Protein AF-A0AAE0RMM4-F1 (afdb_monomer)

pLDDT: mean 82.78, std 16.57, range [26.34, 98.44]

Secondary structure (DSSP, 8-state):
---PPP---------TT--EESS-SSTT-EEETTTTEEESSPPPHHHHHTSPPS---SS-HHHH--GGGGHHHHHHHHT--GGGGGSBHHHHHHHHHTT--SHHHHHHHHHHHHHT--TTTS---SSPPPTTBTHHHHHHHHTTSS-HHHHHHHHHHHHT--EEEEEEEE--TTPPTTPPPPTTTSEEEEEEEEETTEEEEE-HHHHEEEE------S-------PPTT-----------PEEEE-GGGEEE-HHHHTTTEEESSGGGG--SSPPPHHHHHHB-EE-HHHHHTT-EESS--BSEEEESSSEEEEEEE--TTTTTTEEEEEEEEE--SS-------GGGGEEEEE-TTSSEEEEEEE-SSSSEEEEEEEEEETT---TT---EEEEEEEEEEPPPTT-PPPPPPPPP--TT-SEE-HHHHHTTEEESS--SSEEE--TTSEEEEEEEESSTTSSTT-EEEEEEEE-SSS--EETT-EEEEEETTEEEEEEE--SSSEEEEEEEEE-TT--SPPEEEEEEEEE---SSPPPPPPTT--SEEEE-TTGGGGTEEES---SEEEESSSEEEEEEEESS--EEEEEEEETT--HHHHGGGEEEEE-SSEEEEEEE--SSEEEEEEEEEESSTTSPPEEEEEEEEEE-PPPSSS-TTHHHHHHHHS----HHHHHHHHHHHHHHHT-HHHHHHHHHHHHHTT-GGGHHHHHHHHHHHHHHHHHHHHHHHHHHT-HHHHHHHHHHHHHTT-GGG-HHHHHHHHHHHHHHHHHHHHHHHHHTS-HHHHHHHHH-SS--HHHHHHHHHHHHHTT--TGGGSSHHHHHHHHT--GGGSHHHHHHT--GGGS-HHHHHHHHHHHTT--HHHHHHH-HHHHHHHHHHHHHHHHHHHHH-S----S-----TTGGGT-

Nearest PDB structures (foldseek):
  4hkb-assembly5_H  TM=4.360E-01  e=5.974E-03  Homo sapiens
  4hkb-assembly3_D  TM=3.668E-01  e=4.487E-03  Homo sapiens
  5lf5-assembly1_A-2  TM=2.000E-01  e=2.445E-04  Mus musculus
  3uc2-assembly4_D  TM=5.697E-01  e=1.032E+00  Pseudomonas aeruginosa PAO1
  4lzk-assembly1_C  TM=1.511E-01  e=2.985E-01  Burkholderia cenocepacia J2315

Mean predicted aligned error: 17.11 Å

Sequence (915 aa):
MGSAPSSFDQQVAPTPNRLYATYQLLPSFVYSEKLKCYVDKEPTEDEEALVPEPHPPPTRKDEIFNVQRFAEVDARAIKAPGRLLKEPLKALVNYLIEGYTDDLSKIRVIYRWITNQSMDTIKFPKNEPSPTQSQYQLWRIKQKKGNYAQLVSLLCRFAHIPCVIIHGKLKGTTYDVGDQLDGETHYGEWNAVLIDNHWRFINAYWGTCAEGMEDVQEWAPVEHSLPDGLESDANEATGKMFYHCDENYFLTDPEQMGSTHLPDKPEWQLKTEVMSHQDFEEMVFLKDRFFNLKMKTISHEKCHVYSENGELEIRFGVPKEISINADFQYLLFRLKNGEDKSTIRYDRFVFLHREHNMEVLVARIRSPVADTFKFELVGKDTTIKSPLYDYDWIALYKIIFKQPKDGREGCQPYPETPVIGWGPGRALLEIGMAPMSHCTGEVKTDENGMVEIKFSPKSAGGLANLAYTAKLYTGGVKQTEIPDRVVHRVENGDVIFNVRAPWREEYALHLFCSKPGQKNEPQNICNYLVVSNQKHHNGSYPKGFQDKLGPSKNFNEFGLTPSHVSGMIYTDVDEVTLSFQKTKYIDLSINLSGGEIKQTDAHRLITRQDTDTEIIIKVRLPSPNAYGLKIRGTATPNFPHEDIYSYIIDYRRQSGKKKKKENEEKQEETGLSSIPEILRRKIQQAIADRNIDDLESAIRELKGLGLPTAQAAIDSAEGELDFLKVRKELIEATDEKNYDRLTAAIDEVKKKQYEPRLPRELAAAMAVLDRLKTIQRLLHAIMALDQRTIAEIRGYQSPPPAVHCVMKATLLLLGHWEEETEEWKNIQIALGKTGKESIKRQIGGFKIESVPLDVALGARDLIREFTLEQVRLVSAGAATFYVWVHGMAEEIEKRAGEEQVGSARPRTRQRRKRE

InterPro domains:
  IPR002931 Transglutaminase-like [PF01841] (91-200)
  IPR038765 Papain-like cysteine peptidase superfamily [SSF54001] (87-221)
  IPR053041 Transglutaminase-like Superfamily Modulators [PTHR47020] (49-655)
  IPR056564 KY-like, immunoglobulin-like domain [PF23265] (278-406)
  IPR056564 KY-like, immunoglobulin-like domain [PF23265] (430-539)
  IPR056564 KY-like, immunoglobulin-like domain [PF23265] (545-654)

Solvent-accessible surface area (backbone atoms only — not comparable to full-atom values): 51334 Å² total; per-residue (Å²): 133,87,79,75,84,79,85,76,79,92,75,74,72,55,76,82,69,69,54,37,22,61,55,75,87,45,93,74,36,38,76,37,82,72,60,67,28,21,25,63,56,86,70,54,74,72,49,51,70,52,53,74,53,68,46,53,53,95,67,55,42,81,81,78,52,58,75,82,81,40,52,68,47,44,49,51,23,72,64,54,61,76,68,39,40,74,32,43,47,62,60,39,42,52,61,58,34,63,94,56,86,54,61,64,57,40,50,48,15,52,52,44,32,57,22,63,59,53,77,85,77,54,85,72,70,95,59,87,61,59,86,60,22,37,44,28,58,58,50,27,36,76,68,72,72,46,53,52,33,60,50,52,36,55,51,28,30,69,69,56,35,59,34,33,33,41,45,30,41,38,65,50,96,86,55,59,75,67,50,84,86,51,80,79,86,22,50,43,66,26,31,35,37,51,45,98,88,32,56,34,32,35,29,63,58,77,11,38,36,72,55,58,94,71,87,72,88,69,82,84,79,79,80,73,87,66,77,92,82,71,80,75,81,86,69,87,80,78,94,67,69,44,65,44,70,41,63,79,30,55,46,28,43,45,77,64,43,55,50,40,44,47,47,73,51,62,60,72,46,30,48,94,72,68,80,49,73,66,54,61,45,43,32,38,42,49,36,69,43,28,62,75,59,58,46,42,78,68,67,60,66,42,10,69,43,80,22,60,74,26,49,50,74,47,36,31,38,33,42,75,92,45,36,75,42,47,46,75,53,73,48,57,42,74,64,77,86,76,90,80,84,74,88,74,72,48,70,32,26,50,51,58,29,34,40,75,83,46,33,35,41,35,40,36,39,45,30,59,57,64,46,45,30,42,39,37,37,28,30,36,59,72,79,59,90,43,99,89,56,63,74,35,54,22,40,35,33,29,36,37,28,38,71,36,91,82,70,62,78,48,44,74,44,46,36,80,74,58,94,82,44,42,10,72,42,55,58,28,47,75,75,39,41,42,70,40,50,58,50,27,14,63,44,70,36,44,82,72,12,34,42,74,45,34,30,35,49,55,52,96,76,83,62,85,63,55,48,65,47,63,48,39,25,42,30,41,96,66,70,45,80,47,78,46,29,44,33,34,35,70,56,99,76,25,45,35,37,44,38,45,43,48,51,61,47,52,25,28,36,44,33,29,41,36,61,76,92,58,92,67,80,65,42,74,33,36,23,32,43,37,40,25,76,18,89,59,78,39,77,55,51,31,86,92,50,55,52,74,30,16,68,34,96,61,29,74,80,64,40,56,46,62,72,62,74,62,20,66,42,82,40,68,59,53,63,49,78,45,39,30,40,36,79,55,76,67,53,74,48,78,46,56,41,35,69,90,59,51,78,86,53,31,66,79,34,47,48,78,48,78,55,94,51,39,37,39,40,38,40,53,51,95,60,72,31,35,32,27,40,42,34,26,31,28,78,48,92,94,52,78,66,41,74,34,36,31,37,39,41,40,31,42,74,79,78,81,92,83,47,87,67,52,56,70,58,43,67,74,67,62,87,76,64,26,60,68,52,48,35,52,50,47,34,54,49,18,60,73,72,65,37,64,68,58,29,52,51,32,49,53,55,54,56,72,67,50,43,68,90,45,44,71,58,46,55,54,49,51,54,51,51,54,50,54,50,54,53,49,50,38,51,52,22,44,74,70,67,38,69,70,57,33,52,52,34,52,51,50,37,57,77,70,64,46,54,89,83,35,62,66,61,51,53,51,37,50,53,53,51,54,51,52,51,51,56,51,50,42,49,46,58,56,63,68,52,59,72,62,49,55,50,53,67,48,63,48,91,74,63,54,69,61,48,47,31,31,53,34,20,45,41,40,66,74,69,47,44,55,76,64,42,69,47,67,69,46,46,36,51,51,65,64,37,64,73,80,62,12,58,60,48,46,56,75,66,58,59,76,89,77,55,56,65,43,52,32,46,38,28,43,59,55,39,62,93,56,52,68,66,64,31,36,78,75,31,62,56,47,27,51,48,39,54,33,43,49,52,52,26,54,52,48,48,67,69,59,57,93,66,84,70,95,60,63,57,85,58,44,79,76,51,69,79,75,111

Organism: NCBI:txid2493646

Structure (mmCIF, N/CA/C/O backbone):
data_AF-A0AAE0RMM4-F1
#
_entry.id   AF-A0AAE0RMM4-F1
#
loop_
_atom_site.group_PDB
_atom_site.id
_atom_site.type_symbol
_atom_site.label_atom_id
_atom_site.label_alt_id
_atom_site.label_comp_id
_atom_site.label_asym_id
_atom_site.label_entity_id
_atom_site.label_seq_id
_atom_site.pdbx_PDB_ins_code
_atom_site.Cartn_x
_atom_site.Cartn_y
_atom_site.Cartn_z
_atom_site.occupancy
_atom_site.B_iso_or_equiv
_atom_site.auth_seq_id
_atom_site.auth_comp_id
_atom_site.auth_asym_id
_atom_site.auth_atom_id
_atom_site.pdbx_PDB_model_num
ATOM 1 N N . MET A 1 1 ? -32.066 -17.339 1.267 1.00 31.38 1 MET A N 1
ATOM 2 C CA . MET A 1 1 ? -32.830 -17.722 2.472 1.00 31.38 1 MET A CA 1
ATOM 3 C C . MET A 1 1 ? -32.324 -16.848 3.598 1.00 31.38 1 MET A C 1
ATOM 5 O O . MET A 1 1 ? -31.118 -16.801 3.792 1.00 31.38 1 MET A O 1
ATOM 9 N N . GLY A 1 2 ? -33.211 -16.048 4.186 1.00 33.69 2 GLY A N 1
ATOM 10 C CA . GLY A 1 2 ? -32.845 -14.961 5.090 1.00 33.69 2 GLY A CA 1
ATOM 11 C C . GLY A 1 2 ? -32.428 -15.453 6.472 1.00 33.69 2 GLY A C 1
ATOM 12 O O . GLY A 1 2 ? -33.124 -16.261 7.079 1.00 33.69 2 GLY A O 1
ATOM 13 N N . SER A 1 3 ? -31.310 -14.930 6.965 1.00 26.34 3 SER A N 1
ATOM 14 C CA . SER A 1 3 ? -30.968 -14.933 8.383 1.00 26.34 3 SER A CA 1
ATOM 15 C C . SER A 1 3 ? -31.565 -13.676 9.016 1.00 26.34 3 SER A C 1
ATOM 17 O O . SER A 1 3 ? -31.219 -12.560 8.629 1.00 26.34 3 SER A O 1
ATOM 19 N N . ALA A 1 4 ? -32.505 -13.874 9.937 1.00 28.42 4 ALA A N 1
ATOM 20 C CA . ALA A 1 4 ? -33.125 -12.823 10.736 1.00 28.42 4 ALA A CA 1
ATOM 21 C C . ALA A 1 4 ? -32.075 -12.023 11.536 1.00 28.42 4 ALA A C 1
ATOM 23 O O . ALA A 1 4 ? -31.050 -12.597 11.916 1.00 28.42 4 ALA A O 1
ATOM 24 N N . PRO A 1 5 ? -32.317 -10.733 11.835 1.00 30.98 5 PRO A N 1
ATOM 25 C CA . PRO A 1 5 ? -31.498 -10.010 12.796 1.00 30.98 5 PRO A CA 1
ATOM 26 C C . PRO A 1 5 ? -31.717 -10.635 14.179 1.00 30.98 5 PRO A C 1
ATOM 28 O O . PRO A 1 5 ? -32.853 -10.772 14.636 1.00 30.98 5 PRO A O 1
ATOM 31 N N . SER A 1 6 ? -30.632 -11.067 14.819 1.00 28.50 6 SER A N 1
ATOM 32 C CA . SER A 1 6 ? -30.656 -11.547 16.197 1.00 28.50 6 SER A CA 1
ATOM 33 C C . SER A 1 6 ? -31.197 -10.446 17.105 1.00 28.50 6 SER A C 1
ATOM 35 O O . SER A 1 6 ? -30.678 -9.330 17.108 1.00 28.50 6 SER A O 1
ATOM 37 N N . SER A 1 7 ? -32.243 -10.763 17.864 1.00 30.33 7 SER A N 1
ATOM 38 C CA . SER A 1 7 ? -32.762 -9.928 18.941 1.00 30.33 7 SER A CA 1
ATOM 39 C C . SER A 1 7 ? -31.673 -9.740 19.999 1.00 30.33 7 SER A C 1
ATOM 41 O O . SER A 1 7 ? -31.420 -10.644 20.794 1.00 30.33 7 SER A O 1
ATOM 43 N N . PHE A 1 8 ? -31.004 -8.591 19.982 1.00 32.50 8 PHE A N 1
ATOM 44 C CA . PHE A 1 8 ? -30.183 -8.158 21.103 1.00 32.50 8 PHE A CA 1
ATOM 45 C C . PHE A 1 8 ? -31.124 -7.638 22.187 1.00 32.50 8 PHE A C 1
ATOM 47 O O . PHE A 1 8 ? -31.835 -6.653 21.981 1.00 32.50 8 PHE A O 1
ATOM 54 N N . ASP A 1 9 ? -31.174 -8.355 23.308 1.00 31.59 9 ASP A N 1
ATOM 55 C CA . ASP A 1 9 ? -31.851 -7.909 24.519 1.00 31.59 9 ASP A CA 1
ATOM 56 C C . ASP A 1 9 ? -31.324 -6.523 24.908 1.00 31.59 9 ASP A C 1
ATOM 58 O O . ASP A 1 9 ? -30.129 -6.332 25.133 1.00 31.59 9 ASP A O 1
ATOM 62 N N . GLN A 1 10 ? -32.236 -5.551 24.979 1.00 40.06 10 GLN A N 1
ATOM 63 C CA . GLN A 1 10 ? -31.996 -4.248 25.584 1.00 40.06 10 GLN A CA 1
ATOM 64 C C . GLN A 1 10 ? -31.670 -4.451 27.064 1.00 40.06 10 GLN A C 1
ATOM 66 O O . GLN A 1 10 ? -32.562 -4.535 27.907 1.00 40.06 10 GLN A O 1
ATOM 71 N N . GLN A 1 11 ? -30.390 -4.506 27.399 1.00 43.09 11 GLN A N 1
ATOM 72 C CA . GLN A 1 11 ? -29.939 -4.304 28.763 1.00 43.09 11 GLN A CA 1
ATOM 73 C C . GLN A 1 11 ? -28.890 -3.206 28.769 1.00 43.09 11 GLN A C 1
ATOM 75 O O . GLN A 1 11 ? -27.945 -3.243 27.991 1.00 43.09 11 GLN A O 1
ATOM 80 N N . VAL A 1 12 ? -29.076 -2.285 29.721 1.00 40.84 12 VAL A N 1
ATOM 81 C CA . VAL A 1 12 ? -28.135 -1.248 30.168 1.00 40.84 12 VAL A CA 1
ATOM 82 C C . VAL A 1 12 ? -28.390 0.140 29.557 1.00 40.84 12 VAL A C 1
ATOM 84 O O . VAL A 1 12 ? -27.606 0.666 28.780 1.00 40.84 12 VAL A O 1
ATOM 87 N N . ALA A 1 13 ? -29.470 0.793 29.997 1.00 39.59 13 ALA A N 1
ATOM 88 C CA . ALA A 1 13 ? -29.472 2.253 30.104 1.00 39.59 13 ALA A CA 1
ATOM 89 C C . ALA A 1 13 ? -29.291 2.608 31.595 1.00 39.59 13 ALA A C 1
ATOM 91 O O . ALA A 1 13 ? -30.165 2.259 32.396 1.00 39.59 13 ALA A O 1
ATOM 92 N N . PRO A 1 14 ? -28.177 3.244 32.010 1.00 43.59 14 PRO A N 1
ATOM 93 C CA . PRO A 1 14 ? -28.006 3.708 33.384 1.00 43.59 14 PRO A CA 1
ATOM 94 C C . PRO A 1 14 ? -29.035 4.793 33.713 1.00 43.59 14 PRO A C 1
ATOM 96 O O . PRO A 1 14 ? -29.628 5.414 32.827 1.00 43.59 14 PRO A O 1
ATOM 99 N N . THR A 1 15 ? -29.257 5.025 35.008 1.00 46.28 15 THR A N 1
ATOM 100 C CA . THR A 1 15 ? -30.277 5.958 35.504 1.00 46.28 15 THR A CA 1
ATOM 101 C C . THR A 1 15 ? -30.297 7.292 34.744 1.00 46.28 15 THR A C 1
ATOM 103 O O . THR A 1 15 ? -29.258 7.945 34.584 1.00 46.28 15 THR A O 1
ATOM 106 N N . PRO A 1 16 ? -31.480 7.731 34.289 1.00 48.22 16 PRO A N 1
ATOM 107 C CA . PRO A 1 16 ? -31.612 8.713 33.228 1.00 48.22 16 PRO A CA 1
ATOM 108 C C . PRO A 1 16 ? -31.490 10.137 33.775 1.00 48.22 16 PRO A C 1
ATOM 110 O O . PRO A 1 16 ? -32.518 10.764 34.012 1.00 48.22 16 PRO A O 1
ATOM 113 N N . ASN A 1 17 ? -30.272 10.655 34.015 1.00 58.69 17 ASN A N 1
ATOM 114 C CA . ASN A 1 17 ? -30.037 12.110 34.165 1.00 58.69 17 ASN A CA 1
ATOM 115 C C . ASN A 1 17 ? -28.594 12.597 34.418 1.00 58.69 17 ASN A C 1
ATOM 117 O O . ASN A 1 17 ? -28.436 13.764 34.771 1.00 58.69 17 ASN A O 1
ATOM 121 N N . ARG A 1 18 ? -27.554 11.775 34.277 1.00 75.00 18 ARG A N 1
ATOM 122 C CA . ARG A 1 18 ? -26.218 12.140 34.781 1.00 75.00 18 ARG A CA 1
ATOM 123 C C . ARG A 1 18 ? -25.382 12.931 33.774 1.00 75.00 18 ARG A C 1
ATOM 125 O O . ARG A 1 18 ? -25.498 12.738 32.564 1.00 75.00 18 ARG A O 1
ATOM 132 N N . LEU A 1 19 ? -24.540 13.822 34.292 1.00 86.88 19 LEU A N 1
ATOM 133 C CA . LEU A 1 19 ? -23.474 14.490 33.543 1.00 86.88 19 LEU A CA 1
ATOM 134 C C . LEU A 1 19 ? -22.120 13.954 34.004 1.00 86.88 19 LEU A C 1
ATOM 136 O O . LEU A 1 19 ? -21.882 13.828 35.205 1.00 86.88 19 LEU A O 1
ATOM 140 N N . TYR A 1 20 ? -21.243 13.688 33.042 1.00 91.31 20 TYR A N 1
ATOM 141 C CA . TYR A 1 20 ? -19.915 13.128 33.267 1.00 91.31 20 TYR A CA 1
ATOM 142 C C . TYR A 1 20 ? -18.869 14.058 32.655 1.00 91.31 20 TYR A C 1
ATOM 144 O O . TYR A 1 20 ? -19.015 14.487 31.507 1.00 91.31 20 TYR A O 1
ATOM 152 N N . ALA A 1 21 ? -17.808 14.363 33.395 1.00 95.44 21 ALA A N 1
ATOM 153 C CA . ALA A 1 21 ? -16.701 15.165 32.890 1.00 95.44 21 ALA A CA 1
ATOM 154 C C . ALA A 1 21 ? -15.375 14.768 33.532 1.00 95.44 21 ALA A C 1
ATOM 156 O O . ALA A 1 21 ? -15.301 14.423 34.702 1.00 95.44 21 ALA A O 1
ATOM 157 N N . THR A 1 22 ? -14.292 14.856 32.778 1.00 96.50 22 THR A N 1
ATOM 158 C CA . THR A 1 22 ? -12.929 14.571 33.270 1.00 96.50 22 THR A CA 1
ATOM 159 C C . THR A 1 22 ? -12.366 15.669 34.183 1.00 96.50 22 THR A C 1
ATOM 161 O O . THR A 1 22 ? -11.329 15.470 34.815 1.00 96.50 22 THR A O 1
ATOM 164 N N . TYR A 1 23 ? -13.074 16.794 34.299 1.00 94.44 23 TYR A N 1
ATOM 165 C CA . TYR A 1 23 ? -12.816 17.895 35.223 1.00 94.44 23 TYR A CA 1
ATOM 166 C C . TYR A 1 23 ? -14.077 18.238 36.026 1.00 94.44 23 TYR A C 1
ATOM 168 O O . TYR A 1 23 ? -15.196 17.866 35.663 1.00 94.44 23 TYR A O 1
ATOM 176 N N . GLN A 1 24 ? -13.903 18.968 37.126 1.00 93.00 24 GLN A N 1
ATOM 177 C CA . GLN A 1 24 ? -15.009 19.354 37.992 1.00 93.00 24 GLN A CA 1
ATOM 178 C C . GLN A 1 24 ? -15.811 20.515 37.374 1.00 93.00 24 GLN A C 1
ATOM 180 O O . GLN A 1 24 ? -15.461 21.680 37.537 1.00 93.00 24 GLN A O 1
ATOM 185 N N . LEU A 1 25 ? -16.906 20.195 36.670 1.00 87.19 25 LEU A N 1
ATOM 186 C CA . LEU A 1 25 ? -17.806 21.183 36.044 1.00 87.19 25 LEU A CA 1
ATOM 187 C C . LEU A 1 25 ? -18.466 22.127 37.057 1.00 87.19 25 LEU A C 1
ATOM 189 O O . LEU A 1 25 ? -18.622 23.318 36.797 1.00 87.19 25 LEU A O 1
ATOM 193 N N . LEU A 1 26 ? -18.900 21.577 38.191 1.00 87.44 26 LEU A N 1
ATOM 194 C CA . LEU A 1 26 ? -19.493 22.312 39.304 1.00 87.44 26 LEU A CA 1
ATOM 195 C C . LEU A 1 26 ? -18.904 21.793 40.619 1.00 87.44 26 LEU A C 1
ATOM 197 O O . LEU A 1 26 ? -18.636 20.595 40.713 1.00 87.44 26 LEU A O 1
ATOM 201 N N . PRO A 1 27 ? -18.795 22.626 41.669 1.00 89.00 27 PRO A N 1
ATOM 202 C CA . PRO A 1 27 ? -18.263 22.196 42.966 1.00 89.00 27 PRO A CA 1
ATOM 203 C C . PRO A 1 27 ? -19.001 21.009 43.603 1.00 89.00 27 PRO A C 1
ATOM 205 O O . PRO A 1 27 ? -18.436 20.310 44.434 1.00 89.00 27 PRO A O 1
ATOM 208 N N . SER A 1 28 ? -20.265 20.780 43.227 1.00 88.00 28 SER A N 1
ATOM 209 C CA . SER A 1 28 ? -21.065 19.647 43.702 1.00 88.00 28 SER A CA 1
ATOM 210 C C . SER A 1 28 ? -20.707 18.313 43.044 1.00 88.00 28 SER A C 1
ATOM 212 O O . SER A 1 28 ? -21.186 17.281 43.502 1.00 88.00 28 SER A O 1
ATOM 214 N N . PHE A 1 29 ? -19.929 18.320 41.959 1.00 91.31 29 PHE A N 1
ATOM 215 C CA . PHE A 1 29 ? -19.553 17.097 41.262 1.00 91.31 29 PHE A CA 1
ATOM 216 C C . PHE A 1 29 ? -18.502 16.338 42.073 1.00 91.31 29 PHE A C 1
ATOM 218 O O . PHE A 1 29 ? -17.522 16.927 42.538 1.00 91.31 29 PHE A O 1
ATOM 225 N N . VAL A 1 30 ? -18.691 15.027 42.190 1.00 91.00 30 VAL A N 1
ATOM 226 C CA . VAL A 1 30 ? -17.834 14.105 42.945 1.00 91.00 30 VAL A CA 1
ATOM 227 C C . VAL A 1 30 ? -17.028 13.259 41.965 1.00 91.00 30 VAL A C 1
ATOM 229 O O . VAL A 1 30 ? -17.526 12.906 40.900 1.00 91.00 30 VAL A O 1
ATOM 232 N N . TYR A 1 31 ? -15.777 12.949 42.295 1.00 91.81 31 TYR A N 1
ATOM 233 C CA . TYR A 1 31 ? -14.935 12.088 41.467 1.00 91.81 31 TYR A CA 1
ATOM 234 C C . TYR A 1 31 ? -15.276 10.607 41.696 1.00 91.81 31 TYR A C 1
ATOM 236 O O . TYR A 1 31 ? -15.276 10.159 42.840 1.00 91.81 31 TYR A O 1
ATOM 244 N N . SER A 1 32 ? -15.553 9.854 40.628 1.00 89.88 32 SER A N 1
ATOM 245 C CA . SER A 1 32 ? -15.705 8.393 40.677 1.00 89.88 32 SER A CA 1
ATOM 246 C C . SER A 1 32 ? -14.390 7.730 40.272 1.00 89.88 32 SER A C 1
ATOM 248 O O . SER A 1 32 ? -13.906 7.914 39.152 1.00 89.88 32 SER A O 1
ATOM 250 N N . GLU A 1 33 ? -13.820 6.934 41.179 1.00 89.06 33 GLU A N 1
ATOM 251 C CA . GLU A 1 33 ? -12.584 6.188 40.921 1.00 89.06 33 GLU A CA 1
ATOM 252 C C . GLU A 1 33 ? -12.758 5.104 39.861 1.00 89.06 33 GLU A C 1
ATOM 254 O O . GLU A 1 33 ? -11.825 4.844 39.108 1.00 89.06 33 GLU A O 1
ATOM 259 N N . LYS A 1 34 ? -13.941 4.494 39.771 1.00 86.50 34 LYS A N 1
ATOM 260 C CA . LYS A 1 34 ? -14.252 3.483 38.759 1.00 86.50 34 LYS A CA 1
ATOM 261 C C . LYS A 1 34 ? -14.322 4.104 37.364 1.00 86.50 34 LYS A C 1
ATOM 263 O O . LYS A 1 34 ? -13.664 3.658 36.432 1.00 86.50 34 LYS A O 1
ATOM 268 N N . LEU A 1 35 ? -15.097 5.179 37.226 1.00 88.06 35 LEU A N 1
ATOM 269 C CA . LEU A 1 35 ? -15.331 5.823 35.930 1.00 88.06 35 LEU A CA 1
ATOM 270 C C . LEU A 1 35 ? -14.198 6.768 35.506 1.00 88.06 35 LEU A C 1
ATOM 272 O O . LEU A 1 35 ? -14.200 7.250 34.375 1.00 88.06 35 LEU A O 1
ATOM 276 N N . LYS A 1 36 ? -13.243 7.055 36.402 1.00 93.50 36 LYS A N 1
ATOM 277 C CA . LYS A 1 36 ? -12.116 7.976 36.172 1.00 93.50 36 LYS A CA 1
ATOM 278 C C . LYS A 1 36 ? -12.579 9.360 35.705 1.00 93.50 36 LYS A C 1
ATOM 280 O O . LYS A 1 36 ? -11.971 9.990 34.838 1.00 93.50 36 LYS A O 1
ATOM 285 N N . CYS A 1 37 ? -13.698 9.835 36.249 1.00 93.44 37 CYS A N 1
ATOM 286 C CA . CYS A 1 37 ? -14.288 11.126 35.910 1.00 93.44 37 CYS A CA 1
ATOM 287 C C . CYS A 1 37 ? -15.147 11.680 37.056 1.00 93.44 37 CYS A C 1
ATOM 289 O O . CYS A 1 37 ? -15.567 10.956 37.958 1.00 93.44 37 CYS A O 1
ATOM 291 N N . TYR A 1 38 ? -15.450 12.971 36.993 1.00 93.50 38 TYR A N 1
ATOM 292 C CA . TYR A 1 38 ? -16.406 13.651 37.856 1.00 93.50 38 TYR A CA 1
ATOM 293 C C . TYR A 1 38 ? -17.845 13.411 37.393 1.00 93.50 38 TYR A C 1
ATOM 295 O O . TYR A 1 38 ? -18.152 13.488 36.200 1.00 93.50 38 TYR A O 1
ATOM 303 N N . VAL A 1 39 ? -18.728 13.173 38.359 1.00 89.62 39 VAL A N 1
ATOM 304 C CA . VAL A 1 39 ? -20.163 12.932 38.184 1.00 89.62 39 VAL A CA 1
ATOM 305 C C . VAL A 1 39 ? -20.979 13.906 39.029 1.00 89.62 39 VAL A C 1
ATOM 307 O O . VAL A 1 39 ? -20.541 14.340 40.093 1.00 89.62 39 VAL A O 1
ATOM 310 N N . ASP A 1 40 ? -22.177 14.254 38.570 1.00 84.12 40 ASP A N 1
ATOM 311 C CA . ASP A 1 40 ? -23.056 15.238 39.221 1.00 84.12 40 ASP A CA 1
ATOM 312 C C . ASP A 1 40 ? -23.592 14.823 40.603 1.00 84.12 40 ASP A C 1
ATOM 314 O O . ASP A 1 40 ? -23.956 15.688 41.403 1.00 84.12 40 ASP A O 1
ATOM 318 N N . LYS A 1 41 ? -23.615 13.520 40.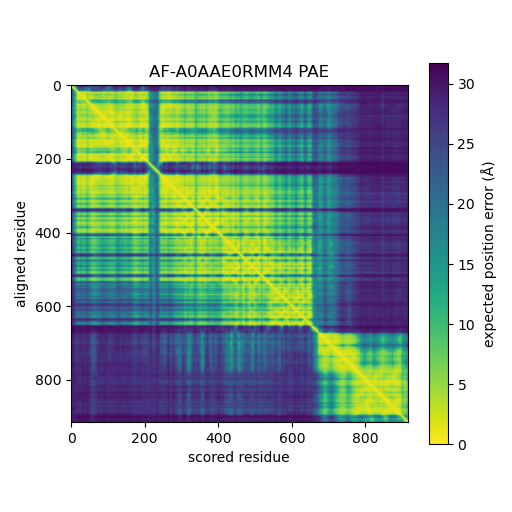902 1.00 76.88 41 LYS A N 1
ATOM 319 C CA . LYS A 1 41 ? -23.910 12.938 42.219 1.00 76.88 41 LYS A CA 1
ATOM 320 C C . LYS A 1 41 ? -23.195 11.592 42.369 1.00 76.88 41 LYS A C 1
ATOM 322 O O . LYS A 1 41 ? -23.083 10.853 41.391 1.00 76.88 41 LYS A O 1
ATOM 327 N N . GLU A 1 42 ? -22.796 11.241 43.592 1.00 69.19 42 GLU A N 1
ATOM 328 C CA . GLU A 1 42 ? -22.278 9.907 43.929 1.00 69.19 42 GLU A CA 1
ATOM 329 C C . GLU A 1 42 ? -23.230 8.806 43.399 1.00 69.19 42 GLU A C 1
ATOM 331 O O . GLU A 1 42 ? -24.443 8.872 43.658 1.00 69.19 42 GLU A O 1
ATOM 336 N N . PRO A 1 43 ? -22.756 7.874 42.551 1.00 67.88 43 PRO A N 1
ATOM 337 C CA . PRO A 1 43 ? -23.603 6.827 41.997 1.00 67.88 43 PRO A CA 1
ATOM 338 C C . PRO A 1 43 ? -23.841 5.717 43.018 1.00 67.88 43 PRO A C 1
ATOM 340 O O . PRO A 1 43 ? -23.003 5.463 43.878 1.00 67.88 43 PRO A O 1
ATOM 343 N N . THR A 1 44 ? -25.002 5.065 42.952 1.00 73.25 44 THR A N 1
ATOM 344 C CA . THR A 1 44 ? -25.202 3.825 43.716 1.00 73.25 44 THR A CA 1
ATOM 345 C C . THR A 1 44 ? -24.362 2.698 43.106 1.00 73.25 44 THR A C 1
ATOM 347 O O . THR A 1 44 ? -24.018 2.761 41.925 1.00 73.25 44 THR A O 1
ATOM 350 N N . GLU A 1 45 ? -24.060 1.644 43.871 1.00 68.81 45 GLU A N 1
ATOM 351 C CA . GLU A 1 45 ? -23.296 0.489 43.360 1.00 68.81 45 GLU A CA 1
ATOM 352 C C . GLU A 1 45 ? -23.927 -0.115 42.088 1.00 68.81 45 GLU A C 1
ATOM 354 O O . GLU A 1 45 ? -23.218 -0.430 41.131 1.00 68.81 45 GLU A O 1
ATOM 359 N N . ASP A 1 46 ? -25.262 -0.187 42.031 1.00 68.94 46 ASP A N 1
ATOM 360 C CA . ASP A 1 46 ? -26.008 -0.665 40.859 1.00 68.94 46 ASP A CA 1
ATOM 361 C C . ASP A 1 46 ? -25.867 0.269 39.644 1.00 68.94 46 ASP A C 1
ATOM 363 O O . ASP A 1 46 ? -25.764 -0.187 38.508 1.00 68.94 46 ASP A O 1
ATOM 367 N N . GLU A 1 47 ? -25.847 1.588 39.859 1.00 67.88 47 GLU A N 1
ATOM 368 C CA . GLU A 1 47 ? -25.671 2.574 38.786 1.00 67.88 47 GLU A CA 1
ATOM 369 C C . GLU A 1 47 ? -24.227 2.594 38.268 1.00 67.88 47 GLU A C 1
ATOM 371 O O . GLU A 1 47 ? -24.013 2.729 37.062 1.00 67.88 47 GLU A O 1
ATOM 376 N N . GLU A 1 48 ? -23.239 2.420 39.154 1.00 67.06 48 GLU A N 1
ATOM 377 C CA . GLU A 1 48 ? -21.838 2.249 38.764 1.00 67.06 48 GLU A CA 1
ATOM 378 C C . GLU A 1 48 ? -21.624 0.950 37.985 1.00 67.06 48 GLU A C 1
ATOM 380 O O . GLU A 1 48 ? -20.782 0.916 37.090 1.00 67.06 48 GLU A O 1
ATOM 385 N N . ALA A 1 49 ? -22.352 -0.130 38.285 1.00 70.50 49 ALA A N 1
ATOM 386 C CA . ALA A 1 49 ? -22.239 -1.408 37.576 1.00 70.50 49 ALA A CA 1
ATOM 387 C C . ALA A 1 49 ? -22.671 -1.337 36.099 1.00 70.50 49 ALA A C 1
ATOM 389 O O . ALA A 1 49 ? -22.182 -2.123 35.290 1.00 70.50 49 ALA A O 1
ATOM 390 N N . LEU A 1 50 ? -23.541 -0.387 35.743 1.00 75.38 50 LEU A N 1
ATOM 391 C CA . LEU A 1 50 ? -24.112 -0.235 34.399 1.00 75.38 50 LEU A CA 1
ATOM 392 C C . LEU A 1 50 ? -23.231 0.569 33.432 1.00 75.38 50 LEU A C 1
ATOM 394 O O . LEU A 1 50 ? -23.481 0.552 32.232 1.00 75.38 50 LEU A O 1
ATOM 398 N N . VAL A 1 51 ? -22.226 1.298 33.918 1.00 85.12 51 VAL A N 1
ATOM 399 C CA . VAL A 1 51 ? -21.319 2.071 33.059 1.00 85.12 51 VAL A CA 1
ATOM 400 C C . VAL A 1 51 ? -19.919 1.469 33.156 1.00 85.12 51 VAL A C 1
ATOM 402 O O . VAL A 1 51 ? -19.356 1.422 34.254 1.00 85.12 51 VAL A O 1
ATOM 405 N N . PRO A 1 52 ? -19.338 0.992 32.043 1.00 90.31 52 PRO A N 1
ATOM 406 C CA . PRO A 1 52 ? -18.009 0.410 32.070 1.00 90.31 52 PRO A CA 1
ATOM 407 C C . PRO A 1 52 ? -16.947 1.493 32.275 1.00 90.31 52 PRO A C 1
ATOM 409 O O . PRO A 1 52 ? -17.100 2.642 31.850 1.00 90.31 52 PRO A O 1
ATOM 412 N N . GLU A 1 53 ? -15.833 1.092 32.881 1.00 92.62 53 GLU A N 1
ATOM 413 C CA . GLU A 1 53 ? -14.620 1.908 32.977 1.00 92.62 53 GLU A CA 1
ATOM 414 C C . GLU A 1 53 ? -14.138 2.329 31.573 1.00 92.62 53 GLU A C 1
ATOM 416 O O . GLU A 1 53 ? -14.454 1.649 30.587 1.00 92.62 53 GLU A O 1
ATOM 421 N N . PRO A 1 54 ? -13.396 3.441 31.426 1.00 95.44 54 PRO A N 1
ATOM 422 C CA . PRO A 1 54 ? -12.782 3.787 30.148 1.00 95.44 54 PRO A CA 1
ATOM 423 C C . PRO A 1 54 ? -11.834 2.668 29.695 1.00 95.44 54 PRO A C 1
ATOM 425 O O . PRO A 1 54 ? -10.919 2.275 30.414 1.00 95.44 54 PRO A O 1
ATOM 428 N N . HIS A 1 55 ? -12.068 2.139 28.496 1.00 94.94 55 HIS A N 1
ATOM 429 C CA . HIS A 1 55 ? -11.302 1.030 27.935 1.00 94.94 55 HIS A CA 1
ATOM 430 C C . HIS A 1 55 ? -11.214 1.147 26.410 1.00 94.94 55 HIS A C 1
ATOM 432 O O . HIS A 1 55 ? -12.084 1.771 25.790 1.00 94.94 55 HIS A O 1
ATOM 438 N N . PRO A 1 56 ? -10.190 0.539 25.786 1.00 96.44 56 PRO A N 1
ATOM 439 C CA . PRO A 1 56 ? -10.078 0.519 24.339 1.00 96.44 56 PRO A CA 1
ATOM 440 C C . PRO A 1 56 ? -11.274 -0.182 23.688 1.00 96.44 56 PRO A C 1
ATOM 442 O O . PRO A 1 56 ? -11.654 -1.275 24.116 1.00 96.44 56 PRO A O 1
ATOM 445 N N . PRO A 1 57 ? -11.864 0.410 22.642 1.00 95.81 57 PRO A N 1
ATOM 446 C CA . PRO A 1 57 ? -12.938 -0.223 21.905 1.00 95.81 57 PRO A CA 1
ATOM 447 C C . PRO A 1 57 ? -12.419 -1.457 21.142 1.00 95.81 57 PRO A C 1
ATOM 449 O O . PRO A 1 57 ? -11.386 -1.365 20.480 1.00 95.81 57 PRO A O 1
ATOM 452 N N . PRO A 1 58 ? -13.122 -2.605 21.173 1.00 94.94 58 PRO A N 1
ATOM 453 C CA . PRO A 1 58 ? -12.679 -3.820 20.486 1.00 94.94 58 PRO A CA 1
ATOM 454 C C . PRO A 1 58 ? -12.956 -3.798 18.980 1.00 94.94 58 PRO A C 1
ATOM 456 O O . PRO A 1 58 ? -12.462 -4.662 18.264 1.00 94.94 58 PRO A O 1
ATOM 459 N N . THR A 1 59 ? -13.760 -2.844 18.504 1.00 95.81 59 THR A N 1
ATOM 460 C CA . THR A 1 59 ? -14.105 -2.676 17.088 1.00 95.81 59 THR A CA 1
ATOM 461 C C . THR A 1 59 ? -13.774 -1.270 16.622 1.00 95.81 59 THR A C 1
ATOM 463 O O . THR A 1 59 ? -13.880 -0.304 17.388 1.00 95.81 59 THR A O 1
ATOM 466 N N . ARG A 1 60 ? -13.421 -1.156 15.344 1.00 94.62 60 ARG A N 1
ATOM 467 C CA . ARG A 1 60 ? -13.157 0.114 14.669 1.00 94.62 60 ARG A CA 1
ATOM 468 C C . ARG A 1 60 ? -14.445 0.776 14.205 1.00 94.62 60 ARG A C 1
ATOM 470 O O . ARG A 1 60 ? -15.488 0.134 14.048 1.00 94.62 60 ARG A O 1
ATOM 477 N N . LYS A 1 61 ? -14.366 2.071 13.921 1.00 94.75 61 LYS A N 1
ATOM 478 C CA . LYS A 1 61 ? -15.465 2.846 13.345 1.00 94.75 61 LYS A CA 1
ATOM 479 C C . LYS A 1 61 ? -16.030 2.226 12.067 1.00 94.75 61 LYS A C 1
ATOM 481 O O . LYS A 1 61 ? -17.248 2.143 11.932 1.00 94.75 61 LYS A O 1
ATOM 486 N N . ASP A 1 62 ? -15.171 1.825 11.129 1.00 93.06 62 ASP A N 1
ATOM 487 C CA . ASP A 1 62 ? -15.585 1.321 9.811 1.00 93.06 62 ASP A CA 1
ATOM 488 C C . ASP A 1 62 ? -16.310 -0.035 9.879 1.00 93.06 62 ASP A C 1
ATOM 490 O O . ASP A 1 62 ? -17.045 -0.385 8.955 1.00 93.06 62 ASP A O 1
ATOM 494 N N . GLU A 1 63 ? -16.177 -0.759 10.993 1.00 94.38 63 GLU A N 1
ATOM 495 C CA . GLU A 1 63 ? -16.901 -2.005 11.259 1.00 94.38 63 GLU A CA 1
ATOM 496 C C . GLU A 1 63 ? -18.350 -1.769 11.713 1.00 94.38 63 GLU A C 1
ATOM 498 O O . GLU A 1 63 ? -19.229 -2.578 11.410 1.00 94.38 63 GLU A O 1
ATOM 503 N N . ILE A 1 64 ? -18.616 -0.665 12.420 1.00 93.75 64 ILE A N 1
ATOM 504 C CA . ILE A 1 64 ? -19.926 -0.390 13.039 1.00 93.75 64 ILE A CA 1
ATOM 505 C C . ILE A 1 64 ? -20.709 0.731 12.349 1.00 93.75 64 ILE A C 1
ATOM 507 O O . ILE A 1 64 ? -21.931 0.794 12.473 1.00 93.75 64 ILE A O 1
ATOM 511 N N . PHE A 1 65 ? -20.038 1.615 11.607 1.00 94.50 65 PHE A N 1
ATOM 512 C CA . PHE A 1 65 ? -20.650 2.795 11.006 1.00 94.50 65 PHE A CA 1
ATOM 513 C C . PHE A 1 65 ? -20.354 2.907 9.508 1.00 94.50 65 PHE A C 1
ATOM 515 O O . PHE A 1 65 ? -19.212 2.891 9.059 1.00 94.50 65 PHE A O 1
ATOM 522 N N . ASN A 1 66 ? -21.418 3.098 8.728 1.00 91.62 66 ASN A N 1
ATOM 523 C CA . ASN A 1 66 ? -21.355 3.363 7.297 1.00 91.62 66 ASN A CA 1
ATOM 524 C C . ASN A 1 66 ? -22.341 4.485 6.962 1.00 91.62 66 ASN A C 1
ATOM 526 O O . ASN A 1 66 ? -23.550 4.283 7.062 1.00 91.62 66 ASN A O 1
ATOM 530 N N . VAL A 1 67 ? -21.833 5.645 6.539 1.00 88.88 67 VAL A N 1
ATOM 531 C CA . VAL A 1 67 ? -22.641 6.857 6.318 1.00 88.88 67 VAL A CA 1
ATOM 532 C C . VAL A 1 67 ? -23.827 6.631 5.374 1.00 88.88 67 VAL A C 1
ATOM 534 O O . VAL A 1 67 ? -24.920 7.131 5.632 1.00 88.88 67 VAL A O 1
ATOM 537 N N . GLN A 1 68 ? -23.674 5.808 4.329 1.00 88.69 68 GLN A N 1
ATOM 538 C CA . GLN A 1 68 ? -24.749 5.559 3.365 1.00 88.69 68 GLN A CA 1
ATOM 539 C C . GLN A 1 68 ? -25.950 4.836 3.995 1.00 88.69 68 GLN A C 1
ATOM 541 O O . GLN A 1 68 ? -27.079 5.027 3.546 1.00 88.69 68 GLN A O 1
ATOM 546 N N . ARG A 1 69 ? -25.742 4.045 5.056 1.00 92.50 69 ARG A N 1
ATOM 547 C CA . ARG A 1 69 ? -26.823 3.352 5.781 1.00 92.50 69 ARG A CA 1
ATOM 548 C C . ARG A 1 69 ? -27.632 4.272 6.699 1.00 92.50 69 ARG A C 1
ATOM 550 O O . ARG A 1 69 ? -28.737 3.904 7.077 1.00 92.50 69 ARG A O 1
ATOM 557 N N . PHE A 1 70 ? -27.119 5.460 7.023 1.00 93.75 70 PHE A N 1
ATOM 558 C CA . PHE A 1 70 ? -27.758 6.418 7.934 1.00 93.75 70 PHE A CA 1
ATOM 559 C C . PHE A 1 70 ? -28.438 7.587 7.203 1.00 93.75 70 PHE A C 1
ATOM 561 O O . PHE A 1 70 ? -28.809 8.575 7.831 1.00 93.75 70 PHE A O 1
ATOM 568 N N . ALA A 1 71 ? -28.668 7.482 5.889 1.00 92.62 71 ALA A N 1
ATOM 569 C CA . ALA A 1 71 ? -29.255 8.561 5.090 1.00 92.62 71 ALA A CA 1
ATOM 570 C C . ALA A 1 71 ? -30.626 9.051 5.610 1.00 92.62 71 ALA A C 1
ATOM 572 O O . ALA A 1 71 ? -30.904 10.250 5.591 1.00 92.62 71 ALA A O 1
ATOM 573 N N . GLU A 1 72 ? -31.482 8.150 6.106 1.00 93.56 72 GLU A N 1
ATOM 574 C CA . GLU A 1 72 ? -32.780 8.518 6.698 1.00 93.56 72 GLU A CA 1
ATOM 575 C C . GLU A 1 72 ? -32.623 9.222 8.054 1.00 93.56 72 GLU A C 1
ATOM 577 O O . GLU A 1 72 ? -33.301 10.218 8.327 1.00 93.56 72 GLU A O 1
ATOM 582 N N . VAL A 1 73 ? -31.675 8.747 8.868 1.00 95.38 73 VAL A N 1
ATOM 583 C CA . VAL A 1 73 ? -31.301 9.342 10.158 1.00 95.38 73 VAL A CA 1
ATOM 584 C C . VAL A 1 73 ? -30.792 10.768 9.948 1.00 95.38 73 VAL A C 1
ATOM 586 O O . VAL A 1 73 ? -31.272 11.708 10.588 1.00 95.38 73 VAL A O 1
ATOM 589 N N . ASP A 1 74 ? -29.910 10.957 8.969 1.00 94.19 74 ASP A N 1
ATOM 590 C CA . ASP A 1 74 ? -29.377 12.262 8.591 1.00 94.19 74 ASP A CA 1
ATOM 591 C C . ASP A 1 74 ? -30.463 13.189 8.051 1.00 94.19 74 ASP A C 1
ATOM 593 O O . ASP A 1 74 ? -30.541 14.358 8.436 1.00 94.19 74 ASP A O 1
ATOM 597 N N . ALA A 1 75 ? -31.350 12.673 7.196 1.00 94.06 75 ALA A N 1
ATOM 598 C CA . ALA A 1 75 ? -32.464 13.446 6.667 1.00 94.06 75 ALA A CA 1
ATOM 599 C C . ALA A 1 75 ? -33.382 13.957 7.785 1.00 94.06 75 ALA A C 1
ATOM 601 O O . ALA A 1 75 ? -33.881 15.079 7.687 1.00 94.06 75 ALA A O 1
ATOM 602 N N . ARG A 1 76 ? -33.593 13.177 8.853 1.00 95.19 76 ARG A N 1
ATOM 603 C CA . ARG A 1 76 ? -34.379 13.606 10.018 1.00 95.19 76 ARG A CA 1
ATOM 604 C C . ARG A 1 76 ? -33.714 14.765 10.760 1.00 95.19 76 ARG A C 1
ATOM 606 O O . ARG A 1 76 ? -34.388 15.748 11.063 1.00 95.19 76 ARG A O 1
ATOM 613 N N . ALA A 1 77 ? -32.406 14.684 10.997 1.00 94.31 77 ALA A N 1
ATOM 614 C CA . ALA A 1 77 ? -31.638 15.764 11.615 1.00 94.31 77 ALA A CA 1
ATOM 615 C C . ALA A 1 77 ? -31.694 17.060 10.789 1.00 94.31 77 ALA A C 1
ATOM 617 O O . ALA A 1 77 ? -31.965 18.135 11.327 1.00 94.31 77 ALA A O 1
ATOM 618 N N . ILE A 1 78 ? -31.492 16.955 9.472 1.00 91.69 78 ILE A N 1
ATOM 619 C CA . ILE A 1 78 ? -31.481 18.098 8.546 1.00 91.69 78 ILE A CA 1
ATOM 620 C C . ILE A 1 78 ? -32.874 18.738 8.429 1.00 91.69 78 ILE A C 1
ATOM 622 O O . ILE A 1 78 ? -32.991 19.959 8.338 1.00 91.69 78 ILE A O 1
ATOM 626 N N . LYS A 1 79 ? -33.944 17.932 8.454 1.00 93.25 79 LYS A N 1
ATOM 627 C CA . LYS A 1 79 ? -35.341 18.394 8.342 1.00 93.25 79 LYS A CA 1
ATOM 628 C C . LYS A 1 79 ? -35.945 18.873 9.667 1.00 93.25 79 LYS A C 1
ATOM 630 O O . LYS A 1 79 ? -37.134 19.202 9.690 1.00 93.25 79 LYS A O 1
ATOM 635 N N . ALA A 1 80 ? -35.169 18.922 10.752 1.00 93.06 80 ALA A N 1
ATOM 636 C CA . ALA A 1 80 ? -35.661 19.340 12.058 1.00 93.06 80 ALA A CA 1
ATOM 637 C C . ALA A 1 80 ? -36.344 20.726 11.987 1.00 93.06 80 ALA A C 1
ATOM 639 O O . ALA A 1 80 ? -35.720 21.705 11.569 1.00 93.06 80 ALA A O 1
ATOM 640 N N . PRO A 1 81 ? -37.627 20.848 12.390 1.00 92.19 81 PRO A N 1
ATOM 641 C CA . PRO A 1 81 ? -38.356 22.105 12.282 1.00 92.19 81 PRO A CA 1
ATOM 642 C C . PRO A 1 81 ? -37.715 23.230 13.099 1.00 92.19 81 PRO A C 1
ATOM 644 O O . PRO A 1 81 ? -37.554 23.109 14.313 1.00 92.19 81 PRO A O 1
ATOM 647 N N . GLY A 1 82 ? -37.475 24.388 12.477 1.00 87.31 82 GLY A N 1
ATOM 648 C CA . GLY A 1 82 ? -36.884 25.553 13.154 1.00 87.31 82 GLY A CA 1
ATOM 649 C C . GLY A 1 82 ? -37.676 26.067 14.368 1.00 87.31 82 GLY A C 1
ATOM 650 O O . GLY A 1 82 ? -37.111 26.735 15.230 1.00 87.31 82 GLY A O 1
ATOM 651 N N . ARG A 1 83 ? -38.970 25.723 14.500 1.00 91.81 83 ARG A N 1
ATOM 652 C CA . ARG A 1 83 ? -39.765 26.027 15.708 1.00 91.81 83 ARG A CA 1
ATOM 653 C C . ARG A 1 83 ? -39.208 25.369 16.976 1.00 91.81 83 ARG A C 1
ATOM 655 O O . ARG A 1 83 ? -39.303 25.974 18.040 1.00 91.81 83 ARG A O 1
ATOM 662 N N . LEU A 1 84 ? -38.567 24.200 16.854 1.00 92.56 84 LEU A N 1
ATOM 663 C CA . LEU A 1 84 ? -37.998 23.449 17.981 1.00 92.56 84 LEU A CA 1
ATOM 664 C C . LEU A 1 84 ? -36.865 24.213 18.680 1.00 92.56 84 LEU A C 1
ATOM 666 O O . LEU A 1 84 ? -36.610 24.001 19.863 1.00 92.56 84 LEU A O 1
ATOM 670 N N . LEU A 1 85 ? -36.237 25.171 17.988 1.00 89.75 85 LEU A N 1
ATOM 671 C CA . LEU A 1 85 ? -35.252 26.077 18.581 1.00 89.75 85 LEU A CA 1
ATOM 672 C C . LEU A 1 85 ? -35.849 26.946 19.702 1.00 89.75 85 LEU A C 1
ATOM 674 O O . LEU A 1 85 ? -35.142 27.308 20.640 1.00 89.75 85 LEU A O 1
ATOM 678 N N . LYS A 1 86 ? -37.147 27.263 19.632 1.00 90.12 86 LYS A N 1
ATOM 679 C CA . LYS A 1 86 ? -37.868 28.067 20.635 1.00 90.12 86 LYS A CA 1
ATOM 680 C C . LYS A 1 86 ? -38.570 27.218 21.699 1.00 90.12 86 LYS A C 1
ATOM 682 O O . LYS A 1 86 ? -39.123 27.777 22.643 1.00 90.12 86 LYS A O 1
ATOM 687 N N . GLU A 1 87 ? -38.564 25.900 21.541 1.00 92.56 87 GLU A N 1
ATOM 688 C CA . GLU A 1 87 ? -39.149 24.938 22.477 1.00 92.56 87 GLU A CA 1
ATOM 689 C C . GLU A 1 87 ? -38.080 24.401 23.446 1.00 92.56 87 GLU A C 1
ATOM 691 O O . GLU A 1 87 ? -36.883 24.613 23.213 1.00 92.56 87 GLU A O 1
ATOM 696 N N . PRO A 1 88 ? -38.475 23.721 24.542 1.00 91.38 88 PRO A N 1
ATOM 697 C CA . PRO A 1 88 ? -37.518 23.126 25.462 1.00 91.38 88 PRO A CA 1
ATOM 698 C C . PRO A 1 88 ? -36.593 22.093 24.810 1.00 91.38 88 PRO A C 1
ATOM 700 O O . PRO A 1 88 ? -37.042 21.327 23.959 1.00 91.38 88 PRO A O 1
ATOM 703 N N . LEU A 1 89 ? -35.337 21.996 25.270 1.00 89.12 89 LEU A N 1
ATOM 704 C CA . LEU A 1 89 ? -34.326 21.085 24.691 1.00 89.12 89 LEU A CA 1
ATOM 705 C C . LEU A 1 89 ? -34.805 19.625 24.590 1.00 89.12 89 LEU A C 1
ATOM 707 O O . LEU A 1 89 ? -34.535 18.940 23.607 1.00 89.12 89 LEU A O 1
ATOM 711 N N . LYS A 1 90 ? -35.601 19.170 25.566 1.00 91.06 90 LYS A N 1
ATOM 712 C CA . LYS A 1 90 ? -36.231 17.841 25.560 1.00 91.06 90 LYS A CA 1
ATOM 713 C C . LYS A 1 90 ? -37.151 17.611 24.353 1.00 91.06 90 LYS A C 1
ATOM 715 O O . LYS A 1 90 ? -37.177 16.508 23.821 1.00 91.06 90 LYS A O 1
ATOM 720 N N . ALA A 1 91 ? -37.906 18.622 23.920 1.00 94.12 91 ALA A N 1
ATOM 721 C CA . ALA A 1 91 ? -38.809 18.505 22.773 1.00 94.12 91 ALA A CA 1
ATOM 722 C C . ALA A 1 91 ? -38.027 18.308 21.467 1.00 94.12 91 ALA A C 1
ATOM 724 O O . ALA A 1 91 ? -38.398 17.470 20.647 1.00 94.12 91 ALA A O 1
ATOM 725 N N . LEU A 1 92 ? -36.908 19.026 21.316 1.00 95.12 92 LEU A N 1
ATOM 726 C CA . LEU A 1 92 ? -35.983 18.825 20.206 1.00 95.12 92 LEU A CA 1
ATOM 727 C C . LEU A 1 92 ? -35.412 17.403 20.216 1.00 95.12 92 LEU A C 1
ATOM 729 O O . LEU A 1 92 ? -35.487 16.721 19.201 1.00 95.12 92 LEU A O 1
ATOM 733 N N . VAL A 1 93 ? -34.880 16.938 21.350 1.00 94.94 93 VAL A N 1
ATOM 734 C CA . VAL A 1 93 ? -34.274 15.599 21.436 1.00 94.94 93 VAL A CA 1
ATOM 735 C C . VAL A 1 93 ? -35.299 14.502 21.166 1.00 94.94 93 VAL A C 1
ATOM 737 O O . VAL A 1 93 ? -35.022 13.629 20.351 1.00 94.94 93 VAL A O 1
ATOM 740 N N . ASN A 1 94 ? -36.501 14.594 21.746 1.00 95.38 94 ASN A N 1
ATOM 741 C CA . ASN A 1 94 ? -37.599 13.667 21.463 1.00 95.38 94 ASN A CA 1
ATOM 742 C C . ASN A 1 94 ? -37.921 13.610 19.966 1.00 95.38 94 ASN A C 1
ATOM 744 O O . ASN A 1 94 ? -38.110 12.525 19.429 1.00 95.38 94 ASN A O 1
ATOM 748 N N . TYR A 1 95 ? -37.954 14.763 19.287 1.00 97.00 95 TYR A N 1
ATOM 749 C CA . TYR A 1 95 ? -38.121 14.788 17.840 1.00 97.00 95 TYR A CA 1
ATOM 750 C C . TYR A 1 95 ? -36.954 14.099 17.132 1.00 97.00 95 TYR A C 1
ATOM 752 O O . TYR A 1 95 ? -37.199 13.321 16.222 1.00 97.00 95 TYR A O 1
ATOM 760 N N . LEU A 1 96 ? -35.700 14.354 17.504 1.00 96.81 96 LEU A N 1
ATOM 761 C CA . LEU A 1 96 ? -34.556 13.756 16.810 1.00 96.81 96 LEU A CA 1
ATOM 762 C C . LEU A 1 96 ? -34.555 12.225 16.929 1.00 96.81 96 LEU A C 1
ATOM 764 O O . LEU A 1 96 ? -34.375 11.553 15.918 1.00 96.81 96 LEU A O 1
ATOM 768 N N . ILE A 1 97 ? -34.813 11.684 18.121 1.00 96.06 97 ILE A N 1
ATOM 769 C CA . ILE A 1 97 ? -34.672 10.245 18.400 1.00 96.06 97 ILE A CA 1
ATOM 770 C C . ILE A 1 97 ? -35.938 9.410 18.158 1.00 96.06 97 ILE A C 1
ATOM 772 O O . ILE A 1 97 ? -35.892 8.189 18.273 1.00 96.06 97 ILE A O 1
ATOM 776 N N . GLU A 1 98 ? -37.080 10.037 17.868 1.00 95.19 98 GLU A N 1
ATOM 777 C CA . GLU A 1 98 ? -38.346 9.325 17.666 1.00 95.19 98 GLU A CA 1
ATOM 778 C C . GLU A 1 98 ? -38.227 8.265 16.558 1.00 95.19 98 GLU A C 1
ATOM 780 O O . GLU A 1 98 ? -37.893 8.570 15.412 1.00 95.19 98 GLU A O 1
ATOM 785 N N . GLY A 1 99 ? -38.554 7.020 16.919 1.00 92.19 99 GLY A N 1
ATOM 786 C CA . GLY A 1 99 ? -38.472 5.854 16.038 1.00 92.19 99 GLY A CA 1
ATOM 787 C C . GLY A 1 99 ? -37.147 5.089 16.111 1.00 92.19 99 GLY A C 1
ATOM 788 O O . GLY A 1 99 ? -37.082 3.989 15.572 1.00 92.19 99 GLY A O 1
ATOM 789 N N . TYR A 1 100 ? -36.128 5.609 16.806 1.00 93.25 100 TYR A N 1
ATOM 790 C CA . TYR A 1 100 ? -34.830 4.946 16.959 1.00 93.25 100 TYR A CA 1
ATOM 791 C C . TYR A 1 100 ? -34.670 4.329 18.348 1.00 93.25 100 TYR A C 1
ATOM 793 O O . TYR A 1 100 ? -34.782 5.004 19.375 1.00 93.25 100 TYR A O 1
ATOM 801 N N . THR A 1 101 ? -34.389 3.028 18.382 1.00 87.69 101 THR A N 1
ATOM 802 C CA . THR A 1 101 ? -34.204 2.271 19.626 1.00 87.69 101 THR A CA 1
ATOM 803 C C . THR A 1 101 ? -32.738 2.046 19.968 1.00 87.69 101 THR A C 1
ATOM 805 O O . THR A 1 101 ? -32.414 1.983 21.153 1.00 87.69 101 THR A O 1
ATOM 808 N N . ASP A 1 102 ? -31.867 1.963 18.962 1.00 91.25 102 ASP A N 1
ATOM 809 C CA . ASP A 1 102 ? -30.425 1.772 19.111 1.00 91.25 102 ASP A CA 1
ATOM 810 C C . ASP A 1 102 ? -29.694 3.091 19.392 1.00 91.25 102 ASP A C 1
ATOM 812 O O . ASP A 1 102 ? -30.068 4.158 18.897 1.00 91.25 102 ASP A O 1
ATOM 816 N N . ASP A 1 103 ? -28.633 3.025 20.193 1.00 92.19 103 ASP A N 1
ATOM 817 C CA . ASP A 1 103 ? -27.905 4.220 20.626 1.00 92.19 103 ASP A CA 1
ATOM 818 C C . ASP A 1 103 ? -27.071 4.842 19.502 1.00 92.19 103 ASP A C 1
ATOM 820 O O . ASP A 1 103 ? -26.915 6.064 19.465 1.00 92.19 103 ASP A O 1
ATOM 824 N N . LEU A 1 104 ? -26.621 4.034 18.535 1.00 95.50 104 LEU A N 1
ATOM 825 C CA . LEU A 1 104 ? -25.863 4.494 17.373 1.00 95.50 104 LEU A CA 1
ATOM 826 C C . LEU A 1 104 ? -26.684 5.449 16.483 1.00 95.50 104 LEU A C 1
ATOM 828 O O . LEU A 1 104 ? -26.209 6.528 16.118 1.00 95.50 104 LEU A O 1
ATOM 832 N N . SER A 1 105 ? -27.935 5.110 16.170 1.00 95.81 105 SER A N 1
ATOM 833 C CA . SER A 1 105 ? -28.834 5.975 15.393 1.00 95.81 105 SER A CA 1
ATOM 834 C C . SER A 1 105 ? -29.202 7.242 16.159 1.00 95.81 105 SER A C 1
ATOM 836 O O . SER A 1 105 ? -29.202 8.334 15.583 1.00 95.81 105 SER A O 1
ATOM 838 N N . LYS A 1 106 ? -29.450 7.132 17.472 1.00 95.88 106 LYS A N 1
ATOM 839 C CA . LYS A 1 106 ? -29.727 8.290 18.338 1.00 95.88 106 LYS A CA 1
ATOM 840 C C . LYS A 1 106 ? -28.546 9.261 18.392 1.00 95.88 106 LYS A C 1
ATOM 842 O O . LYS A 1 106 ? -28.746 10.471 18.265 1.00 95.88 106 LYS A O 1
ATOM 847 N N . ILE A 1 107 ? -27.315 8.771 18.551 1.00 96.81 107 ILE A N 1
ATOM 848 C CA . ILE A 1 107 ? -26.152 9.661 18.566 1.00 96.81 107 ILE A CA 1
ATOM 849 C C . ILE A 1 107 ? -25.863 10.234 17.179 1.00 96.81 107 ILE A C 1
ATOM 851 O O . ILE A 1 107 ? -25.511 11.408 17.076 1.00 96.81 107 ILE A O 1
ATOM 855 N N . ARG A 1 108 ? -26.082 9.463 16.103 1.00 96.94 108 ARG A N 1
ATOM 856 C CA . ARG A 1 108 ? -25.914 9.951 14.729 1.00 96.94 108 ARG A CA 1
ATOM 857 C C . ARG A 1 108 ? -26.855 11.112 14.424 1.00 96.94 108 ARG A C 1
ATOM 859 O O . ARG A 1 108 ? -26.394 12.138 13.928 1.00 96.94 108 ARG A O 1
ATOM 866 N N . VAL A 1 109 ? -28.144 10.997 14.756 1.00 97.12 109 VAL A N 1
ATOM 867 C CA . VAL A 1 109 ? -29.111 12.083 14.512 1.00 97.12 109 VAL A CA 1
ATOM 868 C C . VAL A 1 109 ? -28.788 13.327 15.344 1.00 97.12 109 VAL A C 1
ATOM 870 O O . VAL A 1 109 ? -28.912 14.444 14.841 1.00 97.12 109 VAL A O 1
ATOM 873 N N . ILE A 1 110 ? -28.316 13.157 16.586 1.00 96.75 110 ILE A N 1
ATOM 874 C CA . ILE A 1 110 ? -27.855 14.266 17.432 1.00 96.75 110 ILE A CA 1
ATOM 875 C C . ILE A 1 110 ? -26.645 14.949 16.798 1.00 96.75 110 ILE A C 1
ATOM 877 O O . ILE A 1 110 ? -26.677 16.159 16.580 1.00 96.75 110 ILE A O 1
ATOM 881 N N . TYR A 1 111 ? -25.603 14.184 16.470 1.00 96.31 111 TYR A N 1
ATOM 882 C CA . TYR A 1 111 ? -24.379 14.708 15.872 1.00 96.31 111 TYR A CA 1
ATOM 883 C C . TYR A 1 111 ? -24.675 15.447 14.569 1.00 96.31 111 TYR A C 1
ATOM 885 O O . TYR A 1 111 ? -24.291 16.604 14.415 1.00 96.31 111 TYR A O 1
ATOM 893 N N . ARG A 1 112 ? -25.451 14.826 13.670 1.00 95.00 112 ARG A N 1
ATOM 894 C CA . ARG A 1 112 ? -25.812 15.430 12.389 1.00 95.00 112 ARG A CA 1
ATOM 895 C C . ARG A 1 112 ? -26.655 16.688 12.557 1.00 95.00 112 ARG A C 1
ATOM 897 O O . ARG A 1 112 ? -26.501 17.622 11.774 1.00 95.00 112 ARG A O 1
ATOM 904 N N . TRP A 1 113 ? -27.533 16.739 13.562 1.00 94.62 113 TRP A N 1
ATOM 905 C CA . TRP A 1 113 ? -28.302 17.947 13.849 1.00 94.62 113 TRP A CA 1
ATOM 906 C C . TRP A 1 113 ? -27.373 19.082 14.273 1.00 94.62 113 TRP A C 1
ATOM 908 O O . TRP A 1 113 ? -27.503 20.176 13.729 1.00 94.62 113 TRP A O 1
ATOM 918 N N . ILE A 1 114 ? -26.418 18.816 15.173 1.00 93.31 114 ILE A N 1
ATOM 919 C CA . ILE A 1 114 ? -25.432 19.803 15.635 1.00 93.31 114 ILE A CA 1
ATOM 920 C C . ILE A 1 114 ? -24.599 20.323 14.460 1.00 93.31 114 ILE A C 1
ATOM 922 O O . ILE A 1 114 ? -24.552 21.534 14.260 1.00 93.31 114 ILE A O 1
ATOM 926 N N . THR A 1 115 ? -24.011 19.437 13.648 1.00 90.56 115 THR A N 1
ATOM 927 C CA . THR A 1 115 ? -23.152 19.835 12.514 1.00 90.56 115 THR A CA 1
ATOM 928 C C . THR A 1 115 ? -23.917 20.530 11.388 1.00 90.56 115 THR A C 1
ATOM 930 O O . THR A 1 115 ? -23.325 21.172 10.527 1.00 90.56 115 THR A O 1
ATOM 933 N N . ASN A 1 116 ? -25.250 20.440 11.386 1.00 88.69 116 ASN A N 1
ATOM 934 C CA . ASN A 1 116 ? -26.118 21.179 10.472 1.00 88.69 116 ASN A CA 1
ATOM 935 C C . ASN A 1 116 ? -26.519 22.573 11.002 1.00 88.69 116 ASN A C 1
ATOM 937 O O . ASN A 1 116 ? -27.170 23.334 10.283 1.00 88.69 116 ASN A O 1
ATOM 941 N N . GLN A 1 117 ? -26.181 22.927 12.248 1.00 87.12 117 GLN A N 1
ATOM 942 C CA . GLN A 1 117 ? -26.489 24.247 12.803 1.00 87.12 117 GLN A CA 1
ATOM 943 C C . GLN A 1 117 ? -25.458 25.277 12.335 1.00 87.12 117 GLN A C 1
ATOM 945 O O . GLN A 1 117 ? -24.391 25.434 12.920 1.00 87.12 117 GLN A O 1
ATOM 950 N N . SER A 1 118 ? -25.806 26.038 11.302 1.00 77.69 118 SER A N 1
ATOM 951 C CA . SER A 1 118 ? -24.991 27.171 10.865 1.00 77.69 118 SER A CA 1
ATOM 952 C C . SER A 1 118 ? -25.119 28.339 11.848 1.00 77.69 118 SER A C 1
ATOM 954 O O . SER A 1 118 ? -26.132 29.045 11.887 1.00 77.69 118 SER A O 1
ATOM 956 N N . MET A 1 119 ? -24.067 28.575 12.633 1.00 78.88 119 MET A N 1
ATOM 957 C CA . MET A 1 119 ? -24.038 29.661 13.616 1.00 78.88 119 MET A CA 1
ATOM 958 C C . MET A 1 119 ? -24.188 31.041 12.967 1.00 78.88 119 MET A C 1
ATOM 960 O O . MET A 1 119 ? -24.711 31.952 13.611 1.00 78.88 119 MET A O 1
ATOM 964 N N . ASP A 1 120 ? -23.785 31.207 11.706 1.00 71.00 120 ASP A N 1
ATOM 965 C CA . ASP A 1 120 ? -23.855 32.488 10.990 1.00 71.00 120 ASP A CA 1
ATOM 966 C C . ASP A 1 120 ? -25.239 32.784 10.414 1.00 71.00 120 ASP A C 1
ATOM 968 O O . ASP A 1 120 ? -25.671 33.938 10.404 1.00 71.00 120 ASP A O 1
ATOM 972 N N . THR A 1 121 ? -25.981 31.753 10.006 1.00 73.38 121 THR A N 1
ATOM 973 C CA . THR A 1 121 ? -27.326 31.927 9.433 1.00 73.38 121 THR A CA 1
ATOM 974 C C . THR A 1 121 ? -28.432 31.938 10.486 1.00 73.38 121 THR A C 1
ATOM 976 O O . THR A 1 121 ? -29.496 32.528 10.258 1.00 73.38 121 THR A O 1
ATOM 979 N N . ILE A 1 122 ? -28.206 31.329 11.656 1.00 78.94 122 ILE A N 1
ATOM 980 C CA . ILE A 1 122 ? -29.186 31.344 12.743 1.00 78.94 122 ILE A CA 1
ATOM 981 C C . ILE A 1 122 ? -29.342 32.775 13.276 1.00 78.94 122 ILE A C 1
ATOM 983 O O . ILE A 1 122 ? -28.421 33.392 13.818 1.00 78.94 122 ILE A O 1
ATOM 987 N N . LYS A 1 123 ? -30.565 33.306 13.160 1.00 79.31 123 LYS A N 1
ATOM 988 C CA . LYS A 1 123 ? -30.942 34.609 13.719 1.00 79.31 123 LYS A CA 1
ATOM 989 C C . LYS A 1 123 ? -31.177 34.489 15.218 1.00 79.31 123 LYS A C 1
ATOM 991 O O . LYS A 1 123 ? -32.288 34.210 15.668 1.00 79.31 123 LYS A O 1
ATOM 996 N N . PHE A 1 124 ? -30.124 34.728 15.985 1.00 82.19 124 PHE A N 1
ATOM 997 C CA . PHE A 1 124 ? -30.207 34.779 17.436 1.00 82.19 124 PHE A CA 1
ATOM 998 C C . PHE A 1 124 ? -30.892 36.064 17.933 1.00 82.19 124 PHE A C 1
ATOM 1000 O O . PHE A 1 124 ? -30.724 37.130 17.331 1.00 82.19 124 PHE A O 1
ATOM 1007 N N . PRO A 1 125 ? -31.658 35.999 19.036 1.00 79.81 125 PRO A N 1
ATOM 1008 C CA . PRO A 1 125 ? -32.189 37.197 19.673 1.00 79.81 125 PRO A CA 1
ATOM 1009 C C . PRO A 1 125 ? -31.053 38.060 20.244 1.00 79.81 125 PRO A C 1
ATOM 1011 O O . PRO A 1 125 ? -30.018 37.550 20.672 1.00 79.81 125 PRO A O 1
ATOM 1014 N N . LYS A 1 126 ? -31.265 39.384 20.268 1.00 78.75 126 LYS A N 1
ATOM 1015 C CA . LYS A 1 126 ? -30.318 40.341 20.872 1.00 78.75 126 LYS A CA 1
ATOM 1016 C C . LYS A 1 126 ? -30.173 40.135 22.382 1.00 78.75 126 LYS A C 1
ATOM 1018 O O . LYS A 1 126 ? -29.084 40.296 22.919 1.00 78.75 126 LYS A O 1
ATOM 1023 N N . ASN A 1 127 ? -31.274 39.781 23.040 1.00 84.88 127 ASN A N 1
ATOM 1024 C CA . ASN A 1 127 ? -31.309 39.481 24.468 1.00 84.88 127 ASN A CA 1
ATOM 1025 C C . ASN A 1 127 ? -31.112 37.979 24.697 1.00 84.88 127 ASN A C 1
ATOM 1027 O O . ASN A 1 127 ? -31.458 37.175 23.830 1.00 84.88 127 ASN A O 1
ATOM 1031 N N . GLU A 1 128 ? -30.601 37.620 25.875 1.00 88.88 128 GLU A N 1
ATOM 1032 C CA . GLU A 1 128 ? -30.402 36.229 26.288 1.00 88.88 128 GLU A CA 1
ATOM 1033 C C . GLU A 1 128 ? -31.717 35.426 26.161 1.00 88.88 128 GLU A C 1
ATOM 1035 O O . GLU A 1 128 ? -32.731 35.813 26.756 1.00 88.88 128 GLU A O 1
ATOM 1040 N N . PRO A 1 129 ? -31.743 34.337 25.360 1.00 88.25 129 PRO A N 1
ATOM 1041 C CA . PRO A 1 129 ? -32.893 33.442 25.295 1.00 88.25 129 PRO A CA 1
ATOM 1042 C C . PRO A 1 129 ? -33.181 32.810 26.658 1.00 88.25 129 PRO A C 1
ATOM 1044 O O . PRO A 1 129 ? -32.281 32.654 27.479 1.00 88.25 129 PRO A O 1
ATOM 1047 N N . SER A 1 130 ? -34.419 32.360 26.886 1.00 88.44 130 SER A N 1
ATOM 1048 C CA . SER A 1 130 ? -34.723 31.609 28.110 1.00 88.44 130 SER A CA 1
ATOM 1049 C C . SER A 1 130 ? -33.828 30.361 28.202 1.00 88.44 130 SER A C 1
ATOM 1051 O O . SER A 1 130 ? -33.789 29.611 27.223 1.00 88.44 130 SER A O 1
ATOM 1053 N N . PRO A 1 131 ? -33.205 30.068 29.365 1.00 86.38 131 PRO A N 1
ATOM 1054 C CA . PRO A 1 131 ? -32.376 28.873 29.564 1.00 86.38 131 PRO A CA 1
ATOM 1055 C C . PRO A 1 131 ? -33.081 27.546 29.265 1.00 86.38 131 PRO A C 1
ATOM 1057 O O . PRO A 1 131 ? -32.436 26.519 29.070 1.00 86.38 131 PRO A O 1
ATOM 1060 N N . THR A 1 132 ? -34.415 27.560 29.230 1.00 83.44 132 THR A N 1
ATOM 1061 C CA . THR A 1 132 ? -35.225 26.390 28.890 1.00 83.44 132 THR A CA 1
ATOM 1062 C C . THR A 1 132 ? -35.216 26.073 27.394 1.00 83.44 132 THR A C 1
ATOM 1064 O O . THR A 1 132 ? -35.380 24.910 27.045 1.00 83.44 132 THR A O 1
ATOM 1067 N N . GLN A 1 133 ? -35.015 27.061 26.514 1.00 88.31 133 GLN A N 1
ATOM 1068 C CA . GLN A 1 133 ? -35.153 26.922 25.060 1.00 88.31 133 GLN A CA 1
ATOM 1069 C C . GLN A 1 133 ? -33.925 26.277 24.409 1.00 88.31 133 GLN A C 1
ATOM 1071 O O . GLN A 1 133 ? -32.794 26.593 24.766 1.00 88.31 133 GLN A O 1
ATOM 1076 N N . SER A 1 134 ? -34.122 25.459 23.372 1.00 88.25 134 SER A N 1
ATOM 1077 C CA . SER A 1 134 ? -33.022 24.787 22.658 1.00 88.25 134 SER A CA 1
ATOM 1078 C C . SER A 1 134 ? -31.994 25.766 22.069 1.00 88.25 134 SER A C 1
ATOM 1080 O O . SER A 1 134 ? -30.788 25.532 22.150 1.00 88.25 134 SER A O 1
ATOM 1082 N N . GLN A 1 135 ? -32.447 26.910 21.540 1.00 90.19 135 GLN A N 1
ATOM 1083 C CA . GLN A 1 135 ? -31.572 27.958 20.997 1.00 90.19 135 GLN A CA 1
ATOM 1084 C C . GLN A 1 135 ? -30.638 28.590 22.036 1.00 90.19 135 GLN A C 1
ATOM 1086 O O . GLN A 1 135 ? -29.656 29.218 21.649 1.00 90.19 135 GLN A O 1
ATOM 1091 N N . TYR A 1 136 ? -30.924 28.445 23.336 1.00 91.06 136 TYR A N 1
ATOM 1092 C CA . TYR A 1 136 ? -30.094 28.997 24.405 1.00 91.06 136 TYR A CA 1
ATOM 1093 C C . TYR A 1 136 ? -28.665 28.455 24.358 1.00 91.06 136 TYR A C 1
ATOM 1095 O O . TYR A 1 136 ? -27.710 29.218 24.479 1.00 91.06 136 TYR A O 1
ATOM 1103 N N . GLN A 1 137 ? -28.503 27.149 24.129 1.00 90.69 137 GLN A N 1
ATOM 1104 C CA . GLN A 1 137 ? -27.174 26.535 24.096 1.00 90.69 137 GLN A CA 1
ATOM 1105 C C . GLN A 1 137 ? -26.383 26.965 22.856 1.00 90.69 137 GLN A C 1
ATOM 1107 O O . GLN A 1 137 ? -25.209 27.307 22.966 1.00 90.69 137 GLN A O 1
ATOM 1112 N N . LEU A 1 138 ? -27.040 27.047 21.695 1.00 90.94 138 LEU A N 1
ATOM 1113 C CA . LEU A 1 138 ? -26.425 27.578 20.474 1.00 90.94 138 LEU A CA 1
ATOM 1114 C C . LEU A 1 138 ? -26.036 29.059 20.641 1.00 90.94 138 LEU A C 1
ATOM 1116 O O . LEU A 1 138 ? -24.947 29.469 20.245 1.00 90.94 138 LEU A O 1
ATOM 1120 N N . TRP A 1 139 ? -26.885 29.853 21.306 1.00 90.88 139 TRP A N 1
ATOM 1121 C CA . TRP A 1 139 ? -26.580 31.242 21.655 1.00 90.88 139 TRP A CA 1
ATOM 1122 C C . TRP A 1 139 ? -25.361 31.335 22.579 1.00 90.88 139 TRP A C 1
ATOM 1124 O O . TRP A 1 139 ? -24.476 32.150 22.331 1.00 90.88 139 TRP A O 1
ATOM 1134 N N . ARG A 1 140 ? -25.263 30.475 23.605 1.00 91.56 140 ARG A N 1
ATOM 1135 C CA . ARG A 1 140 ? -24.095 30.422 24.500 1.00 91.56 140 ARG A CA 1
ATOM 1136 C C . ARG A 1 140 ? -22.807 30.136 23.737 1.00 91.56 140 ARG A C 1
ATOM 1138 O O . ARG A 1 140 ? -21.819 30.816 23.995 1.00 91.56 140 ARG A O 1
ATOM 1145 N N . ILE A 1 141 ? -22.825 29.184 22.801 1.00 90.50 141 ILE A N 1
ATOM 1146 C CA . ILE A 1 141 ? -21.670 28.883 21.942 1.00 90.50 141 ILE A CA 1
ATOM 1147 C C . ILE A 1 141 ? -21.278 30.125 21.132 1.00 90.50 141 ILE A C 1
ATOM 1149 O O . ILE A 1 141 ? -20.124 30.546 21.181 1.00 90.50 141 ILE A O 1
ATOM 1153 N N . LYS A 1 142 ? -22.243 30.790 20.480 1.00 87.88 142 LYS A N 1
ATOM 1154 C CA . LYS A 1 142 ? -21.973 32.009 19.697 1.00 87.88 142 LYS A CA 1
ATOM 1155 C C . LYS A 1 142 ? -21.418 33.165 20.539 1.00 87.88 142 LYS A C 1
ATOM 1157 O O . LYS A 1 142 ? -20.616 33.949 20.047 1.00 87.88 142 LYS A O 1
ATOM 1162 N N . GLN A 1 143 ? -21.811 33.262 21.808 1.00 87.94 143 GLN A N 1
ATOM 1163 C CA . GLN A 1 143 ? -21.310 34.270 22.751 1.00 87.94 143 GLN A CA 1
ATOM 1164 C C . GLN A 1 143 ? -20.034 33.839 23.499 1.00 87.94 143 GLN A C 1
ATOM 1166 O O . GLN A 1 143 ? -19.653 34.508 24.457 1.00 87.94 143 GLN A O 1
ATOM 1171 N N . LYS A 1 144 ? -19.393 32.721 23.118 1.00 86.50 144 LYS A N 1
ATOM 1172 C CA . LYS A 1 144 ? -18.228 32.136 23.816 1.00 86.50 144 LYS A CA 1
ATOM 1173 C C . LYS A 1 144 ? -18.475 31.857 25.311 1.00 86.50 144 LYS A C 1
ATOM 1175 O O . LYS A 1 144 ? -17.555 31.852 26.118 1.00 86.50 144 LYS A O 1
ATOM 1180 N N . LYS A 1 145 ? -19.737 31.625 25.691 1.00 87.19 145 LYS A N 1
ATOM 1181 C CA . LYS A 1 145 ? -20.182 31.281 27.056 1.00 87.19 145 LYS A CA 1
ATOM 1182 C C . LYS A 1 145 ? -20.468 29.790 27.233 1.00 87.19 145 LYS A C 1
ATOM 1184 O O . LYS A 1 145 ? -20.933 29.386 28.297 1.00 87.19 145 LYS A O 1
ATOM 1189 N N . GLY A 1 146 ? -20.280 28.988 26.194 1.00 87.62 146 GLY A N 1
ATOM 1190 C CA . GLY A 1 146 ? -20.455 27.538 26.172 1.00 87.62 146 GLY A CA 1
ATOM 1191 C C . GLY A 1 146 ? -19.716 26.952 24.974 1.00 87.62 146 GLY A C 1
ATOM 1192 O O . GLY A 1 146 ? -19.198 27.700 24.146 1.00 87.62 146 GLY A O 1
ATOM 1193 N N . ASN A 1 147 ? -19.670 25.628 24.876 1.00 91.25 147 ASN A N 1
ATOM 1194 C CA . ASN A 1 147 ? -18.967 24.931 23.802 1.00 91.25 147 ASN A CA 1
ATOM 1195 C C . ASN A 1 147 ? -19.794 23.751 23.264 1.00 91.25 147 ASN A C 1
ATOM 1197 O O . ASN A 1 147 ? -20.838 23.387 23.816 1.00 91.25 147 ASN A O 1
ATOM 1201 N N . TYR A 1 148 ? -19.330 23.168 22.160 1.00 93.94 148 TYR A N 1
ATOM 1202 C CA . TYR A 1 148 ? -20.001 22.042 21.516 1.00 93.94 148 TYR A CA 1
ATOM 1203 C C . TYR A 1 148 ? -20.003 20.784 22.392 1.00 93.94 148 TYR A C 1
ATOM 1205 O O . TYR A 1 148 ? -21.012 20.082 22.415 1.00 93.94 148 TYR A O 1
ATOM 1213 N N . ALA A 1 149 ? -18.938 20.523 23.157 1.00 95.38 149 ALA A N 1
ATOM 1214 C CA . ALA A 1 149 ? -18.847 19.328 23.995 1.00 95.38 149 ALA A CA 1
ATOM 1215 C C . ALA A 1 149 ? -19.906 19.302 25.113 1.00 95.38 149 ALA A C 1
ATOM 1217 O O . ALA A 1 149 ? -20.518 18.266 25.394 1.00 95.38 149 ALA A O 1
ATOM 1218 N N . GLN A 1 150 ? -20.192 20.468 25.700 1.00 93.94 150 GLN A N 1
ATOM 1219 C CA . GLN A 1 150 ? -21.285 20.670 26.651 1.00 93.94 150 GLN A CA 1
ATOM 1220 C C . GLN A 1 150 ? -22.657 20.475 25.992 1.00 93.94 150 GLN A C 1
ATOM 1222 O O . GLN A 1 150 ? -23.538 19.855 26.587 1.00 93.94 150 GLN A O 1
ATOM 1227 N N . LEU A 1 151 ? -22.853 20.973 24.764 1.00 94.38 151 LEU A N 1
ATOM 1228 C CA . LEU A 1 151 ? -24.102 20.781 24.018 1.00 94.38 151 LEU A CA 1
ATOM 1229 C C . LEU A 1 151 ? -24.354 19.300 23.701 1.00 94.38 151 LEU A C 1
ATOM 1231 O O . LEU A 1 151 ? -25.462 18.821 23.936 1.00 94.38 151 LEU A O 1
ATOM 1235 N N . VAL A 1 152 ? -23.342 18.574 23.217 1.00 95.81 152 VAL A N 1
ATOM 1236 C CA . VAL A 1 152 ? -23.427 17.126 22.964 1.00 95.81 152 VAL A CA 1
ATOM 1237 C C . VAL A 1 152 ? -23.818 16.397 24.247 1.00 95.81 152 VAL A C 1
ATOM 1239 O O . VAL A 1 152 ? -24.812 15.678 24.251 1.00 95.81 152 VAL A O 1
ATOM 1242 N N . SER A 1 153 ? -23.112 16.644 25.355 1.00 94.06 153 SER A N 1
ATOM 1243 C CA . SER A 1 153 ? -23.406 16.009 26.647 1.00 94.06 153 SER A CA 1
ATOM 1244 C C . SER A 1 153 ? -24.846 16.268 27.116 1.00 94.06 153 SER A C 1
ATOM 1246 O O . SER A 1 153 ? -25.540 15.341 27.538 1.00 94.06 153 SER A O 1
ATOM 1248 N N . LEU A 1 154 ? -25.352 17.498 26.959 1.00 92.06 154 LEU A N 1
ATOM 1249 C CA . LEU A 1 154 ? -26.740 17.842 27.283 1.00 92.06 154 LEU A CA 1
ATOM 1250 C C . LEU A 1 154 ? -27.759 17.112 26.396 1.00 92.06 154 LEU A C 1
ATOM 1252 O O . LEU A 1 154 ? -28.774 16.636 26.906 1.00 92.06 154 LEU A O 1
ATOM 1256 N N . LEU A 1 155 ? -27.518 17.019 25.087 1.00 94.31 155 LEU A N 1
ATOM 1257 C CA . LEU A 1 155 ? -28.407 16.313 24.160 1.00 94.31 155 LEU A CA 1
ATOM 1258 C C . LEU A 1 155 ? -28.405 14.801 24.434 1.00 94.31 155 LEU A C 1
ATOM 1260 O O . LEU A 1 155 ? -29.476 14.202 24.532 1.00 94.31 155 LEU A O 1
ATOM 1264 N N . CYS A 1 156 ? -27.228 14.208 24.653 1.00 93.81 156 CYS A N 1
ATOM 1265 C CA . CYS A 1 156 ? -27.063 12.803 25.030 1.00 93.81 156 CYS A CA 1
ATOM 1266 C C . CYS A 1 156 ? -27.783 12.472 26.341 1.00 93.81 156 CYS A C 1
ATOM 1268 O O . CYS A 1 156 ? -28.468 11.455 26.424 1.00 93.81 156 CYS A O 1
ATOM 1270 N N . ARG A 1 157 ? -27.730 13.369 27.336 1.00 89.88 157 ARG A N 1
ATOM 1271 C CA . ARG A 1 157 ? -28.470 13.218 28.598 1.00 89.88 157 ARG A CA 1
ATOM 1272 C C . ARG A 1 157 ? -29.977 13.065 28.372 1.00 89.88 157 ARG A C 1
ATOM 1274 O O . ARG A 1 157 ? -30.597 12.201 28.988 1.00 89.88 157 ARG A O 1
ATOM 1281 N N . PHE A 1 158 ? -30.570 13.879 27.495 1.00 90.38 158 PHE A N 1
ATOM 1282 C CA . PHE A 1 158 ? -31.995 13.769 27.151 1.00 90.38 158 PHE A CA 1
ATOM 1283 C C . PHE A 1 158 ? -32.315 12.556 26.267 1.00 90.38 158 PHE A C 1
ATOM 1285 O O . PHE A 1 158 ? -33.452 12.096 26.285 1.00 90.38 158 PHE A O 1
ATOM 1292 N N . ALA A 1 159 ? -31.335 12.042 25.522 1.00 91.50 159 ALA A N 1
ATOM 1293 C CA . ALA A 1 159 ? -31.461 10.828 24.716 1.00 91.50 159 ALA A CA 1
ATOM 1294 C C . ALA A 1 159 ? -31.125 9.539 25.480 1.00 91.50 159 ALA A C 1
ATOM 1296 O O . ALA A 1 159 ? -31.214 8.457 24.903 1.00 91.50 159 ALA A O 1
ATOM 1297 N N . HIS A 1 160 ? -30.773 9.653 26.764 1.00 88.31 160 HIS A N 1
ATOM 1298 C CA . HIS A 1 160 ? -30.374 8.541 27.628 1.00 88.31 160 HIS A CA 1
ATOM 1299 C C . HIS A 1 160 ? -29.110 7.806 27.156 1.00 88.31 160 HIS A C 1
ATOM 1301 O O . HIS A 1 160 ? -28.996 6.599 27.328 1.00 88.31 160 HIS A O 1
ATOM 1307 N N . ILE A 1 161 ? -28.149 8.552 26.604 1.00 91.19 161 ILE A N 1
ATOM 1308 C CA . ILE A 1 161 ? -26.845 8.043 26.167 1.00 91.19 161 ILE A CA 1
ATOM 1309 C C . ILE A 1 161 ? -25.771 8.550 27.138 1.00 91.19 161 ILE A C 1
ATOM 1311 O O . ILE A 1 161 ? -25.613 9.770 27.272 1.00 91.19 161 ILE A O 1
ATOM 1315 N N . PRO A 1 162 ? -25.013 7.666 27.813 1.00 91.81 162 PRO A N 1
ATOM 1316 C CA . PRO A 1 162 ? -23.874 8.082 28.622 1.00 91.81 162 PRO A CA 1
ATOM 1317 C C . PRO A 1 162 ? -22.840 8.817 27.767 1.00 91.81 162 PRO A C 1
ATOM 1319 O O . PRO A 1 162 ? -22.411 8.333 26.720 1.00 91.81 162 PRO A O 1
ATOM 1322 N N . CYS A 1 163 ? -22.460 10.014 28.209 1.00 94.50 163 CYS A N 1
ATOM 1323 C CA . CYS A 1 163 ? -21.570 10.900 27.473 1.00 94.50 163 CYS A CA 1
ATOM 1324 C C . CYS A 1 163 ? -20.657 11.644 28.444 1.00 94.50 163 CYS A C 1
ATOM 1326 O O . CYS A 1 163 ? -21.136 12.408 29.286 1.00 94.50 163 CYS A O 1
ATOM 1328 N N . VAL A 1 164 ? -19.349 11.464 28.283 1.00 95.88 164 VAL A N 1
ATOM 1329 C CA . VAL A 1 164 ? -18.312 12.131 29.073 1.00 95.88 164 VAL A CA 1
ATOM 1330 C C . VAL A 1 164 ? -17.762 13.322 28.307 1.00 95.88 164 VAL A C 1
ATOM 1332 O O . VAL A 1 164 ? -17.496 13.225 27.111 1.00 95.88 164 VAL A O 1
ATOM 1335 N N . ILE A 1 165 ? -17.609 14.457 28.988 1.00 97.69 165 ILE A N 1
ATOM 1336 C CA . ILE A 1 165 ? -16.846 15.605 28.493 1.00 97.69 165 ILE A CA 1
ATOM 1337 C C . ILE A 1 165 ? -15.374 15.393 28.851 1.00 97.69 165 ILE A C 1
ATOM 1339 O O . ILE A 1 165 ? -14.997 15.276 30.023 1.00 97.69 165 ILE A O 1
ATOM 1343 N N . ILE A 1 166 ? -14.534 15.341 27.830 1.00 98.25 166 ILE A N 1
ATOM 1344 C CA . ILE A 1 166 ? -13.093 15.158 27.948 1.00 98.25 166 ILE A CA 1
ATOM 1345 C C . ILE A 1 166 ? -12.430 16.511 27.719 1.00 98.25 166 ILE A C 1
ATOM 1347 O O . ILE A 1 166 ? -12.780 17.193 26.761 1.00 98.25 166 ILE A O 1
ATOM 1351 N N . HIS A 1 167 ? -11.506 16.887 28.602 1.00 96.25 167 HIS A N 1
ATOM 1352 C CA . HIS A 1 167 ? -10.638 18.050 28.428 1.00 96.25 167 HIS A CA 1
ATOM 1353 C C . HIS A 1 167 ? -9.189 17.605 28.251 1.00 96.25 167 HIS A C 1
ATOM 1355 O O . HIS A 1 167 ? -8.780 16.540 28.732 1.00 96.25 167 HIS A O 1
ATOM 1361 N N . GLY A 1 168 ? -8.422 18.434 27.558 1.00 95.69 168 GLY A N 1
ATOM 1362 C CA . GLY A 1 168 ? -7.000 18.223 27.365 1.00 95.69 168 GLY A CA 1
ATOM 1363 C C . GLY A 1 168 ? -6.439 19.156 26.305 1.00 95.69 168 GLY A C 1
ATOM 1364 O O . GLY A 1 168 ? -6.936 20.269 26.121 1.00 95.69 168 GLY A O 1
ATOM 1365 N N . LYS A 1 169 ? -5.405 18.690 25.607 1.00 95.50 169 LYS A N 1
ATOM 1366 C CA . LYS A 1 169 ? -4.651 19.475 24.627 1.00 95.50 169 LYS A CA 1
ATOM 1367 C C . LYS A 1 169 ? -4.968 19.047 23.201 1.00 95.50 169 LYS A C 1
ATOM 1369 O O . LYS A 1 169 ? -5.079 17.855 22.916 1.00 95.50 169 LYS A O 1
ATOM 1374 N N . LEU A 1 170 ? -5.082 20.024 22.308 1.00 93.38 170 LEU A N 1
ATOM 1375 C CA . LEU A 1 170 ? -5.400 19.854 20.897 1.00 93.38 170 LEU A CA 1
ATOM 1376 C C . LEU A 1 170 ? -4.292 20.415 20.005 1.00 93.38 170 LEU A C 1
ATOM 1378 O O . LEU A 1 170 ? -3.879 21.563 20.159 1.00 93.38 170 LEU A O 1
ATOM 1382 N N . LYS A 1 171 ? -3.910 19.656 18.978 1.00 93.12 171 LYS A N 1
ATOM 1383 C CA . LYS A 1 171 ? -3.141 20.162 17.830 1.00 93.12 171 LYS A CA 1
ATOM 1384 C C . LYS A 1 171 ? -4.092 20.789 16.806 1.00 93.12 171 LYS A C 1
ATOM 1386 O O . LYS A 1 171 ? -4.356 20.219 15.748 1.00 93.12 171 LYS A O 1
ATOM 1391 N N . GLY A 1 172 ? -4.701 21.908 17.204 1.00 84.25 172 GLY A N 1
ATOM 1392 C CA . GLY A 1 172 ? -5.694 22.650 16.422 1.00 84.25 172 GLY A CA 1
ATOM 1393 C C . GLY A 1 172 ? -5.083 23.645 15.431 1.00 84.25 172 GLY A C 1
ATOM 1394 O O . GLY A 1 172 ? -3.934 23.520 15.029 1.00 84.25 172 GLY A O 1
ATOM 1395 N N . THR A 1 173 ? -5.855 24.665 15.053 1.00 76.62 173 THR A N 1
ATOM 1396 C CA . THR A 1 173 ? -5.455 25.690 14.066 1.00 76.62 173 THR A CA 1
ATOM 1397 C C . THR A 1 173 ? -4.278 26.563 14.499 1.00 76.62 173 THR A C 1
ATOM 1399 O O . THR A 1 173 ? -3.674 27.217 13.662 1.00 76.62 173 THR A O 1
ATOM 1402 N N . THR A 1 174 ? -3.986 26.622 15.797 1.00 78.62 174 THR A N 1
ATOM 1403 C CA . THR A 1 174 ? -2.895 27.421 16.374 1.00 78.62 174 THR A CA 1
ATOM 1404 C C . THR A 1 174 ? -1.592 26.641 16.536 1.00 78.62 174 THR A C 1
ATOM 1406 O O . THR A 1 174 ? -0.601 27.236 16.940 1.00 78.62 174 THR A O 1
ATOM 1409 N N . TYR A 1 175 ? -1.593 25.334 16.258 1.00 88.06 175 TYR A N 1
ATOM 1410 C CA . TYR A 1 175 ? -0.423 24.472 16.401 1.00 88.06 175 TYR A CA 1
ATOM 1411 C C . TYR A 1 175 ? 0.343 24.368 15.081 1.00 88.06 175 TYR A C 1
ATOM 1413 O O . TYR A 1 175 ? -0.230 23.948 14.071 1.00 88.06 175 TYR A O 1
ATOM 1421 N N . ASP A 1 176 ? 1.646 24.642 15.109 1.00 87.75 176 ASP A N 1
ATOM 1422 C CA . ASP A 1 176 ? 2.561 24.274 14.034 1.00 87.75 176 ASP A CA 1
ATOM 1423 C C . ASP A 1 176 ? 3.389 23.034 14.396 1.00 87.75 176 ASP A C 1
ATOM 1425 O O . ASP A 1 176 ? 3.658 22.704 15.553 1.00 87.75 176 ASP A O 1
ATOM 1429 N N . VAL A 1 177 ? 3.787 22.285 13.365 1.00 90.69 177 VAL A N 1
ATOM 1430 C CA . VAL A 1 177 ? 4.491 21.012 13.553 1.00 90.69 177 VAL A CA 1
ATOM 1431 C C . VAL A 1 177 ? 5.800 21.200 14.327 1.00 90.69 177 VAL A C 1
ATOM 1433 O O . VAL A 1 177 ? 6.697 21.935 13.912 1.00 90.69 177 VAL A O 1
ATOM 1436 N N . GLY A 1 178 ? 5.932 20.466 15.432 1.00 86.75 178 GLY A N 1
ATOM 1437 C CA . GLY A 1 178 ? 7.105 20.512 16.303 1.00 86.75 178 GLY A CA 1
ATOM 1438 C C . GLY A 1 178 ? 7.083 21.623 17.356 1.00 86.75 178 GLY A C 1
ATOM 1439 O O . GLY A 1 178 ? 8.102 21.824 18.018 1.00 86.75 178 GLY A O 1
ATOM 1440 N N . ASP A 1 179 ? 5.965 22.329 17.523 1.00 88.50 179 ASP A N 1
ATOM 1441 C CA . ASP A 1 179 ? 5.773 23.244 18.647 1.00 88.50 179 ASP A CA 1
ATOM 1442 C C . ASP A 1 179 ? 5.553 22.493 19.965 1.00 88.50 179 ASP A C 1
ATOM 1444 O O . ASP A 1 179 ? 5.098 21.344 19.989 1.00 88.50 179 ASP A O 1
ATOM 1448 N N . GLN A 1 180 ? 5.876 23.166 21.070 1.00 90.06 180 GLN A N 1
ATOM 1449 C CA . GLN A 1 180 ? 5.505 22.724 22.414 1.00 90.06 180 GLN A CA 1
ATOM 1450 C C . GLN A 1 180 ? 4.073 23.158 22.721 1.00 90.06 180 GLN A C 1
ATOM 1452 O O . GLN A 1 180 ? 3.651 24.253 22.348 1.00 90.06 180 GLN A O 1
ATOM 1457 N N . LEU A 1 181 ? 3.335 22.307 23.421 1.00 88.56 181 LEU A N 1
ATOM 1458 C CA . LEU A 1 181 ? 1.935 22.522 23.747 1.00 88.56 181 LEU A CA 1
ATOM 1459 C C . LEU A 1 181 ? 1.802 23.098 25.156 1.00 88.56 181 LEU A C 1
ATOM 1461 O O . LEU A 1 181 ? 2.146 22.453 26.147 1.00 88.56 181 LEU A O 1
ATOM 1465 N N . ASP A 1 182 ? 1.224 24.290 25.260 1.00 86.94 182 ASP A N 1
ATOM 1466 C CA . ASP A 1 182 ? 0.788 24.859 26.535 1.00 86.94 182 ASP A CA 1
ATOM 1467 C C . ASP A 1 182 ? -0.725 24.697 26.764 1.00 86.94 182 ASP A C 1
ATOM 1469 O O . ASP A 1 182 ? -1.522 24.571 25.834 1.00 86.94 182 ASP A O 1
ATOM 1473 N N . GLY A 1 183 ? -1.121 24.685 28.038 1.00 79.69 183 GLY A N 1
ATOM 1474 C CA . GLY A 1 183 ? -2.504 24.450 28.452 1.00 79.69 183 GLY A CA 1
ATOM 1475 C C . GLY A 1 183 ? -3.459 25.632 28.269 1.00 79.69 183 GLY A C 1
ATOM 1476 O O . GLY A 1 183 ? -4.640 25.453 28.539 1.00 79.69 183 GLY A O 1
ATOM 1477 N N . GLU A 1 184 ? -3.002 26.815 27.851 1.00 83.81 184 GLU A N 1
ATOM 1478 C CA . GLU A 1 184 ? -3.883 27.967 27.612 1.00 83.81 184 GLU A CA 1
ATOM 1479 C C . GLU A 1 184 ? -4.270 28.067 26.136 1.00 83.81 184 GLU A C 1
ATOM 1481 O O . GLU A 1 184 ? -5.449 28.211 25.810 1.00 83.81 184 GLU A O 1
ATOM 1486 N N . THR A 1 185 ? -3.293 27.959 25.235 1.00 86.25 185 THR A N 1
ATOM 1487 C CA . THR A 1 185 ? -3.505 28.138 23.793 1.00 86.25 185 THR A CA 1
ATOM 1488 C C . THR A 1 185 ? -3.961 26.858 23.095 1.00 86.25 185 THR A C 1
ATOM 1490 O O . THR A 1 185 ? -4.686 26.934 22.103 1.00 86.25 185 THR A O 1
ATOM 1493 N N . HIS A 1 186 ? -3.607 25.687 23.635 1.00 92.31 186 HIS A N 1
ATOM 1494 C CA . HIS A 1 186 ? -3.944 24.384 23.054 1.00 92.31 186 HIS A CA 1
ATOM 1495 C C . HIS A 1 186 ? -5.063 23.659 23.804 1.00 92.31 186 HIS A C 1
ATOM 1497 O O . HIS A 1 186 ? -5.313 22.486 23.540 1.00 92.31 186 HIS A O 1
ATOM 1503 N N . TYR A 1 187 ? -5.749 24.315 24.741 1.00 92.81 187 TYR A N 1
ATOM 1504 C CA . TYR A 1 187 ? -6.864 23.702 25.460 1.00 92.81 187 TYR A CA 1
ATOM 1505 C C . TYR A 1 187 ? -8.029 23.356 24.529 1.00 92.81 187 TYR A C 1
ATOM 1507 O O . TYR A 1 187 ? -8.428 24.150 23.672 1.00 92.81 187 TYR A O 1
ATOM 1515 N N . GLY A 1 188 ? -8.660 22.209 24.762 1.00 92.44 188 GLY A N 1
ATOM 1516 C CA . GLY A 1 188 ? -9.920 21.883 24.115 1.00 92.44 188 GLY A CA 1
ATOM 1517 C C . GLY A 1 188 ? -10.758 20.854 24.850 1.00 92.44 188 GLY A C 1
ATOM 1518 O O . GLY A 1 188 ? -10.290 20.145 25.739 1.00 92.44 188 GLY A O 1
ATOM 1519 N N . GLU A 1 189 ? -12.025 20.782 24.438 1.00 95.50 189 GLU A N 1
ATOM 1520 C CA . GLU A 1 189 ? -13.011 19.848 24.973 1.00 95.50 189 GLU A CA 1
ATOM 1521 C C . GLU A 1 189 ? -13.705 19.074 23.852 1.00 95.50 189 GLU A C 1
ATOM 1523 O O . GLU A 1 189 ? -14.136 19.650 22.850 1.00 95.50 189 GLU A O 1
ATOM 1528 N N . TRP A 1 190 ? -13.857 17.769 24.051 1.00 97.56 190 TRP A N 1
ATOM 1529 C CA . TRP A 1 190 ? -14.575 16.850 23.166 1.00 97.56 190 TRP A CA 1
ATOM 1530 C C . TRP A 1 190 ? -15.342 15.819 23.998 1.00 97.56 190 TRP A C 1
ATOM 1532 O O . TRP A 1 190 ? -15.435 15.941 25.222 1.00 97.56 190 TRP A O 1
ATOM 1542 N N . ASN A 1 191 ? -15.941 14.815 23.357 1.00 98.31 191 ASN A N 1
ATOM 1543 C CA . ASN A 1 191 ? -16.752 13.823 24.049 1.00 98.31 191 ASN A CA 1
ATOM 1544 C C . ASN A 1 191 ? -16.293 12.390 23.804 1.00 98.31 191 ASN A C 1
ATOM 1546 O O . ASN A 1 191 ? -15.781 12.057 22.735 1.00 98.31 191 ASN A O 1
ATOM 1550 N N . ALA A 1 192 ? -16.582 11.531 24.779 1.00 98.06 192 ALA A N 1
ATOM 1551 C CA . ALA A 1 192 ? -16.742 10.101 24.564 1.00 98.06 192 ALA A CA 1
ATOM 1552 C C . ALA A 1 192 ? -18.187 9.701 24.877 1.00 98.06 192 ALA A C 1
ATOM 1554 O O . ALA A 1 192 ? -18.727 10.073 25.919 1.00 98.06 192 ALA A O 1
ATOM 1555 N N . VAL A 1 193 ? -18.815 8.952 23.978 1.00 96.75 193 VAL A N 1
ATOM 1556 C CA . VAL A 1 193 ? -20.171 8.408 24.131 1.00 96.75 193 VAL A CA 1
ATOM 1557 C C . VAL A 1 193 ? -20.109 6.897 24.295 1.00 96.75 193 VAL A C 1
ATOM 1559 O O . VAL A 1 193 ? -19.241 6.253 23.706 1.00 96.75 193 VAL A O 1
ATOM 1562 N N . LEU A 1 194 ? -21.008 6.329 25.093 1.00 94.31 194 LEU A N 1
ATOM 1563 C CA . LEU A 1 194 ? -21.112 4.884 25.262 1.00 94.31 194 LEU A CA 1
ATOM 1564 C C . LEU A 1 194 ? -22.078 4.313 24.219 1.00 94.31 194 LEU A C 1
ATOM 1566 O O . LEU A 1 194 ? -23.245 4.698 24.189 1.00 94.31 194 LEU A O 1
ATOM 1570 N N . ILE A 1 195 ? -21.592 3.406 23.374 1.00 92.12 195 ILE A N 1
ATOM 1571 C CA . ILE A 1 195 ? -22.383 2.702 22.357 1.00 92.12 195 ILE A CA 1
ATOM 1572 C C . ILE A 1 195 ? -22.092 1.214 22.498 1.00 92.12 195 ILE A C 1
ATOM 1574 O O . ILE A 1 195 ? -20.927 0.816 22.489 1.00 92.12 195 ILE A O 1
ATOM 1578 N N . ASP A 1 196 ? -23.139 0.406 22.660 1.00 87.62 196 ASP A N 1
ATOM 1579 C CA . ASP A 1 196 ? -23.041 -1.049 22.826 1.00 87.62 196 ASP A CA 1
ATOM 1580 C C . ASP A 1 196 ? -21.990 -1.452 23.876 1.00 87.62 196 ASP A C 1
ATOM 1582 O O . ASP A 1 196 ? -21.155 -2.321 23.636 1.00 87.62 196 ASP A O 1
ATOM 1586 N N . ASN A 1 197 ? -22.002 -0.778 25.033 1.00 88.88 197 ASN A N 1
ATOM 1587 C CA . ASN A 1 197 ? -21.063 -0.967 26.149 1.00 88.88 197 ASN A CA 1
ATOM 1588 C C . ASN A 1 197 ? -19.591 -0.597 25.864 1.00 88.88 197 ASN A C 1
ATOM 1590 O O . ASN A 1 197 ? -18.700 -0.978 26.620 1.00 88.88 197 ASN A O 1
ATOM 1594 N N . HIS A 1 198 ? -19.316 0.181 24.816 1.00 94.00 198 HIS A N 1
ATOM 1595 C CA . HIS A 1 198 ? -17.962 0.624 24.495 1.00 94.00 198 HIS A CA 1
ATOM 1596 C C . HIS A 1 198 ? -17.898 2.133 24.247 1.00 94.00 198 HIS A C 1
ATOM 1598 O O . HIS A 1 198 ? -18.750 2.716 23.573 1.00 94.00 198 HIS A O 1
ATOM 1604 N N . TRP A 1 199 ? -16.857 2.778 24.768 1.00 96.75 199 TRP A N 1
ATOM 1605 C CA . TRP A 1 199 ? -16.649 4.214 24.597 1.00 96.75 199 TRP A CA 1
ATOM 1606 C C . TRP A 1 199 ? -16.187 4.543 23.165 1.00 96.75 199 TRP A C 1
ATOM 1608 O O . TRP A 1 199 ? -15.389 3.814 22.570 1.00 96.75 199 TRP A O 1
ATOM 1618 N N . ARG A 1 200 ? -16.714 5.625 22.581 1.00 97.75 200 ARG A N 1
ATOM 1619 C CA . ARG A 1 200 ? -16.359 6.128 21.241 1.00 97.75 200 ARG A CA 1
ATOM 1620 C C . ARG A 1 200 ? -16.214 7.644 21.250 1.00 97.75 200 ARG A C 1
ATOM 1622 O O . ARG A 1 200 ? -17.047 8.334 21.833 1.00 97.75 200 ARG A O 1
ATOM 1629 N N . PHE A 1 201 ? -15.190 8.165 20.580 1.00 98.44 201 PHE A N 1
ATOM 1630 C CA . PHE A 1 201 ? -14.935 9.602 20.536 1.00 98.44 201 PHE A CA 1
ATOM 1631 C C . PHE A 1 201 ? -15.848 10.342 19.565 1.00 98.44 201 PHE A C 1
ATOM 1633 O O . PHE A 1 201 ? -16.149 9.861 18.477 1.00 98.44 201 PHE A O 1
ATOM 1640 N N . ILE A 1 202 ? -16.248 11.552 19.944 1.00 97.69 202 ILE A N 1
ATOM 1641 C CA . ILE A 1 202 ? -16.924 12.508 19.070 1.00 97.69 202 ILE A CA 1
ATOM 1642 C C . ILE A 1 202 ? -16.354 13.901 19.345 1.00 97.69 202 ILE A C 1
ATOM 1644 O O . ILE A 1 202 ? -16.291 14.334 20.497 1.00 97.69 202 ILE A O 1
ATOM 1648 N N . ASN A 1 203 ? -16.011 14.639 18.289 1.00 95.69 203 ASN A N 1
ATOM 1649 C CA . ASN A 1 203 ? -15.740 16.073 18.360 1.00 95.69 203 ASN A CA 1
ATOM 1650 C C . ASN A 1 203 ? -16.684 16.820 17.405 1.00 95.69 203 ASN A C 1
ATOM 1652 O O . ASN A 1 203 ? -16.456 16.923 16.203 1.00 95.69 203 ASN A O 1
ATOM 1656 N N . ALA A 1 204 ? -17.782 17.345 17.950 1.00 93.06 204 ALA A N 1
ATOM 1657 C CA . ALA A 1 204 ? -18.771 18.072 17.157 1.00 93.06 204 ALA A CA 1
ATOM 1658 C C . ALA A 1 204 ? -18.304 19.473 16.731 1.00 93.06 204 ALA A C 1
ATOM 1660 O O . ALA A 1 204 ? -18.848 20.007 15.769 1.00 93.06 204 ALA A O 1
ATOM 1661 N N . TYR A 1 205 ? -17.311 20.063 17.411 1.00 90.69 205 TYR A N 1
ATOM 1662 C CA . TYR A 1 205 ? -16.748 21.346 16.991 1.00 90.69 205 TYR A CA 1
ATOM 1663 C C . TYR A 1 205 ? -15.981 21.181 15.676 1.00 90.69 205 TYR A C 1
ATOM 1665 O O . TYR A 1 205 ? -16.321 21.844 14.704 1.00 90.69 205 TYR A O 1
ATOM 1673 N N . TRP A 1 206 ? -15.032 20.240 15.614 1.00 89.81 206 TRP A N 1
ATOM 1674 C CA . TRP A 1 206 ? -14.274 19.957 14.384 1.00 89.81 206 TRP A CA 1
ATOM 1675 C C . TRP A 1 206 ? -15.129 19.240 13.326 1.00 89.81 206 TRP A C 1
ATOM 1677 O O . TRP A 1 206 ? -14.930 19.436 12.136 1.00 89.81 206 TRP A O 1
ATOM 1687 N N . GLY A 1 207 ? -16.162 18.506 13.752 1.00 88.19 207 GLY A N 1
ATOM 1688 C CA . GLY A 1 207 ? -17.197 17.954 12.872 1.00 88.19 207 GLY A CA 1
ATOM 1689 C C . GLY A 1 207 ? -18.076 18.988 12.162 1.00 88.19 207 GLY A C 1
ATOM 1690 O O . GLY A 1 207 ? -18.712 18.677 11.152 1.00 88.19 207 GLY A O 1
ATOM 1691 N N . THR A 1 208 ? -18.153 20.209 12.700 1.00 84.12 208 THR A N 1
ATOM 1692 C CA . THR A 1 208 ? -18.905 21.321 12.110 1.00 84.12 208 THR A CA 1
ATOM 1693 C C . THR A 1 208 ? -17.959 22.110 11.211 1.00 84.12 208 THR A C 1
ATOM 1695 O O . THR A 1 208 ? -17.418 23.135 11.617 1.00 84.12 208 THR A O 1
ATOM 1698 N N . CYS A 1 209 ? -17.735 21.626 9.989 1.00 66.75 209 CYS A N 1
ATOM 1699 C CA . CYS A 1 209 ? -16.908 22.344 9.026 1.00 66.75 209 CYS A CA 1
ATOM 1700 C C . CYS A 1 209 ? -17.752 23.395 8.289 1.00 66.75 209 CYS A C 1
ATOM 1702 O O . CYS A 1 209 ? -18.836 23.086 7.788 1.00 66.75 209 CYS A O 1
ATOM 1704 N N . ALA A 1 210 ? -17.268 24.638 8.238 1.00 50.72 210 ALA A N 1
ATOM 1705 C CA . ALA A 1 210 ? -17.818 25.692 7.395 1.00 50.72 210 ALA A CA 1
ATOM 1706 C C . ALA A 1 210 ? -16.884 25.886 6.195 1.00 50.72 210 ALA A C 1
ATOM 1708 O O . ALA A 1 210 ? -15.796 26.431 6.345 1.00 50.72 210 ALA A O 1
ATOM 1709 N N . GLU A 1 211 ? -17.304 25.461 5.007 1.00 44.91 211 GLU A N 1
ATOM 1710 C CA . GLU A 1 211 ? -16.610 25.789 3.765 1.00 44.91 211 GLU A CA 1
ATOM 1711 C C . GLU A 1 211 ? -17.183 27.100 3.207 1.00 44.91 211 GLU A C 1
ATOM 1713 O O . GLU A 1 211 ? -18.319 27.176 2.725 1.00 44.91 211 GLU A O 1
ATOM 1718 N N . GLY A 1 212 ? -16.391 28.165 3.306 1.00 34.44 212 GLY A N 1
ATOM 1719 C CA . GLY A 1 212 ? -16.593 29.436 2.621 1.00 34.44 212 GLY A CA 1
ATOM 1720 C C . GLY A 1 212 ? -15.268 30.186 2.579 1.00 34.44 212 GLY A C 1
ATOM 1721 O O . GLY A 1 212 ? -14.670 30.418 3.624 1.00 34.44 212 GLY A O 1
ATOM 1722 N N . MET A 1 213 ? -14.795 30.502 1.373 1.00 33.53 213 MET A N 1
ATOM 1723 C CA . MET A 1 213 ? -13.541 31.221 1.142 1.00 33.53 213 MET A CA 1
ATOM 1724 C C . MET A 1 213 ? -13.578 32.606 1.803 1.00 33.53 213 MET A C 1
ATOM 1726 O O . MET A 1 213 ? -14.273 33.502 1.329 1.00 33.53 213 MET A O 1
ATOM 1730 N N . GLU A 1 214 ? -12.794 32.787 2.861 1.00 30.73 214 GLU A N 1
ATOM 1731 C CA . GLU A 1 214 ? -12.117 34.053 3.127 1.00 30.73 214 GLU A CA 1
ATOM 1732 C C . GLU A 1 214 ? -10.624 33.784 2.953 1.00 30.73 214 GLU A C 1
ATOM 1734 O O . GLU A 1 214 ? -10.041 32.980 3.682 1.00 30.73 214 GLU A O 1
ATOM 1739 N N . ASP A 1 215 ? -10.030 34.431 1.949 1.00 38.78 215 ASP A N 1
ATOM 1740 C CA . ASP A 1 215 ? -8.585 34.547 1.793 1.00 38.78 215 ASP A CA 1
ATOM 1741 C C . ASP A 1 215 ? -8.002 35.150 3.077 1.00 38.78 215 ASP A C 1
ATOM 1743 O O . ASP A 1 215 ? -7.936 36.371 3.243 1.00 38.78 215 ASP A O 1
ATOM 1747 N N . VAL A 1 216 ? -7.555 34.302 4.005 1.00 32.69 216 VAL A N 1
ATOM 1748 C CA . VAL A 1 216 ? -6.582 34.734 5.005 1.00 32.69 216 VAL A CA 1
ATOM 1749 C C . VAL A 1 216 ? -5.247 34.776 4.288 1.00 32.69 216 VAL A C 1
ATOM 1751 O O . VAL A 1 216 ? -4.537 33.789 4.125 1.00 32.69 216 VAL A O 1
ATOM 1754 N N . GLN A 1 217 ? -4.984 35.972 3.790 1.00 36.53 217 GLN A N 1
ATOM 1755 C CA . GLN A 1 217 ? -3.780 36.412 3.131 1.00 36.53 217 GLN A CA 1
ATOM 1756 C C . GLN A 1 217 ? -2.589 36.345 4.097 1.00 36.53 217 GLN A C 1
ATOM 1758 O O . GLN A 1 217 ? -2.198 37.342 4.685 1.00 36.53 217 GLN A O 1
ATOM 1763 N N . GLU A 1 218 ? -2.006 35.165 4.239 1.00 34.22 218 GLU A N 1
ATOM 1764 C CA . GLU A 1 218 ? -0.609 34.912 4.587 1.00 34.22 218 GLU A CA 1
ATOM 1765 C C . GLU A 1 218 ? -0.302 33.525 4.007 1.00 34.22 218 GLU A C 1
ATOM 1767 O O . GLU A 1 218 ? -1.142 32.641 4.086 1.00 34.22 218 GLU A O 1
ATOM 1772 N N . TRP A 1 219 ? 0.859 33.349 3.370 1.00 33.91 219 TRP A N 1
ATOM 1773 C CA . TRP A 1 219 ? 1.217 32.219 2.487 1.00 33.91 219 TRP A CA 1
ATOM 1774 C C . TRP A 1 219 ? 0.589 32.291 1.084 1.00 33.91 219 TRP A C 1
ATOM 1776 O O . TRP A 1 219 ? -0.431 31.682 0.787 1.00 33.91 219 TRP A O 1
ATOM 1786 N N . ALA A 1 220 ? 1.259 33.004 0.172 1.00 27.36 220 ALA A N 1
ATOM 1787 C CA . ALA A 1 220 ? 1.024 32.819 -1.258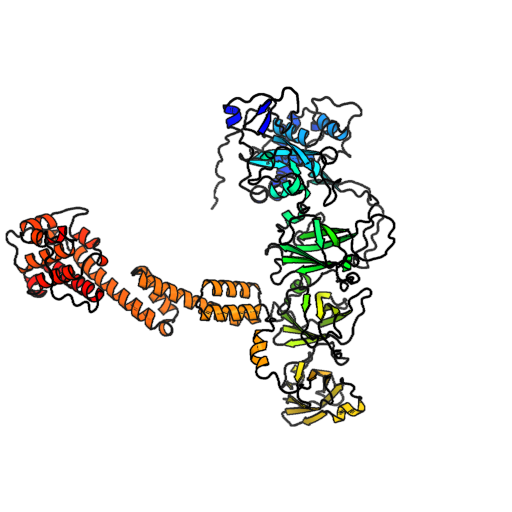 1.00 27.36 220 ALA A CA 1
ATOM 1788 C C . ALA A 1 220 ? 1.512 31.406 -1.651 1.00 27.36 220 ALA A C 1
ATOM 1790 O O . ALA A 1 220 ? 2.711 31.136 -1.501 1.00 27.36 220 ALA A O 1
ATOM 1791 N N . PRO A 1 221 ? 0.640 30.503 -2.134 1.00 31.47 221 PRO A N 1
ATOM 1792 C CA . PRO A 1 221 ? 1.091 29.250 -2.713 1.00 31.47 221 PRO A CA 1
ATOM 1793 C C . PRO A 1 221 ? 1.953 29.580 -3.932 1.00 31.47 221 PRO A C 1
ATOM 1795 O O . PRO A 1 221 ? 1.543 30.335 -4.813 1.00 31.47 221 PRO A O 1
ATOM 1798 N N . VAL A 1 222 ? 3.169 29.040 -3.982 1.00 35.72 222 VAL A N 1
ATOM 1799 C CA . VAL A 1 222 ? 3.937 29.043 -5.226 1.00 35.72 222 VAL A CA 1
ATOM 1800 C C . VAL A 1 222 ? 3.263 28.022 -6.130 1.00 35.72 222 VAL A C 1
ATOM 1802 O O . VAL A 1 222 ? 3.263 26.833 -5.823 1.00 35.72 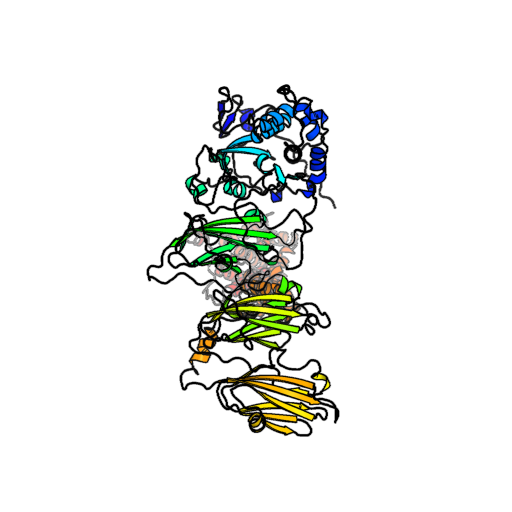222 VAL A O 1
ATOM 1805 N N . GLU A 1 223 ? 2.639 28.521 -7.194 1.00 33.47 223 GLU A N 1
ATOM 1806 C CA . GLU A 1 223 ? 1.957 27.757 -8.234 1.00 33.47 223 GLU A CA 1
ATOM 1807 C C . GLU A 1 223 ? 2.739 26.490 -8.609 1.00 33.47 223 GLU A C 1
ATOM 1809 O O . GLU A 1 223 ? 3.815 26.544 -9.211 1.00 33.47 223 GLU A O 1
ATOM 1814 N N . HIS A 1 224 ? 2.159 25.329 -8.312 1.00 37.12 224 HIS A N 1
ATOM 1815 C CA . HIS A 1 224 ? 2.293 24.216 -9.234 1.00 37.12 224 HIS A CA 1
ATOM 1816 C C . HIS A 1 224 ? 1.459 24.570 -10.459 1.00 37.12 224 HIS A C 1
ATOM 1818 O O . HIS A 1 224 ? 0.291 24.928 -10.317 1.00 37.12 224 HIS A O 1
ATOM 1824 N N . SER A 1 225 ? 2.066 24.493 -11.643 1.00 37.78 225 SER A N 1
ATOM 1825 C CA . SER A 1 225 ? 1.397 24.659 -12.928 1.00 37.78 225 SER A CA 1
ATOM 1826 C C . SER A 1 225 ? 0.165 23.751 -12.991 1.00 37.78 225 SER A C 1
ATOM 1828 O O . SER A 1 225 ? 0.257 22.562 -13.304 1.00 37.78 225 SER A O 1
ATOM 1830 N N . LEU A 1 226 ? -1.000 24.315 -12.679 1.00 37.16 226 LEU A N 1
ATOM 1831 C CA . LEU A 1 226 ? -2.263 23.819 -13.196 1.00 37.16 226 LEU A CA 1
ATOM 1832 C C . LEU A 1 226 ? -2.192 23.921 -14.731 1.00 37.16 226 LEU A C 1
ATOM 1834 O O . LEU A 1 226 ? -1.436 24.744 -15.252 1.00 37.16 226 LEU A O 1
ATOM 1838 N N . PRO A 1 227 ? -2.911 23.071 -15.477 1.00 32.97 227 PRO A N 1
ATOM 1839 C CA . PRO A 1 227 ? -2.847 23.079 -16.934 1.00 32.97 227 PRO A CA 1
ATOM 1840 C C . PRO A 1 227 ? -3.153 24.477 -17.488 1.00 32.97 227 PRO A C 1
ATOM 1842 O O . PRO A 1 227 ? -4.202 25.041 -17.171 1.00 32.97 227 PRO A O 1
ATOM 1845 N N . ASP A 1 228 ? -2.259 25.012 -18.327 1.00 33.31 228 ASP A N 1
ATOM 1846 C CA . ASP A 1 228 ? -2.507 26.231 -19.101 1.00 33.31 228 ASP A CA 1
ATOM 1847 C C . ASP A 1 228 ? -3.823 26.070 -19.882 1.00 33.31 228 ASP A C 1
ATOM 1849 O O . ASP A 1 228 ? -3.944 25.188 -20.737 1.00 33.31 228 ASP A O 1
ATOM 1853 N N . GLY A 1 229 ? -4.821 26.909 -19.579 1.00 35.59 229 GLY A N 1
ATOM 1854 C CA . GLY A 1 229 ? -6.072 26.982 -20.345 1.00 35.59 229 GLY A CA 1
ATOM 1855 C C . GLY A 1 229 ? -7.386 27.046 -19.559 1.00 35.59 229 GLY A C 1
ATOM 1856 O O . GLY A 1 229 ? -8.440 27.074 -20.190 1.00 35.59 229 GLY A O 1
ATOM 1857 N N . LEU A 1 230 ? -7.371 27.096 -18.226 1.00 33.47 230 LEU A N 1
ATOM 1858 C CA . LEU A 1 230 ? -8.555 27.468 -17.441 1.00 33.47 230 LEU A CA 1
ATOM 1859 C C . LEU A 1 230 ? -8.367 28.885 -16.894 1.00 33.47 230 LEU A C 1
ATOM 1861 O O . LEU A 1 230 ? -7.972 29.071 -15.747 1.00 33.47 230 LEU A O 1
ATOM 1865 N N . GLU A 1 231 ? -8.659 29.886 -17.727 1.00 28.03 231 GLU A N 1
ATOM 1866 C CA . GLU A 1 231 ? -9.068 31.191 -17.206 1.00 28.03 231 GLU A CA 1
ATOM 1867 C C . GLU A 1 231 ? -10.312 30.937 -16.346 1.00 28.03 231 GLU A C 1
ATOM 1869 O O . GLU A 1 231 ? -11.362 30.532 -16.852 1.00 28.03 231 GLU A O 1
ATOM 1874 N N . SER A 1 232 ? -10.183 31.073 -15.026 1.00 30.38 232 SER A N 1
ATOM 1875 C CA . SER A 1 232 ? -11.357 31.104 -14.173 1.00 30.38 232 SER A CA 1
ATOM 1876 C C . SER A 1 232 ? -12.070 32.424 -14.447 1.00 30.38 232 SER A C 1
ATOM 1878 O O . SER A 1 232 ? -11.562 33.503 -14.145 1.00 30.38 232 SER A O 1
ATOM 1880 N N . ASP A 1 233 ? -13.270 32.334 -15.018 1.00 27.42 233 ASP A N 1
ATOM 1881 C CA . ASP A 1 233 ? -14.280 33.384 -14.931 1.00 27.42 233 ASP A CA 1
ATOM 1882 C C . ASP A 1 233 ? -14.656 33.555 -13.448 1.00 27.42 233 ASP A C 1
ATOM 1884 O O . ASP A 1 233 ? -15.699 33.105 -12.972 1.00 27.42 233 ASP A O 1
ATOM 1888 N N . ALA A 1 234 ? -13.768 34.178 -12.676 1.00 32.75 234 ALA A N 1
ATOM 1889 C CA . ALA A 1 234 ? -14.034 34.645 -11.329 1.00 32.75 234 ALA A CA 1
ATOM 1890 C C . ALA A 1 234 ? -14.871 35.924 -11.432 1.00 32.75 234 ALA A C 1
ATOM 1892 O O . ALA A 1 234 ? -14.402 37.026 -11.163 1.00 32.75 234 ALA A O 1
ATOM 1893 N N . ASN A 1 235 ? -16.123 35.771 -11.863 1.00 30.30 235 ASN A N 1
ATOM 1894 C CA . ASN A 1 235 ? -17.129 36.813 -11.753 1.00 30.30 235 ASN A CA 1
ATOM 1895 C C . ASN A 1 235 ? -18.382 36.246 -11.072 1.00 30.30 235 ASN A C 1
ATOM 1897 O O . ASN A 1 235 ? -19.056 35.360 -11.587 1.00 30.30 235 ASN A O 1
ATOM 1901 N N . GLU A 1 236 ? -18.658 36.800 -9.889 1.00 33.66 236 GLU A N 1
ATOM 1902 C CA . GLU A 1 236 ? -19.932 36.758 -9.161 1.00 33.66 236 GLU A CA 1
ATOM 1903 C C . GLU A 1 236 ? -20.468 35.377 -8.725 1.00 33.66 236 GLU A C 1
ATOM 1905 O O . GLU A 1 236 ? -21.613 35.016 -8.993 1.00 33.66 236 GLU A O 1
ATOM 1910 N N . ALA A 1 237 ? -19.704 34.639 -7.913 1.00 30.70 237 ALA A N 1
ATOM 1911 C CA . ALA A 1 237 ? -20.286 33.625 -7.029 1.00 30.70 237 ALA A CA 1
ATOM 1912 C C . ALA A 1 237 ? -20.568 34.244 -5.649 1.00 30.70 237 ALA A C 1
ATOM 1914 O O . ALA A 1 237 ? -19.671 34.491 -4.848 1.00 30.70 237 ALA A O 1
ATOM 1915 N N . THR A 1 238 ? -21.840 34.534 -5.379 1.00 31.38 238 THR A N 1
ATOM 1916 C CA . THR A 1 238 ? -22.348 35.056 -4.103 1.00 31.38 238 THR A CA 1
ATOM 1917 C C . THR A 1 238 ? -21.850 34.235 -2.906 1.00 31.38 238 THR A C 1
ATOM 1919 O O . THR A 1 238 ? -22.168 33.049 -2.813 1.00 31.38 238 THR A O 1
ATOM 1922 N N . GLY A 1 239 ? -21.130 34.879 -1.979 1.00 35.56 239 GLY A N 1
ATOM 1923 C CA . GLY A 1 239 ? -20.591 34.295 -0.746 1.00 35.56 239 GLY A CA 1
ATOM 1924 C C . GLY A 1 239 ? -21.661 33.655 0.140 1.00 35.56 239 GLY A C 1
ATOM 1925 O O . GLY A 1 239 ? -22.294 34.311 0.969 1.00 35.56 239 GLY A O 1
ATOM 1926 N N . LYS A 1 240 ? -21.872 32.353 -0.040 1.00 38.12 240 LYS A N 1
ATOM 1927 C CA . LYS A 1 240 ? -22.762 31.531 0.776 1.00 38.12 240 LYS A CA 1
ATOM 1928 C C . LYS A 1 240 ? -21.917 30.406 1.370 1.00 38.12 240 LYS A C 1
ATOM 1930 O O . LYS A 1 240 ? -21.550 29.488 0.651 1.00 38.12 240 LYS A O 1
ATOM 1935 N N . MET A 1 241 ? -21.584 30.504 2.659 1.00 44.28 241 MET A N 1
ATOM 1936 C CA . MET A 1 241 ? -20.886 29.440 3.393 1.00 44.28 241 MET A CA 1
ATOM 1937 C C . MET A 1 241 ? -21.752 28.173 3.408 1.00 44.28 241 MET A C 1
ATOM 1939 O O . MET A 1 241 ? -22.933 28.232 3.772 1.00 44.28 241 MET A O 1
ATOM 1943 N N . PHE A 1 242 ? -21.178 27.035 3.027 1.00 44.66 242 PHE A N 1
ATOM 1944 C CA . PHE A 1 242 ? -21.809 25.722 3.119 1.00 44.66 242 PHE A CA 1
ATOM 1945 C C . PHE A 1 242 ? -21.243 24.988 4.333 1.00 44.66 242 PHE A C 1
ATOM 1947 O O . PHE A 1 242 ? -20.035 24.912 4.515 1.00 44.66 242 PHE A O 1
ATOM 1954 N N . TYR A 1 243 ? -22.116 24.456 5.187 1.00 59.12 243 TYR A N 1
ATOM 1955 C CA . TYR A 1 243 ? -21.691 23.669 6.342 1.00 59.12 243 TYR A CA 1
ATOM 1956 C C . TYR A 1 243 ? -21.784 22.184 5.987 1.00 59.12 243 TYR A C 1
ATOM 1958 O O . TYR A 1 243 ? -22.876 21.687 5.687 1.00 59.12 243 TYR A O 1
ATOM 1966 N N . HIS A 1 244 ? -20.648 21.487 5.997 1.00 71.50 244 HIS A N 1
ATOM 1967 C CA . HIS A 1 244 ? -20.557 20.053 5.738 1.00 71.50 244 HIS A CA 1
ATOM 1968 C C . HIS A 1 244 ? -20.210 19.308 7.033 1.00 71.50 244 HIS A C 1
ATOM 1970 O O . HIS A 1 244 ? -19.442 19.785 7.865 1.00 71.50 244 HIS A O 1
ATOM 1976 N N . CYS A 1 245 ? -20.812 18.133 7.217 1.00 84.50 245 CYS A N 1
ATOM 1977 C CA . CYS A 1 245 ? -20.539 17.275 8.365 1.00 84.50 245 CYS A CA 1
ATOM 1978 C C . CYS A 1 245 ? -19.232 16.521 8.113 1.00 84.50 245 CYS A C 1
ATOM 1980 O O . CYS A 1 245 ? -19.200 15.653 7.241 1.00 84.50 245 CYS A O 1
ATOM 1982 N N . ASP A 1 246 ? -18.169 16.841 8.849 1.00 88.31 246 ASP A N 1
ATOM 1983 C CA . ASP A 1 246 ? -16.924 16.081 8.753 1.00 88.31 246 ASP A CA 1
ATOM 1984 C C . ASP A 1 246 ? -17.060 14.765 9.521 1.00 88.31 246 ASP A C 1
ATOM 1986 O O . ASP A 1 246 ? -17.178 14.723 10.747 1.00 88.31 246 ASP A O 1
ATOM 1990 N N . GLU A 1 247 ? -17.055 13.665 8.774 1.00 90.69 247 GLU A N 1
ATOM 1991 C CA . GLU A 1 247 ? -17.186 12.336 9.341 1.00 90.69 247 GLU A CA 1
ATOM 1992 C C . GLU A 1 247 ? -15.972 11.950 10.192 1.00 90.69 247 GLU A C 1
ATOM 1994 O O . GLU A 1 247 ? -16.139 11.140 11.098 1.00 90.69 247 GLU A O 1
ATOM 1999 N N . ASN A 1 248 ? -14.774 12.507 9.982 1.00 92.12 248 ASN A N 1
ATOM 2000 C CA . ASN A 1 248 ? -13.558 12.120 10.714 1.00 92.12 248 ASN A CA 1
ATOM 2001 C C . ASN A 1 248 ? -13.678 12.287 12.232 1.00 92.12 248 ASN A C 1
ATOM 2003 O O . ASN A 1 248 ? -13.037 11.546 12.975 1.00 92.12 248 ASN A O 1
ATOM 2007 N N . TYR A 1 249 ? -14.566 13.172 12.688 1.00 94.62 249 TYR A N 1
ATOM 2008 C CA . TYR A 1 249 ? -14.786 13.492 14.099 1.00 94.62 249 TYR A CA 1
ATOM 2009 C C . TYR A 1 249 ? -16.058 12.868 14.696 1.00 94.62 249 TYR A C 1
ATOM 2011 O O . TYR A 1 249 ? -16.496 13.255 15.785 1.00 94.62 249 TYR A O 1
ATOM 2019 N N . PHE A 1 250 ? -16.660 11.899 13.999 1.00 96.88 250 PHE A N 1
ATOM 2020 C CA . PHE A 1 250 ? -17.754 11.063 14.495 1.00 96.88 250 PHE A CA 1
ATOM 2021 C C . PHE A 1 250 ? -17.272 9.630 14.730 1.00 96.88 250 PHE A C 1
ATOM 2023 O O . PHE A 1 250 ? -16.844 8.967 13.785 1.00 96.88 250 PHE A O 1
ATOM 2030 N N . LEU A 1 251 ? -17.376 9.140 15.969 1.00 97.12 251 LEU A N 1
ATOM 2031 C CA . LEU A 1 251 ? -16.928 7.805 16.399 1.00 97.12 251 LEU A CA 1
ATOM 2032 C C . LEU A 1 251 ? -15.466 7.516 16.048 1.00 97.12 251 LEU A C 1
ATOM 2034 O O . LEU A 1 251 ? -15.133 6.403 15.658 1.00 97.12 251 LEU A O 1
ATOM 2038 N N . THR A 1 252 ? -14.611 8.531 16.145 1.00 97.00 252 THR A N 1
ATOM 2039 C CA . THR A 1 252 ? -13.199 8.470 15.758 1.00 97.00 252 THR A CA 1
ATOM 2040 C C . THR A 1 252 ? -12.468 7.388 16.548 1.00 97.00 252 THR A C 1
ATOM 2042 O O . THR A 1 252 ? -12.583 7.322 17.775 1.00 97.00 252 THR A O 1
ATOM 2045 N N . ASP A 1 253 ? -11.706 6.544 15.850 1.00 97.75 253 ASP A N 1
ATOM 2046 C CA . ASP A 1 253 ? -10.886 5.517 16.494 1.00 97.75 253 ASP A CA 1
ATOM 2047 C C . ASP A 1 253 ? -9.829 6.178 17.403 1.00 97.75 253 ASP A C 1
ATOM 2049 O O . ASP A 1 253 ? -9.263 7.208 17.019 1.00 97.75 253 ASP A O 1
ATOM 2053 N N . PRO A 1 254 ? -9.490 5.592 18.570 1.00 97.12 254 PRO A N 1
ATOM 2054 C CA . PRO A 1 254 ? -8.505 6.168 19.491 1.00 97.12 254 PRO A CA 1
ATOM 2055 C C . PRO A 1 254 ? -7.140 6.463 18.868 1.00 97.12 254 PRO A C 1
ATOM 2057 O O . PRO A 1 254 ? -6.502 7.449 19.225 1.00 97.12 254 PRO A O 1
ATOM 2060 N N . GLU A 1 255 ? -6.709 5.646 17.905 1.00 94.06 255 GLU A N 1
ATOM 2061 C CA . GLU A 1 255 ? -5.441 5.850 17.201 1.00 94.06 255 GLU A CA 1
ATOM 2062 C C . GLU A 1 255 ? -5.454 7.120 16.336 1.00 94.06 255 GLU A C 1
ATOM 2064 O O . GLU A 1 255 ? -4.485 7.874 16.333 1.00 94.06 255 GLU A O 1
ATOM 2069 N N . GLN A 1 256 ? -6.573 7.399 15.655 1.00 95.88 256 GLN A N 1
ATOM 2070 C CA . GLN A 1 256 ? -6.747 8.636 14.892 1.00 95.88 256 GLN A CA 1
ATOM 2071 C C . GLN A 1 256 ? -6.933 9.828 15.830 1.00 95.88 256 GLN A C 1
ATOM 2073 O O . GLN A 1 256 ? -6.281 10.855 15.653 1.00 95.88 256 GLN A O 1
ATOM 2078 N N . MET A 1 257 ? -7.778 9.692 16.854 1.00 96.69 257 MET A N 1
ATOM 2079 C CA . MET A 1 257 ? -8.055 10.771 17.803 1.00 96.69 257 MET A CA 1
ATOM 2080 C C . MET A 1 257 ? -6.775 11.222 18.523 1.00 96.69 257 MET A C 1
ATOM 2082 O O . MET A 1 257 ? -6.505 12.418 18.611 1.00 96.69 257 MET A O 1
ATOM 2086 N N . GLY A 1 258 ? -5.934 10.268 18.936 1.00 95.94 258 GLY A N 1
ATOM 2087 C CA . GLY A 1 258 ? -4.657 10.514 19.608 1.00 95.94 258 GLY A CA 1
ATOM 2088 C C . GLY A 1 258 ? -3.593 11.217 18.758 1.00 95.94 258 GLY A C 1
ATOM 2089 O O . GLY A 1 258 ? -2.587 11.644 19.308 1.00 95.94 258 GLY A O 1
ATOM 2090 N N . SER A 1 259 ? -3.796 11.386 17.445 1.00 95.25 259 SER A N 1
ATOM 2091 C CA . SER A 1 259 ? -2.896 12.192 16.599 1.00 95.25 259 SER A CA 1
ATOM 2092 C C . SER A 1 259 ? -3.059 13.702 16.807 1.00 95.25 259 SER A C 1
ATOM 2094 O O . SER A 1 259 ? -2.146 14.479 16.527 1.00 95.25 259 SER A O 1
ATOM 2096 N N . THR A 1 260 ? -4.228 14.119 17.302 1.00 95.00 260 THR A N 1
ATOM 2097 C CA . THR A 1 260 ? -4.629 15.527 17.418 1.00 95.00 260 THR A CA 1
ATOM 2098 C C . THR A 1 260 ? -5.182 15.893 18.791 1.00 95.00 260 THR A C 1
ATOM 2100 O O . THR A 1 260 ? -5.180 17.075 19.120 1.00 95.00 260 THR A O 1
ATOM 2103 N N . HIS A 1 261 ? -5.624 14.921 19.595 1.00 96.12 261 HIS A N 1
ATOM 2104 C CA . HIS A 1 261 ? -6.271 15.131 20.888 1.00 96.12 261 HIS A CA 1
ATOM 2105 C C . HIS A 1 261 ? -5.567 14.324 21.984 1.00 96.12 261 HIS A C 1
ATOM 2107 O O . HIS A 1 261 ? -5.577 13.092 21.958 1.00 96.12 261 HIS A O 1
ATOM 2113 N N . LEU A 1 262 ? -5.027 15.011 22.991 1.00 97.31 262 LEU A N 1
ATOM 2114 C CA . LEU A 1 262 ? -4.442 14.401 24.182 1.00 97.31 262 LEU A CA 1
ATOM 2115 C C . LEU A 1 262 ? -5.293 14.739 25.420 1.00 97.31 262 LEU A C 1
ATOM 2117 O O . LEU A 1 262 ? -5.218 15.867 25.910 1.00 97.31 262 LEU A O 1
ATOM 2121 N N . PRO A 1 263 ? -6.096 13.798 25.947 1.00 97.44 263 PRO A N 1
ATOM 2122 C CA . PRO A 1 263 ? -6.787 13.952 27.225 1.00 97.44 263 PRO A CA 1
ATOM 2123 C C . PRO A 1 263 ? -5.816 14.225 28.383 1.00 97.44 263 PRO A C 1
ATOM 2125 O O . PRO A 1 263 ? -4.791 13.554 28.501 1.00 97.44 263 PRO A O 1
ATOM 2128 N N . ASP A 1 264 ? -6.189 15.114 29.307 1.00 95.75 264 ASP A N 1
ATOM 2129 C CA . ASP A 1 264 ? -5.412 15.335 30.540 1.00 95.75 264 ASP A CA 1
ATOM 2130 C C . ASP A 1 264 ? -5.525 14.152 31.527 1.00 95.75 264 ASP A C 1
ATOM 2132 O O . ASP A 1 264 ? -4.675 13.972 32.400 1.00 95.75 264 ASP A O 1
ATOM 2136 N N . LYS A 1 265 ? -6.570 13.324 31.391 1.00 96.12 265 LYS A N 1
ATOM 2137 C CA . LYS A 1 265 ? -6.725 12.049 32.108 1.00 96.12 265 LYS A CA 1
ATOM 2138 C C . LYS A 1 265 ? -6.300 10.886 31.199 1.00 96.12 265 LYS A C 1
ATOM 2140 O O . LYS A 1 265 ? -7.023 10.617 30.238 1.00 96.12 265 LYS A O 1
ATOM 2145 N N . PRO A 1 266 ? -5.173 10.194 31.467 1.00 96.56 266 PRO A N 1
ATOM 2146 C CA . PRO A 1 266 ? -4.623 9.180 30.561 1.00 96.56 266 PRO A CA 1
ATOM 2147 C C . PRO A 1 266 ? -5.594 8.054 30.187 1.00 96.56 266 PRO A C 1
ATOM 2149 O O . PRO A 1 266 ? -5.591 7.594 29.049 1.00 96.56 266 PRO A O 1
ATOM 2152 N N . GLU A 1 267 ? -6.470 7.642 31.103 1.00 96.50 267 GLU A N 1
ATOM 2153 C CA . GLU A 1 267 ? -7.445 6.566 30.890 1.00 96.50 267 GLU A CA 1
ATOM 2154 C C . GLU A 1 267 ? -8.437 6.902 29.765 1.00 96.50 267 GLU A C 1
ATOM 2156 O O . GLU A 1 267 ? -8.881 6.030 29.018 1.00 96.50 267 GLU A O 1
ATOM 2161 N N . TRP A 1 268 ? -8.719 8.192 29.575 1.00 97.81 268 TRP A N 1
ATOM 2162 C CA . TRP A 1 268 ? -9.609 8.696 28.532 1.00 97.81 268 TRP A CA 1
ATOM 2163 C C . TRP A 1 268 ? -8.952 8.819 27.159 1.00 97.81 268 TRP A C 1
ATOM 2165 O O . TRP A 1 268 ? -9.579 9.337 26.240 1.00 97.81 268 TRP A O 1
ATOM 2175 N N . GLN A 1 269 ? -7.728 8.310 26.986 1.00 97.88 269 GLN A N 1
ATOM 2176 C CA . GLN A 1 269 ? -7.161 8.056 25.660 1.00 97.88 269 GLN A CA 1
ATOM 2177 C C . GLN A 1 269 ? -7.798 6.835 24.993 1.00 97.88 269 GLN A C 1
ATOM 2179 O O . GLN A 1 269 ? -7.741 6.724 23.773 1.00 97.88 269 GLN A O 1
ATOM 2184 N N . LEU A 1 270 ? -8.426 5.938 25.771 1.00 97.50 270 LEU A N 1
ATOM 2185 C CA . LEU A 1 270 ? -9.019 4.683 25.289 1.00 97.50 270 LEU A CA 1
ATOM 2186 C C . LEU A 1 270 ? -8.007 3.818 24.510 1.00 97.50 270 LEU A C 1
ATOM 2188 O O . LEU A 1 270 ? -8.351 3.167 23.523 1.00 97.50 270 LEU A O 1
ATOM 2192 N N . LYS A 1 271 ? -6.745 3.820 24.953 1.00 95.94 271 LYS A N 1
ATOM 2193 C CA . LYS A 1 271 ? -5.649 3.020 24.390 1.00 95.94 271 LYS A CA 1
ATOM 2194 C C . LYS A 1 271 ? -5.148 2.012 25.416 1.00 95.94 271 LYS A C 1
ATOM 2196 O O . LYS A 1 271 ? -5.184 2.272 26.615 1.00 95.94 271 LYS A O 1
ATOM 2201 N N . THR A 1 272 ? -4.674 0.863 24.936 1.00 93.62 272 THR A N 1
ATOM 2202 C CA . THR A 1 272 ? -3.998 -0.129 25.786 1.00 93.62 272 THR A CA 1
ATOM 2203 C C . THR A 1 272 ? -2.682 0.427 26.323 1.00 93.62 272 THR A C 1
ATOM 2205 O O . THR A 1 272 ? -2.369 0.248 27.495 1.00 93.62 272 THR A O 1
ATOM 2208 N N . GLU A 1 273 ? -1.952 1.149 25.474 1.00 93.62 273 GLU A N 1
ATOM 2209 C CA . GLU A 1 273 ? -0.744 1.885 25.833 1.00 93.62 273 GLU A CA 1
ATOM 2210 C C . GLU A 1 273 ? -1.034 3.380 25.704 1.00 93.62 273 GLU A C 1
ATOM 2212 O O . GLU A 1 273 ? -1.311 3.886 24.611 1.00 93.62 273 GLU A O 1
ATOM 2217 N N . VAL A 1 274 ? -1.043 4.072 26.845 1.00 94.81 274 VAL A N 1
ATOM 2218 C CA . VAL A 1 274 ? -1.316 5.510 26.906 1.00 94.81 274 VAL A CA 1
ATOM 2219 C C . VAL A 1 274 ? -0.093 6.301 26.448 1.00 94.81 274 VAL A C 1
ATOM 2221 O O . VAL A 1 274 ? 1.038 6.024 26.840 1.00 94.81 274 VAL A O 1
ATOM 2224 N N . MET A 1 275 ? -0.337 7.307 25.622 1.00 95.19 275 MET A N 1
ATOM 2225 C CA . MET A 1 275 ? 0.652 8.250 25.128 1.00 95.19 275 MET A CA 1
ATOM 2226 C C . MET A 1 275 ? 0.976 9.290 26.202 1.00 95.19 275 MET A C 1
ATOM 2228 O O . MET A 1 275 ? 0.074 9.847 26.837 1.00 95.19 275 MET A O 1
ATOM 2232 N N . SER A 1 276 ? 2.263 9.569 26.401 1.00 95.56 276 SER A N 1
ATOM 2233 C CA . SER A 1 276 ? 2.699 10.648 27.284 1.00 95.56 276 SER A CA 1
ATOM 2234 C C . SER A 1 276 ? 2.575 12.017 26.603 1.00 95.56 276 SER A C 1
ATOM 2236 O O . SER A 1 276 ? 2.472 12.115 25.382 1.00 95.56 276 SER A O 1
ATOM 2238 N N . HIS A 1 277 ? 2.624 13.098 27.386 1.00 94.12 277 HIS A N 1
ATOM 2239 C CA . HIS A 1 277 ? 2.647 14.459 26.836 1.00 94.12 277 HIS A CA 1
ATOM 2240 C C . HIS A 1 277 ? 3.823 14.683 25.883 1.00 94.12 277 HIS A C 1
ATOM 2242 O O . HIS A 1 277 ? 3.646 15.230 24.800 1.00 94.12 277 HIS A O 1
ATOM 2248 N N . GLN A 1 278 ? 5.010 14.222 26.281 1.00 93.81 278 GLN A N 1
ATOM 2249 C CA . GLN A 1 278 ? 6.220 14.370 25.483 1.00 93.81 278 GLN A CA 1
ATOM 2250 C C . GLN A 1 278 ? 6.117 13.577 24.177 1.00 93.81 278 GLN A C 1
ATOM 2252 O O . GLN A 1 278 ? 6.441 14.105 23.117 1.00 93.81 278 GLN A O 1
ATOM 2257 N N . ASP A 1 279 ? 5.618 12.339 24.228 1.00 94.56 279 ASP A N 1
ATOM 2258 C CA . ASP A 1 279 ? 5.428 11.537 23.016 1.00 94.56 279 ASP A CA 1
ATOM 2259 C C . ASP A 1 279 ? 4.395 12.179 22.083 1.00 94.56 279 ASP A C 1
ATOM 2261 O O . ASP A 1 279 ? 4.596 12.202 20.871 1.00 94.56 279 ASP A O 1
ATOM 2265 N N . PHE A 1 280 ? 3.325 12.764 22.631 1.00 95.50 280 PHE A N 1
ATOM 2266 C CA . PHE A 1 280 ? 2.334 13.502 21.848 1.00 95.50 280 PHE A CA 1
ATOM 2267 C C . PHE A 1 280 ? 2.921 14.754 21.186 1.00 95.50 280 PHE A C 1
ATOM 2269 O O . PHE A 1 280 ? 2.565 15.063 20.054 1.00 95.50 280 PHE A O 1
ATOM 2276 N N . GLU A 1 281 ? 3.827 15.485 21.832 1.00 93.88 281 GLU A N 1
ATOM 2277 C CA . GLU A 1 281 ? 4.512 16.632 21.214 1.00 93.88 281 GLU A CA 1
ATOM 2278 C C . GLU A 1 281 ? 5.504 16.190 20.132 1.00 93.88 281 GLU A C 1
ATOM 2280 O O . GLU A 1 281 ? 5.555 16.771 19.044 1.00 93.88 281 GLU A O 1
ATOM 2285 N N . GLU A 1 282 ? 6.272 15.138 20.415 1.00 94.94 282 GLU A N 1
ATOM 2286 C CA . GLU A 1 282 ? 7.358 14.674 19.558 1.00 94.94 282 GLU A CA 1
ATOM 2287 C C . GLU A 1 282 ? 6.896 13.799 18.393 1.00 94.94 282 GLU A C 1
ATOM 2289 O O . GLU A 1 282 ? 7.641 13.696 17.419 1.00 94.94 282 GLU A O 1
ATOM 2294 N N . MET A 1 283 ? 5.713 13.179 18.446 1.00 95.31 283 MET A N 1
ATOM 2295 C CA . MET A 1 283 ? 5.208 12.341 17.354 1.00 95.31 283 MET A CA 1
ATOM 2296 C C . MET A 1 283 ? 5.012 13.142 16.063 1.00 95.31 283 MET A C 1
ATOM 2298 O O . MET A 1 283 ? 4.676 14.329 16.084 1.00 95.31 283 MET A O 1
ATOM 2302 N N . VAL A 1 284 ? 5.171 12.473 14.919 1.00 96.31 284 VAL A N 1
ATOM 2303 C CA . VAL A 1 284 ? 4.810 13.013 13.605 1.00 96.31 284 VAL A CA 1
ATOM 2304 C C . VAL A 1 284 ? 3.374 13.531 13.631 1.00 96.31 284 VAL A C 1
ATOM 2306 O O . VAL A 1 284 ? 2.473 12.907 14.197 1.00 96.31 284 VAL A O 1
ATOM 2309 N N . PHE A 1 285 ? 3.149 14.685 13.004 1.00 96.38 285 PHE A N 1
ATOM 2310 C CA . PHE A 1 285 ? 1.815 15.251 12.955 1.00 96.38 285 PHE A CA 1
ATOM 2311 C C . PHE A 1 285 ? 1.014 14.601 11.823 1.00 96.38 285 PHE A C 1
ATOM 2313 O O . PHE A 1 285 ? 1.095 15.009 10.664 1.00 96.38 285 PHE A O 1
ATOM 2320 N N . LEU A 1 286 ? 0.288 13.539 12.172 1.00 96.44 286 LEU A N 1
ATOM 2321 C CA . LEU A 1 286 ? -0.589 12.802 11.266 1.00 96.44 286 LEU A CA 1
ATOM 2322 C C . LEU A 1 286 ? -1.971 13.451 11.232 1.00 96.44 286 LEU A C 1
ATOM 2324 O O . LEU A 1 286 ? -2.518 13.830 12.265 1.00 96.44 286 LEU A O 1
ATOM 2328 N N . LYS A 1 287 ? -2.529 13.571 10.032 1.00 94.31 287 LYS A N 1
ATOM 2329 C CA . LYS A 1 287 ? -3.834 14.181 9.768 1.00 94.31 287 LYS A CA 1
ATOM 2330 C C . LYS A 1 287 ? -4.808 13.131 9.237 1.00 94.31 287 LYS A C 1
ATOM 2332 O O . LYS A 1 287 ? -4.425 12.001 8.930 1.00 94.31 287 LYS A O 1
ATOM 2337 N N . ASP A 1 288 ? -6.084 13.489 9.147 1.00 92.62 288 ASP A N 1
ATOM 2338 C CA . ASP A 1 288 ? -7.181 12.547 8.903 1.00 92.62 288 ASP A CA 1
ATOM 2339 C C . ASP A 1 288 ? -6.978 11.672 7.655 1.00 92.62 288 ASP A C 1
ATOM 2341 O O . ASP A 1 288 ? -7.236 10.462 7.687 1.00 92.62 288 ASP A O 1
ATOM 2345 N N . ARG A 1 289 ? -6.405 12.236 6.579 1.00 94.56 289 ARG A N 1
ATOM 2346 C CA . ARG A 1 289 ? -6.152 11.495 5.337 1.00 94.56 289 ARG A CA 1
ATOM 2347 C C . ARG A 1 289 ? -5.194 10.320 5.523 1.00 94.56 289 ARG A C 1
ATOM 2349 O O . ARG A 1 289 ? -5.365 9.314 4.837 1.00 94.56 289 ARG A O 1
ATOM 2356 N N . PHE A 1 290 ? -4.240 10.390 6.454 1.00 97.38 290 PHE A N 1
ATOM 2357 C CA . PHE A 1 290 ? -3.356 9.261 6.775 1.00 97.38 290 PHE A CA 1
ATOM 2358 C C . PHE A 1 290 ? -4.158 8.036 7.223 1.00 97.38 290 PHE A C 1
ATOM 2360 O O . PHE A 1 290 ? -3.943 6.926 6.730 1.00 97.38 290 PHE A O 1
ATOM 2367 N N . PHE A 1 291 ? -5.134 8.253 8.105 1.00 95.69 291 PHE A N 1
ATOM 2368 C CA . PHE A 1 291 ? -5.996 7.199 8.630 1.00 95.69 291 PHE A CA 1
ATOM 2369 C C . PHE A 1 291 ? -7.035 6.753 7.599 1.00 95.69 291 PHE A C 1
ATOM 2371 O O . PHE A 1 291 ? -7.262 5.551 7.452 1.00 95.69 291 PHE A O 1
ATOM 2378 N N . ASN A 1 292 ? -7.609 7.682 6.821 1.00 92.81 292 ASN A N 1
ATOM 2379 C CA . ASN A 1 292 ? -8.543 7.337 5.742 1.00 92.81 292 ASN A CA 1
ATOM 2380 C C . ASN A 1 292 ? -7.888 6.441 4.678 1.00 92.81 292 ASN A C 1
ATOM 2382 O O . ASN A 1 292 ? -8.504 5.482 4.219 1.00 92.81 292 ASN A O 1
ATOM 2386 N N . LEU A 1 293 ? -6.630 6.723 4.320 1.00 94.88 293 LEU A N 1
ATOM 2387 C CA . LEU A 1 293 ? -5.831 5.905 3.402 1.00 94.88 293 LEU A CA 1
ATOM 2388 C C . LEU A 1 293 ? -5.191 4.688 4.093 1.00 94.88 293 LEU A C 1
ATOM 2390 O O . LEU A 1 293 ? -4.461 3.934 3.455 1.00 94.88 293 LEU A O 1
ATOM 2394 N N . LYS A 1 294 ? -5.446 4.474 5.391 1.00 95.38 294 LYS A N 1
ATOM 2395 C CA . LYS A 1 294 ? -4.909 3.359 6.190 1.00 95.38 294 LYS A CA 1
ATOM 2396 C C . LYS A 1 294 ? -3.376 3.233 6.078 1.00 95.38 294 LYS A C 1
ATOM 2398 O O . LYS A 1 294 ? -2.838 2.125 6.072 1.00 95.38 294 LYS A O 1
ATOM 2403 N N . MET A 1 295 ? -2.681 4.365 5.961 1.00 97.12 295 MET A N 1
ATOM 2404 C CA . MET A 1 295 ? -1.227 4.426 5.812 1.00 97.12 295 MET A CA 1
ATOM 2405 C C . MET A 1 295 ? -0.502 4.076 7.117 1.00 97.12 295 MET A C 1
ATOM 2407 O O . MET A 1 295 ? -1.101 4.007 8.190 1.00 97.12 295 MET A O 1
ATOM 2411 N N . LYS A 1 296 ? 0.808 3.833 7.014 1.00 96.81 296 LYS A N 1
ATOM 2412 C CA . LYS A 1 296 ? 1.700 3.581 8.154 1.00 96.81 296 LYS A CA 1
ATOM 2413 C C . LYS A 1 296 ? 2.973 4.408 8.046 1.00 96.81 296 LYS A C 1
ATOM 2415 O O . LYS A 1 296 ? 3.477 4.633 6.949 1.00 96.81 296 LYS A O 1
ATOM 2420 N N . THR A 1 297 ? 3.533 4.813 9.174 1.00 96.44 297 THR A N 1
ATOM 2421 C CA . THR A 1 297 ? 4.901 5.337 9.253 1.00 96.44 297 THR A CA 1
ATOM 2422 C C . THR A 1 297 ? 5.891 4.172 9.184 1.00 96.44 297 THR A C 1
ATOM 2424 O O . THR A 1 297 ? 5.645 3.126 9.778 1.00 96.44 297 THR A O 1
ATOM 2427 N N . ILE A 1 298 ? 6.990 4.317 8.433 1.00 96.50 298 ILE A N 1
ATOM 2428 C CA . ILE A 1 298 ? 8.049 3.289 8.358 1.00 96.50 298 ILE A CA 1
ATOM 2429 C C . ILE A 1 298 ? 9.365 3.808 8.933 1.00 96.50 298 ILE A C 1
ATOM 2431 O O . ILE A 1 298 ? 10.010 3.110 9.706 1.00 96.50 298 ILE A O 1
ATOM 2435 N N . SER A 1 299 ? 9.798 5.007 8.532 1.00 94.62 299 SER A N 1
ATOM 2436 C CA . SER A 1 299 ? 11.147 5.490 8.866 1.00 94.62 299 SER A CA 1
ATOM 2437 C C . SER A 1 299 ? 11.205 6.425 10.077 1.00 94.62 299 SER A C 1
ATOM 2439 O O . SER A 1 299 ? 12.154 6.359 10.847 1.00 94.62 299 SER A O 1
ATOM 2441 N N . HIS A 1 300 ? 10.239 7.342 10.211 1.00 95.19 300 HIS A N 1
ATOM 2442 C CA . HIS A 1 300 ? 10.293 8.444 11.175 1.00 95.19 300 HIS A CA 1
ATOM 2443 C C . HIS A 1 300 ? 8.933 8.625 11.849 1.00 95.19 300 HIS A C 1
ATOM 2445 O O . HIS A 1 300 ? 7.986 9.105 11.227 1.00 95.19 300 HIS A O 1
ATOM 2451 N N . GLU A 1 301 ? 8.854 8.258 13.125 1.00 95.06 301 GLU A N 1
ATOM 2452 C CA . GLU A 1 301 ? 7.656 8.425 13.960 1.00 95.06 301 GLU A CA 1
ATOM 2453 C C . GLU A 1 301 ? 7.651 9.753 14.723 1.00 95.06 301 GLU A C 1
ATOM 2455 O O . GLU A 1 301 ? 6.627 10.129 15.283 1.00 95.06 301 GLU A O 1
ATOM 2460 N N . LYS A 1 302 ? 8.774 10.483 14.724 1.00 96.88 302 LYS A N 1
ATOM 2461 C CA . LYS A 1 302 ? 8.890 11.809 15.338 1.00 96.88 302 LYS A CA 1
ATOM 2462 C C . LYS A 1 302 ? 8.745 12.925 14.305 1.00 96.88 302 LYS A C 1
ATOM 2464 O O . LYS A 1 302 ? 9.207 12.783 13.174 1.00 96.88 302 LYS A O 1
ATOM 2469 N N . CYS A 1 303 ? 8.140 14.045 14.697 1.00 95.25 303 CYS A N 1
ATOM 2470 C CA . CYS A 1 303 ? 7.931 15.212 13.840 1.00 95.25 303 CYS A CA 1
ATOM 2471 C C . CYS A 1 303 ? 9.238 15.938 13.501 1.00 95.25 303 CYS A C 1
ATOM 2473 O O . CYS A 1 303 ? 9.355 16.480 12.404 1.00 95.25 303 CYS A O 1
ATOM 2475 N N . HIS A 1 304 ? 10.222 15.919 14.405 1.00 96.06 304 HIS A N 1
ATOM 2476 C CA . HIS A 1 304 ? 11.553 16.472 14.173 1.00 96.06 304 HIS A CA 1
ATOM 2477 C C . HIS A 1 304 ? 12.456 15.445 13.491 1.00 96.06 304 HIS A C 1
ATOM 2479 O O . HIS A 1 304 ? 12.757 14.392 14.058 1.00 96.06 304 HIS A O 1
ATOM 2485 N N . VAL A 1 305 ? 12.935 15.774 12.294 1.00 96.38 305 VAL A N 1
ATOM 2486 C CA . VAL A 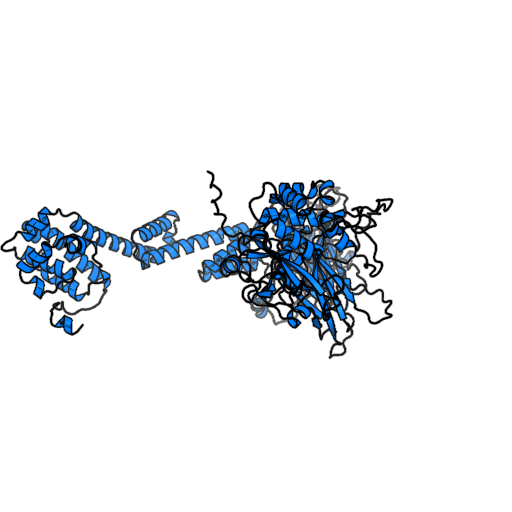1 305 ? 13.845 14.921 11.519 1.00 96.38 305 VAL A CA 1
ATOM 2487 C C . VAL A 1 305 ? 15.113 15.701 11.210 1.00 96.38 305 VAL A C 1
ATOM 2489 O O . VAL A 1 305 ? 15.049 16.844 10.771 1.00 96.38 305 VAL A O 1
ATOM 2492 N N . TYR A 1 306 ? 16.274 15.091 11.428 1.00 94.94 306 TYR A N 1
ATOM 2493 C CA . TYR A 1 306 ? 17.568 15.748 11.254 1.00 94.94 306 TYR A CA 1
ATOM 2494 C C . TYR A 1 306 ? 18.341 15.132 10.089 1.00 94.94 306 TYR A C 1
ATOM 2496 O O . TYR A 1 306 ? 18.391 13.911 9.952 1.00 94.94 306 TYR A O 1
ATOM 2504 N N . SER A 1 307 ? 19.005 15.972 9.295 1.00 92.75 307 SER A N 1
ATOM 2505 C CA . SER A 1 307 ? 19.968 15.543 8.277 1.00 92.75 307 SER A CA 1
ATOM 2506 C C . SER A 1 307 ? 21.322 16.217 8.501 1.00 92.75 307 SER A C 1
ATOM 2508 O O . SER A 1 307 ? 21.410 17.434 8.647 1.00 92.75 307 SER A O 1
ATOM 2510 N N . GLU A 1 308 ? 22.386 15.413 8.528 1.00 88.25 308 GLU A N 1
ATOM 2511 C CA . GLU A 1 308 ? 23.775 15.861 8.733 1.00 88.25 308 GLU A CA 1
ATOM 2512 C C . GLU A 1 308 ? 24.533 16.088 7.411 1.00 88.25 308 GLU A C 1
ATOM 2514 O O . GLU A 1 308 ? 25.615 16.670 7.403 1.00 88.25 308 GLU A O 1
ATOM 2519 N N . ASN A 1 309 ? 24.003 15.588 6.293 1.00 84.50 309 ASN A N 1
ATOM 2520 C CA . ASN A 1 309 ? 24.655 15.567 4.978 1.00 84.50 309 ASN A CA 1
ATOM 2521 C C . ASN A 1 309 ? 23.862 16.318 3.894 1.00 84.50 309 ASN A C 1
ATOM 2523 O O . ASN A 1 309 ? 24.242 16.262 2.728 1.00 84.50 309 ASN A O 1
ATOM 2527 N N . GLY A 1 310 ? 22.778 17.004 4.267 1.00 87.94 310 GLY A N 1
ATOM 2528 C CA . GLY A 1 310 ? 21.947 17.773 3.339 1.00 87.94 310 GLY A CA 1
ATOM 2529 C C . GLY A 1 310 ? 20.852 16.969 2.632 1.00 87.94 310 GLY A C 1
ATOM 2530 O O . GLY A 1 310 ? 20.110 17.557 1.854 1.00 87.94 310 GLY A O 1
ATOM 2531 N N . GLU A 1 311 ? 20.710 15.668 2.903 1.00 91.69 311 GLU A N 1
ATOM 2532 C CA . GLU A 1 311 ? 19.685 14.796 2.311 1.00 91.69 311 GLU A CA 1
ATOM 2533 C C . GLU A 1 311 ? 19.116 13.812 3.349 1.00 91.69 311 GLU A C 1
ATOM 2535 O O . GLU A 1 311 ? 19.789 13.440 4.311 1.00 91.69 311 GLU A O 1
ATOM 2540 N N . LEU A 1 312 ? 17.857 13.406 3.199 1.00 95.06 312 LEU A N 1
ATOM 2541 C CA . LEU A 1 312 ? 17.217 12.367 4.007 1.00 95.06 312 LEU A CA 1
ATOM 2542 C C . LEU A 1 312 ? 16.094 11.674 3.233 1.00 95.06 312 LEU A C 1
ATOM 2544 O O . LEU A 1 312 ? 15.638 12.170 2.205 1.00 95.06 312 LEU A O 1
ATOM 2548 N N . GLU A 1 313 ? 15.608 10.550 3.754 1.00 96.44 313 GLU A N 1
ATOM 2549 C CA . GLU A 1 313 ? 14.435 9.852 3.222 1.00 96.44 313 GLU A CA 1
ATOM 2550 C C . GLU A 1 313 ? 13.369 9.670 4.305 1.00 96.44 313 GLU A C 1
ATOM 2552 O O . GLU A 1 313 ? 13.663 9.201 5.405 1.00 96.44 313 GLU A O 1
ATOM 2557 N N . ILE A 1 314 ? 12.118 9.990 3.975 1.00 98.00 314 ILE A N 1
ATOM 2558 C CA . ILE A 1 314 ? 10.943 9.657 4.786 1.00 98.00 314 ILE A CA 1
ATOM 2559 C C . ILE A 1 314 ? 10.131 8.600 4.040 1.00 98.00 314 ILE A C 1
ATOM 2561 O O . ILE A 1 314 ? 9.835 8.757 2.856 1.00 98.00 314 ILE A O 1
ATOM 2565 N N . ARG A 1 315 ? 9.786 7.509 4.728 1.00 97.69 315 ARG A N 1
ATOM 2566 C CA . ARG A 1 315 ? 9.092 6.352 4.156 1.00 97.69 315 ARG A CA 1
ATOM 2567 C C . ARG A 1 315 ? 7.762 6.094 4.850 1.00 97.69 315 ARG A C 1
ATOM 2569 O O . ARG A 1 315 ? 7.694 6.075 6.083 1.00 97.69 315 ARG A O 1
ATOM 2576 N N . PHE A 1 316 ? 6.744 5.812 4.042 1.00 98.12 316 PHE A N 1
ATOM 2577 C CA . PHE A 1 316 ? 5.394 5.475 4.484 1.00 98.12 316 PHE A CA 1
ATOM 2578 C C . PHE A 1 316 ? 4.918 4.178 3.838 1.00 98.12 316 PHE A C 1
ATOM 2580 O O . PHE A 1 316 ? 5.121 3.961 2.644 1.00 98.12 316 PHE A O 1
ATOM 2587 N N . GLY A 1 317 ? 4.246 3.342 4.620 1.00 97.44 317 GLY A N 1
ATOM 2588 C CA . GLY A 1 317 ? 3.528 2.176 4.132 1.00 97.44 317 GLY A CA 1
ATOM 2589 C C . GLY A 1 317 ? 2.182 2.588 3.550 1.00 97.44 317 GLY A C 1
ATOM 2590 O O . GLY A 1 317 ? 1.419 3.312 4.191 1.00 97.44 317 GLY A O 1
ATOM 2591 N N . VAL A 1 318 ? 1.889 2.105 2.349 1.00 95.50 318 VAL A N 1
ATOM 2592 C CA . VAL A 1 318 ? 0.629 2.295 1.632 1.00 95.50 318 VAL A CA 1
ATOM 2593 C C . VAL A 1 318 ? -0.017 0.921 1.446 1.00 95.50 318 VAL A C 1
ATOM 2595 O O . VAL A 1 318 ? 0.625 0.030 0.886 1.00 95.50 318 VAL A O 1
ATOM 2598 N N . PRO A 1 319 ? -1.270 0.715 1.886 1.00 93.94 319 PRO A N 1
ATOM 2599 C CA . PRO A 1 319 ? -1.956 -0.556 1.690 1.00 93.94 319 PRO A CA 1
ATOM 2600 C C . PRO A 1 319 ? -2.032 -0.945 0.217 1.00 93.94 319 PRO A C 1
ATOM 2602 O O . PRO A 1 319 ? -2.308 -0.117 -0.660 1.00 93.94 319 PRO A O 1
ATOM 2605 N N . LYS A 1 320 ? -1.826 -2.233 -0.055 1.00 86.56 320 LYS A N 1
ATOM 2606 C CA . LYS A 1 320 ? -1.786 -2.781 -1.411 1.00 86.56 320 LYS A CA 1
ATOM 2607 C C . LYS A 1 320 ? -3.079 -2.522 -2.185 1.00 86.56 320 LYS A C 1
ATOM 2609 O O . LYS A 1 320 ? -3.028 -2.309 -3.393 1.00 86.56 320 LYS A O 1
ATOM 2614 N N . GLU A 1 321 ? -4.216 -2.510 -1.494 1.00 86.19 321 GLU A N 1
ATOM 2615 C CA . GLU A 1 321 ? -5.558 -2.356 -2.061 1.00 86.19 321 GLU A CA 1
ATOM 2616 C C . GLU A 1 321 ? -5.774 -0.970 -2.677 1.00 86.19 321 GLU A C 1
ATOM 2618 O O . GLU A 1 321 ? -6.487 -0.842 -3.672 1.00 86.19 321 GLU A O 1
ATOM 2623 N N . ILE A 1 322 ? -5.142 0.059 -2.105 1.00 87.56 322 ILE A N 1
ATOM 2624 C CA . ILE A 1 322 ? -5.266 1.441 -2.574 1.00 87.56 322 ILE A CA 1
ATOM 2625 C C . ILE A 1 322 ? -4.011 1.945 -3.281 1.00 87.56 322 ILE A C 1
ATOM 2627 O O . ILE A 1 322 ? -4.084 2.985 -3.920 1.00 87.56 322 ILE A O 1
ATOM 2631 N N . SER A 1 323 ? -2.874 1.243 -3.209 1.00 84.31 323 SER A N 1
ATOM 2632 C CA . SER A 1 323 ? -1.568 1.723 -3.695 1.00 84.31 323 SER A CA 1
ATOM 2633 C C . SER A 1 323 ? -1.603 2.285 -5.120 1.00 84.31 323 SER A C 1
ATOM 2635 O O . SER A 1 323 ? -0.997 3.315 -5.404 1.00 84.31 323 SER A O 1
ATOM 2637 N N . ILE A 1 324 ? -2.367 1.654 -6.013 1.00 81.25 324 ILE A N 1
ATOM 2638 C CA . ILE A 1 324 ? -2.506 2.059 -7.414 1.00 81.25 324 ILE A CA 1
ATOM 2639 C C . ILE A 1 324 ? -3.414 3.281 -7.618 1.00 81.25 324 ILE A C 1
ATOM 2641 O O . ILE A 1 324 ? -3.257 4.010 -8.596 1.00 81.25 324 ILE A O 1
ATOM 2645 N N . ASN A 1 325 ? -4.361 3.486 -6.702 1.00 85.19 325 ASN A N 1
ATOM 2646 C CA . ASN A 1 325 ? -5.398 4.511 -6.772 1.00 85.19 325 ASN A CA 1
ATOM 2647 C C . ASN A 1 325 ? -5.154 5.675 -5.806 1.00 85.19 325 ASN A C 1
ATOM 2649 O O . ASN A 1 325 ? -5.815 6.703 -5.920 1.00 85.19 325 ASN A O 1
ATOM 2653 N N . ALA A 1 326 ? -4.228 5.535 -4.867 1.00 90.19 326 ALA A N 1
ATOM 2654 C CA . ALA A 1 326 ? -3.771 6.627 -4.039 1.00 90.19 326 ALA A CA 1
ATOM 2655 C C . ALA A 1 326 ? -2.907 7.547 -4.897 1.00 90.19 326 ALA A C 1
ATOM 2657 O O . ALA A 1 326 ? -2.023 7.079 -5.619 1.00 90.19 326 ALA A O 1
ATOM 2658 N N . ASP A 1 327 ? -3.160 8.841 -4.811 1.00 90.50 327 ASP A N 1
ATOM 2659 C CA . ASP A 1 327 ? -2.311 9.852 -5.413 1.00 90.50 327 ASP A CA 1
ATOM 2660 C C . ASP A 1 327 ? -1.784 10.793 -4.339 1.00 90.50 327 ASP A C 1
ATOM 2662 O O . ASP A 1 327 ? -2.491 11.097 -3.374 1.00 90.50 327 ASP A O 1
ATOM 2666 N N . PHE A 1 328 ? -0.530 11.205 -4.490 1.00 93.19 328 PHE A N 1
ATOM 2667 C CA . PHE A 1 328 ? 0.222 11.904 -3.458 1.00 93.19 328 PHE A CA 1
ATOM 2668 C C . PHE A 1 328 ? 0.910 13.127 -4.042 1.00 93.19 328 PHE A C 1
ATOM 2670 O O . PHE A 1 328 ? 1.530 13.059 -5.101 1.00 93.19 328 PHE A O 1
ATOM 2677 N N . GLN A 1 329 ? 0.850 14.224 -3.302 1.00 92.50 329 GLN A N 1
ATOM 2678 C CA . GLN A 1 329 ? 1.611 15.433 -3.579 1.00 92.50 329 GLN A CA 1
ATOM 2679 C C . GLN A 1 329 ? 2.313 15.877 -2.302 1.00 92.50 329 GLN A C 1
ATOM 2681 O O . GLN A 1 329 ? 2.106 15.313 -1.223 1.00 92.50 329 GLN A O 1
ATOM 2686 N N . TYR A 1 330 ? 3.175 16.873 -2.422 1.00 93.94 330 TYR A N 1
ATOM 2687 C CA . TYR A 1 330 ? 3.951 17.360 -1.302 1.00 93.94 330 TYR A CA 1
ATOM 2688 C C . TYR A 1 330 ? 4.139 18.866 -1.382 1.00 93.94 330 TYR A C 1
ATOM 2690 O O . TYR A 1 330 ? 4.136 19.447 -2.464 1.00 93.94 330 TYR A O 1
ATOM 2698 N N . LEU A 1 331 ? 4.379 19.469 -0.224 1.00 90.94 331 LEU A N 1
ATOM 2699 C CA . LEU A 1 331 ? 4.839 20.841 -0.103 1.00 90.94 331 LEU A CA 1
ATOM 2700 C C . LEU A 1 331 ? 6.084 20.873 0.784 1.00 90.94 331 LEU A C 1
ATOM 2702 O O . LEU A 1 331 ? 6.204 20.116 1.750 1.00 90.94 331 LEU A O 1
ATOM 2706 N N . LEU A 1 332 ? 7.033 21.739 0.436 1.00 90.56 332 LEU A N 1
ATOM 2707 C CA . LEU A 1 332 ? 8.245 21.959 1.215 1.00 90.56 332 LEU A CA 1
ATOM 2708 C C . LEU A 1 332 ? 8.445 23.458 1.414 1.00 90.56 332 LEU A C 1
ATOM 2710 O O . LEU A 1 332 ? 8.708 24.196 0.464 1.00 90.56 332 LEU A O 1
ATOM 2714 N N . PHE A 1 333 ? 8.354 23.895 2.664 1.00 86.94 333 PHE A N 1
ATOM 2715 C CA . PHE A 1 333 ? 8.483 25.293 3.051 1.00 86.94 333 PHE A CA 1
ATOM 2716 C C . PHE A 1 333 ? 9.726 25.489 3.900 1.00 86.94 333 PHE A C 1
ATOM 2718 O O . PHE A 1 333 ? 9.965 24.738 4.839 1.00 86.94 333 PHE A O 1
ATOM 2725 N N . ARG A 1 334 ? 10.506 26.530 3.622 1.00 87.06 334 ARG A N 1
ATOM 2726 C CA . ARG A 1 334 ? 11.587 26.957 4.514 1.00 87.06 334 ARG A CA 1
ATOM 2727 C C . ARG A 1 334 ? 11.007 27.833 5.626 1.00 87.06 334 ARG A C 1
ATOM 2729 O O . ARG A 1 334 ? 10.391 28.856 5.327 1.00 87.06 334 ARG A O 1
ATOM 2736 N N . LEU A 1 335 ? 11.216 27.461 6.887 1.00 81.56 335 LEU A N 1
ATOM 2737 C CA . LEU A 1 335 ? 10.753 28.227 8.047 1.00 81.56 335 LEU A CA 1
ATOM 2738 C C . LEU A 1 335 ? 11.754 29.367 8.307 1.00 81.56 335 LEU A C 1
ATOM 2740 O O . LEU A 1 335 ? 12.821 29.148 8.870 1.00 81.56 335 LEU A O 1
ATOM 2744 N N . LYS A 1 336 ? 11.468 30.573 7.802 1.00 68.12 336 LYS A N 1
ATOM 2745 C CA . LYS A 1 336 ? 12.399 31.717 7.858 1.00 68.12 336 LYS A CA 1
ATOM 2746 C C . LYS A 1 336 ? 12.526 32.323 9.259 1.00 68.12 336 LYS A C 1
ATOM 2748 O O . LYS A 1 336 ? 11.526 32.522 9.935 1.00 68.12 336 LYS A O 1
ATOM 2753 N N . ASN A 1 337 ? 13.725 32.835 9.553 1.00 53.59 337 ASN A N 1
ATOM 2754 C CA . ASN A 1 337 ? 13.959 33.968 10.457 1.00 53.59 337 ASN A CA 1
ATOM 2755 C C . ASN A 1 337 ? 14.318 35.220 9.623 1.00 53.59 337 ASN A C 1
ATOM 2757 O O . ASN A 1 337 ? 15.487 35.565 9.510 1.00 53.59 337 ASN A O 1
ATOM 2761 N N . GLY A 1 338 ? 13.329 35.883 9.010 1.00 48.78 338 GLY A N 1
ATOM 2762 C CA . GLY A 1 338 ? 13.484 37.217 8.395 1.00 48.78 338 GLY A CA 1
ATOM 2763 C C . GLY A 1 338 ? 14.235 37.327 7.045 1.00 48.78 338 GLY A C 1
ATOM 2764 O O . GLY A 1 338 ? 15.215 36.649 6.771 1.00 48.78 338 GLY A O 1
ATOM 2765 N N . GLU A 1 339 ? 13.740 38.233 6.194 1.00 45.41 339 GLU A N 1
ATOM 2766 C CA . GLU A 1 339 ? 14.418 38.923 5.069 1.00 45.41 339 GLU A CA 1
ATOM 2767 C C . GLU A 1 339 ? 14.888 38.189 3.793 1.00 45.41 339 GLU A C 1
ATOM 2769 O O . GLU A 1 339 ? 15.382 38.861 2.887 1.00 45.41 339 GLU A O 1
ATOM 2774 N N . ASP A 1 340 ? 14.684 36.885 3.593 1.00 48.69 340 ASP A N 1
ATOM 2775 C CA . ASP A 1 340 ? 15.111 36.284 2.313 1.00 48.69 340 ASP A CA 1
ATOM 2776 C C . ASP A 1 340 ? 14.066 36.479 1.187 1.00 48.69 340 ASP A C 1
ATOM 2778 O O . ASP A 1 340 ? 12.988 35.885 1.217 1.00 48.69 340 ASP A O 1
ATOM 2782 N N . LYS A 1 341 ? 14.359 37.310 0.178 1.00 49.62 341 LYS A N 1
ATOM 2783 C CA . LYS A 1 341 ? 13.553 37.476 -1.057 1.00 49.62 341 LYS A CA 1
ATOM 2784 C C . LYS A 1 341 ? 13.904 36.436 -2.139 1.00 49.62 341 LYS A C 1
ATOM 2786 O O . LYS A 1 341 ? 13.607 36.658 -3.313 1.00 49.62 341 LYS A O 1
ATOM 2791 N N . SER A 1 342 ? 14.577 35.338 -1.788 1.00 51.31 342 SER A N 1
ATOM 2792 C CA . SER A 1 342 ? 14.986 34.322 -2.760 1.00 51.31 342 SER A CA 1
ATOM 2793 C C . SER A 1 342 ? 13.789 33.649 -3.455 1.00 51.31 342 SER A C 1
ATOM 2795 O O . SER A 1 342 ? 12.870 33.137 -2.822 1.00 51.31 342 SER A O 1
ATOM 2797 N N . THR A 1 343 ? 13.819 33.629 -4.790 1.00 57.53 343 THR A N 1
ATOM 2798 C CA . THR A 1 343 ? 12.863 32.977 -5.711 1.00 57.53 343 THR A CA 1
ATOM 2799 C C . THR A 1 343 ? 13.099 31.462 -5.841 1.00 57.53 343 THR A C 1
ATOM 2801 O O . THR A 1 343 ? 12.811 30.860 -6.877 1.00 57.53 343 THR A O 1
ATOM 2804 N N . ILE A 1 344 ? 13.685 30.822 -4.823 1.00 67.44 344 ILE A N 1
ATOM 2805 C CA . ILE A 1 344 ? 14.067 29.407 -4.893 1.00 67.44 344 ILE A CA 1
ATOM 2806 C C . ILE A 1 344 ? 12.812 28.527 -4.825 1.00 67.44 344 ILE A C 1
ATOM 2808 O O . ILE A 1 344 ? 12.099 28.496 -3.827 1.00 67.44 344 ILE A O 1
ATOM 2812 N N . ARG A 1 345 ? 12.590 27.782 -5.909 1.00 72.81 345 ARG A N 1
ATOM 2813 C CA . ARG A 1 345 ? 11.607 26.701 -6.060 1.00 72.81 345 ARG A CA 1
ATOM 2814 C C . ARG A 1 345 ? 12.044 25.470 -5.245 1.00 72.81 345 ARG A C 1
ATOM 2816 O O . ARG A 1 345 ? 12.919 24.720 -5.687 1.00 72.81 345 ARG A O 1
ATOM 2823 N N . TYR A 1 346 ? 11.486 25.295 -4.041 1.00 84.12 346 TYR A N 1
ATOM 2824 C CA . TYR A 1 346 ? 11.790 24.163 -3.144 1.00 84.12 346 TYR A CA 1
ATOM 2825 C C . TYR A 1 346 ? 11.053 22.861 -3.518 1.00 84.12 346 TYR A C 1
ATOM 2827 O O . TYR A 1 346 ? 11.438 21.788 -3.065 1.00 84.12 346 TYR A O 1
ATOM 2835 N N . ASP A 1 347 ? 10.061 22.914 -4.411 1.00 80.75 347 ASP A N 1
ATOM 2836 C CA . ASP A 1 347 ? 9.357 21.749 -4.971 1.00 80.75 347 ASP A CA 1
ATOM 2837 C C . ASP A 1 347 ? 10.313 20.745 -5.632 1.00 80.75 347 ASP A C 1
ATOM 2839 O O . ASP A 1 347 ? 10.131 19.533 -5.530 1.00 80.75 347 ASP A O 1
ATOM 2843 N N . ARG A 1 348 ? 11.391 21.238 -6.251 1.00 87.50 348 ARG A N 1
ATOM 2844 C CA . ARG A 1 348 ? 12.406 20.395 -6.899 1.00 87.50 348 ARG A CA 1
ATOM 2845 C C . ARG A 1 348 ? 13.425 19.797 -5.935 1.00 87.50 348 ARG A C 1
ATOM 2847 O O . ARG A 1 348 ? 14.386 19.180 -6.372 1.00 87.50 348 ARG A O 1
ATOM 2854 N N . PHE A 1 349 ? 13.271 19.998 -4.635 1.00 91.62 349 PHE A N 1
ATOM 2855 C CA . PHE A 1 349 ? 14.154 19.436 -3.614 1.00 91.62 349 PHE A CA 1
ATOM 2856 C C . PHE A 1 349 ? 13.565 18.203 -2.928 1.00 91.62 349 PHE A C 1
ATOM 2858 O O . PHE A 1 349 ? 14.176 17.637 -2.023 1.00 91.62 349 PHE A O 1
ATOM 2865 N N . VAL A 1 350 ? 12.410 17.751 -3.411 1.00 93.75 350 VAL A N 1
ATOM 2866 C CA . VAL A 1 350 ? 11.768 16.509 -3.007 1.00 93.75 350 VAL A CA 1
ATOM 2867 C C . VAL A 1 350 ? 11.677 15.597 -4.224 1.00 93.75 350 VAL A C 1
ATOM 2869 O O . VAL A 1 350 ? 11.218 15.991 -5.292 1.00 93.75 350 VAL A O 1
ATOM 2872 N N . PHE A 1 351 ? 12.103 14.357 -4.050 1.00 94.88 351 PHE A N 1
ATOM 2873 C CA . PHE A 1 351 ? 11.899 13.265 -4.980 1.00 94.88 351 PHE A CA 1
ATOM 2874 C C . PHE A 1 351 ? 10.923 12.281 -4.335 1.00 94.88 351 PHE A C 1
ATOM 2876 O O . PHE A 1 351 ? 11.300 11.462 -3.494 1.00 94.88 351 PHE A O 1
ATOM 2883 N N . LEU A 1 352 ? 9.645 12.420 -4.695 1.00 94.81 352 LEU A N 1
ATOM 2884 C CA . LEU A 1 352 ? 8.574 11.540 -4.240 1.00 94.81 352 LEU A CA 1
ATOM 2885 C C . LEU A 1 352 ? 8.395 10.392 -5.239 1.00 94.81 352 LEU A C 1
ATOM 2887 O O . LEU A 1 352 ? 8.060 10.620 -6.402 1.00 94.81 352 LEU A O 1
ATOM 2891 N N . HIS A 1 353 ? 8.611 9.158 -4.792 1.00 92.50 353 HIS A N 1
ATOM 2892 C CA . HIS A 1 353 ? 8.439 7.968 -5.621 1.00 92.50 353 HIS A CA 1
ATOM 2893 C C . HIS A 1 353 ? 7.975 6.764 -4.799 1.00 92.50 353 HIS A C 1
ATOM 2895 O O . HIS A 1 353 ? 7.880 6.815 -3.575 1.00 92.50 353 HIS A O 1
ATOM 2901 N N . ARG A 1 354 ? 7.698 5.652 -5.481 1.00 89.50 354 ARG A N 1
ATOM 2902 C CA . ARG A 1 354 ? 7.375 4.368 -4.846 1.00 89.50 354 ARG A CA 1
ATOM 2903 C C . ARG A 1 354 ? 8.508 3.361 -4.987 1.00 89.50 354 ARG A C 1
ATOM 2905 O O . ARG A 1 354 ? 9.286 3.425 -5.948 1.00 89.50 354 ARG A O 1
ATOM 2912 N N . GLU A 1 355 ? 8.599 2.447 -4.027 1.00 86.19 355 GLU A N 1
ATOM 2913 C CA . GLU A 1 355 ? 9.445 1.256 -4.125 1.00 86.19 355 GLU A CA 1
ATOM 2914 C C . GLU A 1 355 ? 8.798 0.178 -5.014 1.00 86.19 355 GLU A C 1
ATOM 2916 O O . GLU A 1 355 ? 7.671 0.309 -5.489 1.00 86.19 355 GLU A O 1
ATOM 2921 N N . HIS A 1 356 ? 9.537 -0.903 -5.259 1.00 75.62 356 HIS A N 1
ATOM 2922 C CA . HIS A 1 356 ? 9.246 -1.912 -6.277 1.00 75.62 356 HIS A CA 1
ATOM 2923 C C . HIS A 1 356 ? 7.864 -2.581 -6.169 1.00 75.62 356 HIS A C 1
ATOM 2925 O O . HIS A 1 356 ? 7.274 -2.928 -7.189 1.00 75.62 356 HIS A O 1
ATOM 2931 N N . ASN A 1 357 ? 7.347 -2.762 -4.952 1.00 73.75 357 ASN A N 1
ATOM 2932 C CA . ASN A 1 357 ? 6.043 -3.378 -4.692 1.00 73.75 357 ASN A CA 1
ATOM 2933 C C . ASN A 1 357 ? 4.885 -2.364 -4.634 1.00 73.75 357 ASN A C 1
ATOM 2935 O O . ASN A 1 357 ? 3.750 -2.775 -4.419 1.00 73.75 357 ASN A O 1
ATOM 2939 N N . MET A 1 358 ? 5.150 -1.064 -4.820 1.00 80.00 358 MET A N 1
ATOM 2940 C CA . MET A 1 358 ? 4.183 0.039 -4.701 1.00 80.00 358 MET A CA 1
ATOM 2941 C C . MET A 1 358 ? 3.560 0.221 -3.303 1.00 80.00 358 MET A C 1
ATOM 2943 O O . MET A 1 358 ? 2.740 1.118 -3.122 1.00 80.00 358 MET A O 1
ATOM 2947 N N . GLU A 1 359 ? 3.960 -0.577 -2.312 1.00 88.44 359 GLU A N 1
ATOM 2948 C CA . GLU A 1 359 ? 3.445 -0.532 -0.934 1.00 88.44 359 GLU A CA 1
ATOM 2949 C C . GLU A 1 359 ? 4.258 0.413 -0.041 1.00 88.44 359 GLU A C 1
ATOM 2951 O O . GLU A 1 359 ? 3.888 0.656 1.103 1.00 88.44 359 GLU A O 1
ATOM 2956 N N . VAL A 1 360 ? 5.363 0.962 -0.550 1.00 93.75 360 VAL A N 1
ATOM 2957 C CA . VAL A 1 360 ? 6.173 1.958 0.155 1.00 93.75 360 VAL A CA 1
ATOM 2958 C C . VAL A 1 360 ? 6.275 3.220 -0.689 1.00 93.75 360 VAL A C 1
ATOM 2960 O O . VAL A 1 360 ? 6.759 3.188 -1.824 1.00 93.75 360 VAL A O 1
ATOM 2963 N N . LEU A 1 361 ? 5.820 4.332 -0.117 1.00 95.81 361 LEU A N 1
ATOM 2964 C CA . LEU A 1 361 ? 6.024 5.683 -0.625 1.00 95.81 361 LEU A CA 1
ATOM 2965 C C . LEU A 1 361 ? 7.279 6.268 0.027 1.00 95.81 361 LEU A C 1
ATOM 2967 O O . LEU A 1 361 ? 7.408 6.250 1.252 1.00 95.81 361 LEU A O 1
ATOM 2971 N N . VAL A 1 362 ? 8.183 6.802 -0.786 1.00 96.56 362 VAL A N 1
ATOM 2972 C CA . VAL A 1 362 ? 9.461 7.376 -0.361 1.00 96.56 362 VAL A CA 1
ATOM 2973 C C . VAL A 1 362 ? 9.509 8.834 -0.791 1.00 96.56 362 VAL A C 1
ATOM 2975 O O . VAL A 1 362 ? 9.419 9.139 -1.978 1.00 96.56 362 VAL A O 1
ATOM 2978 N N . ALA A 1 363 ? 9.677 9.728 0.178 1.00 97.06 363 ALA A N 1
ATOM 2979 C CA . ALA A 1 363 ? 10.025 11.122 -0.045 1.00 97.06 363 ALA A CA 1
ATOM 2980 C C . ALA A 1 363 ? 11.514 11.300 0.266 1.00 97.06 363 ALA A C 1
ATOM 2982 O O . ALA A 1 363 ? 11.904 11.352 1.436 1.00 97.06 363 ALA A O 1
ATOM 2983 N N . ARG A 1 364 ? 12.355 11.371 -0.771 1.00 96.25 364 ARG A N 1
ATOM 2984 C CA . ARG A 1 364 ? 13.759 11.763 -0.613 1.00 96.25 364 ARG A CA 1
ATOM 2985 C C . ARG A 1 364 ? 13.851 13.279 -0.685 1.00 96.25 364 ARG A C 1
ATOM 2987 O O . ARG A 1 364 ? 13.447 13.876 -1.677 1.00 96.25 364 ARG A O 1
ATOM 2994 N N . ILE A 1 365 ? 14.325 13.900 0.384 1.00 95.50 365 ILE A N 1
ATOM 2995 C CA . ILE A 1 365 ? 14.311 15.350 0.559 1.00 95.50 365 ILE A CA 1
ATOM 2996 C C . ILE A 1 365 ? 15.748 15.803 0.749 1.00 95.50 365 ILE A C 1
ATOM 2998 O O . ILE A 1 365 ? 16.447 15.301 1.630 1.00 95.50 365 ILE A O 1
ATOM 3002 N N . ARG A 1 366 ? 16.183 16.767 -0.057 1.00 92.31 366 ARG A N 1
ATOM 3003 C CA . ARG A 1 366 ? 17.507 17.382 0.058 1.00 92.31 366 ARG A CA 1
ATOM 3004 C C . ARG A 1 366 ? 17.396 18.889 0.191 1.00 92.31 366 ARG A C 1
ATOM 3006 O O . ARG A 1 366 ? 16.359 19.451 -0.123 1.00 92.31 366 ARG A O 1
ATOM 3013 N N . SER A 1 367 ? 18.439 19.558 0.661 1.00 90.12 367 SER A N 1
ATOM 3014 C CA . SER A 1 367 ? 18.401 21.008 0.858 1.00 90.12 367 SER A CA 1
ATOM 3015 C C . SER A 1 367 ? 19.640 21.701 0.296 1.00 90.12 367 SER A C 1
ATOM 3017 O O . SER A 1 367 ? 20.757 21.206 0.477 1.00 90.12 367 SER A O 1
ATOM 3019 N N . PRO A 1 368 ? 19.478 22.876 -0.344 1.00 86.50 368 PRO A N 1
ATOM 3020 C CA . PRO A 1 368 ? 20.605 23.695 -0.776 1.00 86.50 368 PRO A CA 1
ATOM 3021 C C . PRO A 1 368 ? 21.239 24.479 0.385 1.00 86.50 368 PRO A C 1
ATOM 3023 O O . PRO A 1 368 ? 22.289 25.093 0.209 1.00 86.50 368 PRO A O 1
ATOM 3026 N N . VAL A 1 369 ? 20.609 24.497 1.564 1.00 86.56 369 VAL A N 1
ATOM 3027 C CA . VAL A 1 369 ? 21.045 25.274 2.732 1.00 86.56 369 VAL A CA 1
ATOM 3028 C C . VAL A 1 369 ? 20.863 24.489 4.030 1.00 86.56 369 VAL A C 1
ATOM 3030 O O . VAL A 1 369 ? 19.963 23.658 4.154 1.00 86.56 369 VAL A O 1
ATOM 3033 N N . ALA A 1 370 ? 21.703 24.776 5.021 1.00 89.12 370 ALA A N 1
ATOM 3034 C CA . ALA A 1 370 ? 21.502 24.289 6.380 1.00 89.12 370 ALA A CA 1
ATOM 3035 C C . ALA A 1 370 ? 20.453 25.166 7.076 1.00 89.12 370 ALA A C 1
ATOM 3037 O O . ALA A 1 370 ? 20.764 26.278 7.502 1.00 89.12 370 ALA A O 1
ATOM 3038 N N . ASP A 1 371 ? 19.207 24.701 7.118 1.00 89.56 371 ASP A N 1
ATOM 3039 C CA . ASP A 1 371 ? 18.092 25.413 7.740 1.00 89.56 371 ASP A CA 1
ATOM 3040 C C . ASP A 1 371 ? 16.954 24.448 8.117 1.00 89.56 371 ASP A C 1
ATOM 3042 O O . ASP A 1 371 ? 17.032 23.238 7.873 1.00 89.56 371 ASP A O 1
ATOM 3046 N N . THR A 1 372 ? 15.889 24.990 8.706 1.00 91.00 372 THR A N 1
ATOM 3047 C CA . THR A 1 372 ? 14.678 24.261 9.079 1.00 91.00 372 THR A CA 1
ATOM 3048 C C . THR A 1 372 ? 13.593 24.405 8.015 1.00 91.00 372 THR A C 1
ATOM 3050 O O . THR A 1 372 ? 13.310 25.492 7.509 1.00 91.00 372 THR A O 1
ATOM 3053 N N . PHE A 1 373 ? 12.947 23.290 7.702 1.00 92.19 373 PHE A N 1
ATOM 3054 C CA . PHE A 1 373 ? 11.902 23.176 6.702 1.00 92.19 373 PHE A CA 1
ATOM 3055 C C . PHE A 1 373 ? 10.673 22.475 7.276 1.00 92.19 373 PHE A C 1
ATOM 3057 O O . PHE A 1 373 ? 10.790 21.564 8.091 1.00 92.19 373 PHE A O 1
ATOM 3064 N N . LYS A 1 374 ? 9.493 22.871 6.813 1.00 92.81 374 LYS A N 1
ATOM 3065 C CA . LYS A 1 374 ? 8.230 22.166 7.013 1.00 92.81 374 LYS A CA 1
ATOM 3066 C C . LYS A 1 374 ? 7.944 21.354 5.756 1.00 92.81 374 LYS A C 1
ATOM 3068 O O . LYS A 1 374 ? 7.837 21.921 4.670 1.00 92.81 374 LYS A O 1
ATOM 3073 N N . PHE A 1 375 ? 7.868 20.039 5.902 1.00 95.44 375 PHE A N 1
ATOM 3074 C CA . PHE A 1 375 ? 7.456 19.126 4.842 1.00 95.44 375 PHE A CA 1
ATOM 3075 C C . PHE A 1 375 ? 6.027 18.673 5.105 1.00 95.44 375 PHE A C 1
ATOM 3077 O O . PHE A 1 375 ? 5.726 18.186 6.195 1.00 95.44 375 PHE A O 1
ATOM 3084 N N . GLU A 1 376 ? 5.171 18.812 4.103 1.00 95.56 376 GLU A N 1
ATOM 3085 C CA . GLU A 1 376 ? 3.779 18.388 4.152 1.00 95.56 376 GLU A CA 1
ATOM 3086 C C . GLU A 1 376 ? 3.538 17.356 3.057 1.00 95.56 376 GLU A C 1
ATOM 3088 O O . GLU A 1 376 ? 3.789 17.612 1.881 1.00 95.56 376 GLU A O 1
ATOM 3093 N N . LEU A 1 377 ? 3.046 16.184 3.444 1.00 97.44 377 LEU A N 1
ATOM 3094 C CA . LEU A 1 377 ? 2.548 15.172 2.525 1.00 97.44 377 LEU A CA 1
ATOM 3095 C C . LEU A 1 377 ? 1.027 15.292 2.456 1.00 97.44 377 LEU A C 1
ATOM 3097 O O . LEU A 1 377 ? 0.362 15.256 3.494 1.00 97.44 377 LEU A O 1
ATOM 3101 N N . VAL A 1 378 ? 0.482 15.375 1.246 1.00 96.62 378 VAL A N 1
ATOM 3102 C CA . VAL A 1 378 ? -0.963 15.378 0.989 1.00 96.62 378 VAL A CA 1
ATOM 3103 C C . VAL A 1 378 ? -1.323 14.242 0.040 1.00 96.62 378 VAL A C 1
ATOM 3105 O O . VAL A 1 378 ? -0.489 13.762 -0.733 1.00 96.62 378 VAL A O 1
ATOM 3108 N N . GLY A 1 379 ? -2.570 13.787 0.074 1.00 94.69 379 GLY A N 1
ATOM 3109 C CA . GLY A 1 379 ? -3.004 12.743 -0.847 1.00 94.69 379 GLY A CA 1
ATOM 3110 C C . GLY A 1 379 ? -4.503 12.538 -0.905 1.00 94.69 379 GLY A C 1
ATOM 3111 O O . GLY A 1 379 ? -5.275 13.120 -0.141 1.00 94.69 379 GLY A O 1
ATOM 3112 N N . LYS A 1 380 ? -4.917 11.687 -1.840 1.00 92.94 380 LYS A N 1
ATOM 3113 C CA . LYS A 1 380 ? -6.313 11.285 -2.007 1.00 92.94 380 LYS A CA 1
ATOM 3114 C C . LYS A 1 380 ? -6.440 9.896 -2.607 1.00 92.94 380 LYS A C 1
ATOM 3116 O O . LYS A 1 380 ? -5.550 9.408 -3.297 1.00 92.94 380 LYS A O 1
ATOM 3121 N N . ASP A 1 381 ? -7.598 9.293 -2.379 1.00 92.94 381 ASP A N 1
ATOM 3122 C CA . ASP A 1 381 ? -8.038 8.111 -3.115 1.00 92.94 381 ASP A CA 1
ATOM 3123 C C . ASP A 1 381 ? -8.761 8.552 -4.392 1.00 92.94 381 ASP A C 1
ATOM 3125 O O . ASP A 1 381 ? -9.857 9.109 -4.357 1.00 92.94 381 ASP A O 1
ATOM 3129 N N . THR A 1 382 ? -8.145 8.289 -5.539 1.00 88.19 382 THR A N 1
ATOM 3130 C CA . THR A 1 382 ? -8.663 8.692 -6.851 1.00 88.19 382 THR A CA 1
ATOM 3131 C C . THR A 1 382 ? -9.853 7.854 -7.337 1.00 88.19 382 THR A C 1
ATOM 3133 O O . THR A 1 382 ? -10.388 8.124 -8.419 1.00 88.19 382 THR A O 1
ATOM 3136 N N . THR A 1 383 ? -10.283 6.835 -6.583 1.00 88.88 383 THR A N 1
ATOM 3137 C CA . THR A 1 383 ? -11.539 6.111 -6.842 1.00 88.88 383 THR A CA 1
ATOM 3138 C C . THR A 1 383 ? -12.766 6.857 -6.321 1.00 88.88 383 THR A C 1
ATOM 3140 O O . THR A 1 383 ? -13.865 6.669 -6.854 1.00 88.88 383 THR A O 1
ATOM 3143 N N . ILE A 1 384 ? -12.594 7.734 -5.329 1.00 86.69 384 ILE A N 1
ATOM 3144 C CA . ILE A 1 384 ? -13.682 8.493 -4.718 1.00 86.69 384 ILE A CA 1
ATOM 3145 C C . ILE A 1 384 ? -13.994 9.702 -5.599 1.00 86.69 384 ILE A C 1
ATOM 3147 O O . ILE A 1 384 ? -13.249 10.675 -5.665 1.00 86.69 384 ILE A O 1
ATOM 3151 N N . LYS A 1 385 ? -15.129 9.633 -6.299 1.00 82.88 385 LYS A N 1
ATOM 3152 C CA . LYS A 1 385 ? -15.612 10.689 -7.197 1.00 82.88 385 LYS A CA 1
ATOM 3153 C C . LYS A 1 385 ? -16.602 11.595 -6.468 1.00 82.88 385 LYS A C 1
ATOM 3155 O O . LYS A 1 385 ? -17.801 11.535 -6.727 1.00 82.88 385 LYS A O 1
ATOM 3160 N N . SER A 1 386 ? -16.108 12.399 -5.533 1.00 78.88 386 SER A N 1
ATOM 3161 C CA . SER A 1 386 ? -16.885 13.458 -4.884 1.00 78.88 386 SER A CA 1
ATOM 3162 C C . SER A 1 386 ? -16.179 14.794 -5.102 1.00 78.88 386 SER A C 1
ATOM 3164 O O . SER A 1 386 ? -14.974 14.852 -4.878 1.00 78.88 386 SER A O 1
ATOM 3166 N N . PRO A 1 387 ? -16.882 15.870 -5.501 1.00 75.75 387 PRO A N 1
ATOM 3167 C CA . PRO A 1 387 ? -16.268 17.193 -5.626 1.00 75.75 387 PRO A CA 1
ATOM 3168 C C . PRO A 1 387 ? -15.780 17.751 -4.280 1.00 75.75 387 PRO A C 1
ATOM 3170 O O . PRO A 1 387 ? -14.926 18.623 -4.270 1.00 75.75 387 PRO A O 1
ATOM 3173 N N . LEU A 1 388 ? -16.300 17.230 -3.163 1.00 75.19 388 LEU A N 1
ATOM 3174 C CA . LEU A 1 388 ? -15.879 17.579 -1.800 1.00 75.19 388 LEU A CA 1
ATOM 3175 C C . LEU A 1 388 ? -14.705 16.719 -1.297 1.00 75.19 388 LEU A C 1
ATOM 3177 O O . LEU A 1 388 ? -14.288 16.850 -0.154 1.00 75.19 388 LEU A O 1
ATOM 3181 N N . TYR A 1 389 ? -14.221 15.767 -2.101 1.00 82.12 389 TYR A N 1
ATOM 3182 C CA . TYR A 1 389 ? -13.129 14.874 -1.723 1.00 82.12 389 TYR A CA 1
ATOM 3183 C C . TYR A 1 389 ? -11.922 15.134 -2.620 1.00 82.12 389 TYR A C 1
ATOM 3185 O O . TYR A 1 389 ? -11.825 14.596 -3.725 1.00 82.12 389 TYR A O 1
ATOM 3193 N N . ASP A 1 390 ? -11.001 15.955 -2.127 1.00 87.00 390 ASP A N 1
ATOM 3194 C CA . ASP A 1 390 ? -9.750 16.268 -2.814 1.00 87.00 390 ASP A CA 1
ATOM 3195 C C . ASP A 1 390 ? -8.520 15.932 -1.951 1.00 87.00 390 ASP A C 1
ATOM 3197 O O . ASP A 1 390 ? -8.629 15.238 -0.926 1.00 87.00 390 ASP A O 1
ATOM 3201 N N . TYR A 1 391 ? -7.334 16.348 -2.411 1.00 88.94 391 TYR A N 1
ATOM 3202 C CA . TYR A 1 391 ? -6.094 16.231 -1.650 1.00 88.94 391 TYR A CA 1
ATOM 3203 C C . TYR A 1 391 ? -6.258 16.877 -0.284 1.00 88.94 391 TYR A C 1
ATOM 3205 O O . TYR A 1 391 ? -6.731 18.001 -0.160 1.00 88.94 391 TYR A O 1
ATOM 3213 N N . ASP A 1 392 ? -5.834 16.141 0.730 1.00 92.12 392 ASP A N 1
ATOM 3214 C CA . ASP A 1 392 ? -5.858 16.596 2.109 1.00 92.12 392 ASP A CA 1
ATOM 3215 C C . ASP A 1 392 ? -4.592 16.103 2.815 1.00 92.12 392 ASP A C 1
ATOM 3217 O O . ASP A 1 392 ? -3.919 15.172 2.344 1.00 92.12 392 ASP A O 1
ATOM 3221 N N . TRP A 1 393 ? -4.244 16.745 3.924 1.00 93.69 393 TRP A N 1
ATOM 3222 C CA . TRP A 1 393 ? -3.020 16.486 4.665 1.00 93.69 393 TRP A CA 1
ATOM 3223 C C . TRP A 1 393 ? -2.979 15.067 5.219 1.00 93.69 393 TRP A C 1
ATOM 3225 O O . TRP A 1 393 ? -3.915 14.583 5.852 1.00 93.69 393 TRP A O 1
ATOM 3235 N N . ILE A 1 394 ? -1.836 14.418 5.010 1.00 97.50 394 ILE A N 1
ATOM 3236 C CA . ILE A 1 394 ? -1.503 13.084 5.510 1.00 97.50 394 ILE A CA 1
ATOM 3237 C C . ILE A 1 394 ? -0.553 13.212 6.695 1.00 97.50 394 ILE A C 1
ATOM 3239 O O . ILE A 1 394 ? -0.867 12.759 7.792 1.00 97.50 394 ILE A O 1
ATOM 3243 N N . ALA A 1 395 ? 0.617 13.811 6.477 1.00 97.56 395 ALA A N 1
ATOM 3244 C CA . ALA A 1 395 ? 1.668 13.877 7.483 1.00 97.56 395 ALA A CA 1
ATOM 3245 C C . ALA A 1 395 ? 2.488 15.155 7.332 1.00 97.56 395 ALA A C 1
ATOM 3247 O O . ALA A 1 395 ? 2.819 15.556 6.215 1.00 97.56 395 ALA A O 1
ATOM 3248 N N . LEU A 1 396 ? 2.830 15.770 8.460 1.00 96.88 396 LEU A N 1
ATOM 3249 C CA . LEU A 1 396 ? 3.665 16.960 8.518 1.00 96.88 396 LEU A CA 1
ATOM 3250 C C . LEU A 1 396 ? 4.922 16.678 9.350 1.00 96.88 396 LEU A C 1
ATOM 3252 O O . LEU A 1 396 ? 4.853 16.077 10.427 1.00 96.88 396 LEU A O 1
ATOM 3256 N N . TYR A 1 397 ? 6.066 17.153 8.859 1.00 97.31 397 TYR A N 1
ATOM 3257 C CA . TYR A 1 397 ? 7.374 17.035 9.505 1.00 97.31 397 TYR A CA 1
ATOM 3258 C C . TYR A 1 397 ? 8.091 18.383 9.565 1.00 97.31 397 TYR A C 1
ATOM 3260 O O . TYR A 1 397 ? 8.012 19.188 8.637 1.00 97.31 397 TYR A O 1
ATOM 3268 N N . LYS A 1 398 ? 8.865 18.582 10.633 1.00 95.94 398 LYS A N 1
ATOM 3269 C CA . LYS A 1 398 ? 9.845 19.656 10.789 1.00 95.94 398 LYS A CA 1
ATOM 3270 C C . LYS A 1 398 ? 11.241 19.084 10.560 1.00 95.94 398 LYS A C 1
ATOM 3272 O O . LYS A 1 398 ? 11.799 18.376 11.398 1.00 95.94 398 LYS A O 1
ATOM 3277 N N . ILE A 1 399 ? 11.793 19.365 9.391 1.00 95.56 399 ILE A N 1
ATOM 3278 C CA . ILE A 1 399 ? 13.077 18.848 8.933 1.00 95.56 399 ILE A CA 1
ATOM 3279 C C . ILE A 1 399 ? 14.170 19.874 9.210 1.00 95.56 399 ILE A C 1
ATOM 3281 O O . ILE A 1 399 ? 14.048 21.030 8.826 1.00 95.56 399 ILE A O 1
ATOM 3285 N N . ILE A 1 400 ? 15.262 19.453 9.837 1.00 94.50 400 ILE A N 1
ATOM 3286 C CA . ILE A 1 400 ? 16.392 20.306 10.203 1.00 94.50 400 ILE A CA 1
ATOM 3287 C C . ILE A 1 400 ? 17.633 19.811 9.458 1.00 94.50 400 ILE A C 1
ATOM 3289 O O . ILE A 1 400 ? 18.204 18.767 9.792 1.00 94.50 400 ILE A O 1
ATOM 3293 N N . PHE A 1 401 ? 18.069 20.573 8.455 1.00 92.25 401 PHE A N 1
ATOM 3294 C CA . PHE A 1 401 ? 19.315 20.320 7.735 1.00 92.25 401 PHE A CA 1
ATOM 3295 C C . PHE A 1 401 ? 20.468 21.036 8.429 1.00 92.25 401 PHE A C 1
ATOM 3297 O O . PHE A 1 401 ? 20.465 22.258 8.572 1.00 92.25 401 PHE A O 1
ATOM 3304 N N . LYS A 1 402 ? 21.476 20.278 8.851 1.00 89.25 402 LYS A N 1
ATOM 3305 C CA . LYS A 1 402 ? 22.702 20.824 9.432 1.00 89.25 402 LYS A CA 1
ATOM 3306 C C . LYS A 1 402 ? 23.764 21.032 8.364 1.00 89.25 402 LYS A C 1
ATOM 3308 O O . LYS A 1 402 ? 23.713 20.459 7.278 1.00 89.25 402 LYS A O 1
ATOM 3313 N N . GLN A 1 403 ? 24.742 21.869 8.693 1.00 82.50 403 GLN A N 1
ATOM 3314 C CA . GLN A 1 403 ? 25.861 22.133 7.803 1.00 82.50 403 GLN A CA 1
ATOM 3315 C C . GLN A 1 403 ? 26.724 20.866 7.646 1.00 82.50 403 GLN A C 1
ATOM 3317 O O . GLN A 1 403 ? 27.124 20.289 8.664 1.00 82.50 403 GLN A O 1
ATOM 3322 N N . PRO A 1 404 ? 27.035 20.433 6.409 1.00 75.94 404 PRO A N 1
ATOM 3323 C CA . PRO A 1 404 ? 27.852 19.247 6.184 1.00 75.94 404 PRO A CA 1
ATOM 3324 C C . PRO A 1 404 ? 29.236 19.385 6.824 1.00 75.94 404 PRO A C 1
ATOM 3326 O O . PRO A 1 404 ? 29.918 20.399 6.656 1.00 75.94 404 PRO A O 1
ATOM 3329 N N . LYS A 1 405 ? 29.690 18.340 7.528 1.00 73.12 405 LYS A N 1
ATOM 3330 C CA . LYS A 1 405 ? 30.993 18.330 8.230 1.00 73.12 405 LYS A CA 1
ATOM 3331 C C . LYS A 1 405 ? 32.204 18.483 7.306 1.00 73.12 405 LYS A C 1
ATOM 3333 O O . LYS A 1 405 ? 33.290 18.814 7.765 1.00 73.12 405 LYS A O 1
ATOM 3338 N N . ASP A 1 406 ? 32.030 18.204 6.024 1.00 71.25 406 ASP A N 1
ATOM 3339 C CA . ASP A 1 406 ? 33.058 18.253 4.988 1.00 71.25 406 ASP A CA 1
ATOM 3340 C C . ASP A 1 406 ? 33.035 19.546 4.160 1.00 71.25 406 ASP A C 1
ATOM 3342 O O . ASP A 1 406 ? 33.767 19.651 3.177 1.00 71.25 406 ASP A O 1
ATOM 3346 N N . GLY A 1 407 ? 32.228 20.538 4.557 1.00 64.75 407 GLY A N 1
ATOM 3347 C CA . GLY A 1 407 ? 32.216 21.871 3.950 1.00 64.75 407 GLY A CA 1
ATOM 3348 C C . GLY A 1 407 ? 31.679 21.916 2.519 1.00 64.75 407 GLY A C 1
ATOM 3349 O O . GLY A 1 407 ? 31.862 22.926 1.843 1.00 64.75 407 GLY A O 1
ATOM 3350 N N . ARG A 1 408 ? 31.038 20.839 2.042 1.00 66.56 408 ARG A N 1
ATOM 3351 C CA . ARG A 1 408 ? 30.388 20.815 0.726 1.00 66.56 408 ARG A CA 1
ATOM 3352 C C . ARG A 1 408 ? 29.273 21.861 0.681 1.00 66.56 408 ARG A C 1
ATOM 3354 O O . ARG A 1 408 ? 28.509 21.999 1.637 1.00 66.56 408 ARG A O 1
ATOM 3361 N N . GLU A 1 409 ? 29.181 22.574 -0.439 1.00 63.94 409 GLU A N 1
ATOM 3362 C CA . GLU A 1 409 ? 28.028 23.428 -0.740 1.00 63.94 409 GLU A CA 1
ATOM 3363 C C . GLU A 1 409 ? 26.749 22.576 -0.811 1.00 63.94 409 GLU A C 1
ATOM 3365 O O . GLU A 1 409 ? 26.813 21.370 -1.070 1.00 63.94 409 GLU A O 1
ATOM 3370 N N . GLY A 1 410 ? 25.596 23.185 -0.523 1.00 73.06 410 GLY A N 1
ATOM 3371 C CA . GLY A 1 410 ? 24.331 22.463 -0.397 1.00 73.06 410 GLY A CA 1
ATOM 3372 C C . GLY A 1 410 ? 23.906 21.710 -1.660 1.00 73.06 410 GLY A C 1
ATOM 3373 O O . GLY A 1 410 ? 24.440 21.898 -2.756 1.00 73.06 410 GLY A O 1
ATOM 3374 N N . CYS A 1 411 ? 22.931 20.819 -1.500 1.00 83.06 411 CYS A N 1
ATOM 3375 C CA . CYS A 1 411 ? 22.489 19.933 -2.569 1.00 83.06 411 CYS A CA 1
ATOM 3376 C C . CYS A 1 411 ? 21.896 20.713 -3.755 1.00 83.06 411 CYS A C 1
ATOM 3378 O O . CYS A 1 411 ? 21.305 21.778 -3.591 1.00 83.06 411 CYS A O 1
ATOM 3380 N N . GLN A 1 412 ? 22.024 20.162 -4.963 1.00 87.00 412 GLN A N 1
ATOM 3381 C CA . GLN A 1 412 ? 21.372 20.698 -6.166 1.00 87.00 412 GLN A CA 1
ATOM 3382 C C . GLN A 1 412 ? 19.888 20.292 -6.208 1.00 87.00 412 GLN A C 1
ATOM 3384 O O . GLN A 1 412 ? 19.531 19.298 -5.587 1.00 87.00 412 GLN A O 1
ATOM 3389 N N . PRO A 1 413 ? 18.996 20.994 -6.928 1.00 89.50 413 PRO A N 1
ATOM 3390 C CA . PRO A 1 413 ? 17.617 20.533 -7.121 1.00 89.50 413 PRO A CA 1
ATOM 3391 C C . PRO A 1 413 ? 17.570 19.273 -7.997 1.00 89.50 413 PRO A C 1
ATOM 3393 O O . PRO A 1 413 ? 18.445 19.057 -8.838 1.00 89.50 413 PRO A O 1
ATOM 3396 N N . TYR A 1 414 ? 16.580 18.408 -7.790 1.00 91.56 414 TYR A N 1
ATOM 3397 C CA . TYR A 1 414 ? 16.247 17.327 -8.717 1.00 91.56 414 TYR A CA 1
ATOM 3398 C C . TYR A 1 414 ? 15.771 17.905 -10.062 1.00 91.56 414 TYR A C 1
ATOM 3400 O O . TYR A 1 414 ? 15.329 19.061 -10.127 1.00 91.56 414 TYR A O 1
ATOM 3408 N N . PRO A 1 415 ? 15.856 17.124 -11.153 1.00 91.06 415 PRO A N 1
ATOM 3409 C CA . PRO A 1 415 ? 15.205 17.476 -12.406 1.00 91.06 415 PRO A CA 1
ATOM 3410 C C . PRO A 1 415 ? 13.707 17.762 -12.209 1.00 91.06 415 PRO A C 1
ATOM 3412 O O . PRO A 1 415 ? 13.055 17.184 -11.341 1.00 91.06 415 PRO A O 1
ATOM 3415 N N . GLU A 1 416 ? 13.149 18.655 -13.022 1.00 86.94 416 GLU A N 1
ATOM 3416 C CA . GLU A 1 416 ? 11.733 19.013 -12.922 1.00 86.94 416 GLU A CA 1
ATOM 3417 C C . GLU A 1 416 ? 10.830 17.839 -13.327 1.00 86.94 416 GLU A C 1
ATOM 3419 O O . GLU A 1 416 ? 11.114 17.103 -14.277 1.00 86.94 416 GLU A O 1
ATOM 3424 N N . THR A 1 417 ? 9.777 17.643 -12.529 1.00 83.19 417 THR A N 1
ATOM 3425 C CA . THR A 1 417 ? 8.902 16.467 -12.558 1.00 83.19 417 THR A CA 1
ATOM 3426 C C . THR A 1 417 ? 7.568 16.827 -13.210 1.00 83.19 417 THR A C 1
ATOM 3428 O O . THR A 1 417 ? 6.950 17.806 -12.793 1.00 83.19 417 THR A O 1
ATOM 3431 N N . PRO A 1 418 ? 7.078 16.051 -14.190 1.00 83.50 418 PRO A N 1
ATOM 3432 C CA . PRO A 1 418 ? 5.741 16.250 -14.743 1.00 83.50 418 PRO A CA 1
ATOM 3433 C C . PRO A 1 418 ? 4.631 15.977 -13.717 1.00 83.50 418 PRO A C 1
ATOM 3435 O O . PRO A 1 418 ? 4.837 15.253 -12.747 1.00 83.50 418 PRO A O 1
ATOM 3438 N N . VAL A 1 419 ? 3.422 16.484 -13.982 1.00 83.00 419 VAL A N 1
ATOM 3439 C CA . VAL A 1 419 ? 2.257 16.416 -13.069 1.00 83.00 419 VAL A CA 1
ATOM 3440 C C . VAL A 1 419 ? 1.937 14.996 -12.584 1.00 83.00 419 VAL A C 1
ATOM 3442 O O . VAL A 1 419 ? 1.532 14.817 -11.443 1.00 83.00 419 VAL A O 1
ATOM 3445 N N . ILE A 1 420 ? 2.145 13.972 -13.419 1.00 85.69 420 ILE A N 1
ATOM 3446 C CA . ILE A 1 420 ? 1.855 12.572 -13.055 1.00 85.69 420 ILE A CA 1
ATOM 3447 C C . ILE A 1 420 ? 2.919 11.926 -12.143 1.00 85.69 420 ILE A C 1
ATOM 3449 O O . ILE A 1 420 ? 2.803 10.743 -11.823 1.00 85.69 420 ILE A O 1
ATOM 3453 N N . GLY A 1 421 ? 3.964 12.669 -11.764 1.00 90.81 421 GLY A N 1
ATOM 3454 C CA . GLY A 1 421 ? 5.005 12.234 -10.836 1.00 90.81 421 GLY A CA 1
ATOM 3455 C C . GLY A 1 421 ? 6.073 11.312 -11.436 1.00 90.81 421 GLY A C 1
ATOM 3456 O O . GLY A 1 421 ? 6.215 11.177 -12.659 1.00 90.81 421 GLY A O 1
ATOM 3457 N N . TRP A 1 422 ? 6.850 10.688 -10.542 1.00 92.62 422 TRP A N 1
ATOM 3458 C CA . TRP A 1 422 ? 7.932 9.756 -10.867 1.00 92.62 422 TRP A CA 1
ATOM 3459 C C . TRP A 1 422 ? 7.505 8.291 -10.786 1.00 92.62 422 TRP A C 1
ATOM 3461 O O . TRP A 1 422 ? 6.858 7.848 -9.838 1.00 92.62 422 TRP A O 1
ATOM 3471 N N . GLY A 1 423 ? 8.005 7.507 -11.734 1.00 91.31 423 GLY A N 1
ATOM 3472 C CA . GLY A 1 423 ? 7.812 6.071 -11.838 1.00 91.31 423 GLY A CA 1
ATOM 3473 C C . GLY A 1 423 ? 6.552 5.672 -12.605 1.00 91.31 423 GLY A C 1
ATOM 3474 O O . GLY A 1 423 ? 5.806 6.517 -13.110 1.00 91.31 423 GLY A O 1
ATOM 3475 N N . PRO A 1 424 ? 6.319 4.357 -12.730 1.00 87.06 424 PRO A N 1
ATOM 3476 C CA . PRO A 1 424 ? 5.122 3.832 -13.365 1.00 87.06 424 PRO A CA 1
ATOM 3477 C C . PRO A 1 424 ? 3.894 4.083 -12.485 1.00 87.06 424 PRO A C 1
ATOM 3479 O O . PRO A 1 424 ? 3.762 3.528 -11.395 1.00 87.06 424 PRO A O 1
ATOM 3482 N N . GLY A 1 425 ? 2.982 4.917 -12.981 1.00 83.00 425 GLY A N 1
ATOM 3483 C CA . GLY A 1 425 ? 1.763 5.310 -12.276 1.00 83.00 425 GLY A CA 1
ATOM 3484 C C . GLY A 1 425 ? 0.474 4.895 -12.984 1.00 83.00 425 GLY A C 1
ATOM 3485 O O . GLY A 1 425 ? 0.458 4.078 -13.909 1.00 83.00 425 GLY A O 1
ATOM 3486 N N . ARG A 1 426 ? -0.632 5.511 -12.561 1.00 81.25 426 ARG A N 1
ATOM 3487 C CA . ARG A 1 426 ? -1.975 5.279 -13.109 1.00 81.25 426 ARG A CA 1
ATOM 3488 C C . ARG A 1 426 ? -2.057 5.535 -14.619 1.00 81.25 426 ARG A C 1
ATOM 3490 O O . ARG A 1 426 ? -2.657 4.728 -15.324 1.00 81.25 426 ARG A O 1
ATOM 3497 N N . ALA A 1 427 ? -1.391 6.576 -15.123 1.00 85.62 427 ALA A N 1
ATOM 3498 C CA . ALA A 1 427 ? -1.369 6.907 -16.552 1.00 85.62 427 ALA A CA 1
ATOM 3499 C C . ALA A 1 427 ? -0.849 5.747 -17.427 1.00 85.62 427 ALA A C 1
ATOM 3501 O O . ALA A 1 427 ? -1.448 5.423 -18.452 1.00 85.62 427 ALA A O 1
ATOM 3502 N N . LEU A 1 428 ? 0.218 5.064 -16.993 1.00 86.00 428 LEU A N 1
ATOM 3503 C CA . LEU A 1 428 ? 0.767 3.888 -17.679 1.00 86.00 428 LEU A CA 1
ATOM 3504 C C . LEU A 1 428 ? -0.230 2.716 -17.708 1.00 86.00 428 LEU A C 1
ATOM 3506 O O . LEU A 1 428 ? -0.330 1.981 -18.690 1.00 86.00 428 LEU A O 1
ATOM 3510 N N . LEU A 1 429 ? -0.981 2.533 -16.624 1.00 82.62 429 LEU A N 1
ATOM 3511 C CA . LEU A 1 429 ? -1.929 1.429 -16.488 1.00 82.62 429 LEU A CA 1
ATOM 3512 C C . LEU A 1 429 ? -3.206 1.667 -17.289 1.00 82.62 429 LEU A C 1
ATOM 3514 O O . LEU A 1 429 ? -3.739 0.718 -17.861 1.00 82.62 429 LEU A O 1
ATOM 3518 N N . GLU A 1 430 ? -3.668 2.916 -17.366 1.00 82.69 430 GLU A N 1
ATOM 3519 C CA . GLU A 1 430 ? -4.835 3.319 -18.157 1.00 82.69 430 GLU A CA 1
ATOM 3520 C C . GLU A 1 430 ? -4.612 3.125 -19.663 1.00 82.69 430 GLU A C 1
ATOM 3522 O O . GLU A 1 430 ? -5.552 2.784 -20.380 1.00 82.69 430 GLU A O 1
ATOM 3527 N N . ILE A 1 431 ? -3.367 3.242 -20.144 1.00 82.62 431 ILE A N 1
ATOM 3528 C CA . ILE A 1 431 ? -3.019 2.887 -21.530 1.00 82.62 431 ILE A CA 1
ATOM 3529 C C . ILE A 1 431 ? -2.812 1.375 -21.742 1.00 82.62 431 ILE A C 1
ATOM 3531 O O . ILE A 1 431 ? -2.536 0.938 -22.859 1.00 82.62 431 ILE A O 1
ATOM 3535 N N . GLY A 1 432 ? -2.949 0.562 -20.689 1.00 79.75 432 GLY A N 1
ATOM 3536 C CA . GLY A 1 432 ? -2.856 -0.896 -20.758 1.00 79.75 432 GLY A CA 1
ATOM 3537 C C . GLY A 1 432 ? -1.430 -1.449 -20.750 1.00 79.75 432 GLY A C 1
ATOM 3538 O O . GLY A 1 432 ? -1.226 -2.564 -21.231 1.00 79.75 432 GLY A O 1
ATOM 3539 N N . MET A 1 433 ? -0.452 -0.711 -20.218 1.00 82.56 433 MET A N 1
ATOM 3540 C CA . MET A 1 433 ? 0.939 -1.161 -20.094 1.00 82.56 433 MET A CA 1
ATOM 3541 C C . MET A 1 433 ? 1.306 -1.480 -18.640 1.00 82.56 433 MET A C 1
ATOM 3543 O O . MET A 1 433 ? 0.718 -0.956 -17.696 1.00 82.56 433 MET A O 1
ATOM 3547 N N . ALA A 1 434 ? 2.286 -2.363 -18.462 1.00 82.62 434 ALA A N 1
ATOM 3548 C CA . ALA A 1 434 ? 2.874 -2.701 -17.171 1.00 82.62 434 ALA A CA 1
ATOM 3549 C C . ALA A 1 434 ? 4.408 -2.567 -17.230 1.00 82.62 434 ALA A C 1
ATOM 3551 O O . ALA A 1 434 ? 5.010 -2.964 -18.235 1.00 82.62 434 ALA A O 1
ATOM 3552 N N . PRO A 1 435 ? 5.058 -2.014 -16.190 1.00 84.00 435 PRO A N 1
ATOM 3553 C CA . PRO A 1 435 ? 6.515 -1.967 -16.107 1.00 84.00 435 PRO A CA 1
ATOM 3554 C C . PRO A 1 435 ? 7.084 -3.379 -15.910 1.00 84.00 435 PRO A C 1
ATOM 3556 O O . PRO A 1 435 ? 6.545 -4.169 -15.141 1.00 84.00 435 PRO A O 1
ATOM 3559 N N . MET A 1 436 ? 8.177 -3.698 -16.607 1.00 80.38 436 MET A N 1
ATOM 3560 C CA . MET A 1 436 ? 8.823 -5.016 -16.541 1.00 80.38 436 MET A CA 1
ATOM 3561 C C . MET A 1 436 ? 10.200 -4.951 -15.892 1.00 80.38 436 MET A C 1
ATOM 3563 O O . MET A 1 436 ? 10.513 -5.803 -15.067 1.00 80.38 436 MET A O 1
ATOM 3567 N N . SER A 1 437 ? 11.026 -3.961 -16.250 1.00 79.62 437 SER A N 1
ATOM 3568 C CA . SER A 1 437 ? 12.369 -3.826 -15.667 1.00 79.62 437 SER A CA 1
ATOM 3569 C C . SER A 1 437 ? 12.394 -2.917 -14.438 1.00 79.62 437 SER A C 1
ATOM 3571 O O . SER A 1 437 ? 12.755 -3.377 -13.360 1.00 79.62 437 SER A O 1
ATOM 3573 N N . HIS A 1 438 ? 11.965 -1.657 -14.565 1.00 83.69 438 HIS A N 1
ATOM 3574 C CA . HIS A 1 438 ? 12.055 -0.663 -13.489 1.00 83.69 438 HIS A CA 1
ATOM 3575 C C . HIS A 1 438 ? 10.674 -0.239 -12.989 1.00 83.69 438 HIS A C 1
ATOM 3577 O O . HIS A 1 438 ? 9.942 0.470 -13.684 1.00 83.69 438 HIS A O 1
ATOM 3583 N N . CYS A 1 439 ? 10.334 -0.669 -11.772 1.00 83.19 439 CYS A N 1
ATOM 3584 C CA . CYS A 1 439 ? 9.040 -0.379 -11.143 1.00 83.19 439 CYS A CA 1
ATOM 3585 C C . CYS A 1 439 ? 9.077 0.809 -10.166 1.00 83.19 439 CYS A C 1
ATOM 3587 O O . CYS A 1 439 ? 8.048 1.198 -9.631 1.00 83.19 439 CYS A O 1
ATOM 3589 N N . THR A 1 440 ? 10.255 1.398 -9.957 1.00 88.69 440 THR A N 1
ATOM 3590 C CA . THR A 1 440 ? 10.496 2.562 -9.094 1.00 88.69 440 THR A CA 1
ATOM 3591 C C . THR A 1 440 ? 10.605 3.848 -9.905 1.00 88.69 440 THR A C 1
ATOM 3593 O O . THR A 1 440 ? 10.823 3.801 -11.110 1.00 88.69 440 THR A O 1
ATOM 3596 N N . GLY A 1 441 ? 10.516 5.011 -9.254 1.00 90.81 441 GLY A N 1
ATOM 3597 C CA . GLY A 1 441 ? 10.764 6.302 -9.912 1.00 90.81 441 GLY A CA 1
ATOM 3598 C C . GLY A 1 441 ? 12.228 6.564 -10.272 1.00 90.81 441 GLY A C 1
ATOM 3599 O O . GLY A 1 441 ? 12.500 7.380 -11.145 1.00 90.81 441 GLY A O 1
ATOM 3600 N N . GLU A 1 442 ? 13.170 5.875 -9.626 1.00 93.44 442 GLU A N 1
ATOM 3601 C CA . GLU A 1 442 ? 14.610 5.999 -9.879 1.00 93.44 442 GLU A CA 1
ATOM 3602 C C . GLU A 1 442 ? 15.121 4.840 -10.739 1.00 93.44 442 GLU A C 1
ATOM 3604 O O . GLU A 1 442 ? 14.738 3.686 -10.530 1.00 93.44 442 GLU A O 1
ATOM 3609 N N . VAL A 1 443 ? 16.022 5.148 -11.674 1.00 93.62 443 VAL A N 1
ATOM 3610 C CA . VAL A 1 443 ? 16.715 4.189 -12.537 1.00 93.62 443 VAL A CA 1
ATOM 3611 C C . VAL A 1 443 ? 18.205 4.504 -12.553 1.00 93.62 443 VAL A C 1
ATOM 3613 O O . VAL A 1 443 ? 18.599 5.639 -12.805 1.00 93.62 443 VAL A O 1
ATOM 3616 N N . LYS A 1 444 ? 19.052 3.498 -12.333 1.00 93.69 444 LYS A N 1
ATOM 3617 C CA . LYS A 1 444 ? 20.513 3.651 -12.390 1.00 93.69 444 LYS A CA 1
ATOM 3618 C C . LYS A 1 444 ? 21.050 3.122 -13.711 1.00 93.69 444 LYS A C 1
ATOM 3620 O O . LYS A 1 444 ? 20.648 2.049 -14.153 1.00 93.69 444 LYS A O 1
ATOM 3625 N N . THR A 1 445 ? 21.966 3.859 -14.330 1.00 92.19 445 THR A N 1
ATOM 3626 C CA . THR A 1 445 ? 22.657 3.377 -15.531 1.00 92.19 445 THR A CA 1
ATOM 3627 C C . THR A 1 445 ? 23.763 2.378 -15.193 1.00 92.19 445 THR A C 1
ATOM 3629 O O . THR A 1 445 ? 24.295 2.373 -14.081 1.00 92.19 445 THR A O 1
ATOM 3632 N N . ASP A 1 446 ? 24.169 1.585 -16.182 1.00 88.38 446 ASP A N 1
ATOM 3633 C CA . ASP A 1 446 ? 25.371 0.752 -16.128 1.00 88.38 446 ASP A CA 1
ATOM 3634 C C . ASP A 1 446 ? 26.674 1.589 -16.091 1.00 88.38 446 ASP A C 1
ATOM 3636 O O . ASP A 1 446 ? 26.662 2.827 -16.105 1.00 88.38 446 ASP A O 1
ATOM 3640 N N . GLU A 1 447 ? 27.825 0.904 -16.075 1.00 83.06 447 GLU A N 1
ATOM 3641 C CA . GLU A 1 447 ? 29.162 1.528 -16.084 1.00 83.06 447 GLU A CA 1
ATOM 3642 C C . GLU A 1 447 ? 29.437 2.409 -17.321 1.00 83.06 447 GLU A C 1
ATOM 3644 O O . GLU A 1 447 ? 30.329 3.260 -17.289 1.00 83.06 447 GLU A O 1
ATOM 3649 N N . ASN A 1 448 ? 28.642 2.246 -18.382 1.00 81.56 448 ASN A N 1
ATOM 3650 C CA . ASN A 1 448 ? 28.735 2.967 -19.649 1.00 81.56 448 ASN A CA 1
ATOM 3651 C C . ASN A 1 448 ? 27.651 4.048 -19.797 1.00 81.56 448 ASN A C 1
ATOM 3653 O O . ASN A 1 448 ? 27.464 4.569 -20.896 1.00 81.56 448 ASN A O 1
ATOM 3657 N N . GLY A 1 449 ? 26.896 4.354 -18.738 1.00 87.44 449 GLY A N 1
ATOM 3658 C CA . GLY A 1 449 ? 25.837 5.361 -18.789 1.00 87.44 449 GLY A CA 1
ATOM 3659 C C . GLY A 1 449 ? 24.603 4.929 -19.580 1.00 87.44 449 GLY A C 1
ATOM 3660 O O . GLY A 1 449 ? 23.885 5.784 -20.095 1.00 87.44 449 GLY A O 1
ATOM 3661 N N . MET A 1 450 ? 24.350 3.628 -19.720 1.00 89.50 450 MET A N 1
ATOM 3662 C CA . MET A 1 450 ? 23.187 3.096 -20.428 1.00 89.50 450 MET A CA 1
ATOM 3663 C C . MET A 1 450 ? 22.179 2.416 -19.516 1.00 89.50 450 MET A C 1
ATOM 3665 O O . MET A 1 450 ? 22.535 1.849 -18.486 1.00 89.50 450 MET A O 1
ATOM 3669 N N . VAL A 1 451 ? 20.917 2.407 -19.942 1.00 92.94 451 VAL A N 1
ATOM 3670 C CA . VAL A 1 451 ? 19.879 1.582 -19.320 1.00 92.94 451 VAL A CA 1
ATOM 3671 C C . VAL A 1 451 ? 18.790 1.190 -20.320 1.00 92.94 451 VAL A C 1
ATOM 3673 O O . VAL A 1 451 ? 18.451 1.966 -21.217 1.00 92.94 451 VAL A O 1
ATOM 3676 N N . GLU A 1 452 ? 18.242 -0.018 -20.162 1.00 92.94 452 GLU A N 1
ATOM 3677 C CA . GLU A 1 452 ? 17.073 -0.496 -20.905 1.00 92.94 452 GLU A CA 1
ATOM 3678 C C . GLU A 1 452 ? 15.827 -0.532 -20.006 1.00 92.94 452 GLU A C 1
ATOM 3680 O O . GLU A 1 452 ? 15.765 -1.236 -18.992 1.00 92.94 452 GLU A O 1
ATOM 3685 N N . ILE A 1 453 ? 14.802 0.226 -20.387 1.00 93.38 453 ILE A N 1
ATOM 3686 C CA . ILE A 1 453 ? 13.537 0.316 -19.656 1.00 93.38 453 ILE A CA 1
ATOM 3687 C C . ILE A 1 453 ? 12.459 -0.390 -20.465 1.00 93.38 453 ILE A C 1
ATOM 3689 O O . ILE A 1 453 ? 12.176 -0.017 -21.601 1.00 93.38 453 ILE A O 1
ATOM 3693 N N . LYS A 1 454 ? 11.873 -1.429 -19.878 1.00 90.12 454 LYS A N 1
ATOM 3694 C CA . LYS A 1 454 ? 11.006 -2.382 -20.560 1.00 90.12 454 LYS A CA 1
ATOM 3695 C C . LYS A 1 454 ? 9.595 -2.335 -19.996 1.00 90.12 454 LYS A C 1
ATOM 3697 O O . LYS A 1 454 ? 9.415 -2.360 -18.777 1.00 90.12 454 LYS A O 1
ATOM 3702 N N . PHE A 1 455 ? 8.615 -2.367 -20.890 1.00 88.25 455 PHE A N 1
ATOM 3703 C CA . PHE A 1 455 ? 7.192 -2.410 -20.583 1.00 88.25 455 PHE A CA 1
ATOM 3704 C C . PHE A 1 455 ? 6.485 -3.480 -21.410 1.00 88.25 455 PHE A C 1
ATOM 3706 O O . PHE A 1 455 ? 6.838 -3.696 -22.568 1.00 88.25 455 PHE A O 1
ATOM 3713 N N . SER A 1 456 ? 5.457 -4.103 -20.838 1.00 83.19 456 SER A N 1
ATOM 3714 C CA . SER A 1 456 ? 4.658 -5.127 -21.513 1.00 83.19 456 SER A CA 1
ATOM 3715 C C . SER A 1 456 ? 3.189 -4.707 -21.637 1.00 83.19 456 SER A C 1
ATOM 3717 O O . SER A 1 456 ? 2.644 -4.108 -20.702 1.00 83.19 456 SER A O 1
ATOM 3719 N N . PRO A 1 457 ? 2.525 -4.998 -22.768 1.00 80.44 457 PRO A N 1
ATOM 3720 C CA . PRO A 1 457 ? 1.088 -4.816 -22.923 1.00 80.44 457 PRO A CA 1
ATOM 3721 C C . PRO A 1 457 ? 0.296 -5.814 -22.062 1.00 80.44 457 PRO A C 1
ATOM 3723 O O . PRO A 1 457 ? 0.569 -7.012 -22.074 1.00 80.44 457 PRO A O 1
ATOM 3726 N N . LYS A 1 458 ? -0.759 -5.352 -21.378 1.00 70.06 458 LYS A N 1
ATOM 3727 C CA . LYS A 1 458 ? -1.677 -6.221 -20.612 1.00 70.06 458 LYS A CA 1
ATOM 3728 C C . LYS A 1 458 ? -2.607 -7.064 -21.491 1.00 70.06 458 LYS A C 1
ATOM 3730 O O . LYS A 1 458 ? -3.137 -8.068 -21.033 1.00 70.06 458 LYS A O 1
ATOM 3735 N N . SER A 1 459 ? -2.835 -6.665 -22.744 1.00 66.44 459 SER A N 1
ATOM 3736 C CA . SER A 1 459 ? -3.681 -7.402 -23.691 1.00 66.44 459 SER A CA 1
ATOM 3737 C C . SER A 1 459 ? -3.011 -7.536 -25.057 1.00 66.44 459 SER A C 1
ATOM 3739 O O . SER A 1 459 ? -2.447 -6.578 -25.596 1.00 66.44 459 SER A O 1
ATOM 3741 N N . ALA A 1 460 ? -3.076 -8.740 -25.630 1.00 52.81 460 ALA A N 1
ATOM 3742 C CA . ALA A 1 460 ? -2.566 -9.020 -26.965 1.00 52.81 460 ALA A CA 1
ATOM 3743 C C . ALA A 1 460 ? -3.444 -8.306 -28.010 1.00 52.81 460 ALA A C 1
ATOM 3745 O O . ALA A 1 460 ? -4.594 -8.678 -28.221 1.00 52.81 460 ALA A O 1
ATOM 3746 N N . GLY A 1 461 ? -2.911 -7.255 -28.640 1.00 53.84 461 GLY A N 1
ATOM 3747 C CA . GLY A 1 461 ? -3.547 -6.560 -29.770 1.00 53.84 461 GLY A CA 1
ATOM 3748 C C . GLY A 1 461 ? -3.919 -5.090 -29.542 1.00 53.84 461 GLY A C 1
ATOM 3749 O O . GLY A 1 461 ? -4.033 -4.353 -30.517 1.00 53.84 461 GLY A O 1
ATOM 3750 N N . GLY A 1 462 ? -4.024 -4.613 -28.295 1.00 53.16 462 GLY A N 1
ATOM 3751 C CA . GLY A 1 462 ? -4.418 -3.221 -28.005 1.00 53.16 462 GLY A CA 1
ATOM 3752 C C . GLY A 1 462 ? -3.341 -2.159 -28.283 1.00 53.16 462 GLY A C 1
ATOM 3753 O O . GLY A 1 462 ? -3.653 -0.982 -28.440 1.00 53.16 462 GLY A O 1
ATOM 3754 N N . LEU A 1 463 ? -2.072 -2.572 -28.371 1.00 55.03 463 LEU A N 1
ATOM 3755 C CA . LEU A 1 463 ? -0.897 -1.689 -28.301 1.00 55.03 463 LEU A CA 1
ATOM 3756 C C . LEU A 1 463 ? -0.040 -1.643 -29.578 1.00 55.03 463 LEU A C 1
ATOM 3758 O O . LEU A 1 463 ? 0.876 -0.829 -29.669 1.00 55.03 463 LEU A O 1
ATOM 3762 N N . ALA A 1 464 ? -0.360 -2.450 -30.599 1.00 55.84 464 ALA A N 1
ATOM 3763 C CA . ALA A 1 464 ? 0.399 -2.513 -31.859 1.00 55.84 464 ALA A CA 1
ATOM 3764 C C . ALA A 1 464 ? 0.357 -1.206 -32.679 1.00 55.84 464 ALA A C 1
ATOM 3766 O O . ALA A 1 464 ? 1.162 -1.009 -33.588 1.00 55.84 464 ALA A O 1
ATOM 3767 N N . ASN A 1 465 ? -0.573 -0.314 -32.337 1.00 64.69 465 ASN A N 1
ATOM 3768 C CA . ASN A 1 465 ? -0.892 0.890 -33.088 1.00 64.69 465 ASN A CA 1
ATOM 3769 C C . ASN A 1 465 ? -0.465 2.193 -32.393 1.00 64.69 465 ASN A C 1
ATOM 3771 O O . ASN A 1 465 ? -0.550 3.246 -33.022 1.00 64.69 465 ASN A O 1
ATOM 3775 N N . LEU A 1 466 ? -0.003 2.148 -31.138 1.00 77.50 466 LEU A N 1
ATOM 3776 C CA . LEU A 1 466 ? 0.446 3.342 -30.418 1.00 77.50 466 LEU A CA 1
ATOM 3777 C C . LEU A 1 466 ? 1.836 3.786 -30.889 1.00 77.50 466 LEU A C 1
ATOM 3779 O O . LEU A 1 466 ? 2.699 2.958 -31.185 1.00 77.50 466 LEU A O 1
ATOM 3783 N N . ALA A 1 467 ? 2.043 5.100 -30.963 1.00 84.00 467 ALA A N 1
ATOM 3784 C CA . ALA A 1 467 ? 3.351 5.690 -31.218 1.00 84.00 467 ALA A CA 1
ATOM 3785 C C . ALA A 1 467 ? 3.957 6.182 -29.901 1.00 84.00 467 ALA A C 1
ATOM 3787 O O . ALA A 1 467 ? 3.323 6.950 -29.172 1.00 84.00 467 ALA A O 1
ATOM 3788 N N . TYR A 1 468 ? 5.179 5.733 -29.619 1.00 87.06 468 TYR A N 1
ATOM 3789 C CA . TYR A 1 468 ? 5.914 6.049 -28.400 1.00 87.06 468 TYR A CA 1
ATOM 3790 C C . TYR A 1 468 ? 7.001 7.073 -28.690 1.00 87.06 468 TYR A C 1
ATOM 3792 O O . TYR A 1 468 ? 7.701 6.978 -29.698 1.00 87.06 468 TYR A O 1
ATOM 3800 N N . THR A 1 469 ? 7.173 8.023 -27.781 1.00 89.69 469 THR A N 1
ATOM 3801 C CA . THR A 1 469 ? 8.289 8.968 -27.810 1.00 89.69 469 THR A CA 1
ATOM 3802 C C . THR A 1 469 ? 8.871 9.106 -26.412 1.00 89.69 469 THR A C 1
ATOM 3804 O O . THR A 1 469 ? 8.199 8.869 -25.409 1.00 89.69 469 THR A O 1
ATOM 3807 N N . ALA A 1 470 ? 10.153 9.443 -26.336 1.00 93.25 470 ALA A N 1
ATOM 3808 C CA . ALA A 1 470 ? 10.850 9.612 -25.075 1.00 93.25 470 ALA A CA 1
ATOM 3809 C C . ALA A 1 470 ? 11.812 10.788 -25.170 1.00 93.25 470 ALA A C 1
ATOM 3811 O O . ALA A 1 470 ? 12.427 11.009 -26.213 1.00 93.25 470 ALA A O 1
ATOM 3812 N N . LYS A 1 471 ? 11.938 11.534 -24.077 1.00 93.19 471 LYS A N 1
ATOM 3813 C CA . LYS A 1 471 ? 12.797 12.713 -23.987 1.00 93.19 471 LYS A CA 1
ATOM 3814 C C . LYS A 1 471 ? 13.637 12.649 -22.725 1.00 93.19 471 LYS A C 1
ATOM 3816 O O . LYS A 1 471 ? 13.119 12.317 -21.661 1.00 93.19 471 LYS A O 1
ATOM 3821 N N . LEU A 1 472 ? 14.922 12.967 -22.852 1.00 94.81 472 LEU A N 1
ATOM 3822 C CA . LEU A 1 472 ? 15.849 13.054 -21.729 1.00 94.81 472 LEU A CA 1
ATOM 3823 C C . LEU A 1 472 ? 16.172 14.522 -21.463 1.00 94.81 472 LEU A C 1
ATOM 3825 O O . LEU A 1 472 ? 16.470 15.261 -22.397 1.00 94.81 472 LEU A O 1
ATOM 3829 N N . TYR A 1 473 ? 16.159 14.930 -20.203 1.00 93.62 473 TYR A N 1
ATOM 3830 C CA . TYR A 1 473 ? 16.433 16.299 -19.794 1.00 93.62 473 TYR A CA 1
ATOM 3831 C C . TYR A 1 473 ? 17.553 16.362 -18.761 1.00 93.62 473 TYR A C 1
ATOM 3833 O O . TYR A 1 473 ? 17.685 15.465 -17.927 1.00 93.62 473 TYR A O 1
ATOM 3841 N N . THR A 1 474 ? 18.335 17.441 -18.789 1.00 90.12 474 THR A N 1
ATOM 3842 C CA . THR A 1 474 ? 19.341 17.732 -17.758 1.00 90.12 474 THR A CA 1
ATOM 3843 C C . THR A 1 474 ? 18.694 17.959 -16.394 1.00 90.12 474 THR A C 1
ATOM 3845 O O . THR A 1 474 ? 17.598 18.517 -16.304 1.00 90.12 474 THR A O 1
ATOM 3848 N N . GLY A 1 475 ? 19.396 17.577 -15.329 1.00 80.50 475 GLY A N 1
ATOM 3849 C CA . GLY A 1 475 ? 19.098 18.051 -13.981 1.00 80.50 475 GLY A CA 1
ATOM 3850 C C . GLY A 1 475 ? 19.551 19.494 -13.741 1.00 80.50 475 GLY A C 1
ATOM 3851 O O . GLY A 1 475 ? 19.971 20.204 -14.658 1.00 80.50 475 GLY A O 1
ATOM 3852 N N . GLY A 1 476 ? 19.474 19.922 -12.479 1.00 74.44 476 GLY A N 1
ATOM 3853 C CA . GLY A 1 476 ? 19.954 21.228 -12.032 1.00 74.44 476 GLY A CA 1
ATOM 3854 C C . GLY A 1 476 ? 18.946 22.370 -12.195 1.00 74.44 476 GLY A C 1
ATOM 3855 O O . GLY A 1 476 ? 17.746 22.168 -12.377 1.00 74.44 476 GLY A O 1
ATOM 3856 N N . VAL A 1 477 ? 19.434 23.610 -12.074 1.00 71.50 477 VAL A N 1
ATOM 3857 C CA . VAL A 1 477 ? 18.565 24.792 -11.920 1.00 71.50 477 VAL A CA 1
ATOM 3858 C C . VAL A 1 477 ? 17.694 25.051 -13.152 1.00 71.50 477 VAL A C 1
ATOM 3860 O O . VAL A 1 477 ? 16.530 25.418 -12.993 1.00 71.50 477 VAL A O 1
ATOM 3863 N N . LYS A 1 478 ? 18.212 24.820 -14.363 1.00 80.38 478 LYS A N 1
ATOM 3864 C CA . LYS A 1 478 ? 17.473 24.976 -15.622 1.00 80.38 478 LYS A CA 1
ATOM 3865 C C . LYS A 1 478 ? 17.414 23.640 -16.356 1.00 80.38 478 LYS A C 1
ATOM 3867 O O . LYS A 1 478 ? 18.447 23.121 -16.768 1.00 80.38 478 LYS A O 1
ATOM 3872 N N . GLN A 1 479 ? 16.206 23.119 -16.548 1.00 83.88 479 GLN A N 1
ATOM 3873 C CA . GLN A 1 479 ? 15.989 21.890 -17.301 1.00 83.88 479 GLN A CA 1
ATOM 3874 C C . GLN A 1 479 ? 16.118 22.176 -18.806 1.00 83.88 479 GLN A C 1
ATOM 3876 O O . GLN A 1 479 ? 15.516 23.116 -19.328 1.00 83.88 479 GLN A O 1
ATOM 3881 N N . THR A 1 480 ? 16.923 21.382 -19.513 1.00 90.88 480 THR A N 1
ATOM 3882 C CA . THR A 1 480 ? 17.073 21.466 -20.975 1.00 90.88 480 THR A CA 1
ATOM 3883 C C . THR A 1 480 ? 16.989 20.077 -21.601 1.00 90.88 480 THR A C 1
ATOM 3885 O O . THR A 1 480 ? 17.521 19.118 -21.043 1.00 90.88 480 THR A O 1
ATOM 3888 N N . GLU A 1 481 ? 16.287 19.951 -22.733 1.00 92.56 481 GLU A N 1
ATOM 3889 C CA . GLU A 1 481 ? 16.176 18.679 -23.461 1.00 92.56 481 GLU A CA 1
ATOM 3890 C C . GLU A 1 481 ? 17.528 18.319 -24.090 1.00 92.56 481 GLU A C 1
ATOM 3892 O O . GLU A 1 481 ? 18.166 19.150 -24.739 1.00 92.56 481 GLU A O 1
ATOM 3897 N N . ILE A 1 482 ? 17.952 17.067 -23.919 1.00 92.75 482 ILE A N 1
ATOM 3898 C CA . ILE A 1 482 ? 19.155 16.515 -24.534 1.00 92.75 482 ILE A CA 1
ATOM 3899 C C . ILE A 1 482 ? 18.711 15.617 -25.697 1.00 92.75 482 ILE A C 1
ATOM 3901 O O . ILE A 1 482 ? 18.251 14.493 -25.461 1.00 92.75 482 ILE A O 1
ATOM 3905 N N . PRO A 1 483 ? 18.845 16.077 -26.953 1.00 91.56 483 PRO A N 1
ATOM 3906 C CA . PRO A 1 483 ? 18.366 15.327 -28.104 1.00 91.56 483 PRO A CA 1
ATOM 3907 C C . PRO A 1 483 ? 19.191 14.059 -28.337 1.00 91.56 483 PRO A C 1
ATOM 3909 O O . PRO A 1 483 ? 20.351 13.949 -27.928 1.00 91.56 483 PRO A O 1
ATOM 3912 N N . ASP A 1 484 ? 18.584 13.113 -29.053 1.00 90.56 484 ASP A N 1
ATOM 3913 C CA . ASP A 1 484 ? 19.232 11.904 -29.560 1.00 90.56 484 ASP A CA 1
ATOM 3914 C C . ASP A 1 484 ? 19.805 10.975 -28.465 1.00 90.56 484 ASP A C 1
ATOM 3916 O O . ASP A 1 484 ? 20.800 10.279 -28.672 1.00 90.56 484 ASP A O 1
ATOM 3920 N N . ARG A 1 485 ? 19.196 10.950 -27.271 1.00 92.31 485 ARG A N 1
ATOM 3921 C CA . ARG A 1 485 ? 19.646 10.122 -26.129 1.00 92.31 485 ARG A CA 1
ATOM 3922 C C . ARG A 1 485 ? 18.784 8.907 -25.838 1.00 92.31 485 ARG A C 1
ATOM 3924 O O . ARG A 1 485 ? 19.212 8.045 -25.072 1.00 92.31 485 ARG A O 1
ATOM 3931 N N . VAL A 1 486 ? 17.604 8.822 -26.439 1.00 94.12 486 VAL A N 1
ATOM 3932 C CA . VAL A 1 486 ? 16.669 7.726 -26.198 1.00 94.12 486 VAL A CA 1
ATOM 3933 C C . VAL A 1 486 ? 16.179 7.187 -27.526 1.00 94.12 486 VAL A C 1
ATOM 3935 O O . VAL A 1 486 ? 15.842 7.942 -28.423 1.00 94.12 486 VAL A O 1
ATOM 3938 N N . VAL A 1 487 ? 16.141 5.874 -27.661 1.00 93.00 487 VAL A N 1
ATOM 3939 C CA . VAL A 1 487 ? 15.529 5.191 -28.806 1.00 93.00 487 VAL A CA 1
ATOM 3940 C C . VAL A 1 487 ? 14.650 4.077 -28.274 1.00 93.00 487 VAL A C 1
ATOM 3942 O O . VAL A 1 487 ? 14.825 3.654 -27.130 1.00 93.00 487 VAL A O 1
ATOM 3945 N N . HIS A 1 488 ? 13.691 3.608 -29.065 1.00 92.38 488 HIS A N 1
ATOM 3946 C CA . HIS A 1 488 ? 12.803 2.544 -28.616 1.00 92.38 488 HIS A CA 1
ATOM 3947 C C . HIS A 1 488 ? 12.623 1.459 -29.668 1.00 92.38 488 HIS A C 1
ATOM 3949 O O . HIS A 1 488 ? 12.689 1.706 -30.871 1.00 92.38 488 HIS A O 1
ATOM 3955 N N . ARG A 1 489 ? 12.369 0.242 -29.199 1.00 89.75 489 ARG A N 1
ATOM 3956 C CA . ARG A 1 489 ? 12.122 -0.941 -30.026 1.00 89.75 489 ARG A CA 1
ATOM 3957 C C . ARG A 1 489 ? 10.983 -1.767 -29.444 1.00 89.75 489 ARG A C 1
ATOM 3959 O O . ARG A 1 489 ? 10.636 -1.614 -28.274 1.00 89.75 489 ARG A O 1
ATOM 3966 N N . VAL A 1 490 ? 10.405 -2.635 -30.271 1.00 83.38 490 VAL A N 1
ATOM 3967 C CA . VAL A 1 490 ? 9.385 -3.595 -29.831 1.00 83.38 490 VAL A CA 1
ATOM 3968 C C . VAL A 1 490 ? 9.888 -5.008 -30.082 1.00 83.38 490 VAL A C 1
ATOM 3970 O O . VAL A 1 490 ? 10.174 -5.361 -31.224 1.00 83.38 490 VAL A O 1
ATOM 3973 N N . GLU A 1 491 ? 9.973 -5.813 -29.028 1.00 80.38 491 GLU A N 1
ATOM 3974 C CA . GLU A 1 491 ? 10.472 -7.191 -29.062 1.00 80.38 491 GLU A CA 1
ATOM 3975 C C . GLU A 1 491 ? 9.490 -8.108 -28.341 1.00 80.38 491 GLU A C 1
ATOM 3977 O O . GLU A 1 491 ? 9.158 -7.871 -27.184 1.00 80.38 491 GLU A O 1
ATOM 3982 N N . ASN A 1 492 ? 9.007 -9.158 -29.013 1.00 74.06 492 ASN A N 1
ATOM 3983 C CA . ASN A 1 492 ? 8.033 -10.106 -28.446 1.00 74.06 492 ASN A CA 1
ATOM 3984 C C . ASN A 1 492 ? 6.775 -9.435 -27.848 1.00 74.06 492 ASN A C 1
ATOM 3986 O O . ASN A 1 492 ? 6.178 -9.945 -26.905 1.00 74.06 492 ASN A O 1
ATOM 3990 N N . GLY A 1 493 ? 6.379 -8.279 -28.395 1.00 75.69 493 GLY A N 1
ATOM 3991 C CA . GLY A 1 493 ? 5.257 -7.471 -27.906 1.00 75.69 493 GLY A CA 1
ATOM 3992 C C . GLY A 1 493 ? 5.616 -6.463 -26.810 1.00 75.69 493 GLY A C 1
ATOM 3993 O O . GLY A 1 493 ? 4.818 -5.567 -26.553 1.00 75.69 493 GLY A O 1
ATOM 3994 N N . ASP A 1 494 ? 6.808 -6.545 -26.221 1.00 82.75 494 ASP A N 1
ATOM 3995 C CA . ASP A 1 494 ? 7.278 -5.619 -25.192 1.00 82.75 494 ASP A CA 1
ATOM 3996 C C . ASP A 1 494 ? 7.915 -4.373 -25.820 1.00 82.75 494 ASP A C 1
ATOM 3998 O O . ASP A 1 494 ? 8.670 -4.471 -26.788 1.00 82.75 494 ASP A O 1
ATOM 4002 N N . VAL A 1 495 ? 7.648 -3.201 -25.248 1.00 87.69 495 VAL A N 1
ATOM 4003 C CA . VAL A 1 495 ? 8.274 -1.930 -25.638 1.00 87.69 495 VAL A CA 1
ATOM 4004 C C . VAL A 1 495 ? 9.511 -1.716 -24.777 1.00 87.69 495 VAL A C 1
ATOM 4006 O O . VAL A 1 495 ? 9.427 -1.753 -23.549 1.00 87.69 495 VAL A O 1
ATOM 4009 N N . ILE A 1 496 ? 10.658 -1.485 -25.411 1.00 90.94 496 ILE A N 1
ATOM 4010 C CA . ILE A 1 496 ? 11.937 -1.285 -24.729 1.00 90.94 496 ILE A CA 1
ATOM 4011 C C . ILE A 1 496 ? 12.516 0.062 -25.145 1.00 90.94 496 ILE A C 1
ATOM 4013 O O . ILE A 1 496 ? 12.729 0.301 -26.333 1.00 90.94 496 ILE A O 1
ATOM 4017 N N . PHE A 1 497 ? 12.780 0.925 -24.168 1.00 94.06 497 PHE A N 1
ATOM 4018 C CA . PHE A 1 497 ? 13.471 2.199 -24.333 1.00 94.06 497 PHE A CA 1
ATOM 4019 C C . PHE A 1 497 ? 14.940 2.040 -23.945 1.00 94.06 497 PHE A C 1
ATOM 4021 O O . PHE A 1 497 ? 15.255 1.659 -22.818 1.00 94.06 497 PHE A O 1
ATOM 4028 N N . ASN A 1 498 ? 15.841 2.360 -24.867 1.00 93.75 498 ASN A N 1
ATOM 4029 C CA . ASN A 1 498 ? 17.279 2.380 -24.649 1.00 93.75 498 ASN A CA 1
ATOM 4030 C C . ASN A 1 498 ? 17.720 3.816 -24.377 1.00 93.75 498 ASN A C 1
ATOM 4032 O O . ASN A 1 498 ? 17.658 4.663 -25.269 1.00 93.75 498 ASN A O 1
ATOM 4036 N N . VAL A 1 499 ? 18.207 4.083 -23.171 1.00 94.69 499 VAL A N 1
ATOM 4037 C CA . VAL A 1 499 ? 18.616 5.420 -22.725 1.00 94.69 499 VAL A CA 1
ATOM 4038 C C . VAL A 1 499 ? 20.137 5.492 -22.647 1.00 94.69 499 VAL A C 1
ATOM 4040 O O . VAL A 1 499 ? 20.776 4.568 -22.145 1.00 94.69 499 VAL A O 1
ATOM 4043 N N . ARG A 1 500 ? 20.716 6.599 -23.124 1.00 91.81 500 ARG A N 1
ATOM 4044 C CA . ARG A 1 500 ? 22.138 6.940 -22.989 1.00 91.81 500 ARG A CA 1
ATOM 4045 C C . ARG A 1 500 ? 22.306 8.257 -22.247 1.00 91.81 500 ARG A C 1
ATOM 4047 O O . ARG A 1 500 ? 22.128 9.329 -22.826 1.00 91.81 500 ARG A O 1
ATOM 4054 N N . ALA A 1 501 ? 22.693 8.177 -20.982 1.00 92.06 501 ALA A N 1
ATOM 4055 C CA . ALA A 1 501 ? 23.129 9.342 -20.232 1.00 92.06 501 ALA A CA 1
ATOM 4056 C C . ALA A 1 501 ? 24.458 9.863 -20.816 1.00 92.06 501 ALA A C 1
ATOM 4058 O O . ALA A 1 501 ? 25.310 9.049 -21.167 1.00 92.06 501 ALA A O 1
ATOM 4059 N N . PRO A 1 502 ? 24.672 11.183 -20.939 1.00 89.00 502 PRO A N 1
ATOM 4060 C CA . PRO A 1 502 ? 25.908 11.739 -21.501 1.00 89.00 502 PRO A CA 1
ATOM 4061 C C . PRO A 1 502 ? 27.081 11.853 -20.512 1.00 89.00 502 PRO A C 1
ATOM 4063 O O . PRO A 1 502 ? 28.224 11.617 -20.904 1.00 89.00 502 PRO A O 1
ATOM 4066 N N . TRP A 1 503 ? 26.814 12.201 -19.250 1.00 89.12 503 TRP A N 1
ATOM 4067 C CA . TRP A 1 503 ? 27.813 12.411 -18.190 1.00 89.12 503 TRP A CA 1
ATOM 4068 C C . TRP A 1 503 ? 27.356 11.779 -16.863 1.00 89.12 503 TRP A C 1
ATOM 4070 O O . TRP A 1 503 ? 26.349 11.062 -16.819 1.00 89.12 503 TRP A O 1
ATOM 4080 N N . ARG A 1 504 ? 28.148 11.964 -15.800 1.00 91.81 504 ARG A N 1
ATOM 4081 C CA . ARG A 1 504 ? 27.790 11.615 -14.420 1.00 91.81 504 ARG A CA 1
ATOM 4082 C C . ARG A 1 504 ? 26.900 12.702 -13.827 1.00 91.81 504 ARG A C 1
ATOM 4084 O O . ARG A 1 504 ? 27.430 13.668 -13.291 1.00 91.81 504 ARG A O 1
ATOM 4091 N N . GLU A 1 505 ? 25.589 12.530 -13.925 1.00 90.88 505 GLU A N 1
ATOM 4092 C CA . GLU A 1 505 ? 24.576 13.429 -13.361 1.00 90.88 505 GLU A CA 1
ATOM 4093 C C . GLU A 1 505 ? 23.243 12.687 -13.148 1.00 90.88 505 GLU A C 1
ATOM 4095 O O . GLU A 1 505 ? 23.125 11.483 -13.402 1.00 90.88 505 GLU A O 1
ATOM 4100 N N . GLU A 1 506 ? 22.243 13.432 -12.684 1.00 93.31 506 GLU A N 1
ATOM 4101 C CA . GLU A 1 506 ? 20.840 13.039 -12.595 1.00 93.31 506 GLU A CA 1
ATOM 4102 C C . GLU A 1 506 ? 20.052 13.667 -13.757 1.00 93.31 506 GLU A C 1
ATOM 4104 O O . GLU A 1 506 ? 20.169 14.866 -14.020 1.00 93.31 506 GLU A O 1
ATOM 4109 N N . TYR A 1 507 ? 19.229 12.871 -14.438 1.00 94.12 507 TYR A N 1
ATOM 4110 C CA . TYR A 1 507 ? 18.435 13.295 -15.595 1.00 94.12 507 TYR A CA 1
ATOM 4111 C C . TYR A 1 507 ? 16.956 12.972 -15.399 1.00 94.12 507 TYR A C 1
ATOM 4113 O O . TYR A 1 507 ? 16.622 11.983 -14.747 1.00 94.12 507 TYR A O 1
ATOM 4121 N N . ALA A 1 508 ? 16.071 13.749 -16.024 1.00 95.50 508 ALA A N 1
ATOM 4122 C CA . ALA A 1 508 ? 14.666 13.365 -16.151 1.00 95.50 508 ALA A CA 1
ATOM 4123 C C . ALA A 1 508 ? 14.448 12.636 -17.474 1.00 95.50 508 ALA A C 1
ATOM 4125 O O . ALA A 1 508 ? 14.718 13.190 -18.540 1.00 95.50 508 ALA A O 1
ATOM 4126 N N . LEU A 1 509 ? 13.936 11.413 -17.422 1.00 96.12 509 LEU A N 1
ATOM 4127 C CA . LEU A 1 509 ? 13.416 10.715 -18.590 1.00 96.12 509 LEU A CA 1
ATOM 4128 C C . LEU A 1 509 ? 11.896 10.819 -18.593 1.00 96.12 509 LEU A C 1
ATOM 4130 O O . LEU A 1 509 ? 11.257 10.297 -17.685 1.00 96.12 509 LEU A O 1
ATOM 4134 N N . HIS A 1 510 ? 11.325 11.432 -19.624 1.00 95.06 510 HIS A N 1
ATOM 4135 C CA . HIS A 1 510 ? 9.880 11.532 -19.813 1.00 95.06 510 HIS A CA 1
ATOM 4136 C C . HIS A 1 510 ? 9.443 10.636 -20.969 1.00 95.06 510 HIS A C 1
ATOM 4138 O O . HIS A 1 510 ? 9.976 10.748 -22.078 1.00 95.06 510 HIS A O 1
ATOM 4144 N N . LEU A 1 511 ? 8.475 9.756 -20.717 1.00 94.56 511 LEU A N 1
ATOM 4145 C CA . LEU A 1 511 ? 7.922 8.835 -21.707 1.00 94.56 511 LEU A CA 1
ATOM 4146 C C . LEU A 1 511 ? 6.518 9.278 -22.105 1.00 94.56 511 LEU A C 1
ATOM 4148 O O . LEU A 1 511 ? 5.687 9.600 -21.252 1.00 94.56 511 LEU A O 1
ATOM 4152 N N . PHE A 1 512 ? 6.243 9.254 -23.404 1.00 92.06 512 PHE A N 1
ATOM 4153 C CA . PHE A 1 512 ? 4.979 9.688 -23.975 1.00 92.06 512 PHE A CA 1
ATOM 4154 C C . PHE A 1 512 ? 4.409 8.654 -24.943 1.00 92.06 512 PHE A C 1
ATOM 4156 O O . PHE A 1 512 ? 5.128 7.853 -25.548 1.00 92.06 512 PHE A O 1
ATOM 4163 N N . CYS A 1 513 ? 3.094 8.709 -25.117 1.00 89.31 513 CYS A N 1
ATOM 4164 C CA . CYS A 1 513 ? 2.350 7.857 -26.027 1.00 89.31 513 CYS A CA 1
ATOM 4165 C C . CYS A 1 513 ? 1.277 8.657 -26.776 1.00 89.31 513 CYS A C 1
ATOM 4167 O O . CYS A 1 513 ? 0.650 9.560 -26.224 1.00 89.31 513 CYS A O 1
ATOM 4169 N N . SER A 1 514 ? 1.027 8.300 -28.035 1.00 85.81 514 SER A N 1
ATOM 4170 C CA . SER A 1 514 ? -0.038 8.882 -28.859 1.00 85.81 514 SER A CA 1
ATOM 4171 C C . SER A 1 514 ? -0.821 7.805 -29.615 1.00 85.81 514 SER A C 1
ATOM 4173 O O . SER A 1 514 ? -0.269 6.786 -30.047 1.00 85.81 514 SER A O 1
ATOM 4175 N N . LYS A 1 515 ? -2.134 8.023 -29.763 1.00 77.75 515 LYS A N 1
ATOM 4176 C CA . LYS A 1 515 ? -3.014 7.172 -30.576 1.00 77.75 515 LYS A CA 1
ATOM 4177 C C . LYS A 1 515 ? -2.932 7.594 -32.048 1.00 77.75 515 LYS A C 1
ATOM 4179 O O . LYS A 1 515 ? -2.949 8.791 -32.338 1.00 77.75 515 LYS A O 1
ATOM 4184 N N . PRO A 1 516 ? -2.891 6.648 -32.999 1.00 64.81 516 PRO A N 1
ATOM 4185 C CA . PRO A 1 516 ? -2.772 6.984 -34.411 1.00 64.81 516 PRO A CA 1
ATOM 4186 C C . PRO A 1 516 ? -4.030 7.707 -34.902 1.00 64.81 516 PRO A C 1
ATOM 4188 O O . PRO A 1 516 ? -5.149 7.271 -34.643 1.00 64.81 516 PRO A O 1
ATOM 4191 N N . GLY A 1 517 ? -3.838 8.817 -35.618 1.00 59.56 517 GLY A N 1
ATOM 4192 C CA . GLY A 1 517 ? -4.920 9.614 -36.206 1.00 59.56 517 GLY A CA 1
ATOM 4193 C C . GLY A 1 517 ? -5.535 10.677 -35.286 1.00 59.56 517 GLY A C 1
ATOM 4194 O O . GLY A 1 517 ? -6.302 11.504 -35.775 1.00 59.56 517 GLY A O 1
ATOM 4195 N N . GLN A 1 518 ? -5.185 10.722 -33.995 1.00 61.25 518 GLN A N 1
ATOM 4196 C CA . GLN A 1 518 ? -5.530 11.854 -33.128 1.00 61.25 518 GLN A CA 1
ATOM 4197 C C . GLN A 1 518 ? -4.475 12.958 -33.269 1.00 61.25 518 GLN A C 1
ATOM 4199 O O . GLN A 1 518 ? -3.284 12.698 -33.147 1.00 61.25 518 GLN A O 1
ATOM 4204 N N . LYS A 1 519 ? -4.916 14.199 -33.515 1.00 56.06 519 LYS A N 1
ATOM 4205 C CA . LYS A 1 519 ? -4.052 15.397 -33.576 1.00 56.06 519 LYS A CA 1
ATOM 4206 C C . LYS A 1 519 ? -3.644 15.936 -32.194 1.00 56.06 519 LYS A C 1
ATOM 4208 O O . LYS A 1 519 ? -3.041 17.001 -32.125 1.00 56.06 519 LYS A O 1
ATOM 4213 N N . ASN A 1 520 ? -4.013 15.250 -31.116 1.00 64.38 520 ASN A N 1
ATOM 4214 C CA . ASN A 1 520 ? -3.741 15.709 -29.757 1.00 64.38 520 ASN A CA 1
ATOM 4215 C C . ASN A 1 520 ? -2.253 15.564 -29.419 1.00 64.38 520 ASN A C 1
ATOM 4217 O O . ASN A 1 520 ? -1.553 14.729 -29.998 1.00 64.38 520 ASN A O 1
ATOM 4221 N N . GLU A 1 521 ? -1.790 16.364 -28.460 1.00 75.81 521 GLU A N 1
ATOM 4222 C CA . GLU A 1 521 ? -0.433 16.258 -27.933 1.00 75.81 521 GLU A CA 1
ATOM 4223 C C . GLU A 1 521 ? -0.158 14.858 -27.349 1.00 75.81 521 GLU A C 1
ATOM 4225 O O . GLU A 1 521 ? -1.074 14.212 -26.824 1.00 75.81 521 GLU A O 1
ATOM 4230 N N . PRO A 1 522 ? 1.091 14.358 -27.440 1.00 84.94 522 PRO A N 1
ATOM 4231 C CA . PRO A 1 522 ? 1.477 13.092 -26.830 1.00 84.94 522 PRO A CA 1
ATOM 4232 C C . PRO A 1 522 ? 1.189 13.095 -25.326 1.00 84.94 522 PRO A C 1
ATOM 4234 O O . PRO A 1 522 ? 1.635 13.978 -24.598 1.00 84.94 522 PRO A O 1
ATOM 4237 N N . GLN A 1 523 ? 0.487 12.075 -24.842 1.00 89.19 523 GLN A N 1
ATOM 4238 C CA . GLN A 1 523 ? 0.185 11.929 -23.423 1.00 89.19 523 GLN A CA 1
ATOM 4239 C C . GLN A 1 523 ? 1.436 11.451 -22.678 1.00 89.19 523 GLN A C 1
ATOM 4241 O O . GLN A 1 523 ? 2.039 10.456 -23.081 1.00 89.19 523 GLN A O 1
ATOM 4246 N N . ASN A 1 524 ? 1.817 12.124 -21.588 1.00 92.69 524 ASN A N 1
ATOM 4247 C CA . ASN A 1 524 ? 2.869 11.650 -20.685 1.00 92.69 524 ASN A CA 1
ATOM 4248 C C . ASN A 1 524 ? 2.363 10.428 -19.903 1.00 92.69 524 ASN A C 1
ATOM 4250 O O . ASN A 1 524 ? 1.251 10.452 -19.376 1.00 92.69 524 ASN A O 1
ATOM 4254 N N . ILE A 1 525 ? 3.147 9.349 -19.872 1.00 92.31 525 ILE A N 1
ATOM 4255 C CA . ILE A 1 525 ? 2.699 8.049 -19.335 1.00 92.31 525 ILE A CA 1
ATOM 4256 C C . ILE A 1 525 ? 3.554 7.535 -18.181 1.00 92.31 525 ILE A C 1
ATOM 4258 O O . ILE A 1 525 ? 3.061 6.764 -17.362 1.00 92.31 525 ILE A O 1
ATOM 4262 N N . CYS A 1 526 ? 4.827 7.926 -18.116 1.00 93.62 526 CYS A N 1
ATOM 4263 C CA . CYS A 1 526 ? 5.761 7.494 -17.081 1.00 93.62 526 CYS A CA 1
ATOM 4264 C C . CYS A 1 526 ? 7.005 8.384 -17.115 1.00 93.62 526 CYS A C 1
ATOM 4266 O O . CYS A 1 526 ? 7.460 8.759 -18.199 1.00 93.62 526 CYS A O 1
ATOM 4268 N N . ASN A 1 527 ? 7.590 8.662 -15.951 1.00 95.25 527 ASN A N 1
ATOM 4269 C CA . ASN A 1 527 ? 8.817 9.450 -15.839 1.00 95.25 527 ASN A CA 1
ATOM 4270 C C . ASN A 1 527 ? 9.827 8.741 -14.937 1.00 95.25 527 ASN A C 1
ATOM 4272 O O . ASN A 1 527 ? 9.424 8.071 -13.993 1.00 95.25 527 ASN A O 1
ATOM 4276 N N . TYR A 1 528 ? 11.125 8.892 -15.187 1.00 95.88 528 TYR A N 1
ATOM 4277 C CA . TYR A 1 528 ? 12.167 8.320 -14.329 1.00 95.88 528 TYR A CA 1
ATOM 4278 C C . TYR A 1 528 ? 13.283 9.313 -14.042 1.00 95.88 528 TYR A C 1
ATOM 4280 O O . TYR A 1 528 ? 13.765 9.991 -14.953 1.00 95.88 528 TYR A O 1
ATOM 4288 N N . LEU A 1 529 ? 13.740 9.332 -12.792 1.00 95.81 529 LEU A N 1
ATOM 4289 C CA . LEU A 1 529 ? 15.005 9.934 -12.411 1.00 95.81 529 LEU A CA 1
ATOM 4290 C C . LEU A 1 529 ? 16.121 8.972 -12.821 1.00 95.81 529 LEU A C 1
ATOM 4292 O O . LEU A 1 529 ? 16.306 7.924 -12.204 1.00 95.81 529 LEU A O 1
ATOM 4296 N N . VAL A 1 530 ? 16.849 9.307 -13.882 1.00 95.44 530 VAL A N 1
ATOM 4297 C CA . VAL A 1 530 ? 17.969 8.503 -14.378 1.00 95.44 530 VAL A CA 1
ATOM 4298 C C . VAL A 1 530 ? 19.254 8.986 -13.717 1.00 95.44 530 VAL A C 1
ATOM 4300 O O . VAL A 1 530 ? 19.732 10.082 -14.003 1.00 95.44 530 VAL A O 1
ATOM 4303 N N . VAL A 1 531 ? 19.826 8.161 -12.846 1.00 94.38 531 VAL A N 1
ATOM 4304 C CA . VAL A 1 531 ? 21.072 8.439 -12.127 1.00 94.38 531 VAL A CA 1
ATOM 4305 C C . VAL A 1 531 ? 22.231 7.763 -12.850 1.00 94.38 531 VAL A C 1
ATOM 4307 O O . VAL A 1 531 ? 22.292 6.535 -12.950 1.00 94.38 531 VAL A O 1
ATOM 4310 N N . SER A 1 532 ? 23.171 8.567 -13.341 1.00 93.00 532 SER A N 1
ATOM 4311 C CA . SER A 1 532 ? 24.342 8.093 -14.072 1.00 93.00 532 SER A CA 1
ATOM 4312 C C . SER A 1 532 ? 25.623 8.295 -13.278 1.00 93.00 532 SER A C 1
ATOM 4314 O O . SER A 1 532 ? 25.914 9.392 -12.807 1.00 93.00 532 SER A O 1
ATOM 4316 N N . ASN A 1 533 ? 26.432 7.238 -13.185 1.00 87.69 533 ASN A N 1
ATOM 4317 C CA . ASN A 1 533 ? 27.730 7.240 -12.498 1.00 87.69 533 ASN A CA 1
ATOM 4318 C C . ASN A 1 533 ? 28.923 7.009 -13.441 1.00 87.69 533 ASN A C 1
ATOM 4320 O O . ASN A 1 533 ? 30.028 6.701 -12.988 1.00 87.69 533 ASN A O 1
ATOM 4324 N N . GLN A 1 534 ? 28.715 7.141 -14.752 1.00 82.06 534 GLN A N 1
ATOM 4325 C CA . GLN A 1 534 ? 29.750 6.870 -15.749 1.00 82.06 534 GLN A CA 1
ATOM 4326 C C . GLN A 1 534 ? 30.947 7.827 -15.648 1.00 82.06 534 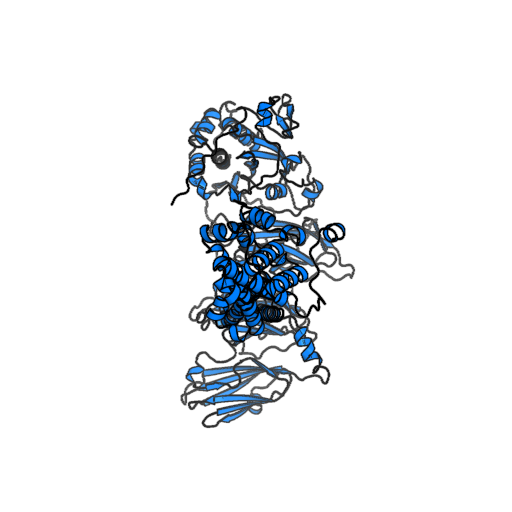GLN A C 1
ATOM 4328 O O . GLN A 1 534 ? 30.811 8.998 -15.300 1.00 82.06 534 GLN A O 1
ATOM 4333 N N . LYS A 1 535 ? 32.140 7.338 -15.998 1.00 77.38 535 LYS A N 1
ATOM 4334 C CA . LYS A 1 535 ? 33.384 8.130 -15.930 1.00 77.38 535 LYS A CA 1
ATOM 4335 C C . LYS A 1 535 ? 33.714 8.881 -17.218 1.00 77.38 535 LYS A C 1
ATOM 4337 O O . LYS A 1 535 ? 34.486 9.834 -17.184 1.00 77.38 535 LYS A O 1
ATOM 4342 N N . HIS A 1 536 ? 33.172 8.430 -18.344 1.00 78.06 536 HIS A N 1
ATOM 4343 C CA . HIS A 1 536 ? 33.489 8.947 -19.671 1.00 78.06 536 HIS A CA 1
ATOM 4344 C C . HIS A 1 536 ? 32.235 9.494 -20.349 1.00 78.06 536 HIS A C 1
ATOM 4346 O O . HIS A 1 536 ? 31.122 9.103 -20.010 1.00 78.06 536 HIS A O 1
ATOM 4352 N N . HIS A 1 537 ? 32.432 10.400 -21.306 1.00 80.94 537 HIS A N 1
ATOM 4353 C CA . HIS A 1 537 ? 31.345 10.914 -22.130 1.00 80.94 537 HIS A CA 1
ATOM 4354 C C . HIS A 1 537 ? 30.774 9.805 -23.019 1.00 80.94 537 HIS A C 1
ATOM 4356 O O . HIS A 1 537 ? 31.520 9.188 -23.784 1.00 80.94 537 HIS A O 1
ATOM 4362 N N . ASN A 1 538 ? 29.458 9.607 -22.981 1.00 77.62 538 ASN A N 1
ATOM 4363 C CA . ASN A 1 538 ? 28.777 8.682 -23.882 1.00 77.62 538 ASN A CA 1
ATOM 4364 C C . ASN A 1 538 ? 28.221 9.415 -25.113 1.00 77.62 538 ASN A C 1
ATOM 4366 O O . ASN A 1 538 ? 27.609 10.481 -25.004 1.00 77.62 538 ASN A O 1
ATOM 4370 N N . GLY A 1 539 ? 28.424 8.844 -26.302 1.00 79.94 539 GLY A N 1
ATOM 4371 C CA . GLY A 1 539 ? 27.933 9.397 -27.567 1.00 79.94 539 GLY A CA 1
ATOM 4372 C C . GLY A 1 539 ? 26.406 9.353 -27.682 1.00 79.94 539 GLY A C 1
ATOM 4373 O O . GLY A 1 539 ? 25.750 8.482 -27.104 1.00 79.94 539 GLY A O 1
ATOM 4374 N N . SER A 1 540 ? 25.827 10.292 -28.435 1.00 88.19 540 SER A N 1
ATOM 4375 C CA . SER A 1 540 ? 24.399 10.259 -28.771 1.00 88.19 540 SER A CA 1
ATOM 4376 C C . SER A 1 540 ? 24.090 9.120 -29.743 1.00 88.19 540 SER A C 1
ATOM 4378 O O . SER A 1 540 ? 24.973 8.603 -30.431 1.00 88.19 540 SER A O 1
ATOM 4380 N N . TYR A 1 541 ? 22.819 8.750 -29.837 1.00 91.00 541 TYR A N 1
ATOM 4381 C CA . TYR A 1 541 ? 22.345 7.962 -30.962 1.00 91.00 541 TYR A CA 1
ATOM 4382 C C . TYR A 1 541 ? 22.405 8.781 -32.266 1.00 91.00 541 TYR A C 1
ATOM 4384 O O . TYR A 1 541 ? 22.446 10.017 -32.236 1.00 91.00 541 TYR A O 1
ATOM 4392 N N . PRO A 1 542 ? 22.434 8.114 -33.431 1.00 89.31 542 PRO A N 1
ATOM 4393 C CA . PRO A 1 542 ? 22.338 8.782 -34.721 1.00 89.31 542 PRO A CA 1
ATOM 4394 C C . PRO A 1 542 ? 20.999 9.515 -34.878 1.00 89.31 542 PRO A C 1
ATOM 4396 O O . PRO A 1 542 ? 19.934 8.990 -34.543 1.00 89.31 542 PRO A O 1
ATOM 4399 N N . LYS A 1 543 ? 21.050 10.716 -35.460 1.00 86.88 543 LYS A N 1
ATOM 4400 C CA . LYS A 1 543 ? 19.855 11.508 -35.783 1.00 86.88 543 LYS A CA 1
ATOM 4401 C C . LYS A 1 543 ? 18.923 10.742 -36.727 1.00 86.88 543 LYS A C 1
ATOM 4403 O O . LYS A 1 543 ? 19.386 10.098 -37.669 1.00 86.88 543 LYS A O 1
ATOM 4408 N N . GLY A 1 544 ? 17.611 10.857 -36.505 1.00 83.56 544 GLY A N 1
ATOM 4409 C CA . GLY A 1 544 ? 16.577 10.243 -37.357 1.00 83.56 544 GLY A CA 1
ATOM 4410 C C . GLY A 1 544 ? 16.174 8.807 -36.990 1.00 83.56 544 GLY A C 1
ATOM 4411 O O . GLY A 1 544 ? 15.487 8.157 -37.781 1.00 83.56 544 GLY A O 1
ATOM 4412 N N . PHE A 1 545 ? 16.592 8.335 -35.809 1.00 87.50 545 PHE A N 1
ATOM 4413 C CA . PHE A 1 545 ? 16.267 7.016 -35.238 1.00 87.50 545 PHE A CA 1
ATOM 4414 C C . PHE A 1 545 ? 15.480 7.106 -33.914 1.00 87.50 545 PHE A C 1
ATOM 4416 O O . PHE A 1 545 ? 15.477 6.166 -33.128 1.00 87.50 545 PHE A O 1
ATOM 4423 N N . GLN A 1 546 ? 14.840 8.249 -33.648 1.00 81.19 546 GLN A N 1
ATOM 4424 C CA . GLN A 1 546 ? 14.015 8.455 -32.446 1.00 81.19 546 GLN A CA 1
ATOM 4425 C C . GLN A 1 546 ? 12.648 7.746 -32.548 1.00 81.19 546 GLN A C 1
ATOM 4427 O O . GLN A 1 546 ? 12.010 7.459 -31.534 1.00 81.19 546 GLN A O 1
ATOM 4432 N N . ASP A 1 547 ? 12.223 7.439 -33.777 1.00 80.19 547 ASP A N 1
ATOM 4433 C CA . ASP A 1 547 ? 11.063 6.597 -34.065 1.00 80.19 547 ASP A CA 1
ATOM 4434 C C . ASP A 1 547 ? 11.335 5.121 -33.722 1.00 80.19 547 ASP A C 1
ATOM 4436 O O . ASP A 1 547 ? 12.440 4.734 -33.339 1.00 80.19 547 ASP A O 1
ATOM 4440 N N . LYS A 1 548 ? 10.315 4.269 -33.882 1.00 86.88 548 LYS A N 1
ATOM 4441 C CA . LYS A 1 548 ? 10.408 2.831 -33.605 1.00 86.88 548 LYS A CA 1
ATOM 4442 C C . LYS A 1 548 ? 11.539 2.181 -34.413 1.00 86.88 548 LYS A C 1
ATOM 4444 O O . LYS A 1 548 ? 11.473 2.122 -35.642 1.00 86.88 548 LYS A O 1
ATOM 4449 N N . LEU A 1 549 ? 12.523 1.614 -33.716 1.00 90.12 549 LEU A N 1
ATOM 4450 C CA . LEU A 1 549 ? 13.532 0.737 -34.304 1.00 90.12 549 LEU A CA 1
ATOM 4451 C C . LEU A 1 549 ? 12.918 -0.614 -34.680 1.00 90.12 549 LEU A C 1
ATOM 4453 O O . LEU A 1 549 ? 12.017 -1.127 -34.007 1.00 90.12 549 LEU A O 1
ATOM 4457 N N . GLY A 1 550 ? 13.465 -1.227 -35.723 1.00 89.19 550 GLY A N 1
ATOM 4458 C CA . GLY A 1 550 ? 13.004 -2.504 -36.241 1.00 89.19 550 GLY A CA 1
ATOM 4459 C C . GLY A 1 550 ? 12.135 -2.365 -37.501 1.00 89.19 550 GLY A C 1
ATOM 4460 O O . GLY A 1 550 ? 12.354 -1.435 -38.287 1.00 89.19 550 GLY A O 1
ATOM 4461 N N . PRO A 1 551 ? 11.174 -3.283 -37.721 1.00 87.69 551 PRO A N 1
ATOM 4462 C CA . PRO A 1 551 ? 10.356 -3.302 -38.927 1.00 87.69 551 PRO A CA 1
ATOM 4463 C C . PRO A 1 551 ? 9.381 -2.123 -38.957 1.00 87.69 551 PRO A C 1
ATOM 4465 O O . PRO A 1 551 ? 8.742 -1.795 -37.946 1.00 87.69 551 PRO A O 1
ATOM 4468 N N . SER A 1 552 ? 9.224 -1.522 -40.136 1.00 86.25 552 SER A N 1
ATOM 4469 C CA . SER A 1 552 ? 8.189 -0.521 -40.391 1.00 86.25 552 SER A CA 1
ATOM 4470 C C . SER A 1 552 ? 6.786 -1.140 -40.377 1.00 86.25 552 SER A C 1
ATOM 4472 O O . SER A 1 552 ? 6.621 -2.362 -40.390 1.00 86.25 552 SER A O 1
ATOM 4474 N N . LYS A 1 553 ? 5.744 -0.297 -40.354 1.00 79.31 553 LYS A N 1
ATOM 4475 C CA . LYS A 1 553 ? 4.342 -0.762 -40.347 1.00 79.31 553 LYS A CA 1
ATOM 4476 C C . LYS A 1 553 ? 4.010 -1.657 -41.546 1.00 79.31 553 LYS A C 1
ATOM 4478 O O . LYS A 1 553 ? 3.292 -2.636 -41.379 1.00 79.31 553 LYS A O 1
ATOM 4483 N N . ASN A 1 554 ? 4.594 -1.362 -42.706 1.00 80.50 554 ASN A N 1
ATOM 4484 C CA . ASN A 1 554 ? 4.329 -2.069 -43.959 1.00 80.50 554 ASN A CA 1
ATOM 4485 C C . ASN A 1 554 ? 5.357 -3.180 -44.235 1.00 80.50 554 ASN A C 1
ATOM 4487 O O . ASN A 1 554 ? 5.335 -3.778 -45.305 1.00 80.50 554 ASN A O 1
ATOM 4491 N N . PHE A 1 555 ? 6.260 -3.493 -43.293 1.00 85.00 555 PHE A N 1
ATOM 4492 C CA . PHE A 1 555 ? 7.358 -4.448 -43.500 1.00 85.00 555 PHE A CA 1
ATOM 4493 C C . PHE A 1 555 ? 6.899 -5.802 -44.070 1.00 85.00 555 PHE A C 1
ATOM 4495 O O . PHE A 1 555 ? 7.525 -6.340 -44.982 1.00 85.00 555 PHE A O 1
ATOM 4502 N N . ASN A 1 556 ? 5.770 -6.325 -43.583 1.00 82.25 556 ASN A N 1
ATOM 4503 C CA . ASN A 1 556 ? 5.235 -7.612 -44.032 1.00 82.25 556 ASN A CA 1
ATOM 4504 C C . ASN A 1 556 ? 4.773 -7.595 -45.503 1.00 82.25 556 ASN A C 1
ATOM 4506 O O . ASN A 1 556 ? 4.784 -8.635 -46.160 1.00 82.25 556 ASN A O 1
ATOM 4510 N N . GLU A 1 557 ? 4.399 -6.435 -46.047 1.00 83.81 557 GLU A N 1
ATOM 4511 C CA . GLU A 1 557 ? 3.943 -6.290 -47.438 1.00 83.81 557 GLU A CA 1
ATOM 4512 C C . GLU A 1 557 ? 5.100 -6.433 -48.436 1.00 83.81 557 GLU A C 1
ATOM 4514 O O . GLU A 1 557 ? 4.918 -6.946 -49.546 1.00 83.81 557 GLU A O 1
ATOM 4519 N N . PHE A 1 558 ? 6.310 -6.071 -47.999 1.00 84.12 558 PHE A N 1
ATOM 4520 C CA . PHE A 1 558 ? 7.549 -6.217 -48.758 1.00 84.12 558 PHE A CA 1
ATOM 4521 C C . PHE A 1 558 ? 7.991 -7.682 -48.903 1.00 84.12 558 PHE A C 1
ATOM 4523 O O . PHE A 1 558 ? 8.814 -7.981 -49.759 1.00 84.12 558 PHE A O 1
ATOM 4530 N N . GLY A 1 559 ? 7.436 -8.629 -48.134 1.00 84.31 559 GLY A N 1
ATOM 4531 C CA . GLY A 1 559 ? 7.771 -10.053 -48.270 1.00 84.31 559 GLY A CA 1
ATOM 4532 C C . GLY A 1 559 ? 9.222 -10.380 -47.896 1.00 84.31 559 GLY A C 1
ATOM 4533 O O . GLY A 1 559 ? 9.823 -11.274 -48.503 1.00 84.31 559 GLY A O 1
ATOM 4534 N N . LEU A 1 560 ? 9.768 -9.632 -46.930 1.00 87.88 560 LEU A N 1
ATOM 4535 C CA . LEU A 1 560 ? 11.105 -9.799 -46.365 1.00 87.88 560 LEU A CA 1
ATOM 4536 C C . LEU A 1 560 ? 11.053 -10.499 -45.003 1.00 87.88 560 LEU A C 1
ATOM 4538 O O . LEU A 1 560 ? 10.105 -10.338 -44.240 1.00 87.88 560 LEU A O 1
ATOM 4542 N N . THR A 1 561 ? 12.100 -11.241 -44.657 1.00 89.50 561 THR A N 1
ATOM 4543 C CA . THR A 1 561 ? 12.302 -11.811 -43.315 1.00 89.50 561 THR A CA 1
ATOM 4544 C C . THR A 1 561 ? 13.748 -11.571 -42.876 1.00 89.50 561 THR A C 1
ATOM 4546 O O . THR A 1 561 ? 14.653 -12.036 -43.567 1.00 89.50 561 THR A O 1
ATOM 4549 N N . PRO A 1 562 ? 13.998 -10.826 -41.782 1.00 89.81 562 PRO A N 1
ATOM 4550 C CA . PRO A 1 562 ? 15.347 -10.433 -41.380 1.00 89.81 562 PRO A CA 1
ATOM 4551 C C . PRO A 1 562 ? 16.049 -11.542 -40.582 1.00 89.81 562 PRO A C 1
ATOM 4553 O O . PRO A 1 562 ? 15.414 -12.240 -39.793 1.00 89.81 562 PRO A O 1
ATOM 4556 N N . SER A 1 563 ? 17.373 -11.652 -40.703 1.00 86.62 563 SER A N 1
ATOM 4557 C CA . SER A 1 563 ? 18.203 -12.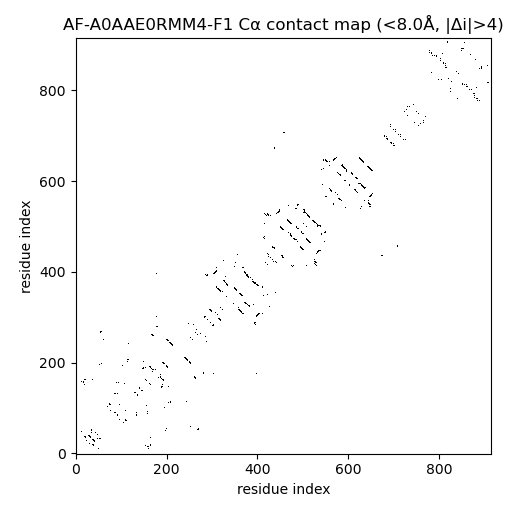510 -39.845 1.00 86.62 563 SER A CA 1
ATOM 4558 C C . SER A 1 563 ? 18.326 -11.956 -38.424 1.00 86.62 563 SER A C 1
ATOM 4560 O O . SER A 1 563 ? 18.372 -12.714 -37.458 1.00 86.62 563 SER A O 1
ATOM 4562 N N . HIS A 1 564 ? 18.324 -10.626 -38.286 1.00 83.31 564 HIS A N 1
ATOM 4563 C CA . HIS A 1 564 ? 18.312 -9.919 -37.008 1.00 83.31 564 HIS A CA 1
ATOM 4564 C C . HIS A 1 564 ? 16.960 -9.245 -36.793 1.00 83.31 564 HIS A C 1
ATOM 4566 O O . HIS A 1 564 ? 16.647 -8.230 -37.419 1.00 83.31 564 HIS A O 1
ATOM 4572 N N . VAL A 1 565 ? 16.163 -9.810 -35.887 1.00 83.88 565 VAL A N 1
ATOM 4573 C CA . VAL A 1 565 ? 14.815 -9.312 -35.576 1.00 83.88 565 VAL A CA 1
ATOM 4574 C C . VAL A 1 565 ? 14.873 -8.025 -34.744 1.00 83.88 565 VAL A C 1
ATOM 4576 O O . VAL A 1 565 ? 14.087 -7.106 -34.973 1.00 83.88 565 VAL A O 1
ATOM 4579 N N . SER A 1 566 ? 15.827 -7.915 -33.815 1.00 86.19 566 SER A N 1
ATOM 4580 C CA . SER A 1 566 ? 15.990 -6.703 -33.008 1.00 86.19 566 SER A CA 1
ATOM 4581 C C . SER A 1 566 ? 16.510 -5.538 -33.844 1.00 86.19 566 SER A C 1
ATOM 4583 O O . SER A 1 566 ? 17.511 -5.665 -34.544 1.00 86.19 566 SER A O 1
ATOM 4585 N N . GLY A 1 567 ? 15.867 -4.376 -33.711 1.00 87.88 567 GLY A N 1
ATOM 4586 C CA . GLY A 1 567 ? 16.379 -3.116 -34.250 1.00 87.88 567 GLY A CA 1
ATOM 4587 C C . GLY A 1 567 ? 17.607 -2.575 -33.503 1.00 87.88 567 GLY A C 1
ATOM 4588 O O . GLY A 1 567 ? 18.158 -1.566 -33.926 1.00 87.88 567 GLY A O 1
ATOM 4589 N N . MET A 1 568 ? 18.041 -3.206 -32.408 1.00 91.38 568 MET A N 1
ATOM 4590 C CA . MET A 1 568 ? 19.235 -2.828 -31.650 1.00 91.38 568 MET A CA 1
ATOM 4591 C C . MET A 1 568 ? 20.264 -3.961 -31.713 1.00 91.38 568 MET A C 1
ATOM 4593 O O . MET A 1 568 ? 19.966 -5.105 -31.381 1.00 91.38 568 MET A O 1
ATOM 4597 N N . ILE A 1 569 ? 21.485 -3.651 -32.139 1.00 90.44 569 ILE A N 1
ATOM 4598 C CA . ILE A 1 569 ? 22.575 -4.615 -32.304 1.00 90.44 569 ILE A CA 1
ATOM 4599 C C . ILE A 1 569 ? 23.766 -4.132 -31.488 1.00 90.44 569 ILE A C 1
ATOM 4601 O O . ILE A 1 569 ? 24.261 -3.033 -31.708 1.00 90.44 569 ILE A O 1
ATOM 4605 N N . TYR A 1 570 ? 24.257 -4.968 -30.579 1.00 89.75 570 TYR A N 1
ATOM 4606 C CA . TYR A 1 570 ? 25.495 -4.720 -29.845 1.00 89.75 570 TYR A CA 1
ATOM 4607 C C . TYR A 1 570 ? 26.612 -5.562 -30.456 1.00 89.75 570 TYR A C 1
ATOM 4609 O O . TYR A 1 570 ? 26.431 -6.760 -30.670 1.00 89.75 570 TYR A O 1
ATOM 4617 N N . THR A 1 571 ? 27.757 -4.950 -30.750 1.00 89.38 571 THR A N 1
ATOM 4618 C CA . THR A 1 571 ? 28.887 -5.640 -31.385 1.00 89.38 571 THR A CA 1
ATOM 4619 C C . THR A 1 571 ? 30.226 -5.156 -30.841 1.00 89.38 571 THR A C 1
ATOM 4621 O O . THR A 1 571 ? 30.403 -3.980 -30.517 1.00 89.38 571 THR A O 1
ATOM 4624 N N . ASP A 1 572 ? 31.194 -6.064 -30.765 1.00 89.06 572 ASP A N 1
ATOM 4625 C CA . ASP A 1 572 ? 32.596 -5.755 -30.482 1.00 89.06 572 ASP A CA 1
ATOM 4626 C C . ASP A 1 572 ? 33.525 -5.932 -31.689 1.00 89.06 572 ASP A C 1
ATOM 4628 O O . ASP A 1 572 ? 34.722 -5.634 -31.612 1.00 89.06 572 ASP A O 1
ATOM 4632 N N . VAL A 1 573 ? 32.959 -6.348 -32.823 1.00 89.25 573 VAL A N 1
ATOM 4633 C CA . VAL A 1 573 ? 33.636 -6.445 -34.115 1.00 89.25 573 VAL A CA 1
ATOM 4634 C C . VAL A 1 573 ? 33.301 -5.247 -34.998 1.00 89.25 573 VAL A C 1
ATOM 4636 O O . VAL A 1 573 ? 32.222 -4.659 -34.909 1.00 89.25 573 VAL A O 1
ATOM 4639 N N . ASP A 1 574 ? 34.249 -4.892 -35.858 1.00 88.62 574 ASP A N 1
ATOM 4640 C CA . ASP A 1 574 ? 34.191 -3.755 -36.776 1.00 88.62 574 ASP A CA 1
ATOM 4641 C C . ASP A 1 574 ? 33.445 -4.053 -38.087 1.00 88.62 574 ASP A C 1
ATOM 4643 O O . ASP A 1 574 ? 33.327 -3.171 -38.933 1.00 88.62 574 ASP A O 1
ATOM 4647 N N . GLU A 1 575 ? 32.909 -5.261 -38.274 1.00 92.19 575 GLU A N 1
ATOM 4648 C CA . GLU A 1 575 ? 32.061 -5.617 -39.415 1.00 92.19 575 GLU A CA 1
ATOM 4649 C C . GLU A 1 575 ? 30.835 -6.414 -38.942 1.00 92.19 575 GLU A C 1
ATOM 4651 O O . GLU A 1 575 ? 30.964 -7.439 -38.275 1.00 92.19 575 GLU A O 1
ATOM 4656 N N . VAL A 1 576 ? 29.635 -5.955 -39.304 1.00 92.56 576 VAL A N 1
ATOM 4657 C CA . VAL A 1 576 ? 28.357 -6.622 -39.003 1.00 92.56 576 VAL A CA 1
ATOM 4658 C C . VAL A 1 576 ? 27.707 -7.078 -40.302 1.00 92.56 576 VAL A C 1
ATOM 4660 O O . VAL A 1 576 ? 27.631 -6.315 -41.263 1.00 92.56 576 VAL A O 1
ATOM 4663 N N . THR A 1 577 ? 27.222 -8.320 -40.333 1.00 92.81 577 THR A N 1
ATOM 4664 C CA . THR A 1 577 ? 26.497 -8.880 -41.481 1.00 92.81 577 THR A CA 1
ATOM 4665 C C . THR A 1 577 ? 25.026 -9.064 -41.128 1.00 92.81 577 THR A C 1
ATOM 4667 O O . THR A 1 577 ? 24.704 -9.770 -40.180 1.00 92.81 577 THR A O 1
ATOM 4670 N N . LEU A 1 578 ? 24.137 -8.457 -41.910 1.00 92.50 578 LEU A N 1
ATOM 4671 C CA . LEU A 1 578 ? 22.686 -8.618 -41.835 1.00 92.50 578 LEU A CA 1
ATOM 4672 C C . LEU A 1 578 ? 22.212 -9.346 -43.091 1.00 92.50 578 LEU A C 1
ATOM 4674 O O . LEU A 1 578 ? 22.739 -9.082 -44.172 1.00 92.50 578 LEU A O 1
ATOM 4678 N N . SER A 1 579 ? 21.209 -10.214 -42.988 1.00 91.19 579 SER A N 1
ATOM 4679 C CA . SER A 1 579 ? 20.572 -10.789 -44.171 1.00 91.19 579 SER A CA 1
ATOM 4680 C C . SER A 1 579 ? 19.053 -10.719 -44.111 1.00 91.19 579 SER A C 1
ATOM 4682 O O . SER A 1 579 ? 18.458 -10.647 -43.038 1.00 91.19 579 SER A O 1
ATOM 4684 N N . PHE A 1 580 ? 18.425 -10.674 -45.281 1.00 91.44 580 PHE A N 1
ATOM 4685 C CA . PHE A 1 580 ? 16.980 -10.685 -45.450 1.00 91.44 580 PHE A CA 1
ATOM 4686 C C . PHE A 1 580 ? 16.612 -11.745 -46.475 1.00 91.44 580 PHE A C 1
ATOM 4688 O O . PHE A 1 580 ? 17.005 -11.642 -47.637 1.00 91.44 580 PHE A O 1
ATOM 4695 N N . GLN A 1 581 ? 15.817 -12.728 -46.072 1.00 90.62 581 GLN A N 1
ATOM 4696 C CA . GLN A 1 581 ? 15.161 -13.613 -47.027 1.00 90.62 581 GLN A CA 1
ATOM 4697 C C . GLN A 1 581 ? 14.066 -12.829 -47.743 1.00 90.62 581 GLN A C 1
ATOM 4699 O O . GLN A 1 581 ? 13.316 -12.097 -47.095 1.00 90.62 581 GLN A O 1
ATOM 4704 N N . LYS A 1 582 ? 13.975 -12.964 -49.067 1.00 89.00 582 LYS A N 1
ATOM 4705 C CA . LYS A 1 582 ? 12.972 -12.274 -49.883 1.00 89.00 582 LYS A CA 1
ATOM 4706 C C . LYS A 1 582 ? 12.133 -13.267 -50.676 1.00 89.00 582 LYS A C 1
ATOM 4708 O O . LYS A 1 582 ? 12.631 -14.266 -51.182 1.00 89.00 582 LYS A O 1
ATOM 4713 N N . THR A 1 583 ? 10.850 -12.955 -50.807 1.00 87.06 583 THR A N 1
ATOM 4714 C CA . THR A 1 583 ? 9.882 -13.743 -51.595 1.00 87.06 583 THR A CA 1
ATOM 4715 C C . THR A 1 583 ? 9.466 -13.049 -52.892 1.00 87.06 583 THR A C 1
ATOM 4717 O O . THR A 1 583 ? 8.795 -13.646 -53.732 1.00 87.06 583 THR A O 1
ATOM 4720 N N . LYS A 1 584 ? 9.843 -11.776 -53.056 1.00 84.94 584 LYS A N 1
ATOM 4721 C CA . LYS A 1 584 ? 9.501 -10.912 -54.190 1.00 84.94 584 LYS A CA 1
ATOM 4722 C C . LYS A 1 584 ? 10.684 -10.006 -54.526 1.00 84.94 584 LYS A C 1
ATOM 4724 O O . LYS A 1 584 ? 11.586 -9.818 -53.709 1.00 84.94 584 LYS A O 1
ATOM 4729 N N . TYR A 1 585 ? 10.669 -9.433 -55.727 1.00 83.81 585 TYR A N 1
ATOM 4730 C CA . TYR A 1 585 ? 11.630 -8.402 -56.114 1.00 83.81 585 TYR A CA 1
ATOM 4731 C C . TYR A 1 585 ? 11.382 -7.104 -55.336 1.00 83.81 585 TYR A C 1
ATOM 4733 O O . TYR A 1 585 ? 10.237 -6.673 -55.201 1.00 83.81 585 TYR A O 1
ATOM 4741 N N . ILE A 1 586 ? 12.458 -6.482 -54.850 1.00 85.75 586 ILE A N 1
ATOM 4742 C CA . ILE A 1 586 ? 12.428 -5.207 -54.129 1.00 85.75 586 ILE A CA 1
ATOM 4743 C C . ILE A 1 586 ? 13.686 -4.432 -54.493 1.00 85.75 586 ILE A C 1
ATOM 4745 O O . ILE A 1 586 ? 14.796 -4.962 -54.398 1.00 85.75 586 ILE A O 1
ATOM 4749 N N . ASP A 1 587 ? 13.520 -3.167 -54.855 1.00 85.94 587 ASP A N 1
ATOM 4750 C CA . ASP A 1 587 ? 14.642 -2.245 -54.960 1.00 85.94 587 ASP A CA 1
ATOM 4751 C C . ASP A 1 587 ? 14.918 -1.604 -53.591 1.00 85.94 587 ASP A C 1
ATOM 4753 O O . ASP A 1 587 ? 14.004 -1.057 -52.973 1.00 85.94 587 ASP A O 1
ATOM 4757 N N . LEU A 1 588 ? 16.163 -1.690 -53.106 1.00 87.25 588 LEU A N 1
ATOM 4758 C CA . LEU A 1 588 ? 16.570 -1.230 -51.772 1.00 87.25 588 LEU A CA 1
ATOM 4759 C C . LEU A 1 588 ? 17.569 -0.075 -51.837 1.00 87.25 588 LEU A C 1
ATOM 4761 O O . LEU A 1 588 ? 18.567 -0.132 -52.557 1.00 87.25 588 LEU A O 1
ATOM 4765 N N . SER A 1 589 ? 17.369 0.894 -50.950 1.00 88.69 589 SER A N 1
ATOM 4766 C CA . SER A 1 589 ? 18.297 1.970 -50.621 1.00 88.69 589 SER A CA 1
ATOM 4767 C C . SER A 1 589 ? 18.720 1.845 -49.156 1.00 88.69 589 SER A C 1
ATOM 4769 O O . SER A 1 589 ? 17.880 1.783 -48.258 1.00 88.69 589 SER A O 1
ATOM 4771 N N . ILE A 1 590 ? 20.028 1.778 -48.904 1.00 90.38 590 ILE A N 1
ATOM 4772 C CA . ILE A 1 590 ? 20.599 1.569 -47.568 1.00 90.38 590 ILE A CA 1
ATOM 4773 C C . ILE A 1 590 ? 21.430 2.796 -47.203 1.00 90.38 590 ILE A C 1
ATOM 4775 O O . ILE A 1 590 ? 22.353 3.159 -47.931 1.00 90.38 590 ILE A O 1
ATOM 4779 N N . ASN A 1 591 ? 21.123 3.412 -46.062 1.00 89.44 591 ASN A N 1
ATOM 4780 C CA . ASN A 1 591 ? 21.831 4.583 -45.557 1.00 89.44 591 ASN A CA 1
ATOM 4781 C C . ASN A 1 591 ? 22.432 4.293 -44.183 1.00 89.44 591 ASN A C 1
ATOM 4783 O O . ASN A 1 591 ? 21.718 3.874 -43.273 1.00 89.44 591 ASN A O 1
ATOM 4787 N N . LEU A 1 592 ? 23.733 4.550 -44.042 1.00 90.25 592 LEU A N 1
ATOM 4788 C CA . LEU A 1 592 ? 24.462 4.474 -42.778 1.00 90.25 592 LEU A CA 1
ATOM 4789 C C . LEU A 1 592 ? 24.747 5.890 -42.264 1.00 90.25 592 LEU A C 1
ATOM 4791 O O . LEU A 1 592 ? 25.228 6.738 -43.016 1.00 90.25 592 LEU A O 1
ATOM 4795 N N . SER A 1 593 ? 24.473 6.143 -40.989 1.00 88.81 593 SER A N 1
ATOM 4796 C CA . SER A 1 593 ? 24.764 7.407 -40.307 1.00 88.81 593 SER A CA 1
ATOM 4797 C C . SER A 1 593 ? 25.337 7.174 -38.904 1.00 88.81 593 SER A C 1
ATOM 4799 O O . SER A 1 593 ? 25.323 6.056 -38.395 1.00 88.81 593 SER A O 1
ATOM 4801 N N . GLY A 1 594 ? 25.855 8.228 -38.267 1.00 82.31 594 GLY A N 1
ATOM 4802 C CA . GLY A 1 594 ? 26.480 8.148 -36.938 1.00 82.31 594 GLY A CA 1
ATOM 4803 C C . GLY A 1 594 ? 28.008 8.012 -36.981 1.00 82.31 594 GLY A C 1
ATOM 4804 O O . GLY A 1 594 ? 28.602 7.892 -38.049 1.00 82.31 594 GLY A O 1
ATOM 4805 N N . GLY A 1 595 ? 28.653 8.105 -35.814 1.00 65.44 595 GLY A N 1
ATOM 4806 C CA . GLY A 1 595 ? 30.099 7.897 -35.646 1.00 65.44 595 GLY A CA 1
ATOM 4807 C C . GLY A 1 595 ? 31.033 8.745 -36.520 1.00 65.44 595 GLY A C 1
ATOM 4808 O O . GLY A 1 595 ? 31.977 8.200 -37.080 1.00 65.44 595 GLY A O 1
ATOM 4809 N N . GLU A 1 596 ? 30.767 10.052 -36.649 1.00 70.25 596 GLU A N 1
ATOM 4810 C CA . GLU A 1 596 ? 31.540 11.017 -37.469 1.00 70.25 596 GLU A CA 1
ATOM 4811 C C . GLU A 1 596 ? 31.629 10.688 -38.978 1.00 70.25 596 GLU A C 1
ATOM 4813 O O . GLU A 1 596 ? 32.390 11.317 -39.716 1.00 70.25 596 GLU A O 1
ATOM 4818 N N . ILE A 1 597 ? 30.823 9.743 -39.480 1.00 79.12 597 ILE A N 1
ATOM 4819 C CA . ILE A 1 597 ? 30.801 9.373 -40.900 1.00 79.12 597 ILE A CA 1
ATOM 4820 C C . ILE A 1 597 ? 30.251 10.532 -41.746 1.00 79.12 597 ILE A C 1
ATOM 4822 O O . ILE A 1 597 ? 29.126 10.997 -41.541 1.00 79.12 597 ILE A O 1
ATOM 4826 N N . LYS A 1 598 ? 31.011 10.958 -42.763 1.00 76.31 598 LYS A N 1
ATOM 4827 C CA . LYS A 1 598 ? 30.508 11.849 -43.819 1.00 76.31 598 LYS A CA 1
ATOM 4828 C C . LYS A 1 598 ? 29.587 11.074 -44.758 1.00 76.31 598 LYS A C 1
ATOM 4830 O O . LYS A 1 598 ? 29.884 9.943 -45.135 1.00 76.31 598 LYS A O 1
ATOM 4835 N N . GLN A 1 599 ? 28.515 11.713 -45.222 1.00 70.31 599 GLN A N 1
ATOM 4836 C CA . GLN A 1 599 ? 27.529 11.088 -46.115 1.00 70.31 599 GLN A CA 1
ATOM 4837 C C . GLN A 1 599 ? 28.153 10.513 -47.404 1.00 70.31 599 GLN A C 1
ATOM 4839 O O . GLN A 1 599 ? 27.704 9.487 -47.904 1.00 70.31 599 GLN A O 1
ATOM 4844 N N . THR A 1 600 ? 29.236 11.118 -47.902 1.00 73.94 600 THR A N 1
ATOM 4845 C CA . THR A 1 600 ? 29.996 10.641 -49.071 1.00 73.94 600 THR A CA 1
ATOM 4846 C C . THR A 1 600 ? 30.742 9.326 -48.834 1.00 73.94 600 THR A C 1
ATOM 4848 O O . THR A 1 600 ? 30.988 8.585 -49.784 1.00 73.94 600 THR A O 1
ATOM 4851 N N . ASP A 1 601 ? 31.101 9.029 -47.584 1.00 79.12 601 ASP A N 1
ATOM 4852 C CA . ASP A 1 601 ? 31.889 7.852 -47.208 1.00 79.12 601 ASP A CA 1
ATOM 4853 C C . ASP A 1 601 ? 31.005 6.685 -46.740 1.00 79.12 601 ASP A C 1
ATOM 4855 O O . ASP A 1 601 ? 31.425 5.530 -46.815 1.00 79.12 601 ASP A O 1
ATOM 4859 N N . ALA A 1 602 ? 29.756 6.958 -46.343 1.00 80.88 602 ALA A N 1
ATOM 4860 C CA . ALA A 1 602 ? 28.797 5.959 -45.867 1.00 80.88 602 ALA A CA 1
ATOM 4861 C C . ALA A 1 602 ? 28.576 4.807 -46.866 1.00 80.88 602 ALA A C 1
ATOM 4863 O O . ALA A 1 602 ? 28.565 3.641 -46.474 1.00 80.88 602 ALA A O 1
ATOM 4864 N N . HIS A 1 603 ? 28.480 5.110 -48.166 1.00 81.38 603 HIS A N 1
ATOM 4865 C CA . HIS A 1 603 ? 28.292 4.092 -49.207 1.00 81.38 603 HIS A CA 1
ATOM 4866 C C . HIS A 1 603 ? 29.487 3.137 -49.353 1.00 81.38 603 HIS A C 1
ATOM 4868 O O . HIS A 1 603 ? 29.305 2.009 -49.796 1.00 81.38 603 HIS A O 1
ATOM 4874 N N . ARG A 1 604 ? 30.705 3.551 -48.969 1.00 85.50 604 ARG A N 1
ATOM 4875 C CA . ARG A 1 604 ? 31.915 2.705 -49.041 1.00 85.50 604 ARG A CA 1
ATOM 4876 C C . ARG A 1 604 ? 32.010 1.709 -47.888 1.00 85.50 604 ARG A C 1
ATOM 4878 O O . ARG A 1 604 ? 32.765 0.745 -47.971 1.00 85.50 604 ARG A O 1
ATOM 4885 N N . LEU A 1 605 ? 31.270 1.962 -46.812 1.00 88.50 605 LEU A N 1
ATOM 4886 C CA . LEU A 1 605 ? 31.235 1.127 -45.614 1.00 88.50 605 LEU A CA 1
ATOM 4887 C C . LEU A 1 605 ? 30.175 0.026 -45.702 1.00 88.50 605 LEU A C 1
ATOM 4889 O O . LEU A 1 605 ? 30.138 -0.845 -44.837 1.00 88.50 605 LEU A O 1
ATOM 4893 N N . ILE A 1 606 ? 29.331 0.049 -46.736 1.00 91.31 606 ILE A N 1
ATOM 4894 C CA . ILE A 1 606 ? 28.251 -0.912 -46.936 1.00 91.31 606 ILE A CA 1
ATOM 4895 C C . ILE A 1 606 ? 28.543 -1.735 -48.188 1.00 91.31 606 ILE A C 1
ATOM 4897 O O . ILE A 1 606 ? 28.704 -1.193 -49.278 1.00 91.31 606 ILE A O 1
ATOM 4901 N N . THR A 1 607 ? 28.566 -3.057 -48.048 1.00 91.31 607 THR A N 1
ATOM 4902 C CA . THR A 1 607 ? 28.580 -3.985 -49.185 1.00 91.31 607 THR A CA 1
ATOM 4903 C C . THR A 1 607 ? 27.254 -4.729 -49.230 1.00 91.31 607 THR A C 1
ATOM 4905 O O . THR A 1 607 ? 26.858 -5.339 -48.239 1.00 91.31 607 THR A O 1
ATOM 4908 N N . ARG A 1 608 ? 26.568 -4.684 -50.375 1.00 90.50 608 ARG A N 1
ATOM 4909 C CA . ARG A 1 608 ? 25.314 -5.408 -50.619 1.00 90.50 608 ARG A CA 1
ATOM 4910 C C . ARG A 1 608 ? 25.557 -6.526 -51.624 1.00 90.50 608 ARG A C 1
ATOM 4912 O O . ARG A 1 608 ? 26.102 -6.278 -52.696 1.00 90.50 608 ARG A O 1
ATOM 4919 N N . GLN A 1 609 ? 25.089 -7.720 -51.296 1.00 90.06 609 GLN A N 1
ATOM 4920 C CA . GLN A 1 609 ? 24.964 -8.841 -52.216 1.00 90.06 609 GLN A CA 1
ATOM 4921 C C . GLN A 1 609 ? 23.488 -9.222 -52.305 1.00 90.06 609 GLN A C 1
ATOM 4923 O O . GLN A 1 609 ? 22.836 -9.417 -51.284 1.00 90.06 609 GLN A O 1
ATOM 4928 N N . ASP A 1 610 ? 22.958 -9.288 -53.522 1.00 87.88 610 ASP A N 1
ATOM 4929 C CA . ASP A 1 610 ? 21.547 -9.566 -53.776 1.00 87.88 610 ASP A CA 1
ATOM 4930 C C . ASP A 1 610 ? 21.429 -10.807 -54.667 1.00 87.88 610 ASP A C 1
ATOM 4932 O O . ASP A 1 610 ? 21.971 -10.835 -55.772 1.00 87.88 610 ASP A O 1
ATOM 4936 N N . THR A 1 611 ? 20.783 -11.849 -54.153 1.00 87.44 611 THR A N 1
ATOM 4937 C CA . THR A 1 611 ? 20.488 -13.105 -54.863 1.00 87.44 611 THR A CA 1
ATOM 4938 C C . THR A 1 611 ? 18.985 -13.210 -55.101 1.00 87.44 611 THR A C 1
ATOM 4940 O O . THR A 1 611 ? 18.234 -12.393 -54.586 1.00 87.44 611 THR A O 1
ATOM 4943 N N . ASP A 1 612 ? 18.492 -14.211 -55.830 1.00 82.19 612 ASP A N 1
ATOM 4944 C CA . ASP A 1 612 ? 17.044 -14.341 -56.066 1.00 82.19 612 ASP A CA 1
ATOM 4945 C C . ASP A 1 612 ? 16.229 -14.566 -54.778 1.00 82.19 612 ASP A C 1
ATOM 4947 O O . ASP A 1 612 ? 15.067 -14.166 -54.714 1.00 82.19 612 ASP A O 1
ATOM 4951 N N . THR A 1 613 ? 16.839 -15.128 -53.729 1.00 87.31 613 THR A N 1
ATOM 4952 C CA . THR A 1 613 ? 16.154 -15.530 -52.485 1.00 87.31 613 THR A CA 1
ATOM 4953 C C . THR A 1 613 ? 16.618 -14.789 -51.231 1.00 87.31 613 THR A C 1
ATOM 4955 O O . THR A 1 613 ? 15.916 -14.801 -50.222 1.00 87.31 613 THR A O 1
ATOM 4958 N N . GLU A 1 614 ? 17.786 -14.145 -51.256 1.00 92.12 614 GLU A N 1
ATOM 4959 C CA . GLU A 1 614 ? 18.388 -13.512 -50.077 1.00 92.12 614 GLU A CA 1
ATOM 4960 C C . GLU A 1 614 ? 19.168 -12.236 -50.423 1.00 92.12 614 GLU A C 1
ATOM 4962 O O . GLU A 1 614 ? 19.879 -12.168 -51.430 1.00 92.12 614 GLU A O 1
ATOM 4967 N N . ILE A 1 615 ? 19.072 -11.242 -49.541 1.00 91.50 615 ILE A N 1
ATOM 4968 C CA . ILE A 1 615 ? 19.842 -9.998 -49.562 1.00 91.50 615 ILE A CA 1
ATOM 4969 C C . ILE A 1 615 ? 20.797 -10.013 -48.372 1.00 91.50 615 ILE A C 1
ATOM 4971 O O . ILE A 1 615 ? 20.343 -10.092 -47.236 1.00 91.50 615 ILE A O 1
ATOM 4975 N N . ILE A 1 616 ? 22.100 -9.886 -48.609 1.00 91.94 616 ILE A N 1
ATOM 4976 C CA . ILE A 1 616 ? 23.137 -9.829 -47.572 1.00 91.94 616 ILE A CA 1
ATOM 4977 C C . ILE A 1 616 ? 23.752 -8.428 -47.562 1.00 91.94 616 ILE A C 1
ATOM 4979 O O . ILE A 1 616 ? 24.195 -7.919 -48.593 1.00 91.94 616 ILE A O 1
ATOM 4983 N N . ILE A 1 617 ? 23.795 -7.803 -46.389 1.00 93.69 617 ILE A N 1
ATOM 4984 C CA . ILE A 1 617 ? 24.320 -6.459 -46.153 1.00 93.69 617 ILE A CA 1
ATOM 4985 C C . ILE A 1 617 ? 25.462 -6.568 -45.144 1.00 93.69 617 ILE A C 1
ATOM 4987 O O . ILE A 1 617 ? 25.245 -6.947 -43.997 1.00 93.69 617 ILE A O 1
ATOM 4991 N N . LYS A 1 618 ? 26.676 -6.203 -45.552 1.00 93.31 618 LYS A N 1
ATOM 4992 C CA . LYS A 1 618 ? 27.836 -6.084 -44.663 1.00 93.31 618 LYS A CA 1
ATOM 4993 C C . LYS A 1 618 ? 28.121 -4.621 -44.381 1.00 93.31 618 LYS A C 1
ATOM 4995 O O . LYS A 1 618 ? 28.243 -3.837 -45.321 1.00 93.31 618 LYS A O 1
ATOM 5000 N N . VAL A 1 619 ? 28.236 -4.265 -43.109 1.00 93.19 619 VAL A N 1
ATOM 5001 C CA . VAL A 1 619 ? 28.456 -2.894 -42.641 1.00 93.19 619 VAL A CA 1
ATOM 5002 C C . VAL A 1 619 ? 29.763 -2.838 -41.863 1.00 93.19 619 VAL A C 1
ATOM 5004 O O . VAL A 1 619 ? 29.899 -3.520 -40.851 1.00 93.19 619 VAL A O 1
ATOM 5007 N N . ARG A 1 620 ? 30.710 -2.014 -42.317 1.00 91.25 620 ARG A N 1
ATOM 5008 C CA . ARG A 1 620 ? 31.981 -1.748 -41.628 1.00 91.25 620 ARG A CA 1
ATOM 5009 C C . ARG A 1 620 ? 31.876 -0.527 -40.719 1.00 91.25 620 ARG A C 1
ATOM 5011 O O . ARG A 1 620 ? 31.363 0.513 -41.127 1.00 91.25 620 ARG A O 1
ATOM 5018 N N . LEU A 1 621 ? 32.399 -0.649 -39.505 1.00 90.50 621 LEU A N 1
ATOM 5019 C CA . LEU A 1 621 ? 32.239 0.287 -38.397 1.00 90.50 621 LEU A CA 1
ATOM 5020 C C . LEU A 1 621 ? 33.617 0.875 -38.035 1.00 90.50 621 LEU A C 1
ATOM 5022 O O . LEU A 1 621 ? 34.437 0.199 -37.415 1.00 90.50 621 LEU A O 1
ATOM 5026 N N . PRO A 1 622 ? 33.922 2.116 -38.451 1.00 85.75 622 PRO A N 1
ATOM 5027 C CA . PRO A 1 622 ? 35.287 2.646 -38.408 1.00 85.75 622 PRO A CA 1
ATOM 5028 C C . PRO A 1 622 ? 35.824 2.915 -36.992 1.00 85.75 622 PRO A C 1
ATOM 5030 O O . PRO A 1 622 ? 37.034 2.825 -36.764 1.00 85.75 622 PRO A O 1
ATOM 5033 N N . SER A 1 623 ? 34.962 3.246 -36.030 1.00 86.50 623 SER A N 1
ATOM 5034 C CA . SER A 1 623 ? 35.358 3.586 -34.660 1.00 86.50 623 SER A CA 1
ATOM 5035 C C . SER A 1 623 ? 34.272 3.217 -33.643 1.00 86.50 623 SER A C 1
ATOM 5037 O O . SER A 1 623 ? 33.107 3.118 -34.005 1.00 86.50 623 SER A O 1
ATOM 5039 N N . PRO A 1 624 ? 34.605 2.996 -32.359 1.00 86.06 624 PRO A N 1
ATOM 5040 C CA . PRO A 1 624 ? 33.593 2.723 -31.340 1.00 86.06 624 PRO A CA 1
ATOM 5041 C C . PRO A 1 624 ? 32.554 3.847 -31.237 1.00 86.06 624 PRO A C 1
ATOM 5043 O O . PRO A 1 624 ? 32.885 4.956 -30.812 1.00 86.06 624 PRO A O 1
ATOM 5046 N N . ASN A 1 625 ? 31.316 3.577 -31.651 1.00 86.25 625 ASN A N 1
ATOM 5047 C CA . ASN A 1 625 ? 30.190 4.505 -31.572 1.00 86.25 625 ASN A CA 1
ATOM 5048 C C . ASN A 1 625 ? 28.857 3.791 -31.872 1.00 86.25 625 ASN A C 1
ATOM 5050 O O . ASN A 1 625 ? 28.836 2.626 -32.270 1.00 86.25 625 ASN A O 1
ATOM 5054 N N . ALA A 1 626 ? 27.744 4.513 -31.724 1.00 89.19 626 ALA A N 1
ATOM 5055 C CA . ALA A 1 626 ? 26.466 4.105 -32.292 1.00 89.19 626 ALA A CA 1
ATOM 5056 C C . ALA A 1 626 ? 26.359 4.527 -33.760 1.00 89.19 626 ALA A C 1
ATOM 5058 O O . ALA A 1 626 ? 26.563 5.692 -34.116 1.00 89.19 626 ALA A O 1
ATOM 5059 N N . TYR A 1 627 ? 25.964 3.571 -34.589 1.00 91.31 627 TYR A N 1
ATOM 5060 C CA . TYR A 1 627 ? 25.703 3.737 -36.009 1.00 91.31 627 TYR A CA 1
ATOM 5061 C C . TYR A 1 627 ? 24.251 3.411 -36.317 1.00 91.31 627 TYR A C 1
ATOM 5063 O O . TYR A 1 627 ? 23.676 2.498 -35.737 1.00 91.31 627 TYR A O 1
ATOM 5071 N N . GLY A 1 628 ? 23.648 4.164 -37.224 1.00 92.25 628 GLY A N 1
ATOM 5072 C CA . GLY A 1 628 ? 22.256 4.023 -37.616 1.00 92.25 628 GLY A CA 1
ATOM 5073 C C . GLY A 1 628 ? 22.195 3.508 -39.038 1.00 92.25 628 GLY A C 1
ATOM 5074 O O . GLY A 1 628 ? 22.752 4.134 -39.936 1.00 92.25 628 GLY A O 1
ATOM 5075 N N . LEU A 1 629 ? 21.520 2.386 -39.254 1.00 92.62 629 LEU A N 1
ATOM 5076 C CA . LEU A 1 629 ? 21.316 1.799 -40.571 1.00 92.62 629 LEU A CA 1
ATOM 5077 C C . LEU A 1 629 ? 19.833 1.875 -40.933 1.00 92.62 629 LEU A C 1
ATOM 5079 O O . LEU A 1 629 ? 19.006 1.188 -40.332 1.00 92.62 629 LEU A O 1
ATOM 5083 N N . LYS A 1 630 ? 19.497 2.704 -41.922 1.00 91.88 630 LYS A N 1
ATOM 5084 C CA . LYS A 1 630 ? 18.128 2.858 -42.423 1.00 91.88 630 LYS A CA 1
ATOM 5085 C C . LYS A 1 630 ? 17.990 2.169 -43.772 1.00 91.88 630 LYS A C 1
ATOM 5087 O O . LYS A 1 630 ? 18.675 2.533 -44.730 1.00 91.88 630 LYS A O 1
ATOM 5092 N N . ILE A 1 631 ? 17.109 1.177 -43.832 1.00 91.44 631 ILE A N 1
ATOM 5093 C CA . ILE A 1 631 ? 16.811 0.396 -45.030 1.00 91.44 631 ILE A CA 1
ATOM 5094 C C . ILE A 1 631 ? 15.472 0.882 -45.568 1.00 91.44 631 ILE A C 1
ATOM 5096 O O . ILE A 1 631 ? 14.452 0.803 -44.880 1.00 91.44 631 ILE A O 1
ATOM 5100 N N . ARG A 1 632 ? 15.486 1.391 -46.797 1.00 90.75 632 ARG A N 1
ATOM 5101 C CA . ARG A 1 632 ? 14.300 1.831 -47.532 1.00 90.75 632 ARG A CA 1
ATOM 5102 C C . ARG A 1 632 ? 14.143 0.988 -48.787 1.00 90.75 632 ARG A C 1
ATOM 5104 O O . ARG A 1 632 ? 15.139 0.491 -49.308 1.00 90.75 632 ARG A O 1
ATOM 5111 N N . GLY A 1 633 ? 12.933 0.854 -49.305 1.00 88.44 633 GLY A N 1
ATOM 5112 C CA . GLY A 1 633 ? 12.739 0.145 -50.561 1.00 88.44 633 GLY A CA 1
ATOM 5113 C C . GLY A 1 633 ? 11.388 0.365 -51.216 1.00 88.44 633 GLY A C 1
ATOM 5114 O O . GLY A 1 633 ? 10.506 1.015 -50.662 1.00 88.44 633 GLY A O 1
ATOM 5115 N N . THR A 1 634 ? 11.261 -0.145 -52.437 1.00 86.06 634 THR A N 1
ATOM 5116 C CA . THR A 1 634 ? 10.036 -0.095 -53.238 1.00 86.06 634 THR A CA 1
ATOM 5117 C C . THR A 1 634 ? 9.830 -1.424 -53.960 1.00 86.06 634 THR A C 1
ATOM 5119 O O . THR A 1 634 ? 10.777 -2.017 -54.482 1.00 86.06 634 THR A O 1
ATOM 5122 N N . ALA A 1 635 ? 8.585 -1.901 -53.983 1.00 76.56 635 ALA A N 1
ATOM 5123 C CA . ALA A 1 635 ? 8.184 -3.090 -54.738 1.00 76.56 635 ALA A CA 1
ATOM 5124 C C . ALA A 1 635 ? 7.847 -2.766 -56.208 1.00 76.56 635 ALA A C 1
ATOM 5126 O O . ALA A 1 635 ? 7.723 -3.668 -57.034 1.00 76.56 635 ALA A O 1
ATOM 5127 N N . THR A 1 636 ? 7.707 -1.479 -56.544 1.00 75.88 636 THR A N 1
ATOM 5128 C CA . THR A 1 636 ? 7.340 -0.993 -57.879 1.00 75.88 636 THR A CA 1
ATOM 5129 C C . THR A 1 636 ? 8.392 -0.016 -58.408 1.00 75.88 636 THR A C 1
ATOM 5131 O O . THR A 1 636 ? 8.661 1.000 -57.757 1.00 75.88 636 THR A O 1
ATOM 5134 N N . PRO A 1 637 ? 8.963 -0.263 -59.602 1.00 69.00 637 PRO A N 1
ATOM 5135 C CA . PRO A 1 637 ? 9.880 0.677 -60.241 1.00 69.00 637 PRO A CA 1
ATOM 5136 C C . PRO A 1 637 ? 9.237 2.071 -60.377 1.00 69.00 637 PRO A C 1
ATOM 5138 O O . PRO A 1 637 ? 8.073 2.171 -60.759 1.00 69.00 637 PRO A O 1
ATOM 5141 N N . ASN A 1 638 ? 9.992 3.136 -60.082 1.00 68.88 638 ASN A N 1
ATOM 5142 C CA . ASN A 1 638 ? 9.589 4.559 -60.126 1.00 68.88 638 ASN A CA 1
ATOM 5143 C C . ASN A 1 638 ? 8.674 5.082 -58.999 1.00 68.88 638 ASN A C 1
ATOM 5145 O O . ASN A 1 638 ? 8.292 6.252 -59.037 1.00 68.88 638 ASN A O 1
ATOM 5149 N N . PHE A 1 639 ? 8.357 4.278 -57.982 1.00 74.38 639 PHE A N 1
ATOM 5150 C CA . PHE A 1 639 ? 7.735 4.775 -56.746 1.00 74.38 639 PHE A CA 1
ATOM 5151 C C . PHE A 1 639 ? 8.801 5.174 -55.710 1.00 74.38 639 PHE A C 1
ATOM 5153 O O . PHE A 1 639 ? 9.886 4.584 -55.703 1.00 74.38 639 PHE A O 1
ATOM 5160 N N . PRO A 1 640 ? 8.531 6.170 -54.843 1.00 81.00 640 PRO A N 1
ATOM 5161 C CA . PRO A 1 640 ? 9.477 6.590 -53.812 1.00 81.00 640 PRO A CA 1
ATOM 5162 C C . PRO A 1 640 ? 9.780 5.445 -52.838 1.00 81.00 640 PRO A C 1
ATOM 5164 O O . PRO A 1 640 ? 8.884 4.694 -52.463 1.00 81.00 640 PRO A O 1
ATOM 5167 N N . HIS A 1 641 ? 11.042 5.320 -52.409 1.00 82.62 641 HIS A N 1
ATOM 5168 C CA . HIS A 1 641 ? 11.419 4.323 -51.404 1.00 82.62 641 HIS A CA 1
ATOM 5169 C C . HIS A 1 641 ? 10.758 4.637 -50.054 1.00 82.62 641 HIS A C 1
ATOM 5171 O O . HIS A 1 641 ? 10.947 5.726 -49.501 1.00 82.62 641 HIS A O 1
ATOM 5177 N N . GLU A 1 642 ? 10.044 3.660 -49.503 1.00 85.88 642 GLU A N 1
ATOM 5178 C CA . GLU A 1 642 ? 9.459 3.714 -48.162 1.00 85.88 642 GLU A CA 1
ATOM 5179 C C . GLU A 1 642 ? 10.409 3.104 -47.127 1.00 85.88 642 GLU A C 1
ATOM 5181 O O . GLU A 1 642 ? 11.268 2.289 -47.462 1.00 85.88 642 GLU A O 1
ATOM 5186 N N . ASP A 1 643 ? 10.271 3.488 -45.856 1.00 87.06 643 ASP A N 1
ATOM 5187 C CA . ASP A 1 643 ? 11.059 2.902 -44.768 1.00 87.06 643 ASP A CA 1
ATOM 5188 C C . ASP A 1 643 ? 10.655 1.430 -44.570 1.00 87.06 643 ASP A C 1
ATOM 5190 O O . ASP A 1 643 ? 9.481 1.123 -44.370 1.00 87.06 643 ASP A O 1
ATOM 5194 N N . ILE A 1 644 ? 11.628 0.517 -44.595 1.00 89.31 644 ILE A N 1
ATOM 5195 C CA . ILE A 1 644 ? 11.419 -0.931 -44.423 1.00 89.31 644 ILE A CA 1
ATOM 5196 C C . ILE A 1 644 ? 11.871 -1.368 -43.032 1.00 89.31 644 ILE A C 1
ATOM 5198 O O . ILE A 1 644 ? 11.118 -2.009 -42.301 1.00 89.31 644 ILE A O 1
ATOM 5202 N N . TYR A 1 645 ? 13.107 -1.027 -42.666 1.00 91.19 645 TYR A N 1
ATOM 5203 C CA . TYR A 1 645 ? 13.710 -1.434 -41.400 1.00 91.19 645 TYR A CA 1
ATOM 5204 C C . TYR A 1 645 ? 14.716 -0.394 -40.921 1.00 91.19 645 TYR A C 1
ATOM 5206 O O . TYR A 1 645 ? 15.441 0.197 -41.725 1.00 91.19 645 TYR A O 1
ATOM 5214 N N . SER A 1 646 ? 14.801 -0.207 -39.608 1.00 92.75 646 SER A N 1
ATOM 5215 C CA . SER A 1 646 ? 15.805 0.661 -38.988 1.00 92.75 646 SER A CA 1
ATOM 5216 C C . SER A 1 646 ? 16.576 -0.098 -37.914 1.00 92.75 646 SER A C 1
ATOM 5218 O O . SER A 1 646 ? 15.961 -0.658 -37.007 1.00 92.75 646 SER A O 1
ATOM 5220 N N . TYR A 1 647 ? 17.907 -0.088 -38.001 1.00 92.94 647 TYR A N 1
ATOM 5221 C CA . TYR A 1 647 ? 18.795 -0.635 -36.975 1.00 92.94 647 TYR A CA 1
ATOM 5222 C C . TYR A 1 647 ? 19.651 0.453 -36.342 1.00 92.94 647 TYR A C 1
ATOM 5224 O O . TYR A 1 647 ? 20.106 1.372 -37.024 1.00 92.94 647 TYR A O 1
ATOM 5232 N N . ILE A 1 648 ? 19.954 0.279 -35.063 1.00 93.00 648 ILE A N 1
ATOM 5233 C CA . ILE A 1 648 ? 21.105 0.892 -34.412 1.00 93.00 648 ILE A CA 1
ATOM 5234 C C . ILE A 1 648 ? 22.117 -0.200 -34.096 1.00 93.00 648 ILE A C 1
ATOM 5236 O O . ILE A 1 648 ? 21.778 -1.225 -33.514 1.00 93.00 648 ILE A O 1
ATOM 5240 N N . ILE A 1 649 ? 23.362 0.039 -34.489 1.00 91.81 649 ILE A N 1
ATOM 5241 C CA . ILE A 1 649 ? 24.509 -0.827 -34.251 1.00 91.81 649 ILE A CA 1
ATOM 5242 C C . ILE A 1 649 ? 25.437 -0.100 -33.277 1.00 91.81 649 ILE A C 1
ATOM 5244 O O . ILE A 1 649 ? 26.046 0.911 -33.622 1.00 91.81 649 ILE A O 1
ATOM 5248 N N . ASP A 1 650 ? 25.522 -0.594 -32.051 1.00 89.12 650 ASP A N 1
ATOM 5249 C CA . ASP A 1 650 ? 26.395 -0.091 -30.996 1.00 89.12 650 ASP A CA 1
ATOM 5250 C C . ASP A 1 650 ? 27.720 -0.864 -31.009 1.00 89.12 650 ASP A C 1
ATOM 5252 O O . ASP A 1 650 ? 27.788 -2.004 -30.541 1.00 89.12 650 ASP A O 1
ATOM 5256 N N . TYR A 1 651 ? 28.760 -0.255 -31.586 1.00 89.56 651 TYR A N 1
ATOM 5257 C CA . TYR A 1 651 ? 30.087 -0.854 -31.721 1.00 89.56 651 TYR A CA 1
ATOM 5258 C C . TYR A 1 651 ? 31.038 -0.406 -30.614 1.00 89.56 651 TYR A C 1
ATOM 5260 O O . TYR A 1 651 ? 31.239 0.791 -30.391 1.00 89.56 651 TYR A O 1
ATOM 5268 N N . ARG A 1 652 ? 31.683 -1.372 -29.948 1.00 84.12 652 ARG A N 1
ATOM 5269 C CA . ARG A 1 652 ? 32.617 -1.122 -28.840 1.00 84.12 652 ARG A CA 1
ATOM 5270 C C . ARG A 1 652 ? 33.887 -1.948 -28.959 1.00 84.12 652 ARG A C 1
ATOM 5272 O O . ARG A 1 652 ? 33.838 -3.157 -29.110 1.00 84.12 652 ARG A O 1
ATOM 5279 N N . ARG A 1 653 ? 35.053 -1.323 -28.789 1.00 71.25 653 ARG A N 1
ATOM 5280 C CA . ARG A 1 653 ? 36.322 -2.065 -28.689 1.00 71.25 653 ARG A CA 1
ATOM 5281 C C . ARG A 1 653 ? 36.506 -2.595 -27.272 1.00 71.25 653 ARG A C 1
ATOM 5283 O O . ARG A 1 653 ? 36.532 -1.812 -26.327 1.00 71.25 653 ARG A O 1
ATOM 5290 N N . GLN A 1 654 ? 36.700 -3.902 -27.118 1.00 58.09 654 GLN A N 1
ATOM 5291 C CA . GLN A 1 654 ? 37.135 -4.456 -25.836 1.00 58.09 654 GLN A CA 1
ATOM 5292 C C . GLN A 1 654 ? 38.554 -3.960 -25.498 1.00 58.09 654 GLN A C 1
ATOM 5294 O O . GLN A 1 654 ? 39.487 -4.160 -26.277 1.00 58.09 654 GLN A O 1
ATOM 5299 N N . SER A 1 655 ? 38.754 -3.360 -24.318 1.00 45.34 655 SER A N 1
ATOM 5300 C CA . SER A 1 655 ? 40.099 -3.219 -23.744 1.00 45.34 655 SER A CA 1
ATOM 5301 C C . SER A 1 655 ? 40.566 -4.590 -23.242 1.00 45.34 655 SER A C 1
ATOM 5303 O O . SER A 1 655 ? 39.831 -5.268 -22.526 1.00 45.34 655 SER A O 1
ATOM 5305 N N . GLY A 1 656 ? 41.765 -5.015 -23.634 1.00 38.75 656 GLY A N 1
ATOM 5306 C CA . GLY A 1 656 ? 42.226 -6.398 -23.514 1.00 38.75 656 GLY A CA 1
ATOM 5307 C C . GLY A 1 656 ? 42.161 -7.057 -22.123 1.00 38.75 656 GLY A C 1
ATOM 5308 O O . GLY A 1 656 ? 42.419 -6.446 -21.093 1.00 38.75 656 GLY A O 1
ATOM 5309 N N . LYS A 1 657 ? 41.908 -8.375 -22.159 1.00 39.50 657 LYS A N 1
ATOM 5310 C CA . LYS A 1 657 ? 42.300 -9.425 -21.193 1.00 39.50 657 LYS A CA 1
ATOM 5311 C C . LYS A 1 657 ? 42.041 -9.155 -19.698 1.00 39.50 657 LYS A C 1
ATOM 5313 O O . LYS A 1 657 ? 42.975 -9.152 -18.906 1.00 39.50 657 LYS A O 1
ATOM 5318 N N . LYS A 1 658 ? 40.771 -9.085 -19.288 1.00 40.69 658 LYS A N 1
ATOM 5319 C CA . LYS A 1 658 ? 40.285 -9.532 -17.958 1.00 40.69 658 LYS A CA 1
ATOM 5320 C C . LYS A 1 658 ? 38.755 -9.433 -17.931 1.00 40.69 658 LYS A C 1
ATOM 5322 O O . LYS A 1 658 ? 38.231 -8.439 -17.466 1.00 40.69 658 LYS A O 1
ATOM 5327 N N . LYS A 1 659 ? 38.029 -10.398 -18.513 1.00 42.34 659 LYS A N 1
ATOM 5328 C CA . LYS A 1 659 ? 36.569 -10.538 -18.273 1.00 42.34 659 LYS A CA 1
ATOM 5329 C C . LYS A 1 659 ? 35.922 -11.827 -18.791 1.00 42.34 659 LYS A C 1
ATOM 5331 O O . LYS A 1 659 ? 34.722 -11.974 -18.662 1.00 42.34 659 LYS A O 1
ATOM 5336 N N . LYS A 1 660 ? 36.668 -12.807 -19.325 1.00 35.25 660 LYS A N 1
ATOM 5337 C CA . LYS A 1 660 ? 36.040 -14.086 -19.722 1.00 35.25 660 LYS A CA 1
ATOM 5338 C C . LYS A 1 660 ? 35.712 -15.010 -18.534 1.00 35.25 660 LYS A C 1
ATOM 5340 O O . LYS A 1 660 ? 34.903 -15.900 -18.701 1.00 35.25 660 LYS A O 1
ATOM 5345 N N . LYS A 1 661 ? 36.299 -14.765 -17.351 1.00 31.72 661 LYS A N 1
ATOM 5346 C CA . LYS A 1 661 ? 35.876 -15.380 -16.074 1.00 31.72 661 LYS A CA 1
ATOM 5347 C C . LYS A 1 661 ? 34.946 -14.478 -15.253 1.00 31.72 661 LYS A C 1
ATOM 5349 O O . LYS A 1 661 ? 33.997 -14.968 -14.672 1.00 31.72 661 LYS A O 1
ATOM 5354 N N . GLU A 1 662 ? 35.146 -13.158 -15.298 1.00 34.28 662 GLU A N 1
ATOM 5355 C CA . GLU A 1 662 ? 34.245 -12.220 -14.612 1.00 34.28 662 GLU A CA 1
ATOM 5356 C C . GLU A 1 662 ? 32.889 -12.033 -15.311 1.00 34.28 662 GLU A C 1
ATOM 5358 O O . GLU A 1 662 ? 31.968 -11.594 -14.649 1.00 34.28 662 GLU A O 1
ATOM 5363 N N . ASN A 1 663 ? 32.714 -12.324 -16.607 1.00 32.09 663 ASN A N 1
ATOM 5364 C CA . ASN A 1 663 ? 31.396 -12.183 -17.253 1.00 32.09 663 ASN A CA 1
ATOM 5365 C C . ASN A 1 663 ? 30.429 -13.331 -16.926 1.00 32.09 663 ASN A C 1
ATOM 5367 O O . ASN A 1 663 ? 29.227 -13.119 -17.032 1.00 32.09 663 ASN A O 1
ATOM 5371 N N . GLU A 1 664 ? 30.930 -14.503 -16.526 1.00 31.52 664 GLU A N 1
ATOM 5372 C CA . GLU A 1 664 ? 30.079 -15.594 -16.027 1.00 31.52 664 GLU A CA 1
ATOM 5373 C C . GLU A 1 664 ? 29.732 -15.373 -14.542 1.00 31.52 664 GLU A C 1
ATOM 5375 O O . GLU A 1 664 ? 28.595 -15.607 -14.157 1.00 31.52 664 GLU A O 1
ATOM 5380 N N . GLU A 1 665 ? 30.636 -14.785 -13.743 1.00 32.88 665 GLU A N 1
ATOM 5381 C CA . GLU A 1 665 ? 30.377 -14.444 -12.327 1.00 32.88 665 GLU A CA 1
ATOM 5382 C C . GLU A 1 665 ? 29.657 -13.080 -12.126 1.00 32.88 665 GLU A C 1
ATOM 5384 O O . GLU A 1 665 ? 28.877 -12.923 -11.195 1.00 32.88 665 GLU A O 1
ATOM 5389 N N . LYS A 1 666 ? 29.808 -12.078 -13.014 1.00 31.25 666 LYS A N 1
ATOM 5390 C CA . LYS A 1 666 ? 29.115 -10.762 -12.913 1.00 31.25 666 LYS A CA 1
ATOM 5391 C C . LYS A 1 666 ? 27.720 -10.723 -13.541 1.00 31.25 666 LYS A C 1
ATOM 5393 O O . LYS A 1 666 ? 26.978 -9.764 -13.304 1.00 31.25 666 LYS A O 1
ATOM 5398 N N . GLN A 1 667 ? 27.340 -11.739 -14.318 1.00 31.69 667 GLN A N 1
ATOM 5399 C CA . GLN A 1 667 ? 25.931 -11.936 -14.683 1.00 31.69 667 GLN A CA 1
ATOM 5400 C C . GLN A 1 667 ? 25.082 -12.344 -13.467 1.00 31.69 667 GLN A C 1
ATOM 5402 O O . GLN A 1 667 ? 23.875 -12.114 -13.482 1.00 31.69 667 GLN A O 1
ATOM 5407 N N . GLU A 1 668 ? 25.703 -12.847 -12.394 1.00 32.75 668 GLU A N 1
ATOM 5408 C CA . GLU A 1 668 ? 25.034 -13.081 -11.110 1.00 32.75 668 GLU A CA 1
ATOM 5409 C C . GLU A 1 668 ? 25.003 -11.832 -10.204 1.00 32.75 668 GLU A C 1
ATOM 5411 O O . GLU A 1 668 ? 24.067 -11.683 -9.422 1.00 32.75 668 GLU A O 1
ATOM 5416 N N . GLU A 1 669 ? 25.936 -10.878 -10.347 1.00 30.80 669 GLU A N 1
ATOM 5417 C CA . GLU A 1 669 ? 26.025 -9.698 -9.458 1.00 30.80 669 GLU A CA 1
ATOM 5418 C C . GLU A 1 669 ? 25.412 -8.388 -9.997 1.00 30.80 669 GLU A C 1
ATOM 5420 O O . GLU A 1 669 ? 25.190 -7.450 -9.228 1.00 30.80 669 GLU A O 1
ATOM 5425 N N . THR A 1 670 ? 25.072 -8.281 -11.287 1.00 33.09 670 THR A N 1
ATOM 5426 C CA . THR A 1 670 ? 24.323 -7.112 -11.799 1.00 33.09 670 THR A CA 1
ATOM 5427 C C . THR A 1 670 ? 22.821 -7.327 -11.626 1.00 33.09 670 THR A C 1
ATOM 5429 O O . THR A 1 670 ? 22.107 -7.748 -12.531 1.00 33.09 670 THR A O 1
ATOM 5432 N N . GLY A 1 671 ? 22.337 -7.051 -10.413 1.00 37.25 671 GLY A N 1
ATOM 5433 C CA . GLY A 1 671 ? 20.937 -7.146 -9.994 1.00 37.25 671 GLY A CA 1
ATOM 5434 C C . GLY A 1 671 ? 19.967 -6.213 -10.734 1.00 37.25 671 GLY A C 1
ATOM 5435 O O . GLY A 1 671 ? 19.382 -5.321 -10.132 1.00 37.25 671 GLY A O 1
ATOM 5436 N N . LEU A 1 672 ? 19.747 -6.446 -12.026 1.00 39.22 672 LEU A N 1
ATOM 5437 C CA . LEU A 1 672 ? 18.589 -5.964 -12.780 1.00 39.22 672 LEU A CA 1
ATOM 5438 C C . LEU A 1 672 ? 17.936 -7.154 -13.482 1.00 39.22 672 LEU A C 1
ATOM 5440 O O . LEU A 1 672 ? 17.975 -7.295 -14.699 1.00 39.22 672 LEU A O 1
ATOM 5444 N N . SER A 1 673 ? 17.349 -8.046 -12.687 1.00 40.06 673 SER A N 1
ATOM 5445 C CA . SER A 1 673 ? 16.410 -9.035 -13.226 1.00 40.06 673 SER A CA 1
ATOM 5446 C C . SER A 1 673 ? 15.021 -8.412 -13.135 1.00 40.06 673 SER A C 1
ATOM 5448 O O . SER A 1 673 ? 14.654 -7.887 -12.086 1.00 40.06 673 SER A O 1
ATOM 5450 N N . SER A 1 674 ? 14.264 -8.426 -14.229 1.00 53.88 674 SER A N 1
ATOM 5451 C CA . SER A 1 674 ? 12.870 -7.959 -14.236 1.00 53.88 674 SER A CA 1
ATOM 5452 C C . SER A 1 674 ? 12.047 -8.687 -13.156 1.00 53.88 674 SER A C 1
ATOM 5454 O O . SER A 1 674 ? 12.354 -9.843 -12.860 1.00 53.88 674 SER A O 1
ATOM 5456 N N . ILE A 1 675 ? 10.996 -8.077 -12.573 1.00 57.12 675 ILE A N 1
ATOM 5457 C CA . ILE A 1 675 ? 10.140 -8.764 -11.562 1.00 57.12 675 ILE A CA 1
ATOM 5458 C C . ILE A 1 675 ? 9.741 -10.168 -12.037 1.00 57.12 675 ILE A C 1
ATOM 5460 O O . ILE A 1 675 ? 9.884 -11.127 -11.278 1.00 57.12 675 ILE A O 1
ATOM 5464 N N . PRO A 1 676 ? 9.321 -10.347 -13.306 1.00 60.22 676 PRO A N 1
ATOM 5465 C CA . PRO A 1 676 ? 8.966 -11.664 -13.816 1.00 60.22 676 PRO A CA 1
ATOM 5466 C C . PRO A 1 676 ? 10.150 -12.627 -13.901 1.00 60.22 676 PRO A C 1
ATOM 5468 O O . PRO A 1 676 ? 9.952 -13.822 -13.747 1.00 60.22 676 PRO A O 1
ATOM 5471 N N . GLU A 1 677 ? 11.377 -12.164 -14.138 1.00 62.84 677 GLU A N 1
ATOM 5472 C CA . GLU A 1 677 ? 12.570 -13.021 -14.091 1.00 62.84 677 GLU A CA 1
ATOM 5473 C C . GLU A 1 677 ? 12.952 -13.400 -12.664 1.00 62.84 677 GLU A C 1
ATOM 5475 O O . GLU A 1 677 ? 13.293 -14.557 -12.435 1.00 62.84 677 GLU A O 1
ATOM 5480 N N . ILE A 1 678 ? 12.840 -12.477 -11.703 1.00 71.38 678 ILE A N 1
ATOM 5481 C CA . ILE A 1 678 ? 13.023 -12.790 -10.278 1.00 71.38 678 ILE A CA 1
ATOM 5482 C C . ILE A 1 678 ? 12.006 -13.852 -9.862 1.00 71.38 678 ILE A C 1
ATOM 5484 O O . ILE A 1 678 ? 12.380 -14.865 -9.280 1.00 71.38 678 ILE A O 1
ATOM 5488 N N . LEU A 1 679 ? 10.731 -13.658 -10.208 1.00 73.06 679 LEU A N 1
ATOM 5489 C CA . LEU A 1 679 ? 9.663 -14.606 -9.901 1.00 73.06 679 LEU A CA 1
ATOM 5490 C C . LEU A 1 679 ? 9.849 -15.939 -10.629 1.00 73.06 679 LEU A C 1
ATOM 5492 O O . LEU A 1 679 ? 9.676 -16.983 -10.013 1.00 73.06 679 LEU A O 1
ATOM 5496 N N . ARG A 1 680 ? 10.276 -15.943 -11.898 1.00 76.62 680 ARG A N 1
ATOM 5497 C CA . ARG A 1 680 ? 10.615 -17.182 -12.621 1.00 76.62 680 ARG A CA 1
ATOM 5498 C C . ARG A 1 680 ? 11.778 -17.927 -11.964 1.00 76.62 680 ARG A C 1
ATOM 5500 O O . ARG A 1 680 ? 11.699 -19.144 -11.844 1.00 76.62 680 ARG A O 1
ATOM 5507 N N . ARG A 1 681 ? 12.822 -17.228 -11.503 1.00 75.50 681 ARG A N 1
ATOM 5508 C CA . ARG A 1 681 ? 13.926 -17.849 -10.751 1.00 75.50 681 ARG A CA 1
ATOM 5509 C C . ARG A 1 681 ? 13.461 -18.379 -9.400 1.00 75.50 681 ARG A C 1
ATOM 5511 O O . ARG A 1 681 ? 13.794 -19.507 -9.069 1.00 75.50 681 ARG A O 1
ATOM 5518 N N . LYS A 1 682 ? 12.648 -17.618 -8.658 1.00 80.06 682 LYS A N 1
ATOM 5519 C CA . LYS A 1 682 ? 12.033 -18.082 -7.403 1.00 80.06 682 LYS A CA 1
ATOM 5520 C C . LYS A 1 682 ? 11.190 -19.336 -7.623 1.00 80.06 682 LYS A C 1
ATOM 5522 O O . LYS A 1 682 ? 11.313 -20.275 -6.854 1.00 80.06 682 LYS A O 1
ATOM 5527 N N . ILE A 1 683 ? 10.398 -19.385 -8.696 1.00 84.19 683 ILE A N 1
ATOM 5528 C CA . ILE A 1 683 ? 9.642 -20.579 -9.100 1.00 84.19 683 ILE A CA 1
ATOM 5529 C C . ILE A 1 683 ? 10.596 -21.749 -9.366 1.00 84.19 683 ILE A C 1
ATOM 5531 O O . ILE A 1 683 ? 10.392 -22.831 -8.829 1.00 84.19 683 ILE A O 1
ATOM 5535 N N . GLN A 1 684 ? 11.656 -21.544 -10.154 1.00 83.62 684 GLN A N 1
ATOM 5536 C CA . GLN A 1 684 ? 12.644 -22.592 -10.442 1.00 83.62 684 GLN A CA 1
ATOM 5537 C C . GLN A 1 684 ? 13.330 -23.108 -9.172 1.00 83.62 684 GLN A C 1
ATOM 5539 O O . GLN A 1 684 ? 13.484 -24.317 -9.012 1.00 83.62 684 GLN A O 1
ATOM 5544 N N . GLN A 1 685 ? 13.700 -22.208 -8.262 1.00 84.38 685 GLN A N 1
ATOM 5545 C CA . GLN A 1 685 ? 14.312 -22.551 -6.984 1.00 84.38 685 GLN A CA 1
ATOM 5546 C C . GLN A 1 685 ? 13.330 -23.297 -6.074 1.00 84.38 685 GLN A C 1
ATOM 5548 O O . GLN A 1 685 ? 13.666 -24.363 -5.575 1.00 84.38 685 GLN A O 1
ATOM 5553 N N . ALA A 1 686 ? 12.091 -22.822 -5.941 1.00 87.69 686 ALA A N 1
ATOM 5554 C CA . ALA A 1 686 ? 11.063 -23.490 -5.146 1.00 87.69 686 ALA A CA 1
ATOM 5555 C C . ALA A 1 686 ? 10.716 -24.887 -5.694 1.00 87.69 686 ALA A C 1
ATOM 5557 O O . ALA A 1 686 ? 10.491 -25.814 -4.917 1.00 87.69 686 ALA A O 1
ATOM 5558 N N . ILE A 1 687 ? 10.739 -25.077 -7.020 1.00 87.69 687 ILE A N 1
ATOM 5559 C CA . ILE A 1 687 ? 10.608 -26.400 -7.652 1.00 87.69 687 ILE A CA 1
ATOM 5560 C C . ILE A 1 687 ? 11.811 -27.291 -7.303 1.00 87.69 687 ILE A C 1
ATOM 5562 O O . ILE A 1 687 ? 11.620 -28.461 -6.962 1.00 87.69 687 ILE A O 1
ATOM 5566 N N . ALA A 1 688 ? 13.036 -26.757 -7.364 1.00 85.75 688 ALA A N 1
ATOM 5567 C CA . ALA A 1 688 ? 14.256 -27.496 -7.032 1.00 85.75 688 ALA A CA 1
ATOM 5568 C C . ALA A 1 688 ? 14.283 -27.930 -5.557 1.00 85.75 688 ALA A C 1
ATOM 5570 O O . ALA A 1 688 ? 14.532 -29.102 -5.261 1.00 85.75 688 ALA A O 1
ATOM 5571 N N . ASP A 1 689 ? 13.931 -27.013 -4.657 1.00 87.56 689 ASP A N 1
ATOM 5572 C CA . ASP A 1 689 ? 13.869 -27.223 -3.209 1.00 87.56 689 ASP A CA 1
ATOM 5573 C C . ASP A 1 689 ? 12.606 -27.990 -2.782 1.00 87.56 689 ASP A C 1
ATOM 5575 O O . ASP A 1 689 ? 12.505 -28.460 -1.649 1.00 87.56 689 ASP A O 1
ATOM 5579 N N . ARG A 1 690 ? 11.647 -28.166 -3.704 1.00 88.19 690 ARG A N 1
ATOM 5580 C CA . ARG A 1 690 ? 10.329 -28.786 -3.481 1.00 88.19 690 ARG A CA 1
ATOM 5581 C C . ARG A 1 690 ? 9.527 -28.085 -2.378 1.00 88.19 690 ARG A C 1
ATOM 5583 O O . ARG A 1 690 ? 8.757 -28.734 -1.667 1.00 88.19 690 ARG A O 1
ATOM 5590 N N . ASN A 1 691 ? 9.696 -26.770 -2.249 1.00 89.81 691 ASN A N 1
ATOM 5591 C CA . ASN A 1 691 ? 8.967 -25.947 -1.293 1.00 89.81 691 ASN A CA 1
ATOM 5592 C C . ASN A 1 691 ? 7.619 -25.510 -1.890 1.00 89.81 691 ASN A C 1
ATOM 5594 O O . ASN A 1 691 ? 7.564 -24.682 -2.798 1.00 89.81 691 ASN A O 1
ATOM 5598 N N . ILE A 1 692 ? 6.528 -26.086 -1.377 1.00 90.25 692 ILE A N 1
ATOM 5599 C CA . ILE A 1 692 ? 5.163 -25.827 -1.858 1.00 90.25 692 ILE A CA 1
ATOM 5600 C C . ILE A 1 692 ? 4.736 -24.385 -1.557 1.00 90.25 692 ILE A C 1
ATOM 5602 O O . ILE A 1 692 ? 4.158 -23.741 -2.430 1.00 90.25 692 ILE A O 1
ATOM 5606 N N . ASP A 1 693 ? 5.043 -23.870 -0.367 1.00 87.69 693 ASP A N 1
ATOM 5607 C CA . ASP A 1 693 ? 4.572 -22.555 0.081 1.00 87.69 693 ASP A CA 1
ATOM 5608 C C . ASP A 1 693 ? 5.243 -21.426 -0.718 1.00 87.69 693 ASP A C 1
ATOM 5610 O O . ASP A 1 693 ? 4.574 -20.513 -1.214 1.00 87.69 693 ASP A O 1
ATOM 5614 N N . ASP A 1 694 ? 6.557 -21.539 -0.938 1.00 84.56 694 ASP A N 1
ATOM 5615 C CA . ASP A 1 694 ? 7.313 -20.583 -1.756 1.00 84.56 694 ASP A CA 1
ATOM 5616 C C . ASP A 1 694 ? 6.866 -20.619 -3.225 1.00 84.56 694 ASP A C 1
ATOM 5618 O O . ASP A 1 694 ? 6.731 -19.571 -3.866 1.00 84.56 694 ASP A O 1
ATOM 5622 N N . LEU A 1 695 ? 6.593 -21.817 -3.760 1.00 89.81 695 LEU A N 1
ATOM 5623 C CA . LEU A 1 695 ? 6.102 -21.989 -5.127 1.00 89.81 695 LEU A CA 1
ATOM 5624 C C . LEU A 1 695 ? 4.704 -21.375 -5.296 1.00 89.81 695 LEU A C 1
ATOM 5626 O O . LEU A 1 695 ? 4.462 -20.659 -6.269 1.00 89.81 695 LEU A O 1
ATOM 5630 N N . GLU A 1 696 ? 3.797 -21.591 -4.340 1.00 90.38 696 GLU A N 1
ATOM 5631 C CA . GLU A 1 696 ? 2.470 -20.967 -4.328 1.00 90.38 696 GLU A CA 1
ATOM 5632 C C . GLU A 1 696 ? 2.534 -19.443 -4.272 1.00 90.38 696 GLU A C 1
ATOM 5634 O O . GLU A 1 696 ? 1.817 -18.773 -5.025 1.00 90.38 696 GLU A O 1
ATOM 5639 N N . SER A 1 697 ? 3.379 -18.890 -3.396 1.00 81.12 697 SER A N 1
ATOM 5640 C CA . SER A 1 697 ? 3.550 -17.440 -3.283 1.00 81.12 697 SER A CA 1
ATOM 5641 C C . SER A 1 697 ? 4.063 -16.856 -4.594 1.00 81.12 697 SER A C 1
ATOM 5643 O O . SER A 1 697 ? 3.464 -15.925 -5.134 1.00 81.12 697 SER A O 1
ATOM 5645 N N . ALA A 1 698 ? 5.107 -17.457 -5.173 1.00 80.44 698 ALA A N 1
ATOM 5646 C CA . ALA A 1 698 ? 5.710 -16.970 -6.407 1.00 80.44 698 ALA A CA 1
ATOM 5647 C C . ALA A 1 698 ? 4.755 -17.062 -7.614 1.00 80.44 698 ALA A C 1
ATOM 5649 O O . ALA A 1 698 ? 4.703 -16.132 -8.422 1.00 80.44 698 ALA A O 1
ATOM 5650 N N . ILE A 1 699 ? 3.948 -18.128 -7.725 1.00 84.88 699 ILE A N 1
ATOM 5651 C CA . ILE A 1 699 ? 2.905 -18.252 -8.760 1.00 84.88 699 ILE A CA 1
ATOM 5652 C C . ILE A 1 699 ? 1.832 -17.176 -8.580 1.00 84.88 699 ILE A C 1
ATOM 5654 O O . ILE A 1 699 ? 1.430 -16.538 -9.555 1.00 84.88 699 ILE A O 1
ATOM 5658 N N . ARG A 1 700 ? 1.363 -16.952 -7.347 1.00 83.12 700 ARG A N 1
ATOM 5659 C CA . ARG A 1 700 ? 0.339 -15.941 -7.042 1.00 83.12 700 ARG A CA 1
ATOM 5660 C C . ARG A 1 700 ? 0.825 -14.536 -7.383 1.00 83.12 700 ARG A C 1
ATOM 5662 O O . ARG A 1 700 ? 0.087 -13.774 -8.006 1.00 83.12 700 ARG A O 1
ATOM 5669 N N . GLU A 1 701 ? 2.058 -14.211 -7.010 1.00 74.69 701 GLU A N 1
ATOM 5670 C CA . GLU A 1 701 ? 2.707 -12.946 -7.353 1.00 74.69 701 GLU A CA 1
ATOM 5671 C C . GLU A 1 701 ? 2.832 -12.785 -8.874 1.00 74.69 701 GLU A C 1
ATOM 5673 O O . GLU A 1 701 ? 2.431 -11.751 -9.407 1.00 74.69 701 GLU A O 1
ATOM 5678 N N . LEU A 1 702 ? 3.278 -13.823 -9.594 1.00 75.88 702 LEU A N 1
ATOM 5679 C CA . LEU A 1 702 ? 3.431 -13.786 -11.053 1.00 75.88 702 LEU A CA 1
ATOM 5680 C C . LEU A 1 702 ? 2.084 -13.649 -11.784 1.00 75.88 702 LEU A C 1
ATOM 5682 O O . LEU A 1 702 ? 1.985 -12.886 -12.745 1.00 75.88 702 LEU A O 1
ATOM 5686 N N . LYS A 1 703 ? 1.030 -14.321 -11.301 1.00 75.00 703 LYS A N 1
ATOM 5687 C CA . LYS A 1 703 ? -0.354 -14.150 -11.778 1.00 75.00 703 LYS A CA 1
ATOM 5688 C C . LYS A 1 703 ? -0.880 -12.742 -11.529 1.00 75.00 703 LYS A C 1
ATOM 5690 O O . LYS A 1 703 ? -1.528 -12.175 -12.406 1.00 75.00 703 LYS A O 1
ATOM 5695 N N . GLY A 1 704 ? -0.574 -12.168 -10.366 1.00 66.88 704 GLY A N 1
ATOM 5696 C CA . GLY A 1 704 ? -0.958 -10.804 -10.001 1.00 66.88 704 GLY A CA 1
ATOM 5697 C C . GLY A 1 704 ? -0.430 -9.739 -10.966 1.00 66.88 704 GLY A C 1
ATOM 5698 O O . GLY A 1 704 ? -1.056 -8.691 -11.112 1.00 66.88 704 GLY A O 1
ATOM 5699 N N . LEU A 1 705 ? 0.667 -10.019 -11.681 1.00 61.97 705 LEU A N 1
ATOM 5700 C CA . LEU A 1 705 ? 1.204 -9.118 -12.704 1.00 61.97 705 LEU A CA 1
ATOM 5701 C C . LEU A 1 705 ? 0.357 -9.084 -13.993 1.00 61.97 705 LEU A C 1
ATOM 5703 O O . LEU A 1 705 ? 0.460 -8.122 -14.754 1.00 61.97 705 LEU A O 1
ATOM 5707 N N . GLY A 1 706 ? -0.485 -10.095 -14.249 1.00 56.19 706 GLY A N 1
ATOM 5708 C CA . GLY A 1 706 ? -1.400 -10.127 -15.400 1.00 56.19 706 GLY A CA 1
ATOM 5709 C C . GLY A 1 706 ? -0.701 -10.108 -16.765 1.00 56.19 706 GLY A C 1
ATOM 5710 O O . GLY A 1 706 ? -1.222 -9.527 -17.714 1.00 56.19 706 GLY A O 1
ATOM 5711 N N . LEU A 1 707 ? 0.501 -10.684 -16.852 1.00 58.91 707 LEU A N 1
ATOM 5712 C CA . LEU A 1 707 ? 1.362 -10.621 -18.034 1.00 58.91 707 LEU A CA 1
ATOM 5713 C C . LEU A 1 707 ? 1.060 -11.770 -19.010 1.00 58.91 707 LEU A C 1
ATOM 5715 O O . LEU A 1 707 ? 1.311 -12.927 -18.660 1.00 58.91 707 LEU A O 1
ATOM 5719 N N . PRO A 1 708 ? 0.646 -11.497 -20.264 1.00 53.91 708 PRO A N 1
ATOM 5720 C CA . PRO A 1 708 ? 0.437 -12.549 -21.264 1.00 53.91 708 PRO A CA 1
ATOM 5721 C C . PRO A 1 708 ? 1.702 -13.382 -21.528 1.00 53.91 708 PRO A C 1
ATOM 5723 O O . PRO A 1 708 ? 1.636 -14.593 -21.713 1.00 53.91 708 PRO A O 1
ATOM 5726 N N . THR A 1 709 ? 2.878 -12.749 -21.474 1.00 56.34 709 THR A N 1
ATOM 5727 C CA . THR A 1 709 ? 4.188 -13.400 -21.663 1.00 56.34 709 THR A CA 1
ATOM 5728 C C . THR A 1 709 ? 4.599 -14.306 -20.497 1.00 56.34 709 THR A C 1
ATOM 5730 O O . THR A 1 709 ? 5.545 -15.087 -20.621 1.00 56.34 709 THR A O 1
ATOM 5733 N N . ALA A 1 710 ? 3.923 -14.217 -19.350 1.00 66.44 710 ALA A N 1
ATOM 5734 C CA . ALA A 1 710 ? 4.154 -15.091 -18.205 1.00 66.44 710 ALA A CA 1
ATOM 5735 C C . ALA A 1 710 ? 3.226 -16.311 -18.192 1.00 66.44 710 ALA A C 1
ATOM 5737 O O . ALA A 1 710 ? 3.523 -17.249 -17.460 1.00 66.44 710 ALA A O 1
ATOM 5738 N N . GLN A 1 711 ? 2.165 -16.342 -19.011 1.00 71.38 711 GLN A N 1
ATOM 5739 C CA . GLN A 1 711 ? 1.136 -17.384 -18.946 1.00 71.38 711 GLN A CA 1
ATOM 5740 C C . GLN A 1 711 ? 1.716 -18.794 -19.102 1.00 71.38 711 GLN A C 1
ATOM 5742 O O . GLN A 1 711 ? 1.468 -19.642 -18.260 1.00 71.38 711 GLN A O 1
ATOM 5747 N N . ALA A 1 712 ? 2.596 -19.015 -20.082 1.00 72.88 712 ALA A N 1
ATOM 5748 C CA . ALA A 1 712 ? 3.235 -20.320 -20.268 1.00 72.88 712 ALA A CA 1
ATOM 5749 C C . ALA A 1 712 ? 4.087 -20.758 -19.057 1.00 72.88 712 ALA A C 1
ATOM 5751 O O . ALA A 1 712 ? 4.136 -21.938 -18.717 1.00 72.88 712 ALA A O 1
ATOM 5752 N N . ALA A 1 713 ? 4.755 -19.809 -18.388 1.00 73.12 713 ALA A N 1
ATOM 5753 C CA . ALA A 1 713 ? 5.536 -20.093 -17.184 1.00 73.12 713 ALA A CA 1
ATOM 5754 C C . ALA A 1 713 ? 4.632 -20.362 -15.971 1.00 73.12 713 ALA A C 1
ATOM 5756 O O . ALA A 1 713 ? 4.947 -21.229 -15.162 1.00 73.12 713 ALA A O 1
ATOM 5757 N N . ILE A 1 714 ? 3.509 -19.644 -15.867 1.00 80.25 714 ILE A N 1
ATOM 5758 C CA . ILE A 1 714 ? 2.478 -19.856 -14.847 1.00 80.25 714 ILE A CA 1
ATOM 5759 C C . ILE A 1 714 ? 1.869 -21.249 -15.011 1.00 80.25 714 ILE A C 1
ATOM 5761 O O . ILE A 1 714 ? 1.882 -22.014 -14.055 1.00 80.25 714 ILE A O 1
ATOM 5765 N N . ASP A 1 715 ? 1.424 -21.609 -16.216 1.00 81.62 715 ASP A N 1
ATOM 5766 C CA . ASP A 1 715 ? 0.809 -22.911 -16.500 1.00 81.62 715 ASP A CA 1
ATOM 5767 C C . ASP A 1 715 ? 1.771 -24.061 -16.157 1.00 81.62 715 ASP A C 1
ATOM 5769 O O . ASP A 1 715 ? 1.390 -25.039 -15.511 1.00 81.62 715 ASP A O 1
ATOM 5773 N N . SER A 1 716 ? 3.051 -23.916 -16.522 1.00 84.88 716 SER A N 1
ATOM 5774 C CA . SER A 1 716 ? 4.092 -24.885 -16.168 1.00 84.88 716 SER A CA 1
ATOM 5775 C C . SER A 1 716 ? 4.313 -24.984 -14.655 1.00 84.88 716 SER A C 1
ATOM 5777 O O . SER A 1 716 ? 4.487 -26.087 -14.139 1.00 84.88 716 SER A O 1
ATOM 5779 N N . ALA A 1 717 ? 4.335 -23.856 -13.943 1.00 87.31 717 ALA A N 1
ATOM 5780 C CA . ALA A 1 717 ? 4.555 -23.822 -12.501 1.00 87.31 717 ALA A CA 1
ATOM 5781 C C . ALA A 1 717 ? 3.356 -24.386 -11.723 1.00 87.31 717 ALA A C 1
ATOM 5783 O O . ALA A 1 717 ? 3.545 -25.085 -10.731 1.00 87.31 717 ALA A O 1
ATOM 5784 N N . GLU A 1 718 ? 2.129 -24.142 -12.189 1.00 91.06 718 GLU A N 1
ATOM 5785 C CA . GLU A 1 718 ? 0.913 -24.722 -11.612 1.00 91.06 718 GLU A CA 1
ATOM 5786 C C . GLU A 1 718 ? 0.853 -26.237 -11.792 1.00 91.06 718 GLU A C 1
ATOM 5788 O O . GLU A 1 718 ? 0.459 -26.940 -10.863 1.00 91.06 718 GLU A O 1
ATOM 5793 N N . GLY A 1 719 ? 1.298 -26.747 -12.945 1.00 90.38 719 GLY A N 1
ATOM 5794 C CA . GLY A 1 719 ? 1.448 -28.186 -13.159 1.00 90.38 719 GLY A CA 1
ATOM 5795 C C . GLY A 1 719 ? 2.432 -28.828 -12.175 1.00 90.38 719 GLY A C 1
ATOM 5796 O O . GLY A 1 719 ? 2.142 -29.878 -11.603 1.00 90.38 719 GLY A O 1
ATOM 5797 N N . GLU A 1 720 ? 3.574 -28.182 -11.917 1.00 91.31 720 GLU A N 1
ATOM 5798 C CA . GLU A 1 720 ? 4.549 -28.671 -10.930 1.00 91.31 720 GLU A CA 1
ATOM 5799 C C . GLU A 1 720 ? 4.043 -28.558 -9.486 1.00 91.31 720 GLU A C 1
ATOM 5801 O O . GLU A 1 720 ? 4.230 -29.481 -8.691 1.00 91.31 720 GLU A O 1
ATOM 5806 N N . LEU A 1 721 ? 3.348 -27.471 -9.145 1.00 92.81 721 LEU A N 1
ATOM 5807 C CA . LEU A 1 721 ? 2.718 -27.306 -7.837 1.00 92.81 721 LEU A CA 1
ATOM 5808 C C . LEU A 1 721 ? 1.684 -28.408 -7.569 1.00 92.81 721 LEU A C 1
ATOM 5810 O O . LEU A 1 721 ? 1.667 -29.000 -6.487 1.00 92.81 721 LEU A O 1
ATOM 5814 N N . ASP A 1 722 ? 0.834 -28.698 -8.554 1.00 93.06 722 ASP A N 1
ATOM 5815 C CA . ASP A 1 722 ? -0.161 -29.763 -8.471 1.00 93.06 722 ASP A CA 1
ATOM 5816 C C . ASP A 1 722 ? 0.495 -31.134 -8.237 1.00 93.06 722 ASP A C 1
ATOM 5818 O O . ASP A 1 722 ? 0.084 -31.882 -7.345 1.00 93.06 722 ASP A O 1
ATOM 5822 N N . PHE A 1 723 ? 1.573 -31.430 -8.969 1.00 93.62 723 PHE A N 1
ATOM 5823 C CA . PHE A 1 723 ? 2.364 -32.644 -8.777 1.00 93.62 723 PHE A CA 1
ATOM 5824 C C . PHE A 1 723 ? 2.946 -32.753 -7.357 1.00 93.62 723 PHE A C 1
ATOM 5826 O O . PHE A 1 723 ? 2.820 -33.802 -6.716 1.00 93.62 723 PHE A O 1
ATOM 5833 N N . LEU A 1 724 ? 3.564 -31.684 -6.838 1.00 92.19 724 LEU A N 1
ATOM 5834 C CA . LEU A 1 724 ? 4.169 -31.682 -5.500 1.00 92.19 724 LEU A CA 1
ATOM 5835 C C . LEU A 1 724 ? 3.131 -31.902 -4.391 1.00 92.19 724 LEU A C 1
ATOM 5837 O O . LEU A 1 724 ? 3.406 -32.645 -3.446 1.00 92.19 724 LEU A O 1
ATOM 5841 N N . LYS A 1 725 ? 1.928 -31.330 -4.524 1.00 93.19 725 LYS A N 1
ATOM 5842 C CA . LYS A 1 725 ? 0.820 -31.553 -3.580 1.00 93.19 725 LYS A CA 1
ATOM 5843 C C . LYS A 1 725 ? 0.353 -33.002 -3.560 1.00 93.19 725 LYS A C 1
ATOM 5845 O O . LYS A 1 725 ? 0.229 -33.583 -2.485 1.00 93.19 725 LYS A O 1
ATOM 5850 N N . VAL A 1 726 ? 0.136 -33.596 -4.734 1.00 93.69 726 VAL A N 1
ATOM 5851 C CA . VAL A 1 726 ? -0.285 -35.003 -4.847 1.00 93.69 726 VAL A CA 1
ATOM 5852 C C . VAL A 1 726 ? 0.775 -35.933 -4.258 1.00 93.69 726 VAL A C 1
ATOM 5854 O O . VAL A 1 726 ? 0.447 -36.870 -3.531 1.00 93.69 726 VAL A O 1
ATOM 5857 N N . ARG A 1 727 ? 2.058 -35.652 -4.510 1.00 93.12 727 ARG A N 1
ATOM 5858 C CA . ARG A 1 727 ? 3.167 -36.404 -3.917 1.00 93.12 727 ARG A CA 1
ATOM 5859 C C . ARG A 1 727 ? 3.193 -36.298 -2.390 1.00 93.12 727 ARG A C 1
ATOM 5861 O O . ARG A 1 727 ? 3.376 -37.319 -1.734 1.00 93.12 727 ARG A O 1
ATOM 5868 N N . LYS A 1 728 ? 3.034 -35.091 -1.835 1.00 92.56 728 LYS A N 1
ATOM 5869 C CA . LYS A 1 728 ? 3.007 -34.861 -0.382 1.00 92.56 728 LYS A CA 1
ATOM 5870 C C . LYS A 1 728 ? 1.879 -35.654 0.278 1.00 92.56 728 LYS A C 1
ATOM 5872 O O . LYS A 1 728 ? 2.146 -36.398 1.214 1.00 92.56 728 LYS A O 1
ATOM 5877 N N . GLU A 1 729 ? 0.667 -35.570 -0.266 1.00 92.12 729 GLU A N 1
ATOM 5878 C CA . GLU A 1 729 ? -0.494 -36.307 0.252 1.00 92.12 729 GLU A CA 1
ATOM 5879 C C . GLU A 1 729 ? -0.283 -37.829 0.201 1.00 92.12 729 GLU A C 1
ATOM 5881 O O . GLU A 1 729 ? -0.613 -38.525 1.156 1.00 92.12 729 GLU A O 1
ATOM 5886 N N . LEU A 1 730 ? 0.318 -38.362 -0.872 1.00 92.19 730 LEU A N 1
ATOM 5887 C CA . LEU A 1 730 ? 0.640 -39.791 -0.968 1.00 92.19 730 LEU A CA 1
ATOM 5888 C C . LEU A 1 730 ? 1.615 -40.239 0.131 1.00 92.19 730 LEU A C 1
ATOM 5890 O O . LEU A 1 730 ? 1.424 -41.304 0.718 1.00 92.19 730 LEU A O 1
ATOM 5894 N N . ILE A 1 731 ? 2.656 -39.445 0.402 1.00 91.00 731 ILE A N 1
ATOM 5895 C CA . ILE A 1 731 ? 3.652 -39.742 1.441 1.00 91.00 731 ILE A CA 1
ATOM 5896 C C . ILE A 1 731 ? 2.997 -39.687 2.824 1.00 91.00 731 ILE A C 1
ATOM 5898 O O . ILE A 1 731 ? 3.067 -40.666 3.563 1.00 91.00 731 ILE A O 1
ATOM 5902 N N . GLU A 1 732 ? 2.286 -38.602 3.139 1.00 90.62 732 GLU A N 1
ATOM 5903 C CA . GLU A 1 732 ? 1.614 -38.431 4.433 1.00 90.62 732 GLU A CA 1
ATOM 5904 C C . GLU A 1 732 ? 0.575 -39.533 4.686 1.00 90.62 732 GLU A C 1
ATOM 5906 O O . GLU A 1 732 ? 0.568 -40.144 5.753 1.00 90.62 732 GLU A O 1
ATOM 5911 N N . ALA A 1 733 ? -0.248 -39.875 3.690 1.00 89.88 733 ALA A N 1
ATOM 5912 C CA . ALA A 1 733 ? -1.222 -40.959 3.813 1.00 89.88 733 ALA A CA 1
ATOM 5913 C C . ALA A 1 733 ? -0.560 -42.339 3.998 1.00 89.88 733 ALA A C 1
ATOM 5915 O O . ALA A 1 733 ? -1.117 -43.210 4.677 1.00 89.88 733 ALA A O 1
ATOM 5916 N N . THR A 1 734 ? 0.623 -42.547 3.411 1.00 89.38 734 THR A N 1
ATOM 5917 C CA . THR A 1 734 ? 1.409 -43.780 3.577 1.00 89.38 734 THR A CA 1
ATOM 5918 C C . THR A 1 734 ? 1.976 -43.878 4.993 1.00 89.38 734 THR A C 1
ATOM 5920 O O . THR A 1 734 ? 1.877 -44.939 5.616 1.00 89.38 734 THR A O 1
ATOM 5923 N N . ASP A 1 735 ? 2.505 -42.775 5.524 1.00 85.56 735 ASP A N 1
ATOM 5924 C CA . ASP A 1 735 ? 3.084 -42.701 6.869 1.00 85.56 735 ASP A CA 1
ATOM 5925 C C . ASP A 1 735 ? 2.018 -42.833 7.968 1.00 85.56 735 ASP A C 1
ATOM 5927 O O . ASP A 1 735 ? 2.209 -43.563 8.945 1.00 85.56 735 ASP A O 1
ATOM 5931 N N . GLU A 1 736 ? 0.857 -42.197 7.781 1.00 84.81 736 GLU A N 1
ATOM 5932 C CA . GLU A 1 736 ? -0.298 -42.298 8.684 1.00 84.81 736 GLU A CA 1
ATOM 5933 C C . GLU A 1 736 ? -0.970 -43.680 8.652 1.00 84.81 736 GLU A C 1
ATOM 5935 O O . GLU A 1 736 ? -1.714 -44.025 9.573 1.00 84.81 736 GLU A O 1
ATOM 5940 N N . LYS A 1 737 ? -0.721 -44.480 7.603 1.00 82.50 737 LYS A N 1
ATOM 5941 C CA . LYS A 1 737 ? -1.319 -45.812 7.383 1.00 82.50 737 LYS A CA 1
ATOM 5942 C C . LYS A 1 737 ? -2.851 -45.789 7.421 1.00 82.50 737 LYS A C 1
ATOM 5944 O O . LYS A 1 737 ? -3.493 -46.736 7.879 1.00 82.50 737 LYS A O 1
ATOM 5949 N N . ASN A 1 738 ? -3.448 -44.706 6.934 1.00 79.69 738 ASN A N 1
ATOM 5950 C CA . ASN A 1 738 ? -4.895 -44.555 6.869 1.00 79.69 738 ASN A CA 1
ATOM 5951 C C . ASN A 1 738 ? -5.428 -45.164 5.565 1.00 79.69 738 ASN A C 1
ATOM 5953 O O . ASN A 1 738 ? -5.097 -44.695 4.481 1.00 79.69 738 ASN A O 1
ATOM 5957 N N . TYR A 1 739 ? -6.276 -46.189 5.668 1.00 82.94 739 TYR A N 1
ATOM 5958 C CA . TYR A 1 739 ? -6.794 -46.926 4.513 1.00 82.94 739 TYR A CA 1
ATOM 5959 C C . TYR A 1 739 ? -7.529 -46.044 3.491 1.00 82.94 739 TYR A C 1
ATOM 5961 O O . TYR A 1 739 ? -7.233 -46.111 2.295 1.00 82.94 739 TYR A O 1
ATOM 5969 N N . ASP A 1 740 ? -8.478 -45.225 3.951 1.00 85.25 740 ASP A N 1
ATOM 5970 C CA . ASP A 1 740 ? -9.342 -44.433 3.069 1.00 85.25 740 ASP A CA 1
ATOM 5971 C C . ASP A 1 740 ? -8.539 -43.322 2.389 1.00 85.25 740 ASP A C 1
ATOM 5973 O O . ASP A 1 740 ? -8.617 -43.132 1.173 1.00 85.25 740 ASP A O 1
ATOM 5977 N N . ARG A 1 741 ? -7.693 -42.641 3.171 1.00 89.12 741 ARG A N 1
ATOM 5978 C CA . ARG A 1 741 ? -6.843 -41.542 2.700 1.00 89.12 741 ARG A CA 1
ATOM 5979 C C . ARG A 1 741 ? -5.782 -42.035 1.708 1.00 89.12 741 ARG A C 1
ATOM 5981 O O . ARG A 1 741 ? -5.591 -41.428 0.659 1.00 89.12 741 ARG A O 1
ATOM 5988 N N . LEU A 1 742 ? -5.166 -43.187 1.983 1.00 90.81 742 LEU A N 1
ATOM 5989 C CA . LEU A 1 742 ? -4.172 -43.812 1.107 1.00 90.81 742 LEU A CA 1
ATOM 5990 C C . LEU A 1 742 ? -4.785 -44.316 -0.205 1.00 90.81 742 LEU A C 1
ATOM 5992 O O . LEU A 1 742 ? -4.183 -44.157 -1.265 1.00 90.81 742 LEU A O 1
ATOM 5996 N N . THR A 1 743 ? -5.992 -44.889 -0.152 1.00 90.94 743 THR A N 1
ATOM 5997 C CA . THR A 1 743 ? -6.720 -45.315 -1.359 1.00 90.94 743 THR A CA 1
ATOM 5998 C C . THR A 1 743 ? -7.037 -44.112 -2.246 1.00 90.94 743 THR A C 1
ATOM 6000 O O . THR A 1 743 ? -6.727 -44.136 -3.436 1.00 90.94 743 THR A O 1
ATOM 6003 N N . ALA A 1 744 ? -7.560 -43.030 -1.660 1.00 91.69 744 ALA A N 1
ATOM 6004 C CA . ALA A 1 744 ? -7.848 -41.794 -2.383 1.00 91.69 744 ALA A CA 1
ATOM 6005 C C . ALA A 1 744 ? -6.584 -41.162 -2.994 1.00 91.69 744 ALA A C 1
ATOM 6007 O O . ALA A 1 744 ? -6.606 -40.761 -4.157 1.00 91.69 744 ALA A O 1
ATOM 6008 N N . ALA A 1 745 ? -5.471 -41.121 -2.254 1.00 91.75 745 ALA A N 1
ATOM 6009 C CA . ALA A 1 745 ? -4.206 -40.579 -2.748 1.00 91.75 745 ALA A CA 1
ATOM 6010 C C . ALA A 1 745 ? -3.650 -41.382 -3.940 1.00 91.75 745 ALA A C 1
ATOM 6012 O O . ALA A 1 745 ? -3.204 -40.797 -4.928 1.00 91.75 745 ALA A O 1
ATOM 6013 N N . ILE A 1 746 ? -3.719 -42.718 -3.891 1.00 91.81 746 ILE A N 1
ATOM 6014 C CA . ILE A 1 746 ? -3.301 -43.591 -5.002 1.00 91.81 746 ILE A CA 1
ATOM 6015 C C . ILE A 1 746 ? -4.196 -43.389 -6.232 1.00 91.81 746 ILE A C 1
ATOM 6017 O O . ILE A 1 746 ? -3.688 -43.310 -7.352 1.00 91.81 746 ILE A O 1
ATOM 6021 N N . ASP A 1 747 ? -5.513 -43.300 -6.048 1.00 91.12 747 ASP A N 1
ATOM 6022 C CA . ASP A 1 747 ? -6.446 -43.081 -7.157 1.00 91.12 747 ASP A CA 1
ATOM 6023 C C . ASP A 1 747 ? -6.247 -41.703 -7.803 1.00 91.12 747 ASP A C 1
ATOM 6025 O O . ASP A 1 747 ? -6.301 -41.585 -9.029 1.00 91.12 747 ASP A O 1
ATOM 6029 N N . GLU A 1 748 ? -5.926 -40.675 -7.014 1.00 91.25 748 GLU A N 1
ATOM 6030 C CA . GLU A 1 748 ? -5.625 -39.336 -7.527 1.00 91.25 748 GLU A CA 1
ATOM 6031 C C . GLU A 1 748 ? -4.317 -39.313 -8.342 1.00 91.25 748 GLU A C 1
ATOM 6033 O O . GLU A 1 748 ? -4.272 -38.702 -9.414 1.00 91.25 748 GLU A O 1
ATOM 6038 N N . VAL A 1 749 ? -3.279 -40.050 -7.918 1.00 92.75 749 VAL A N 1
ATOM 6039 C CA . VAL A 1 749 ? -2.031 -40.234 -8.691 1.00 92.75 749 VAL A CA 1
ATOM 6040 C C . VAL A 1 749 ? -2.308 -40.875 -10.054 1.00 92.75 749 VAL A C 1
ATOM 6042 O O . VAL A 1 749 ? -1.769 -40.423 -11.067 1.00 92.75 749 VAL A O 1
ATOM 6045 N N . LYS A 1 750 ? -3.169 -41.901 -10.095 1.00 90.38 750 LYS A N 1
ATOM 6046 C CA . LYS A 1 750 ? -3.566 -42.595 -11.332 1.00 90.38 750 LYS A CA 1
ATOM 6047 C C . LYS A 1 750 ? -4.377 -41.701 -12.253 1.00 90.38 750 LYS A C 1
ATOM 6049 O O . LYS A 1 750 ? -4.082 -41.592 -13.441 1.00 90.38 750 LYS A O 1
ATOM 6054 N N . LYS A 1 751 ? -5.385 -41.029 -11.698 1.00 92.31 751 LYS A N 1
ATOM 6055 C CA . LYS A 1 751 ? -6.266 -40.112 -12.424 1.00 92.31 751 LYS A CA 1
ATOM 6056 C C . LYS A 1 751 ? -5.479 -38.995 -13.110 1.00 92.31 751 LYS A C 1
ATOM 6058 O O . LYS A 1 751 ? -5.810 -38.633 -14.236 1.00 92.31 751 LYS A O 1
ATOM 6063 N N . LYS A 1 752 ? -4.430 -38.485 -12.457 1.00 90.81 752 LYS A N 1
ATOM 6064 C CA . LYS A 1 752 ? -3.534 -37.447 -12.993 1.00 90.81 752 LYS A CA 1
ATOM 6065 C C . LYS A 1 752 ? -2.330 -37.980 -13.775 1.00 90.81 752 LYS A C 1
ATOM 6067 O O . LYS A 1 752 ? -1.545 -37.186 -14.278 1.00 90.81 752 LYS A O 1
ATOM 6072 N N . GLN A 1 753 ? -2.192 -39.301 -13.910 1.00 91.00 753 GLN A N 1
ATOM 6073 C CA . GLN A 1 753 ? -1.109 -39.963 -14.651 1.00 91.00 753 GLN A CA 1
ATOM 6074 C C . GLN A 1 753 ? 0.305 -39.624 -14.136 1.00 91.00 753 GLN A C 1
ATOM 6076 O O . GLN A 1 753 ? 1.273 -39.599 -14.896 1.00 91.00 753 GLN A O 1
ATOM 6081 N N . TYR A 1 754 ? 0.456 -39.393 -12.828 1.00 92.81 754 TYR A N 1
ATOM 6082 C CA . TYR A 1 754 ? 1.755 -39.091 -12.207 1.00 92.81 754 TYR A CA 1
ATOM 6083 C C . TYR A 1 754 ? 2.572 -40.337 -11.830 1.00 92.81 754 TYR A C 1
ATOM 6085 O O . TYR A 1 754 ? 3.683 -40.216 -11.311 1.00 92.81 754 TYR A O 1
ATOM 6093 N N . GLU A 1 755 ? 2.068 -41.534 -12.136 1.00 88.75 755 GLU A N 1
ATOM 6094 C CA . GLU A 1 755 ? 2.707 -42.825 -11.846 1.00 88.75 755 GLU A CA 1
ATOM 6095 C C . GLU A 1 755 ? 4.177 -42.911 -12.315 1.00 88.75 755 GLU A C 1
ATOM 6097 O O . GLU A 1 755 ? 5.018 -43.332 -11.516 1.00 88.75 755 GLU A O 1
ATOM 6102 N N . PRO A 1 756 ? 4.559 -42.453 -13.531 1.00 89.56 756 PRO A N 1
ATOM 6103 C CA . PRO A 1 756 ? 5.950 -42.537 -13.991 1.00 89.56 756 PRO A CA 1
ATOM 6104 C C . PRO A 1 756 ? 6.921 -41.679 -13.169 1.00 89.56 756 PRO A C 1
ATOM 6106 O O . PRO A 1 756 ? 8.119 -41.959 -13.131 1.00 89.56 756 PRO A O 1
ATOM 6109 N N . ARG A 1 757 ? 6.415 -40.624 -12.516 1.00 90.69 757 ARG A N 1
ATOM 6110 C CA . ARG A 1 757 ? 7.204 -39.685 -11.707 1.00 90.69 757 ARG A CA 1
ATOM 6111 C C . ARG A 1 757 ? 7.331 -40.123 -10.240 1.00 90.69 757 ARG A C 1
ATOM 6113 O O . ARG A 1 757 ? 8.171 -39.567 -9.537 1.00 90.69 757 ARG A O 1
ATOM 6120 N N . LEU A 1 758 ? 6.533 -41.098 -9.784 1.00 91.00 758 LEU A N 1
ATOM 6121 C CA . LEU A 1 758 ? 6.456 -41.559 -8.385 1.00 91.00 758 LEU A CA 1
ATOM 6122 C C . LEU A 1 758 ? 6.619 -43.087 -8.213 1.00 91.00 758 LEU A C 1
ATOM 6124 O O . LEU A 1 758 ? 5.882 -43.693 -7.433 1.00 91.00 758 LEU A O 1
ATOM 6128 N N . PRO A 1 759 ? 7.559 -43.767 -8.897 1.00 89.31 759 PRO A N 1
ATOM 6129 C CA . PRO A 1 759 ? 7.607 -45.230 -8.876 1.00 89.31 759 PRO A CA 1
ATOM 6130 C C . PRO A 1 759 ? 7.915 -45.806 -7.486 1.00 89.31 759 PRO A C 1
ATOM 6132 O O . PRO A 1 759 ? 7.420 -46.874 -7.135 1.00 89.31 759 PRO A O 1
ATOM 6135 N N . ARG A 1 760 ? 8.727 -45.109 -6.679 1.00 88.19 760 ARG A N 1
ATOM 6136 C CA . ARG A 1 760 ? 9.124 -45.575 -5.341 1.00 88.19 760 ARG A CA 1
ATOM 6137 C C . ARG A 1 760 ? 8.022 -45.338 -4.318 1.00 88.19 760 ARG A C 1
ATOM 6139 O O . ARG A 1 760 ? 7.665 -46.255 -3.585 1.00 88.19 760 ARG A O 1
ATOM 6146 N N . GLU A 1 761 ? 7.482 -44.126 -4.291 1.00 91.75 761 GLU A N 1
ATOM 6147 C CA . GLU A 1 761 ? 6.412 -43.731 -3.381 1.00 91.75 761 GLU A CA 1
ATOM 6148 C C . GLU A 1 761 ? 5.144 -44.554 -3.637 1.00 91.75 761 GLU A C 1
ATOM 6150 O O . GLU A 1 761 ? 4.537 -45.046 -2.690 1.00 91.75 761 GLU A O 1
ATOM 6155 N N . LEU A 1 762 ? 4.789 -44.797 -4.904 1.00 90.12 762 LEU A N 1
ATOM 6156 C CA . LEU A 1 762 ? 3.625 -45.612 -5.252 1.00 90.12 762 LEU A CA 1
ATOM 6157 C C . LEU A 1 762 ? 3.813 -47.083 -4.861 1.00 90.12 762 LEU A C 1
ATOM 6159 O O . LEU A 1 762 ? 2.887 -47.695 -4.335 1.00 90.12 762 LEU A O 1
ATOM 6163 N N . ALA A 1 763 ? 5.011 -47.646 -5.057 1.00 88.69 763 ALA A N 1
ATOM 6164 C CA . ALA A 1 763 ? 5.312 -49.007 -4.616 1.00 88.69 763 ALA A CA 1
ATOM 6165 C C . ALA A 1 763 ? 5.190 -49.152 -3.089 1.00 88.69 763 ALA A C 1
ATOM 6167 O O . ALA A 1 763 ? 4.588 -50.114 -2.608 1.00 88.69 763 ALA A O 1
ATOM 6168 N N . ALA A 1 764 ? 5.701 -48.178 -2.329 1.00 87.56 764 ALA A N 1
ATOM 6169 C CA . ALA A 1 764 ? 5.575 -48.149 -0.874 1.00 87.56 764 ALA A CA 1
ATOM 6170 C C . ALA A 1 764 ? 4.107 -48.018 -0.428 1.00 87.56 764 ALA A C 1
ATOM 6172 O O . ALA A 1 764 ? 3.634 -48.816 0.384 1.00 87.56 764 ALA A O 1
ATOM 6173 N N . ALA A 1 765 ? 3.365 -47.076 -1.013 1.00 90.69 765 ALA A N 1
ATOM 6174 C CA . ALA A 1 765 ? 1.948 -46.857 -0.744 1.00 90.69 765 ALA A CA 1
ATOM 6175 C C . ALA A 1 765 ? 1.103 -48.108 -1.039 1.00 90.69 765 ALA A C 1
ATOM 6177 O O . ALA A 1 765 ? 0.270 -48.514 -0.230 1.00 90.69 765 ALA A O 1
ATOM 6178 N N . MET A 1 766 ? 1.346 -48.777 -2.171 1.00 89.12 766 MET A N 1
ATOM 6179 C CA . MET A 1 766 ? 0.653 -50.015 -2.537 1.00 89.12 766 MET A CA 1
ATOM 6180 C C . MET A 1 766 ? 0.968 -51.166 -1.578 1.00 89.12 766 MET A C 1
ATOM 6182 O O . MET A 1 766 ? 0.057 -51.919 -1.232 1.00 89.12 766 MET A O 1
ATOM 6186 N N . ALA A 1 767 ? 2.214 -51.286 -1.112 1.00 87.12 767 ALA A N 1
ATOM 6187 C CA . ALA A 1 767 ? 2.594 -52.290 -0.120 1.00 87.12 767 ALA A CA 1
ATOM 6188 C C . ALA A 1 767 ? 1.881 -52.058 1.226 1.00 87.12 767 ALA A C 1
ATOM 6190 O O . ALA A 1 767 ? 1.349 -53.000 1.817 1.00 87.12 767 ALA A O 1
ATOM 6191 N N . VAL A 1 768 ? 1.804 -50.804 1.688 1.00 87.06 768 VAL A N 1
ATOM 6192 C CA . VAL A 1 768 ? 1.051 -50.442 2.902 1.00 87.06 768 VAL A CA 1
ATOM 6193 C C . VAL A 1 768 ? -0.448 -50.688 2.715 1.00 87.06 768 VAL A C 1
ATOM 6195 O O . VAL A 1 768 ? -1.096 -51.234 3.607 1.00 87.06 768 VAL A O 1
ATOM 6198 N N . LEU A 1 769 ? -1.010 -50.360 1.551 1.00 88.81 769 LEU A N 1
ATOM 6199 C CA . LEU A 1 769 ? -2.423 -50.596 1.266 1.00 88.81 769 LEU A CA 1
ATOM 6200 C C . LEU A 1 769 ? -2.773 -52.093 1.264 1.00 88.81 769 LEU A C 1
ATOM 6202 O O . LEU A 1 769 ? -3.799 -52.480 1.825 1.00 88.81 769 LEU A O 1
ATOM 6206 N N . ASP A 1 770 ? -1.949 -52.942 0.648 1.00 86.81 770 ASP A N 1
ATOM 6207 C CA . ASP A 1 770 ? -2.182 -54.393 0.610 1.00 86.81 770 ASP A CA 1
ATOM 6208 C C . ASP A 1 770 ? -2.113 -55.022 2.009 1.00 86.81 770 ASP A C 1
ATOM 6210 O O . ASP A 1 770 ? -2.959 -55.836 2.400 1.00 86.81 770 ASP A O 1
ATOM 6214 N N . ARG A 1 771 ? -1.174 -54.537 2.822 1.00 85.00 771 ARG A N 1
ATOM 6215 C CA . ARG A 1 771 ? -1.070 -54.866 4.242 1.00 85.00 771 ARG A CA 1
ATOM 6216 C C . ARG A 1 771 ? -2.342 -54.500 5.015 1.00 85.00 771 ARG A C 1
ATOM 6218 O O . ARG A 1 771 ? -2.914 -55.346 5.703 1.00 85.00 771 ARG A O 1
ATOM 6225 N N . LEU A 1 772 ? -2.836 -53.268 4.871 1.00 85.44 772 LEU A N 1
ATOM 6226 C CA . LEU A 1 772 ? -4.068 -52.821 5.537 1.00 85.44 772 LEU A CA 1
ATOM 6227 C C . LEU A 1 772 ? -5.292 -53.639 5.092 1.00 85.44 772 LEU A C 1
ATOM 6229 O O . LEU A 1 772 ? -6.103 -54.036 5.931 1.00 85.44 772 LEU A O 1
ATOM 6233 N N . LYS A 1 773 ? -5.397 -53.971 3.795 1.00 87.62 773 LYS A N 1
ATOM 6234 C CA . LYS A 1 773 ? -6.448 -54.862 3.262 1.00 87.62 773 LYS A CA 1
ATOM 6235 C C . LYS A 1 773 ? -6.405 -56.238 3.915 1.00 87.62 773 LYS A C 1
ATOM 6237 O O . LYS A 1 773 ? -7.455 -56.789 4.248 1.00 87.62 773 LYS A O 1
ATOM 6242 N N . THR A 1 774 ? -5.212 -56.794 4.097 1.00 86.69 774 THR A N 1
ATOM 6243 C CA . THR A 1 774 ? -5.022 -58.103 4.730 1.00 86.69 774 THR A CA 1
ATOM 6244 C C . THR A 1 774 ? -5.499 -58.083 6.181 1.00 86.69 774 THR A C 1
ATOM 6246 O O . THR A 1 774 ? -6.341 -58.902 6.554 1.00 86.69 774 THR A O 1
ATOM 6249 N N . ILE A 1 775 ? -5.077 -57.090 6.969 1.00 84.62 775 ILE A N 1
ATOM 6250 C CA . ILE A 1 775 ? -5.508 -56.914 8.367 1.00 84.62 775 ILE A CA 1
ATOM 6251 C C . ILE A 1 775 ? -7.035 -56.780 8.458 1.00 84.62 775 ILE A C 1
ATOM 6253 O O . ILE A 1 775 ? -7.676 -57.466 9.257 1.00 84.62 775 ILE A O 1
ATOM 6257 N N . GLN A 1 776 ? -7.644 -55.949 7.608 1.00 85.62 776 GLN A N 1
ATOM 6258 C CA . GLN A 1 776 ? -9.091 -55.731 7.609 1.00 85.62 776 GLN A CA 1
ATOM 6259 C C . GLN A 1 776 ? -9.875 -57.007 7.269 1.00 85.62 776 GLN A C 1
ATOM 6261 O O . GLN A 1 776 ? -10.891 -57.290 7.908 1.00 85.62 776 GLN A O 1
ATOM 6266 N N . ARG A 1 777 ? -9.399 -57.814 6.309 1.00 88.06 777 ARG A N 1
ATOM 6267 C CA . ARG A 1 777 ? -10.009 -59.112 5.967 1.00 88.06 777 ARG A CA 1
ATOM 6268 C C . ARG A 1 777 ? -9.973 -60.084 7.145 1.00 88.06 777 ARG A C 1
ATOM 6270 O O . ARG A 1 777 ? -10.990 -60.713 7.435 1.00 88.06 777 ARG A O 1
ATOM 6277 N N . LEU A 1 778 ? -8.835 -60.178 7.837 1.00 87.38 778 LEU A N 1
ATOM 6278 C CA . LEU A 1 778 ? -8.677 -61.038 9.014 1.00 87.38 778 LEU A CA 1
ATOM 6279 C C . LEU A 1 778 ? -9.629 -60.621 10.145 1.00 87.38 778 LEU A C 1
ATOM 6281 O O . LEU A 1 778 ? -10.279 -61.474 10.748 1.00 87.38 778 LEU A O 1
ATOM 6285 N N . LEU A 1 779 ? -9.759 -59.316 10.407 1.00 85.75 779 LEU A N 1
ATOM 6286 C CA . LEU A 1 779 ? -10.692 -58.791 11.409 1.00 85.75 779 LEU A CA 1
ATOM 6287 C C . LEU A 1 779 ? -12.154 -59.055 11.028 1.00 85.75 779 LEU A C 1
ATOM 6289 O O . LEU A 1 779 ? -12.934 -59.532 11.857 1.00 85.75 779 LEU A O 1
ATOM 6293 N N . HIS A 1 780 ? -12.529 -58.797 9.772 1.00 86.12 780 HIS A N 1
ATOM 6294 C CA . HIS A 1 780 ? -13.899 -58.988 9.301 1.00 86.12 780 HIS A CA 1
ATOM 6295 C C . HIS A 1 780 ? -14.344 -60.453 9.392 1.00 86.12 780 HIS A C 1
ATOM 6297 O O . HIS A 1 780 ? -15.471 -60.716 9.808 1.00 86.12 780 HIS A O 1
ATOM 6303 N N . ALA A 1 781 ? -13.456 -61.406 9.089 1.00 85.56 781 ALA A N 1
ATOM 6304 C CA . ALA A 1 781 ? -13.749 -62.836 9.197 1.00 85.56 781 ALA A CA 1
ATOM 6305 C C . ALA A 1 781 ? -14.198 -63.240 10.614 1.00 85.56 781 ALA A C 1
ATOM 6307 O O . ALA A 1 781 ? -15.147 -64.008 10.765 1.00 85.56 781 ALA A O 1
ATOM 6308 N N . ILE A 1 782 ? -13.575 -62.678 11.656 1.00 87.50 782 ILE A N 1
ATOM 6309 C CA . ILE A 1 782 ? -13.957 -62.921 13.056 1.00 87.50 782 ILE A CA 1
ATOM 6310 C C . ILE A 1 782 ? -15.238 -62.175 13.431 1.00 87.50 782 ILE A C 1
ATOM 6312 O O . ILE A 1 782 ? -16.100 -62.722 14.123 1.00 87.50 782 ILE A O 1
ATOM 6316 N N . MET A 1 783 ? -15.382 -60.925 12.986 1.00 84.75 783 MET A N 1
ATOM 6317 C CA . MET A 1 783 ? -16.578 -60.127 13.267 1.00 84.75 783 MET A CA 1
ATOM 6318 C C . MET A 1 783 ? -17.841 -60.732 12.640 1.00 84.75 783 MET A C 1
ATOM 6320 O O . MET A 1 783 ? -18.911 -60.633 13.238 1.00 84.75 783 MET A O 1
ATOM 6324 N N . ALA A 1 784 ? -17.708 -61.386 11.483 1.00 85.94 784 ALA A N 1
ATOM 6325 C CA . ALA A 1 784 ? -18.793 -62.046 10.761 1.00 85.94 784 ALA A CA 1
ATOM 6326 C C . ALA A 1 784 ? -19.208 -63.406 11.351 1.00 85.94 784 ALA A C 1
ATOM 6328 O O . ALA A 1 784 ? -20.260 -63.925 10.977 1.00 85.94 784 ALA A O 1
ATOM 6329 N N . LEU A 1 785 ? -18.428 -63.987 12.275 1.00 87.25 785 LEU A N 1
ATOM 6330 C CA . LEU A 1 785 ? -18.845 -65.196 12.989 1.00 87.25 785 LEU A CA 1
ATOM 6331 C C . LEU A 1 785 ? -20.178 -64.944 13.697 1.00 87.25 785 LEU A C 1
ATOM 6333 O O . LEU A 1 785 ? -20.379 -63.894 14.311 1.00 87.25 785 LEU A O 1
ATOM 6337 N N . ASP A 1 786 ? -21.084 -65.916 13.697 1.00 83.12 786 ASP A N 1
ATOM 6338 C CA . ASP A 1 786 ? -22.310 -65.803 14.481 1.00 83.12 786 ASP A CA 1
ATOM 6339 C C . ASP A 1 786 ? -22.016 -65.989 15.989 1.00 83.12 786 ASP A C 1
ATOM 6341 O O . ASP A 1 786 ? -20.922 -66.375 16.416 1.00 83.12 786 ASP A O 1
ATOM 6345 N N . GLN A 1 787 ? -22.957 -65.608 16.856 1.00 82.00 787 GLN A N 1
ATOM 6346 C CA . GLN A 1 787 ? -22.772 -65.776 18.305 1.00 82.00 787 GLN A CA 1
ATOM 6347 C C . GLN A 1 787 ? -22.921 -67.245 18.737 1.00 82.00 787 GLN A C 1
ATOM 6349 O O . GLN A 1 787 ? -22.397 -67.638 19.779 1.00 82.00 787 GLN A O 1
ATOM 6354 N N . ARG A 1 788 ? -23.611 -68.058 17.924 1.00 84.88 788 ARG A N 1
ATOM 6355 C CA . ARG A 1 788 ? -23.857 -69.482 18.183 1.00 84.88 788 ARG A CA 1
ATOM 6356 C C . ARG A 1 788 ? -22.576 -70.302 18.057 1.00 84.88 788 ARG A C 1
ATOM 6358 O O . ARG A 1 788 ? -22.326 -71.128 18.920 1.00 84.88 788 ARG A O 1
ATOM 6365 N N . THR A 1 789 ? -21.730 -69.997 17.080 1.00 87.25 789 THR A N 1
ATOM 6366 C CA . THR A 1 789 ? -20.418 -70.622 16.867 1.00 87.25 789 THR A CA 1
ATOM 6367 C C . THR A 1 789 ? -19.475 -70.340 18.037 1.00 87.25 789 THR A C 1
ATOM 6369 O O . THR A 1 789 ? -18.765 -71.224 18.501 1.00 87.25 789 THR A O 1
ATOM 6372 N N . ILE A 1 790 ? -19.494 -69.125 18.598 1.00 85.62 790 ILE A N 1
ATOM 6373 C CA . ILE A 1 790 ? -18.707 -68.822 19.809 1.00 85.62 790 ILE A CA 1
ATOM 6374 C C . ILE A 1 790 ? -19.266 -69.570 21.027 1.00 85.62 790 ILE A C 1
ATOM 6376 O O . ILE A 1 790 ? -18.499 -70.054 21.860 1.00 85.62 790 ILE A O 1
ATOM 6380 N N . ALA A 1 791 ? -20.592 -69.690 21.133 1.00 85.00 791 ALA A N 1
ATOM 6381 C CA . ALA A 1 791 ? -21.230 -70.466 22.192 1.00 85.00 791 ALA A CA 1
ATOM 6382 C C . ALA A 1 791 ? -20.943 -71.975 22.072 1.00 85.00 791 ALA A C 1
ATOM 6384 O O . ALA A 1 791 ? -20.758 -72.622 23.099 1.00 85.00 791 ALA A O 1
ATOM 6385 N N . GLU A 1 792 ? -20.842 -72.514 20.851 1.00 90.56 792 GLU A N 1
ATOM 6386 C CA . GLU A 1 792 ? -20.404 -73.888 20.567 1.00 90.56 792 GLU A CA 1
ATOM 6387 C C . GLU A 1 792 ? -18.982 -74.113 21.085 1.00 90.56 792 GLU A C 1
ATOM 6389 O O . GLU A 1 792 ? -18.766 -75.014 21.894 1.00 90.56 792 GLU A O 1
ATOM 6394 N N . ILE A 1 793 ? -18.037 -73.240 20.709 1.00 90.12 793 ILE A N 1
ATOM 6395 C CA . ILE A 1 793 ? -16.655 -73.316 21.201 1.00 90.12 793 ILE A CA 1
ATOM 6396 C C . ILE A 1 793 ? -16.638 -73.229 22.727 1.00 90.12 793 ILE A C 1
ATOM 6398 O O . ILE A 1 793 ? -15.962 -74.010 23.376 1.00 90.12 793 ILE A O 1
ATOM 6402 N N . ARG A 1 794 ? -17.411 -72.333 23.345 1.00 90.25 794 ARG A N 1
ATOM 6403 C CA . ARG A 1 794 ? -17.482 -72.243 24.812 1.00 90.25 794 ARG A CA 1
ATOM 6404 C C . ARG A 1 794 ? -18.097 -73.496 25.456 1.00 90.25 794 ARG A C 1
ATOM 6406 O O . ARG A 1 794 ? -17.770 -73.802 26.601 1.00 90.25 794 ARG A O 1
ATOM 6413 N N . GLY A 1 795 ? -18.984 -74.198 24.756 1.00 88.12 795 GLY A N 1
ATOM 6414 C CA . GLY A 1 795 ? -19.777 -75.317 25.266 1.00 88.12 795 GLY A CA 1
ATOM 6415 C C . GLY A 1 795 ? -19.023 -76.636 25.452 1.00 88.12 795 GLY A C 1
ATOM 6416 O O . GLY A 1 795 ? -19.564 -77.539 26.090 1.00 88.12 795 GLY A O 1
ATOM 6417 N N . TYR A 1 796 ? -17.788 -76.768 24.951 1.00 88.94 796 TYR A N 1
ATOM 6418 C CA . TYR A 1 796 ? -16.991 -77.983 25.152 1.00 88.94 796 TYR A CA 1
ATOM 6419 C C . TYR A 1 796 ? -16.726 -78.240 26.643 1.00 88.94 796 TYR A C 1
ATOM 6421 O O . TYR A 1 796 ? -16.172 -77.390 27.338 1.00 88.94 796 TYR A O 1
ATOM 6429 N N . GLN A 1 797 ? -17.070 -79.435 27.135 1.00 83.25 797 GLN A N 1
ATOM 6430 C CA . GLN A 1 797 ? -16.658 -79.889 28.472 1.00 83.25 797 GLN A CA 1
ATOM 6431 C C . GLN A 1 797 ? -15.180 -80.301 28.494 1.00 83.25 797 GLN A C 1
ATOM 6433 O O . GLN A 1 797 ? -14.470 -80.029 29.459 1.00 83.25 797 GLN A O 1
ATOM 6438 N N . SER A 1 798 ? -14.722 -80.919 27.403 1.00 86.00 798 SER A N 1
ATOM 6439 C CA . SER A 1 798 ? -13.323 -81.240 27.129 1.00 86.00 798 SER A CA 1
ATOM 6440 C C . SER A 1 798 ? -13.029 -80.831 25.680 1.00 86.00 798 SER A C 1
ATOM 6442 O O . SER A 1 798 ? -13.571 -81.451 24.762 1.00 86.00 798 SER A O 1
ATOM 6444 N N . PRO A 1 799 ? -12.289 -79.733 25.449 1.00 89.25 799 PRO A N 1
ATOM 6445 C CA . PRO A 1 799 ? -12.034 -79.239 24.104 1.00 89.25 799 PRO A CA 1
ATOM 6446 C C . PRO A 1 799 ? -11.064 -80.173 23.369 1.00 89.25 799 PRO A C 1
ATOM 6448 O O . PRO A 1 799 ? -10.085 -80.638 23.960 1.00 89.25 799 PRO A O 1
ATOM 6451 N N . PRO A 1 800 ? -11.257 -80.397 22.063 1.00 91.81 800 PRO A N 1
ATOM 6452 C CA . PRO A 1 800 ? -10.230 -81.012 21.236 1.00 91.81 800 PRO A CA 1
ATOM 6453 C C . PRO A 1 800 ? -8.907 -80.223 21.313 1.00 91.81 800 PRO A C 1
ATOM 6455 O O . PRO A 1 800 ? -8.955 -78.988 21.358 1.00 91.81 800 PRO A O 1
ATOM 6458 N N . PRO A 1 801 ? -7.729 -80.882 21.264 1.00 89.69 801 PRO A N 1
ATOM 6459 C CA . PRO A 1 801 ? -6.431 -80.208 21.401 1.00 89.69 801 PRO A CA 1
ATOM 6460 C C . PRO A 1 801 ? -6.245 -79.031 20.435 1.00 89.69 801 PRO A C 1
ATOM 6462 O O . PRO A 1 801 ? -5.831 -77.951 20.846 1.00 89.69 801 PRO A O 1
ATOM 6465 N N . ALA A 1 802 ? -6.660 -79.208 19.177 1.00 90.12 802 ALA A N 1
ATOM 6466 C CA . ALA A 1 802 ? -6.612 -78.171 18.150 1.00 90.12 802 ALA A CA 1
ATOM 6467 C C . ALA A 1 802 ? -7.433 -76.919 18.524 1.00 90.12 802 ALA A C 1
ATOM 6469 O O . ALA A 1 802 ? -6.968 -75.795 18.356 1.00 90.12 802 ALA A O 1
ATOM 6470 N N . VAL A 1 803 ? -8.638 -77.100 19.080 1.00 92.56 803 VAL A N 1
ATOM 6471 C CA . VAL A 1 803 ? -9.506 -75.991 19.517 1.00 92.56 803 VAL A CA 1
ATOM 6472 C C . VAL A 1 803 ? -8.895 -75.288 20.727 1.00 92.56 803 VAL A C 1
ATOM 6474 O O . VAL A 1 803 ? -8.854 -74.060 20.770 1.00 92.56 803 VAL A O 1
ATOM 6477 N N . HIS A 1 804 ? -8.375 -76.052 21.689 1.00 93.00 804 HIS A N 1
ATOM 6478 C CA . HIS A 1 804 ? -7.741 -75.496 22.880 1.00 93.00 804 HIS A CA 1
ATOM 6479 C C . HIS A 1 804 ? -6.534 -74.616 22.514 1.00 93.00 804 HIS A C 1
ATOM 6481 O O . HIS A 1 804 ? -6.483 -73.452 22.915 1.00 93.00 804 HIS A O 1
ATOM 6487 N N . CYS A 1 805 ? -5.612 -75.125 21.693 1.00 92.69 805 CYS A N 1
ATOM 6488 C CA . CYS A 1 805 ? -4.412 -74.392 21.288 1.00 92.69 805 CYS A CA 1
ATOM 6489 C C . CYS A 1 805 ? -4.729 -73.117 20.494 1.00 92.69 805 CYS A C 1
ATOM 6491 O O . CYS A 1 805 ? -4.127 -72.073 20.746 1.00 92.69 805 CYS A O 1
ATOM 6493 N N . VAL A 1 806 ? -5.712 -73.158 19.587 1.00 94.44 806 VAL A N 1
ATOM 6494 C CA . VAL A 1 806 ? -6.127 -71.977 18.811 1.00 94.44 806 VAL A CA 1
ATOM 6495 C C . VAL A 1 806 ? -6.711 -70.884 19.701 1.00 94.44 806 VAL A C 1
ATOM 6497 O O . VAL A 1 806 ? -6.377 -69.706 19.544 1.00 94.44 806 VAL A O 1
ATOM 6500 N N . MET A 1 807 ? -7.557 -71.249 20.666 1.00 94.06 807 MET A N 1
ATOM 6501 C CA . MET A 1 807 ? -8.140 -70.267 21.581 1.00 94.06 807 MET A CA 1
ATOM 6502 C C . MET A 1 807 ? -7.105 -69.721 22.568 1.00 94.06 807 MET A C 1
ATOM 6504 O O . MET A 1 807 ? -7.131 -68.526 22.868 1.00 94.06 807 MET A O 1
ATOM 6508 N N . LYS A 1 808 ? -6.151 -70.555 23.000 1.00 92.75 808 LYS A N 1
ATOM 6509 C CA . LYS A 1 808 ? -4.988 -70.131 23.789 1.00 92.75 808 LYS A CA 1
ATOM 6510 C C . LYS A 1 808 ? -4.173 -69.077 23.036 1.00 92.75 808 LYS A C 1
ATOM 6512 O O . LYS A 1 808 ? -3.941 -67.992 23.561 1.00 92.75 808 LYS A O 1
ATOM 6517 N N . ALA A 1 809 ? -3.829 -69.349 21.777 1.00 92.31 809 ALA A N 1
ATOM 6518 C CA . ALA A 1 809 ? -3.089 -68.422 20.924 1.00 92.31 809 ALA A CA 1
ATOM 6519 C C . ALA A 1 809 ? -3.861 -67.118 20.644 1.00 92.31 809 ALA A C 1
ATOM 6521 O O . ALA A 1 809 ? -3.283 -66.033 20.663 1.00 92.31 809 ALA A O 1
ATOM 6522 N N . THR A 1 810 ? -5.183 -67.205 20.461 1.00 93.44 810 THR A N 1
ATOM 6523 C CA . THR A 1 810 ? -6.057 -66.034 20.278 1.00 93.44 810 THR A CA 1
ATOM 6524 C C . THR A 1 810 ? -6.013 -65.110 21.495 1.00 93.44 810 THR A C 1
ATOM 6526 O O . THR A 1 810 ? -5.806 -63.906 21.358 1.00 93.44 810 THR A O 1
ATOM 6529 N N . LEU A 1 811 ? -6.190 -65.662 22.698 1.00 92.06 811 LEU A N 1
ATOM 6530 C CA . LEU A 1 811 ? -6.168 -64.882 23.936 1.00 92.06 811 LEU A CA 1
ATOM 6531 C C . LEU A 1 811 ? -4.768 -64.337 24.245 1.00 92.06 811 LEU A C 1
ATOM 6533 O O . LEU A 1 811 ? -4.652 -63.218 24.743 1.00 92.06 811 LEU A O 1
ATOM 6537 N N . LEU A 1 812 ? -3.715 -65.081 23.896 1.00 90.19 812 LEU A N 1
ATOM 6538 C CA . LEU A 1 812 ? -2.330 -64.635 24.030 1.00 90.19 812 LEU A CA 1
ATOM 6539 C C . LEU A 1 812 ? -2.059 -63.365 23.203 1.00 90.19 812 LEU A C 1
ATOM 6541 O O . LEU A 1 812 ? -1.515 -62.394 23.734 1.00 90.19 812 LEU A O 1
ATOM 6545 N N . LEU A 1 813 ? -2.517 -63.327 21.943 1.00 90.00 813 LEU A N 1
ATOM 6546 C CA . LEU A 1 813 ? -2.454 -62.119 21.108 1.00 90.00 813 LEU A CA 1
ATOM 6547 C C . LEU A 1 813 ? -3.263 -60.959 21.707 1.00 90.00 813 LEU A C 1
ATOM 6549 O O . LEU A 1 813 ? -2.816 -59.817 21.665 1.00 90.00 813 LEU A O 1
ATOM 6553 N N . LEU A 1 814 ? -4.415 -61.238 22.324 1.00 90.00 814 LEU A N 1
ATOM 6554 C CA . LEU A 1 814 ? -5.246 -60.236 23.009 1.00 90.00 814 LEU A CA 1
ATOM 6555 C C . LEU A 1 814 ? -4.671 -59.748 24.354 1.00 90.00 814 LEU A C 1
ATOM 6557 O O . LEU A 1 814 ? -5.286 -58.902 25.006 1.00 90.00 814 LEU A O 1
ATOM 6561 N N . GLY A 1 815 ? -3.499 -60.241 24.767 1.00 87.25 815 GLY A N 1
ATOM 6562 C CA . GLY A 1 815 ? -2.781 -59.772 25.953 1.00 87.25 815 GLY A CA 1
ATOM 6563 C C . GLY A 1 815 ? -2.986 -60.608 27.215 1.00 87.25 815 GLY A C 1
ATOM 6564 O O . GLY A 1 815 ? -2.538 -60.191 28.283 1.00 87.25 815 GLY A O 1
ATOM 6565 N N . HIS A 1 816 ? -3.631 -61.772 27.115 1.00 87.75 816 HIS A N 1
ATOM 6566 C CA . HIS A 1 816 ? -3.691 -62.727 28.221 1.00 87.75 816 HIS A CA 1
ATOM 6567 C C . HIS A 1 816 ? -2.346 -63.434 28.420 1.00 87.75 816 HIS A C 1
ATOM 6569 O O . HIS A 1 816 ? -1.543 -63.565 27.495 1.00 87.75 816 HIS A O 1
ATOM 6575 N N . TRP A 1 817 ? -2.105 -63.902 29.642 1.00 84.25 817 TRP A N 1
ATOM 6576 C CA . TRP A 1 817 ? -0.883 -64.626 29.991 1.00 84.25 817 TRP A CA 1
ATOM 6577 C C . TRP A 1 817 ? -1.038 -66.122 29.697 1.00 84.25 817 TRP A C 1
ATOM 6579 O O . TRP A 1 817 ? -2.141 -66.670 29.770 1.00 84.25 817 TRP A O 1
ATOM 6589 N N . GLU A 1 818 ? 0.063 -66.807 29.388 1.00 82.12 818 GLU A N 1
ATOM 6590 C CA . GLU A 1 818 ? 0.011 -68.231 29.024 1.00 82.12 818 GLU A CA 1
ATOM 6591 C C . GLU A 1 818 ? -0.546 -69.094 30.159 1.00 82.12 818 GLU A C 1
ATOM 6593 O O . GLU A 1 818 ? -1.402 -69.934 29.901 1.00 82.12 818 GLU A O 1
ATOM 6598 N N . GLU A 1 819 ? -0.153 -68.807 31.404 1.00 82.06 819 GLU A N 1
ATOM 6599 C CA . GLU A 1 819 ? -0.637 -69.469 32.628 1.00 82.06 819 GLU A CA 1
ATOM 6600 C C . GLU A 1 819 ? -2.161 -69.321 32.814 1.00 82.06 819 GLU A C 1
ATOM 6602 O O . GLU A 1 819 ? -2.840 -70.230 33.285 1.00 82.06 819 GLU A O 1
ATOM 6607 N N . GLU A 1 820 ? -2.733 -68.177 32.419 1.00 81.88 820 GLU A N 1
ATOM 6608 C CA . GLU A 1 820 ? -4.174 -67.911 32.551 1.00 81.88 820 GLU A CA 1
ATOM 6609 C C . GLU A 1 820 ? -5.001 -68.695 31.531 1.00 81.88 820 GLU A C 1
ATOM 6611 O O . GLU A 1 820 ? -6.209 -68.848 31.697 1.00 81.88 820 GLU A O 1
ATOM 6616 N N . THR A 1 821 ? -4.355 -69.195 30.482 1.00 86.25 821 THR A N 1
ATOM 6617 C CA . THR A 1 821 ? -4.992 -69.858 29.344 1.00 86.25 821 THR A CA 1
ATOM 6618 C C . THR A 1 821 ? -4.620 -71.343 29.252 1.00 86.25 821 THR A C 1
ATOM 6620 O O . THR A 1 821 ? -4.935 -71.981 28.255 1.00 86.25 821 THR A O 1
ATOM 6623 N N . GLU A 1 822 ? -3.977 -71.920 30.279 1.00 84.50 822 GLU A N 1
ATOM 6624 C CA . GLU A 1 822 ? -3.697 -73.367 30.361 1.00 84.50 822 GLU A CA 1
ATOM 6625 C C . GLU A 1 822 ? -4.938 -74.194 30.701 1.00 84.50 822 GLU A C 1
ATOM 6627 O O . GLU A 1 822 ? -5.142 -75.277 30.154 1.00 84.50 822 GLU A O 1
ATOM 6632 N N . GLU A 1 823 ? -5.780 -73.689 31.604 1.00 88.62 823 GLU A N 1
ATOM 6633 C CA . GLU A 1 823 ? -7.025 -74.355 31.967 1.00 88.62 823 GLU A CA 1
ATOM 6634 C C . GLU A 1 823 ? -8.169 -73.918 31.052 1.00 88.62 823 GLU A C 1
ATOM 6636 O O . GLU A 1 823 ? -8.513 -72.735 30.962 1.00 88.62 823 GLU A O 1
ATOM 6641 N N . TRP A 1 824 ? -8.858 -74.894 30.456 1.00 91.25 824 TRP A N 1
ATOM 6642 C CA . TRP A 1 824 ? -10.000 -74.633 29.580 1.00 91.25 824 TRP A CA 1
ATOM 6643 C C . TRP A 1 824 ? -11.103 -73.800 30.249 1.00 91.25 824 TRP A C 1
ATOM 6645 O O . TRP A 1 824 ? -11.703 -72.937 29.608 1.00 91.25 824 TRP A O 1
ATOM 6655 N N . LYS A 1 825 ? -11.330 -73.987 31.557 1.00 87.50 825 LYS A N 1
ATOM 6656 C CA . LYS A 1 825 ? -12.310 -73.201 32.324 1.00 87.50 825 LYS A CA 1
ATOM 6657 C C . LYS A 1 825 ? -12.036 -71.697 32.253 1.00 87.50 825 LYS A C 1
ATOM 6659 O O . LYS A 1 825 ? -12.979 -70.915 32.143 1.00 87.50 825 LYS A O 1
ATOM 6664 N N . ASN A 1 826 ? -10.771 -71.282 32.251 1.00 88.00 826 ASN A N 1
ATOM 6665 C CA . ASN A 1 826 ? -10.401 -69.870 32.163 1.00 88.00 826 ASN A CA 1
ATOM 6666 C C . ASN A 1 826 ? -10.655 -69.306 30.759 1.00 88.00 826 ASN A C 1
ATOM 6668 O O . ASN A 1 826 ? -11.165 -68.192 30.619 1.00 88.00 826 ASN A O 1
ATOM 6672 N N . ILE A 1 827 ? -10.413 -70.108 29.718 1.00 91.06 827 ILE A N 1
ATOM 6673 C CA . ILE A 1 827 ? -10.776 -69.768 28.336 1.00 91.06 827 ILE A CA 1
ATOM 6674 C C . ILE A 1 827 ? -12.302 -69.646 28.197 1.00 91.06 827 ILE A C 1
ATOM 6676 O O . ILE A 1 827 ? -12.792 -68.683 27.608 1.00 91.06 827 ILE A O 1
ATOM 6680 N N . GLN A 1 828 ? -13.080 -70.553 28.799 1.00 91.12 828 GLN A N 1
ATOM 6681 C CA . GLN A 1 828 ? -14.549 -70.482 28.809 1.00 91.12 828 GLN A CA 1
ATOM 6682 C C . GLN A 1 828 ? -15.081 -69.226 29.513 1.00 91.12 828 GLN A C 1
ATOM 6684 O O . GLN A 1 828 ? -16.110 -68.684 29.094 1.00 91.12 828 GLN A O 1
ATOM 6689 N N . ILE A 1 829 ? -14.405 -68.764 30.572 1.00 88.81 829 ILE A N 1
ATOM 6690 C CA . ILE A 1 829 ? -14.719 -67.499 31.250 1.00 88.81 829 ILE A CA 1
ATOM 6691 C C . ILE A 1 829 ? -14.455 -66.327 30.302 1.00 88.81 829 ILE A C 1
ATOM 6693 O O . ILE A 1 829 ? -15.344 -65.496 30.121 1.00 88.81 829 ILE A O 1
ATOM 6697 N N . ALA A 1 830 ? -13.289 -66.284 29.651 1.00 87.12 830 ALA A N 1
ATOM 6698 C CA . ALA A 1 830 ? -12.938 -65.227 28.701 1.00 87.12 830 ALA A CA 1
ATOM 6699 C C . ALA A 1 830 ? -13.917 -65.160 27.512 1.00 87.12 830 ALA A C 1
ATOM 6701 O O . ALA A 1 830 ? -14.409 -64.084 27.176 1.00 87.12 830 ALA A O 1
ATOM 6702 N N . LEU A 1 831 ? -14.297 -66.309 26.943 1.00 88.56 831 LEU A N 1
ATOM 6703 C CA . LEU A 1 831 ? -15.298 -66.399 25.870 1.00 88.56 831 LEU A CA 1
ATOM 6704 C C . LEU A 1 831 ? -16.717 -66.030 26.318 1.00 88.56 831 LEU A C 1
ATOM 6706 O O . LEU A 1 831 ? -17.569 -65.720 25.486 1.00 88.56 831 LEU A O 1
ATOM 6710 N N . GLY A 1 832 ? -16.988 -66.079 27.623 1.00 85.44 832 GLY A N 1
ATOM 6711 C CA . GLY A 1 832 ? -18.285 -65.756 28.204 1.00 85.44 832 GLY A CA 1
ATOM 6712 C C . GLY A 1 832 ? -18.521 -64.281 28.504 1.00 85.44 832 GLY A C 1
ATOM 6713 O O . GLY A 1 832 ? -19.652 -63.915 28.826 1.00 85.44 832 GLY A O 1
ATOM 6714 N N . LYS A 1 833 ? -17.485 -63.445 28.411 1.00 88.69 833 LYS A N 1
ATOM 6715 C CA . LYS A 1 833 ? -17.570 -62.011 28.688 1.00 88.69 833 LYS A CA 1
ATOM 6716 C C . LYS A 1 833 ? -18.408 -61.278 27.633 1.00 88.69 833 LYS A C 1
ATOM 6718 O O . LYS A 1 833 ? -18.370 -61.590 26.443 1.00 88.69 833 LYS A O 1
ATOM 6723 N N . THR A 1 834 ? -19.165 -60.273 28.069 1.00 85.25 834 THR A N 1
ATOM 6724 C CA . THR A 1 834 ? -20.080 -59.485 27.223 1.00 85.25 834 THR A CA 1
ATOM 6725 C C . THR A 1 834 ? -19.678 -58.010 27.165 1.00 85.25 834 THR A C 1
ATOM 6727 O O . THR A 1 834 ? -18.880 -57.525 27.965 1.00 85.25 834 THR A O 1
ATOM 6730 N N . GLY A 1 835 ? -20.244 -57.250 26.223 1.00 81.75 835 GLY A N 1
ATOM 6731 C CA . GLY A 1 835 ? -19.973 -55.815 26.113 1.00 81.75 835 GLY A CA 1
ATOM 6732 C C . GLY A 1 835 ? -18.535 -55.528 25.669 1.00 81.75 835 GLY A C 1
ATOM 6733 O O . GLY A 1 835 ? -18.054 -56.147 24.719 1.00 81.75 835 GLY A O 1
ATOM 6734 N N . LYS A 1 836 ? -17.860 -54.568 26.323 1.00 80.38 836 LYS A N 1
ATOM 6735 C CA . LYS A 1 836 ? -16.479 -54.149 25.991 1.00 80.38 836 LYS A CA 1
ATOM 6736 C C . LYS A 1 836 ? -15.453 -55.277 26.134 1.00 80.38 836 LYS A C 1
ATOM 6738 O O . LYS A 1 836 ? -14.474 -55.271 25.401 1.00 80.38 836 LYS A O 1
ATOM 6743 N N . GLU A 1 837 ? -15.706 -56.244 27.012 1.00 82.81 837 GLU A N 1
ATOM 6744 C CA . GLU A 1 837 ? -14.799 -57.369 27.260 1.00 82.81 837 GLU A CA 1
ATOM 6745 C C . GLU A 1 837 ? -15.117 -58.618 26.424 1.00 82.81 837 GLU A C 1
ATOM 6747 O O . GLU A 1 837 ? -14.493 -59.655 26.616 1.00 82.81 837 GLU A O 1
ATOM 6752 N N . SER A 1 838 ? -16.099 -58.556 25.518 1.00 88.81 838 SER A N 1
ATOM 6753 C CA . SER A 1 838 ? -16.369 -59.681 24.619 1.00 88.81 838 SER A CA 1
ATOM 6754 C C . SER A 1 838 ? -15.229 -59.883 23.622 1.00 88.81 838 SER A C 1
ATOM 6756 O O . SER A 1 838 ? -14.714 -58.914 23.062 1.00 88.81 838 SER A O 1
ATOM 6758 N N . ILE A 1 839 ? -14.899 -61.143 23.328 1.00 87.94 839 ILE A N 1
ATOM 6759 C CA . ILE A 1 839 ? -13.779 -61.494 22.442 1.00 87.94 839 ILE A CA 1
ATOM 6760 C C . ILE A 1 839 ? -13.875 -60.831 21.059 1.00 87.94 839 ILE A C 1
ATOM 6762 O O . ILE A 1 839 ? -12.893 -60.294 20.560 1.00 87.94 839 ILE A O 1
ATOM 6766 N N . LYS A 1 840 ? -15.078 -60.759 20.471 1.00 87.50 840 LYS A N 1
ATOM 6767 C CA . LYS A 1 840 ? -15.313 -60.062 19.193 1.00 87.50 840 LYS A CA 1
ATOM 6768 C C . LYS A 1 840 ? -14.997 -58.571 19.277 1.00 87.50 840 LYS A C 1
ATOM 6770 O O . LYS A 1 840 ? -14.458 -58.010 18.331 1.00 87.50 840 LYS A O 1
ATOM 6775 N N . ARG A 1 841 ? -15.332 -57.920 20.395 1.00 85.75 841 ARG A N 1
ATOM 6776 C CA . ARG A 1 841 ? -15.080 -56.488 20.589 1.00 85.75 841 ARG A CA 1
ATOM 6777 C C . ARG A 1 841 ? -13.620 -56.202 20.924 1.00 85.75 841 ARG A C 1
ATOM 6779 O O . ARG A 1 841 ? -13.103 -55.190 20.469 1.00 85.75 841 ARG A O 1
ATOM 6786 N N . GLN A 1 842 ? -12.957 -57.098 21.654 1.00 88.44 842 GLN A N 1
ATOM 6787 C CA . GLN A 1 842 ? -11.512 -57.038 21.881 1.00 88.44 842 GLN A CA 1
ATOM 6788 C C . GLN A 1 842 ? -10.735 -57.204 20.569 1.00 88.44 842 GLN A C 1
ATOM 6790 O O . GLN A 1 842 ? -9.839 -56.413 20.301 1.00 88.44 842 GLN A O 1
ATOM 6795 N N . ILE A 1 843 ? -11.134 -58.154 19.715 1.00 88.75 843 ILE A N 1
ATOM 6796 C CA . ILE A 1 843 ? -10.548 -58.338 18.378 1.00 88.75 843 ILE A CA 1
ATOM 6797 C C . ILE A 1 843 ? -10.869 -57.146 17.466 1.00 88.75 843 ILE A C 1
ATOM 6799 O O . ILE A 1 843 ? -9.981 -56.643 16.792 1.00 88.75 843 ILE A O 1
ATOM 6803 N N . GLY A 1 844 ? -12.097 -56.622 17.481 1.00 84.56 844 GLY A N 1
ATOM 6804 C CA . GLY A 1 844 ? -12.460 -55.436 16.692 1.00 84.56 844 GLY A CA 1
ATOM 6805 C C . GLY A 1 844 ? -11.710 -54.156 17.092 1.00 84.56 844 GLY A C 1
ATOM 6806 O O . GLY A 1 844 ? -11.577 -53.252 16.275 1.00 84.56 844 GLY A O 1
ATOM 6807 N N . GLY A 1 845 ? -11.212 -54.075 18.330 1.00 83.25 845 GLY A N 1
ATOM 6808 C CA . GLY A 1 845 ? -10.349 -52.992 18.819 1.00 83.25 845 GLY A CA 1
ATOM 6809 C C . GLY A 1 845 ? -8.861 -53.352 18.871 1.00 83.25 845 GLY A C 1
ATOM 6810 O O . GLY A 1 845 ? -8.091 -52.628 19.504 1.00 83.25 845 GLY A O 1
ATOM 6811 N N . PHE A 1 846 ? -8.463 -54.476 18.273 1.00 87.19 846 PHE A N 1
ATOM 6812 C CA . PHE A 1 846 ? -7.099 -54.986 18.328 1.00 87.19 846 PHE A CA 1
ATOM 6813 C C . PHE A 1 846 ? -6.134 -54.052 17.594 1.00 87.19 846 PHE A C 1
ATOM 6815 O O . PHE A 1 846 ? -6.322 -53.742 16.419 1.00 87.19 846 PHE A O 1
ATOM 6822 N N . LYS A 1 847 ? -5.079 -53.622 18.292 1.00 83.50 847 LYS A N 1
ATOM 6823 C CA . LYS A 1 847 ? -4.005 -52.804 17.724 1.00 83.50 847 LYS A CA 1
ATOM 6824 C C . LYS A 1 847 ? -2.782 -53.670 17.508 1.00 83.50 847 LYS A C 1
ATOM 6826 O O . LYS A 1 847 ? -2.106 -54.030 18.476 1.00 83.50 847 LYS A O 1
ATOM 6831 N N . ILE A 1 848 ? -2.482 -53.970 16.251 1.00 83.12 848 ILE A N 1
ATOM 6832 C CA . ILE A 1 848 ? -1.312 -54.772 15.888 1.00 83.12 848 ILE A CA 1
ATOM 6833 C C . ILE A 1 848 ? -0.005 -54.150 16.405 1.00 83.12 848 ILE A C 1
ATOM 6835 O O . ILE A 1 848 ? 0.943 -54.861 16.723 1.00 83.12 848 ILE A O 1
ATOM 6839 N N . GLU A 1 849 ? 0.034 -52.823 16.579 1.00 79.62 849 GLU A N 1
ATOM 6840 C CA . GLU A 1 849 ? 1.216 -52.103 17.044 1.00 79.62 849 GLU A CA 1
ATOM 6841 C C . GLU A 1 849 ? 1.610 -52.440 18.482 1.00 79.62 849 GLU A C 1
ATOM 6843 O O . GLU A 1 849 ? 2.767 -52.252 18.852 1.00 79.62 849 GLU A O 1
ATOM 6848 N N . SER A 1 850 ? 0.646 -52.919 19.270 1.00 81.88 850 SER A N 1
ATOM 6849 C CA . SER A 1 850 ? 0.779 -53.158 20.707 1.00 81.88 850 SER A CA 1
ATOM 6850 C C . SER A 1 850 ? 1.287 -54.554 21.066 1.00 81.88 850 SER A C 1
ATOM 6852 O O . SER A 1 850 ? 1.554 -54.812 22.239 1.00 81.88 850 SER A O 1
ATOM 6854 N N . VAL A 1 851 ? 1.419 -55.455 20.087 1.00 85.62 851 VAL A N 1
ATOM 6855 C CA . VAL A 1 851 ? 1.824 -56.845 20.323 1.00 85.62 851 VAL A CA 1
ATOM 6856 C C . VAL A 1 851 ? 3.327 -57.012 20.078 1.00 85.62 851 VAL A C 1
ATOM 6858 O O . VAL A 1 851 ? 3.787 -56.783 18.958 1.00 85.62 851 VAL A O 1
ATOM 6861 N N . PRO A 1 852 ? 4.105 -57.422 21.097 1.00 85.12 852 PRO A N 1
ATOM 6862 C CA . PRO A 1 852 ? 5.518 -57.750 20.932 1.00 85.12 852 PRO A CA 1
ATOM 6863 C C . PRO A 1 852 ? 5.748 -58.946 19.992 1.00 85.12 852 PRO A C 1
ATOM 6865 O O . PRO A 1 852 ? 4.936 -59.875 19.950 1.00 85.12 852 PRO A O 1
ATOM 6868 N N . LEU A 1 853 ? 6.877 -58.952 19.273 1.00 84.06 853 LEU A N 1
ATOM 6869 C CA . LEU A 1 853 ? 7.222 -60.007 18.308 1.00 84.06 853 LEU A CA 1
ATOM 6870 C C . LEU A 1 853 ? 7.277 -61.403 18.952 1.00 84.06 853 LEU A C 1
ATOM 6872 O O . LEU A 1 853 ? 6.760 -62.363 18.391 1.00 84.06 853 LEU A O 1
ATOM 6876 N N . ASP A 1 854 ? 7.846 -61.528 20.150 1.00 82.88 854 ASP A N 1
ATOM 6877 C CA . ASP A 1 854 ? 7.946 -62.801 20.874 1.00 82.88 854 ASP A CA 1
ATOM 6878 C C . ASP A 1 854 ? 6.577 -63.390 21.255 1.00 82.88 854 ASP A C 1
ATOM 6880 O O . ASP A 1 854 ? 6.401 -64.607 21.206 1.00 82.88 854 ASP A O 1
ATOM 6884 N N . VAL A 1 855 ? 5.590 -62.542 21.565 1.00 86.25 855 VAL A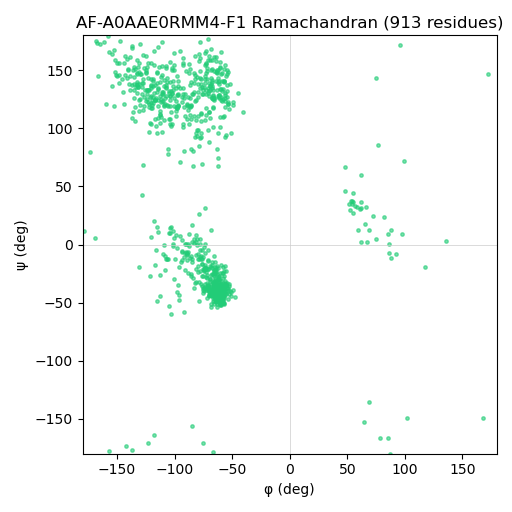 N 1
ATOM 6885 C CA . VAL A 1 855 ? 4.200 -62.953 21.830 1.00 86.25 855 VAL A CA 1
ATOM 6886 C C . VAL A 1 855 ? 3.533 -63.474 20.557 1.00 86.25 855 VAL A C 1
ATOM 6888 O O . VAL A 1 855 ? 2.842 -64.492 20.598 1.00 86.25 855 VAL A O 1
ATOM 6891 N N . ALA A 1 856 ? 3.758 -62.812 19.420 1.00 88.25 856 ALA A N 1
ATOM 6892 C CA . ALA A 1 856 ? 3.242 -63.259 18.127 1.00 88.25 856 ALA A CA 1
ATOM 6893 C C . ALA A 1 856 ? 3.852 -64.604 17.698 1.00 88.25 856 ALA A C 1
ATOM 6895 O O . ALA A 1 856 ? 3.126 -65.506 17.275 1.00 88.25 856 ALA A O 1
ATOM 6896 N N . LEU A 1 857 ? 5.167 -64.770 17.880 1.00 86.62 857 LEU A N 1
ATOM 6897 C CA . LEU A 1 857 ? 5.866 -66.033 17.632 1.00 86.62 857 LEU A CA 1
ATOM 6898 C C . LEU A 1 857 ? 5.366 -67.149 18.561 1.00 86.62 857 LEU A C 1
ATOM 6900 O O . LEU A 1 857 ? 5.109 -68.253 18.087 1.00 86.62 857 LEU A O 1
ATOM 6904 N N . GLY A 1 858 ? 5.142 -66.857 19.846 1.00 86.44 858 GLY A N 1
ATOM 6905 C CA . GLY A 1 858 ? 4.560 -67.809 20.798 1.00 86.44 858 GLY A CA 1
ATOM 6906 C C . GLY A 1 858 ? 3.139 -68.241 20.421 1.00 86.44 858 GLY A C 1
ATOM 6907 O O . GLY A 1 858 ? 2.821 -69.429 20.450 1.00 86.44 858 GLY A O 1
ATOM 6908 N N . ALA A 1 859 ? 2.292 -67.303 19.985 1.00 89.62 859 ALA A N 1
ATOM 6909 C CA . ALA A 1 859 ? 0.954 -67.617 19.486 1.00 89.62 859 ALA A CA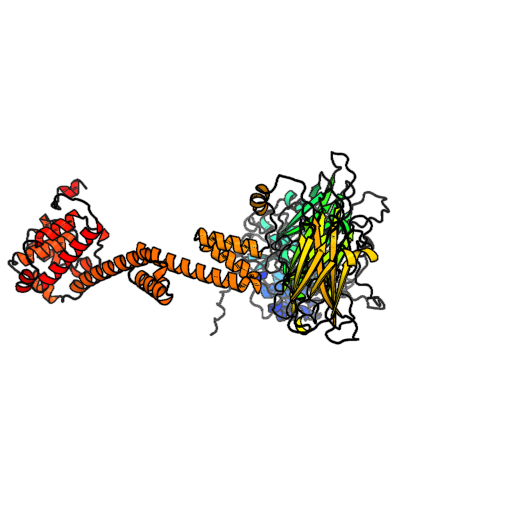 1
ATOM 6910 C C . ALA A 1 859 ? 0.998 -68.503 18.228 1.00 89.62 859 ALA A C 1
ATOM 6912 O O . ALA A 1 859 ? 0.202 -69.436 18.109 1.00 89.62 859 ALA A O 1
ATOM 6913 N N . ARG A 1 860 ? 1.952 -68.259 17.320 1.00 90.06 860 ARG A N 1
ATOM 6914 C CA . ARG A 1 860 ? 2.189 -69.092 16.131 1.00 90.06 860 ARG A CA 1
ATOM 6915 C C . ARG A 1 860 ? 2.668 -70.497 16.501 1.00 90.06 860 ARG A C 1
ATOM 6917 O O . ARG A 1 860 ? 2.165 -71.473 15.950 1.00 90.06 860 ARG A O 1
ATOM 6924 N N . ASP A 1 861 ? 3.599 -70.614 17.446 1.00 89.12 861 ASP A N 1
ATOM 6925 C CA . ASP A 1 861 ? 4.131 -71.904 17.895 1.00 89.12 861 ASP A CA 1
ATOM 6926 C C . ASP A 1 861 ? 3.051 -72.790 18.539 1.00 89.12 861 ASP A C 1
ATOM 6928 O O . ASP A 1 861 ? 3.027 -73.993 18.286 1.00 89.12 861 ASP A O 1
ATOM 6932 N N . LEU A 1 862 ? 2.102 -72.209 19.285 1.00 88.31 862 LEU A N 1
ATOM 6933 C CA . LEU A 1 862 ? 0.979 -72.945 19.888 1.00 88.31 862 LEU A CA 1
ATOM 6934 C C . LEU A 1 862 ? 0.086 -73.652 18.859 1.00 88.31 862 LEU A C 1
ATOM 6936 O O . LEU A 1 862 ? -0.490 -74.696 19.162 1.00 88.31 862 LEU A O 1
ATOM 6940 N N . ILE A 1 863 ? -0.047 -73.092 17.656 1.00 92.25 863 ILE A N 1
ATOM 6941 C CA . ILE A 1 863 ? -0.889 -73.652 16.590 1.00 92.25 863 ILE A CA 1
ATOM 6942 C C . ILE A 1 863 ? -0.088 -74.412 15.524 1.00 92.25 863 ILE A C 1
ATOM 6944 O O . ILE A 1 863 ? -0.686 -74.977 14.612 1.00 92.25 863 ILE A O 1
ATOM 6948 N N . ARG A 1 864 ? 1.246 -74.460 15.645 1.00 90.06 864 ARG A N 1
ATOM 6949 C CA . ARG A 1 864 ? 2.176 -74.982 14.628 1.00 90.06 864 ARG A CA 1
ATOM 6950 C C . ARG A 1 864 ? 1.945 -76.447 14.264 1.00 90.06 864 ARG A C 1
ATOM 6952 O O . ARG A 1 864 ? 2.162 -76.829 13.120 1.00 90.06 864 ARG A O 1
ATOM 6959 N N . GLU A 1 865 ? 1.525 -77.268 15.224 1.00 88.75 865 GLU A N 1
ATOM 6960 C CA . GLU A 1 865 ? 1.300 -78.708 15.018 1.00 88.75 865 GLU A CA 1
ATOM 6961 C C . GLU A 1 865 ? -0.016 -79.026 14.289 1.00 88.75 865 GLU A C 1
ATOM 6963 O O . GLU A 1 865 ? -0.273 -80.183 13.957 1.00 88.75 865 GLU A O 1
ATOM 6968 N N . PHE A 1 866 ? -0.844 -78.014 14.013 1.00 91.25 866 PHE A N 1
ATOM 6969 C CA . PHE A 1 866 ? -2.144 -78.179 13.377 1.00 91.25 866 PHE A CA 1
ATOM 6970 C C . PHE A 1 866 ? -2.200 -77.433 12.046 1.00 91.25 866 PHE A C 1
ATOM 6972 O O . PHE A 1 866 ? -1.804 -76.273 11.934 1.00 91.25 866 PHE A O 1
ATOM 6979 N N . THR A 1 867 ? -2.766 -78.081 11.036 1.00 92.06 867 THR A N 1
ATOM 6980 C CA . THR A 1 867 ? -3.122 -77.447 9.760 1.00 92.06 867 THR A CA 1
ATOM 6981 C C . THR A 1 867 ? -4.524 -76.839 9.831 1.00 92.06 867 THR A C 1
ATOM 6983 O O . THR A 1 867 ? -5.380 -77.306 10.588 1.00 92.06 867 THR A O 1
ATOM 6986 N N . LEU A 1 868 ? -4.801 -75.827 9.000 1.00 91.06 868 LEU A N 1
ATOM 6987 C CA . LEU A 1 868 ? -6.132 -75.210 8.906 1.00 91.06 868 LEU A CA 1
ATOM 6988 C C . LEU A 1 868 ? -7.249 -76.247 8.679 1.00 91.06 868 LEU A C 1
ATOM 6990 O O . LEU A 1 868 ? -8.326 -76.137 9.266 1.00 91.06 868 LEU A O 1
ATOM 6994 N N . GLU A 1 869 ? -7.000 -77.259 7.846 1.00 89.62 869 GLU A N 1
ATOM 6995 C CA . GLU A 1 869 ? -7.969 -78.317 7.539 1.00 89.62 869 GLU A CA 1
ATOM 6996 C C . GLU A 1 869 ? -8.269 -79.193 8.760 1.00 89.62 869 GLU A C 1
ATOM 6998 O O . GLU A 1 869 ? -9.436 -79.454 9.047 1.00 89.62 869 GLU A O 1
ATOM 7003 N N . GLN A 1 870 ? -7.246 -79.569 9.537 1.00 90.56 870 GLN A N 1
ATOM 7004 C CA . GLN A 1 870 ? -7.421 -80.337 10.775 1.00 90.56 870 GLN A CA 1
ATOM 7005 C C . GLN A 1 870 ? -8.248 -79.574 11.813 1.00 90.56 870 GLN A C 1
ATOM 7007 O O . GLN A 1 870 ? -9.125 -80.159 12.444 1.00 90.56 870 GLN A O 1
ATOM 7012 N N . VAL A 1 871 ? -8.019 -78.265 11.969 1.00 91.88 871 VAL A N 1
ATOM 7013 C CA . VAL A 1 871 ? -8.828 -77.437 12.879 1.00 91.88 871 VAL A CA 1
ATOM 7014 C C . VAL A 1 871 ? -10.268 -77.334 12.368 1.00 91.88 871 VAL A C 1
ATOM 7016 O O . VAL A 1 871 ? -11.208 -77.482 13.147 1.00 91.88 871 VAL A O 1
ATOM 7019 N N . ARG A 1 872 ? -10.460 -77.132 11.057 1.00 92.38 872 ARG A N 1
ATOM 7020 C CA . ARG A 1 872 ? -11.784 -76.972 10.433 1.00 92.38 872 ARG A CA 1
ATOM 7021 C C . ARG A 1 872 ? -12.646 -78.228 10.507 1.00 92.38 872 ARG A C 1
ATOM 7023 O O . ARG A 1 872 ? -13.852 -78.094 10.691 1.00 92.38 872 ARG A O 1
ATOM 7030 N N . LEU A 1 873 ? -12.047 -79.415 10.398 1.00 88.81 873 LEU A N 1
ATOM 7031 C CA . LEU A 1 873 ? -12.743 -80.698 10.572 1.00 88.81 873 LEU A CA 1
ATOM 7032 C C . LEU A 1 873 ? -13.325 -80.866 11.980 1.00 88.81 873 LEU A C 1
ATOM 7034 O O . LEU A 1 873 ? -14.310 -81.577 12.155 1.00 88.81 873 LEU A O 1
ATOM 7038 N N . VAL A 1 874 ? -12.713 -80.217 12.971 1.00 89.75 874 VAL A N 1
ATOM 7039 C CA . VAL A 1 874 ? -13.092 -80.329 14.380 1.00 89.75 874 VAL A CA 1
ATOM 7040 C C . VAL A 1 874 ? -14.028 -79.200 14.807 1.00 89.75 874 VAL A C 1
ATOM 7042 O O . VAL A 1 874 ? -15.006 -79.446 15.504 1.00 89.75 874 VAL A O 1
ATOM 7045 N N . SER A 1 875 ? -13.749 -77.961 14.404 1.00 91.62 875 SER A N 1
ATOM 7046 C CA . SER A 1 875 ? -14.643 -76.826 14.623 1.00 91.62 875 SER A CA 1
ATOM 7047 C C . SER A 1 875 ? -14.429 -75.763 13.550 1.00 91.62 875 SER A C 1
ATOM 7049 O O . SER A 1 875 ? -13.361 -75.152 13.442 1.00 91.62 875 SER A O 1
ATOM 7051 N N . ALA A 1 876 ? -15.486 -75.487 12.785 1.00 86.81 876 ALA A N 1
ATOM 7052 C CA . ALA A 1 876 ? -15.489 -74.416 11.792 1.00 86.81 876 ALA A CA 1
ATOM 7053 C C . ALA A 1 876 ? -15.228 -73.043 12.438 1.00 86.81 876 ALA A C 1
ATOM 7055 O O . ALA A 1 876 ? -14.510 -72.219 11.874 1.00 86.81 876 ALA A O 1
ATOM 7056 N N . GLY A 1 877 ? -15.744 -72.828 13.652 1.00 87.62 877 GLY A N 1
ATOM 7057 C CA . GLY A 1 877 ? -15.489 -71.624 14.435 1.00 87.62 877 GLY A CA 1
ATOM 7058 C C . GLY A 1 877 ? -14.027 -71.465 14.831 1.00 87.62 877 GLY A C 1
ATOM 7059 O O . GLY A 1 877 ? -13.447 -70.401 14.614 1.00 87.62 877 GLY A O 1
ATOM 7060 N N . ALA A 1 878 ? -13.411 -72.527 15.362 1.00 90.88 878 ALA A N 1
ATOM 7061 C CA . ALA A 1 878 ? -11.994 -72.509 15.721 1.00 90.88 878 ALA A CA 1
ATOM 7062 C C . ALA A 1 878 ? -11.100 -72.281 14.492 1.00 90.88 878 ALA A C 1
ATOM 7064 O O . ALA A 1 878 ? -10.103 -71.575 14.586 1.00 90.88 878 ALA A O 1
ATOM 7065 N N . ALA A 1 879 ? -11.475 -72.792 13.316 1.00 91.94 879 ALA A N 1
ATOM 7066 C CA . ALA A 1 879 ? -10.720 -72.547 12.089 1.00 91.94 879 ALA A CA 1
ATOM 7067 C C . ALA A 1 879 ? -10.662 -71.060 11.704 1.00 91.94 879 ALA A C 1
ATOM 7069 O O . ALA A 1 879 ? -9.634 -70.598 11.214 1.00 91.94 879 ALA A O 1
ATOM 7070 N N . THR A 1 880 ? -11.716 -70.282 11.956 1.00 92.12 880 THR A N 1
ATOM 7071 C CA . THR A 1 880 ? -11.692 -68.831 11.708 1.00 92.12 880 THR A CA 1
ATOM 7072 C C . THR A 1 880 ? -10.732 -68.115 12.664 1.00 92.12 880 THR A C 1
ATOM 7074 O O . THR A 1 880 ? -9.966 -67.258 12.226 1.00 92.12 880 THR A O 1
ATOM 7077 N N . PHE A 1 881 ? -10.700 -68.510 13.943 1.00 93.50 881 PHE A N 1
ATOM 7078 C CA . PHE A 1 881 ? -9.703 -68.019 14.906 1.00 93.50 881 PHE A CA 1
ATOM 7079 C C . PHE A 1 881 ? -8.276 -68.435 14.528 1.00 93.50 881 PHE A C 1
ATOM 7081 O O . PHE A 1 881 ? -7.368 -67.618 14.636 1.00 93.50 881 PHE A O 1
ATOM 7088 N N . TYR A 1 882 ? -8.073 -69.649 14.006 1.00 93.50 882 TYR A N 1
ATOM 7089 C CA . TYR A 1 882 ? -6.773 -70.106 13.503 1.00 93.50 882 TYR A CA 1
ATOM 7090 C C . TYR A 1 882 ? -6.255 -69.201 12.378 1.00 93.50 882 TYR A C 1
ATOM 7092 O O . TYR A 1 882 ? -5.116 -68.746 12.436 1.00 93.50 882 TYR A O 1
ATOM 7100 N N . VAL A 1 883 ? -7.098 -68.892 11.383 1.00 92.75 883 VAL A N 1
ATOM 7101 C CA . VAL A 1 883 ? -6.731 -67.990 10.273 1.00 92.75 883 VAL A CA 1
ATOM 7102 C C . VAL A 1 883 ? -6.370 -66.600 10.795 1.00 92.75 883 VAL A C 1
ATOM 7104 O O . VAL A 1 883 ? -5.391 -66.014 10.340 1.00 92.75 883 VAL A O 1
ATOM 7107 N N . TRP A 1 884 ? -7.127 -66.084 11.767 1.00 94.00 884 TRP A N 1
ATOM 7108 C CA . TRP A 1 884 ? -6.847 -64.788 12.383 1.00 94.00 884 TRP A CA 1
ATOM 7109 C C . TRP A 1 884 ? -5.515 -64.775 13.142 1.00 94.00 884 TRP A C 1
ATOM 7111 O O . TRP A 1 884 ? -4.701 -63.888 12.904 1.00 94.00 884 TRP A O 1
ATOM 7121 N N . VAL A 1 885 ? -5.259 -65.770 13.999 1.00 92.94 885 VAL A N 1
ATOM 7122 C CA . VAL A 1 885 ? -4.001 -65.893 14.756 1.00 92.94 885 VAL A CA 1
ATOM 7123 C C . VAL A 1 885 ? -2.810 -66.010 13.811 1.00 92.94 885 VAL A C 1
ATOM 7125 O O . VAL A 1 885 ? -1.848 -65.259 13.949 1.00 92.94 885 VAL A O 1
ATOM 7128 N N . HIS A 1 886 ? -2.883 -66.922 12.838 1.00 91.69 886 HIS A N 1
ATOM 7129 C CA . HIS A 1 886 ? -1.811 -67.135 11.871 1.00 91.69 886 HIS A CA 1
ATOM 7130 C C . HIS A 1 886 ? -1.532 -65.861 11.066 1.00 91.69 886 HIS A C 1
ATOM 7132 O O . HIS A 1 886 ? -0.388 -65.423 10.978 1.00 91.69 886 HIS A O 1
ATOM 7138 N N . GLY A 1 887 ? -2.579 -65.236 10.517 1.00 90.38 887 GLY A N 1
ATOM 7139 C CA . GLY A 1 887 ? -2.447 -64.030 9.705 1.00 90.38 887 GLY A CA 1
ATOM 7140 C C . GLY A 1 887 ? -1.920 -62.824 10.488 1.00 90.38 887 GLY A C 1
ATOM 7141 O O . GLY A 1 887 ? -1.074 -62.097 9.981 1.00 90.38 887 GLY A O 1
ATOM 7142 N N . MET A 1 888 ? -2.361 -62.624 11.736 1.00 90.38 888 MET A N 1
ATOM 7143 C CA . MET A 1 888 ? -1.850 -61.536 12.581 1.00 90.38 888 MET A CA 1
ATOM 7144 C C . MET A 1 888 ? -0.398 -61.772 13.004 1.00 90.38 888 MET A C 1
ATOM 7146 O O . MET A 1 888 ? 0.383 -60.824 13.027 1.00 90.38 888 MET A O 1
ATOM 7150 N N . ALA A 1 889 ? -0.014 -63.015 13.309 1.00 88.62 889 ALA A N 1
ATOM 7151 C CA . ALA A 1 889 ? 1.367 -63.343 13.655 1.00 88.62 889 ALA A CA 1
ATOM 7152 C C . ALA A 1 889 ? 2.324 -63.121 12.472 1.00 88.62 889 ALA A C 1
ATOM 7154 O O . ALA A 1 889 ? 3.365 -62.491 12.645 1.00 88.62 889 ALA A O 1
ATOM 7155 N N . GLU A 1 890 ? 1.940 -63.561 11.271 1.00 87.75 890 GLU A N 1
ATOM 7156 C CA . GLU A 1 890 ? 2.701 -63.332 10.036 1.00 87.75 890 GLU A CA 1
ATOM 7157 C C . GLU A 1 890 ? 2.854 -61.830 9.734 1.00 87.75 890 GLU A C 1
ATOM 7159 O O . GLU A 1 890 ? 3.910 -61.366 9.309 1.00 87.75 890 GLU A O 1
ATOM 7164 N N . GLU A 1 891 ? 1.813 -61.040 9.998 1.00 86.81 891 GLU A N 1
ATOM 7165 C CA . GLU A 1 891 ? 1.822 -59.596 9.778 1.00 86.81 891 GLU A CA 1
ATOM 7166 C C . GLU A 1 891 ? 2.712 -58.833 10.781 1.00 86.81 891 GLU A C 1
ATOM 7168 O O . GLU A 1 891 ? 3.370 -57.847 10.429 1.00 86.81 891 GLU A O 1
ATOM 7173 N N . ILE A 1 892 ? 2.776 -59.300 12.032 1.00 87.31 892 ILE A N 1
ATOM 7174 C CA . ILE A 1 892 ? 3.694 -58.778 13.057 1.00 87.31 892 ILE A 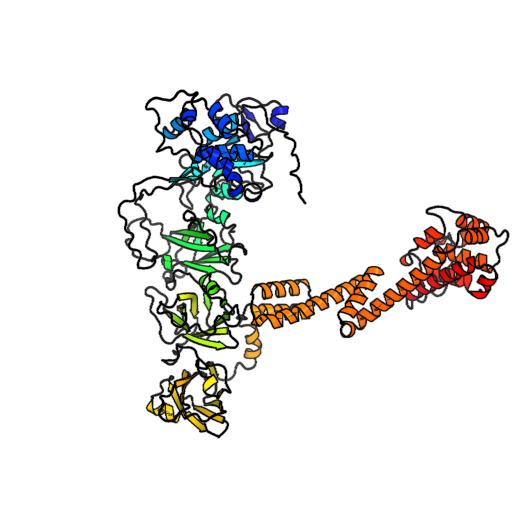CA 1
ATOM 7175 C C . ILE A 1 892 ? 5.144 -59.139 12.708 1.00 87.31 892 ILE A C 1
ATOM 7177 O O . ILE A 1 892 ? 6.026 -58.291 12.824 1.00 87.31 892 ILE A O 1
ATOM 7181 N N . GLU A 1 893 ? 5.389 -60.352 12.216 1.00 83.81 893 GLU A N 1
ATOM 7182 C CA . GLU A 1 893 ? 6.713 -60.812 11.780 1.00 83.81 893 GLU A CA 1
ATOM 7183 C C . GLU A 1 893 ? 7.223 -60.011 10.574 1.00 83.81 893 GLU A C 1
ATOM 7185 O O . GLU A 1 893 ? 8.322 -59.460 10.618 1.00 83.81 893 GLU A O 1
ATOM 7190 N N . LYS A 1 894 ? 6.386 -59.809 9.545 1.00 80.94 894 LYS A N 1
ATOM 7191 C CA . LYS A 1 894 ? 6.710 -58.941 8.396 1.00 80.94 894 LYS A CA 1
ATOM 7192 C C . LYS A 1 894 ? 7.025 -57.500 8.805 1.00 80.94 894 LYS A C 1
ATOM 7194 O O . LYS A 1 894 ? 7.783 -56.823 8.115 1.00 80.94 894 LYS A O 1
ATOM 7199 N N . ARG A 1 895 ? 6.456 -57.005 9.915 1.00 76.25 895 ARG A N 1
ATOM 7200 C CA . ARG A 1 895 ? 6.767 -55.672 10.464 1.00 76.25 895 ARG A CA 1
ATOM 7201 C C . ARG A 1 895 ? 8.179 -55.583 11.033 1.00 76.25 895 ARG A C 1
ATOM 7203 O O . ARG A 1 895 ? 8.792 -54.529 10.909 1.00 76.25 895 ARG A O 1
ATOM 7210 N N . ALA A 1 896 ? 8.622 -56.628 11.725 1.00 72.00 896 ALA A N 1
ATOM 7211 C CA . ALA A 1 896 ? 9.845 -56.609 12.519 1.00 72.00 896 ALA A CA 1
ATOM 7212 C C . ALA A 1 896 ? 11.124 -56.794 11.679 1.00 72.00 896 ALA A C 1
ATOM 7214 O O . ALA A 1 896 ? 12.222 -56.586 12.183 1.00 72.00 896 ALA A O 1
ATOM 7215 N N . GLY A 1 897 ? 11.000 -57.120 10.387 1.00 64.12 897 GLY A N 1
ATOM 7216 C CA . GLY A 1 897 ? 12.151 -57.326 9.503 1.00 64.12 897 GLY A CA 1
ATOM 7217 C C . GLY A 1 897 ? 13.002 -58.532 9.923 1.00 64.12 897 GLY A C 1
ATOM 7218 O O . GLY A 1 897 ? 12.501 -59.466 10.541 1.00 64.12 897 GLY A O 1
ATOM 7219 N N . GLU A 1 898 ? 14.299 -58.520 9.599 1.00 49.03 898 GLU A N 1
ATOM 7220 C CA . GLU A 1 898 ? 15.276 -59.570 9.955 1.00 49.03 898 GLU A CA 1
ATOM 7221 C C . GLU A 1 898 ? 15.676 -59.568 11.454 1.00 49.03 898 GLU A C 1
ATOM 7223 O O . GLU A 1 898 ? 16.810 -59.899 11.807 1.00 49.03 898 GLU A O 1
ATOM 7228 N N . GLU A 1 899 ? 14.783 -59.184 12.373 1.00 54.84 899 GLU A N 1
ATOM 7229 C CA . GLU A 1 899 ? 15.044 -59.302 13.812 1.00 54.84 899 GLU A CA 1
ATOM 7230 C C . GLU A 1 899 ? 15.121 -60.787 14.217 1.00 54.84 899 GLU A C 1
ATOM 7232 O O . GLU A 1 899 ? 14.113 -61.472 14.397 1.00 54.84 899 GLU A O 1
ATOM 7237 N N . GLN A 1 900 ? 16.345 -61.306 14.381 1.00 51.41 900 GLN A N 1
ATOM 7238 C CA . GLN A 1 900 ? 16.579 -62.652 14.909 1.00 51.41 900 GLN A CA 1
ATOM 7239 C C . GLN A 1 900 ? 16.241 -62.724 16.404 1.00 51.41 900 GLN A C 1
ATOM 7241 O O . GLN A 1 900 ? 17.103 -62.584 17.274 1.00 51.41 900 GLN A O 1
ATOM 7246 N N . VAL A 1 901 ? 14.983 -63.017 16.722 1.00 57.56 901 VAL A N 1
ATOM 7247 C CA . VAL A 1 901 ? 14.596 -63.454 18.067 1.00 57.56 901 VAL A CA 1
ATOM 7248 C C . VAL A 1 901 ? 14.757 -64.974 18.148 1.00 57.56 901 VAL A C 1
ATOM 7250 O O . VAL A 1 901 ? 13.946 -65.735 17.633 1.00 57.56 901 VAL A O 1
ATOM 7253 N N . GLY A 1 902 ? 15.831 -65.431 18.800 1.00 49.53 902 GLY A N 1
ATOM 7254 C CA . GLY A 1 902 ? 16.261 -66.839 18.846 1.00 49.53 902 GLY A CA 1
ATOM 7255 C C . GLY A 1 902 ? 15.379 -67.833 19.624 1.00 49.53 902 GLY A C 1
ATOM 7256 O O . GLY A 1 902 ? 15.848 -68.925 19.928 1.00 49.53 902 GLY A O 1
ATOM 7257 N N . SER A 1 903 ? 14.153 -67.477 20.015 1.00 55.12 903 SER A N 1
ATOM 7258 C CA . SER A 1 903 ? 13.080 -68.400 20.450 1.00 55.12 903 SER A CA 1
ATOM 7259 C C . SER A 1 903 ? 11.883 -67.621 20.996 1.00 55.12 903 SER A C 1
ATOM 7261 O O . SER A 1 903 ? 12.055 -66.585 21.644 1.00 55.12 903 SER A O 1
ATOM 7263 N N . ALA A 1 904 ? 10.674 -68.152 20.784 1.00 56.53 904 ALA A N 1
ATOM 7264 C CA . ALA A 1 904 ? 9.477 -67.724 21.501 1.00 56.53 904 ALA A CA 1
ATOM 7265 C C . ALA A 1 904 ? 9.707 -67.860 23.017 1.00 56.53 904 ALA A C 1
ATOM 7267 O O . ALA A 1 904 ? 10.117 -68.918 23.502 1.00 56.53 904 ALA A O 1
ATOM 7268 N N . ARG A 1 905 ? 9.484 -66.779 23.772 1.00 59.94 905 ARG A N 1
ATOM 7269 C CA . ARG A 1 905 ? 9.651 -66.766 25.232 1.00 59.94 905 ARG A CA 1
ATOM 7270 C C . ARG A 1 905 ? 8.281 -66.717 25.911 1.00 59.94 905 ARG A C 1
ATOM 7272 O O . ARG A 1 905 ? 7.530 -65.787 25.621 1.00 59.94 905 ARG A O 1
ATOM 7279 N N . PRO A 1 906 ? 7.985 -67.629 26.854 1.00 59.38 906 PRO A N 1
ATOM 7280 C CA . PRO A 1 906 ? 6.686 -67.686 27.512 1.00 59.38 906 PRO A CA 1
ATOM 7281 C C . PRO A 1 906 ? 6.292 -66.371 28.195 1.00 59.38 906 PRO A C 1
ATOM 7283 O O . PRO A 1 906 ? 7.062 -65.810 28.989 1.00 59.38 906 PRO A O 1
ATOM 7286 N N . ARG A 1 907 ? 5.072 -65.885 27.943 1.00 64.88 907 ARG A N 1
ATOM 7287 C CA . ARG A 1 907 ? 4.510 -64.710 28.632 1.00 64.88 907 ARG A CA 1
ATOM 7288 C C . ARG A 1 907 ? 3.995 -65.128 30.024 1.00 64.88 907 ARG A C 1
ATOM 7290 O O . ARG A 1 907 ? 2.816 -65.439 30.192 1.00 64.88 907 ARG A O 1
ATOM 7297 N N . THR A 1 908 ? 4.888 -65.155 31.022 1.00 64.06 908 THR A N 1
ATOM 7298 C CA . THR A 1 908 ? 4.625 -65.637 32.404 1.00 64.06 908 THR A CA 1
ATOM 7299 C C . THR A 1 908 ? 4.463 -64.515 33.435 1.00 64.06 908 THR A C 1
ATOM 7301 O O . THR A 1 908 ? 5.002 -63.413 33.284 1.00 64.06 908 THR A O 1
ATOM 7304 N N . ARG A 1 909 ? 3.787 -64.797 34.561 1.00 57.53 909 ARG A N 1
ATOM 7305 C CA . ARG A 1 909 ? 3.610 -63.835 35.672 1.00 57.53 909 ARG A CA 1
ATOM 7306 C C . ARG A 1 909 ? 4.928 -63.380 36.300 1.00 57.53 909 ARG A C 1
ATOM 7308 O O . ARG A 1 909 ? 4.981 -62.295 36.875 1.00 57.53 909 ARG A O 1
ATOM 7315 N N . GLN A 1 910 ? 5.991 -64.178 36.203 1.00 55.03 910 GLN A N 1
ATOM 7316 C CA . GLN A 1 910 ? 7.319 -63.796 36.698 1.00 55.03 910 GLN A CA 1
ATOM 7317 C C . GLN A 1 910 ? 7.963 -62.679 35.864 1.00 55.03 910 GLN A C 1
ATOM 7319 O O . GLN A 1 910 ? 8.703 -61.860 36.411 1.00 55.03 910 GLN A O 1
ATOM 7324 N N . ARG A 1 911 ? 7.641 -62.595 34.568 1.00 58.75 911 ARG A N 1
ATOM 7325 C CA . ARG A 1 911 ? 8.116 -61.543 33.662 1.00 58.75 911 ARG A CA 1
ATOM 7326 C C . ARG A 1 911 ? 7.428 -60.197 33.917 1.00 58.75 911 ARG A C 1
ATOM 7328 O O . ARG A 1 911 ? 8.103 -59.179 33.904 1.00 58.75 911 ARG A O 1
ATOM 7335 N N . ARG A 1 912 ? 6.146 -60.207 34.313 1.00 55.31 912 ARG A N 1
ATOM 7336 C CA . ARG A 1 912 ? 5.362 -59.021 34.736 1.00 55.31 912 ARG A CA 1
ATOM 7337 C C . ARG A 1 912 ? 5.999 -58.208 35.874 1.00 55.31 912 ARG A C 1
ATOM 7339 O O . ARG A 1 912 ? 5.641 -57.059 36.074 1.00 55.31 912 ARG A O 1
ATOM 7346 N N . LYS A 1 913 ? 6.876 -58.817 36.681 1.00 52.44 913 LYS A N 1
ATOM 7347 C CA . LYS A 1 913 ? 7.604 -58.114 37.752 1.00 52.44 913 LYS A CA 1
ATOM 7348 C C . LYS A 1 913 ? 8.933 -57.500 37.286 1.00 52.44 913 LYS A C 1
ATOM 7350 O O . LYS A 1 913 ? 9.581 -56.837 38.088 1.00 52.44 913 LYS A O 1
ATOM 7355 N N . ARG A 1 914 ? 9.380 -57.806 36.064 1.00 49.72 914 ARG A N 1
ATOM 7356 C CA . ARG A 1 914 ? 10.685 -57.413 35.504 1.00 49.72 914 ARG A CA 1
ATOM 7357 C C . ARG A 1 914 ? 10.573 -56.416 34.344 1.00 49.72 914 ARG A C 1
ATOM 7359 O O . ARG A 1 914 ? 11.536 -55.693 34.120 1.00 49.72 914 ARG A O 1
ATOM 7366 N N . GLU A 1 915 ? 9.451 -56.422 33.629 1.00 46.97 915 GLU A N 1
ATOM 7367 C CA . GLU A 1 915 ? 9.005 -55.374 32.691 1.00 46.97 915 GLU A CA 1
ATOM 7368 C C . GLU A 1 915 ? 8.135 -54.357 33.428 1.00 46.97 915 GLU A C 1
ATOM 7370 O O . GLU A 1 915 ? 8.248 -53.154 33.106 1.00 46.97 915 GLU A O 1
#

Foldseek 3Di:
DDDDDDDDDDDALADQFKAWELDPPDPCWDADPQQNTTINHDDDPVSSVRAHHQAADPDACVVPDDPVVLPVLLVQLLPQDPVQQLAFLLVSLCSSCPPPDFVLSSLVSVLSNLLNDDLVPDDDDPDQRDPRGNNNQSVCCVVVNHHPQVNSSVSCSSVSKDKYKFKDFFCDPPHDALDATDCPPGIDIWMWIAGPNHTFTARSVVQNDWDWDDPPPDDDDPDDDDDPDDPPPPDDDPTDIDTHGDCCRPRHRLVQCLLTDQTPRQSNSNDPDGDDSVLSSFAWNFHSVQVVQPKAWDPDRGQEAEDQAQKDKGKMFGDLVQLQQKDKDKDKAFPDPDDDPDPDDLSQQWAWKADQSSRMIMTMGGDQDQGKMKMWMWIFRNVDPDPPGDIDTGTIHIYGYHQHPVNDGTDFGFADADPQHFFFGNLQVVLQKDWWFDRMRADEADQQQKDKTKIAGLDPPSPPQKWKFKWKWATGDDIDTDPQFWAWEADPRMIIIMGHDFDQGWIKMWMFIDGPPDPDDTHTRHIHTYGYDYDHGADGAWPPRRTYAFFDPCQVVQQKDKPDRTLEAEDQDQKDKIKIFHPADKDKDKAKDDDPDDRVCRVVQWDWDDDPTMIMIMGGHDDQHKMKIWMWIDRDPPDDTDTGGIHIYGYDHDDDDDPPVVVVVVVVVPPRRTLLRVLLVQLVVCLVVLPLVSLVVSLVVNVVSSGPVCVVVSVVSVVSSVLSVLLVQLQVCLVVLDQVSLVVSLVVCVVSVVCVVQVPSNVSSVVSNVLVVLLVVLLVLLLPDDLVLLVVLLPDPPADLLSLLLLLLLVLLLPDFNVQSPDSVSSSVQCPDDDCSHSSNSSVPRDLVPGDLLSLQVSCVSNVVDDLVRSCVRGVSSSSSVSSSNSSSVSSVVVVPPPPPPHRDGRDPVVVVVD

Radius of gyration: 42.76 Å; Cα contacts (8 Å, |Δi|>4): 1614; chains: 1; bounding box: 82×122×104 Å